Protein AF-A0A9D1WF08-F1 (afdb_monomer)

Foldseek 3Di:
DDPLQLVQLQQQQADLVDDDDQWDWDWDPVVVDDDPDDATAIEIEGEAQDPVVLVVCVVVQWDADPNDIAGQQQVPGDPVNLVVVLVVVVVVCVVCVPVCVPHDPCLSVPPHSVRYHYHYYYPCRVANSHHGDVVLSLLHGQEQELQSAWLVQWDQDVVVVRDIAREDEDAQQAEEGENQHAYEYYADDQVSDDLLQGCDNPNDHDPGCVSGHPHFYEYEYDYAYEYEWAANYETQEEYEFAAYEYEQEHDPVRHGSEQQHYEYEAAQHGEYEYAGEYAEEYEFLHEYEAYDPDQEYEYAEYHYDQNGEYEKEAEQQQDIRAYEYEAEYEDEHEYEYEYDALFFHAAQDKHKHKQNYHYQHYHYDYPYYAYDDDPRAWLFKGKDWADFDQDPRGGTITIITIHGDLQSLLVLAQAPQLNLLSNLLNVCSNVDDDCNSNVVSLQRRDDNVSPLSRLLSLQLGPQVVVVVQVVVVVVVVVVLVVLVVVLVQDDFPPPDPDPPFFFKKKKKKKKKKKKWFPDDRQHWTKIKIKIKMKIKMKGHDPQRKMKMKMKMWMKMKMATDDSWGKIKIKIKIKIWMAMDHVVDWDGIWIKMKMKMKMWTWRDTSRDIFIWIKIWIKIKIKGKIKDKDWDKDWDDPDPKTKIKIKIKMKMKMKMKMWTQWMWIPRRVQSTKTKHIDMDIWMKIKIWMKMKMWIADPQGKIKIKMKIKIKMFTDDFAKDKIKMDGVVSRVSIGMRIDGQPHGIWMKIKMKMKMADPQQKIWMKIWIKIDDRPSIIMIMIMIMIMGGD

Radius of gyration: 46.21 Å; Cα contacts (8 Å, |Δi|>4): 2068; chains: 1; bounding box: 90×91×133 Å

Structure (mmCIF, N/CA/C/O backbone):
data_AF-A0A9D1WF08-F1
#
_entry.id   AF-A0A9D1WF08-F1
#
loop_
_atom_site.group_PDB
_atom_site.id
_atom_site.type_symbol
_atom_site.label_atom_id
_atom_site.label_alt_id
_atom_site.label_comp_id
_atom_site.label_asym_id
_atom_site.label_entity_id
_atom_site.label_seq_id
_atom_site.pdbx_PDB_ins_code
_atom_site.Cartn_x
_atom_site.Cartn_y
_atom_site.Cartn_z
_atom_site.occupancy
_atom_site.B_iso_or_equiv
_atom_site.auth_seq_id
_atom_site.auth_comp_id
_atom_site.auth_asym_id
_atom_site.auth_atom_id
_atom_site.pdbx_PDB_model_num
ATOM 1 N N . MET A 1 1 ? 21.323 15.785 -17.580 1.00 56.44 1 MET A N 1
ATOM 2 C CA . MET A 1 1 ? 22.049 16.151 -18.820 1.00 56.44 1 MET A CA 1
ATOM 3 C C . MET A 1 1 ? 23.111 17.207 -18.530 1.00 56.44 1 MET A C 1
ATOM 5 O O . MET A 1 1 ? 22.850 18.138 -17.780 1.00 56.44 1 MET A O 1
ATOM 9 N N . THR A 1 2 ? 24.295 17.078 -19.124 1.00 67.56 2 THR A N 1
ATOM 10 C CA . THR A 1 2 ? 25.351 18.101 -19.146 1.00 67.56 2 THR A CA 1
ATOM 11 C C . THR A 1 2 ? 25.021 19.202 -20.163 1.00 67.56 2 THR A C 1
ATOM 13 O O . THR A 1 2 ? 24.221 18.993 -21.075 1.00 67.56 2 THR A O 1
ATOM 16 N N . GLY A 1 3 ? 25.670 20.370 -20.065 1.00 64.69 3 GLY A N 1
ATOM 17 C CA . GLY A 1 3 ? 25.494 21.452 -21.049 1.00 64.69 3 GLY A CA 1
ATOM 18 C C . GLY A 1 3 ? 25.852 21.042 -22.485 1.00 64.69 3 GLY A C 1
ATOM 19 O O . GLY A 1 3 ? 25.222 21.507 -23.432 1.00 64.69 3 GLY A O 1
ATOM 20 N N . LYS A 1 4 ? 26.800 20.105 -22.646 1.00 69.56 4 LYS A N 1
ATOM 21 C CA . LYS A 1 4 ? 27.123 19.491 -23.941 1.00 69.56 4 LYS A CA 1
ATOM 22 C C . LYS A 1 4 ? 25.936 18.690 -24.479 1.00 69.56 4 LYS A C 1
ATOM 24 O O . LYS A 1 4 ? 25.523 18.937 -25.600 1.00 69.56 4 LYS A O 1
ATOM 29 N N . GLN A 1 5 ? 25.342 17.812 -23.669 1.00 66.19 5 GLN A N 1
ATOM 30 C CA . GLN A 1 5 ? 24.187 16.998 -24.073 1.00 66.19 5 GLN A CA 1
ATOM 31 C C . GLN A 1 5 ? 22.967 17.854 -24.431 1.00 66.19 5 GLN A C 1
ATOM 33 O O . GLN A 1 5 ? 22.284 17.562 -25.405 1.00 66.19 5 GLN A O 1
ATOM 38 N N . LEU A 1 6 ? 22.722 18.944 -23.696 1.00 65.06 6 LEU A N 1
ATOM 39 C CA . LEU A 1 6 ? 21.659 19.894 -24.034 1.00 65.06 6 LEU A CA 1
ATOM 40 C C . LEU A 1 6 ? 21.908 20.528 -25.412 1.00 65.06 6 LEU A C 1
ATOM 42 O O . LEU A 1 6 ? 21.013 20.566 -26.252 1.00 65.06 6 LEU A O 1
ATOM 46 N N . ALA A 1 7 ? 23.141 20.970 -25.676 1.00 66.88 7 ALA A N 1
ATOM 47 C CA . ALA A 1 7 ? 23.532 21.458 -26.995 1.00 66.88 7 ALA A CA 1
ATOM 48 C C . ALA A 1 7 ? 23.487 20.344 -28.057 1.00 66.88 7 ALA A C 1
ATOM 50 O O . ALA A 1 7 ? 23.238 20.617 -29.232 1.00 66.88 7 ALA A O 1
ATOM 51 N N . ASP A 1 8 ? 23.754 19.092 -27.682 1.00 67.69 8 ASP A N 1
ATOM 52 C CA . ASP A 1 8 ? 23.677 17.923 -28.557 1.00 67.69 8 ASP A CA 1
ATOM 53 C C . ASP A 1 8 ? 22.235 17.683 -29.016 1.00 67.69 8 ASP A C 1
ATOM 55 O O . ASP A 1 8 ? 21.983 17.651 -30.222 1.00 67.69 8 ASP A O 1
ATOM 59 N N . VAL A 1 9 ? 21.275 17.699 -28.092 1.00 65.69 9 VAL A N 1
ATOM 60 C CA . VAL A 1 9 ? 19.837 17.653 -28.391 1.00 65.69 9 VAL A CA 1
ATOM 61 C C . VAL A 1 9 ? 19.413 18.850 -29.251 1.00 65.69 9 VAL A C 1
ATOM 63 O O . VAL A 1 9 ? 18.927 18.650 -30.358 1.00 65.69 9 VAL A O 1
ATOM 66 N N . ILE A 1 10 ? 19.692 20.088 -28.827 1.00 68.25 10 ILE A N 1
ATOM 67 C CA . ILE A 1 10 ? 19.265 21.331 -29.511 1.00 68.25 10 ILE A CA 1
ATOM 68 C C . ILE A 1 10 ? 19.740 21.420 -30.971 1.00 68.25 10 ILE A C 1
ATOM 70 O O . ILE A 1 10 ? 19.048 21.966 -31.827 1.00 68.25 10 ILE A O 1
ATOM 74 N N . LEU A 1 11 ? 20.924 20.896 -31.281 1.00 69.19 11 LEU A N 1
ATOM 75 C CA . LEU A 1 11 ? 21.507 20.995 -32.623 1.00 69.19 11 LEU A CA 1
ATOM 76 C C . LEU A 1 11 ? 21.206 19.777 -33.514 1.00 69.19 11 LEU A C 1
ATOM 78 O O . LEU A 1 11 ? 21.440 19.838 -34.721 1.00 69.19 11 LEU A O 1
ATOM 82 N N . THR A 1 12 ? 20.706 18.669 -32.957 1.00 68.25 12 THR A N 1
ATOM 83 C CA . THR A 1 12 ? 20.332 17.466 -33.736 1.00 68.25 12 THR A CA 1
ATOM 84 C C . THR A 1 12 ? 18.903 17.523 -34.271 1.00 68.25 12 THR A C 1
ATOM 86 O O . THR A 1 12 ? 18.583 16.846 -35.240 1.00 68.25 12 THR A O 1
ATOM 89 N N . ILE A 1 13 ? 18.085 18.391 -33.689 1.00 71.88 13 ILE A N 1
ATOM 90 C CA . ILE A 1 13 ? 16.665 18.613 -33.990 1.00 71.88 13 ILE A CA 1
ATOM 91 C C . ILE A 1 13 ? 16.404 19.782 -34.949 1.00 71.88 13 ILE A C 1
ATOM 93 O O . ILE A 1 13 ? 15.252 20.092 -35.235 1.00 71.88 13 ILE A O 1
ATOM 97 N N . ALA A 1 14 ? 17.451 20.479 -35.398 1.00 73.38 14 ALA A N 1
ATOM 98 C CA . ALA A 1 14 ? 17.300 21.671 -36.222 1.00 73.38 14 ALA A CA 1
ATOM 99 C C . ALA A 1 14 ? 16.524 21.365 -37.518 1.00 73.38 14 ALA A C 1
ATOM 101 O O . ALA A 1 14 ? 16.747 20.344 -38.179 1.00 73.38 14 ALA A O 1
ATOM 102 N N . ASN A 1 15 ? 15.598 22.256 -37.875 1.00 74.25 15 ASN A N 1
ATOM 103 C CA . ASN A 1 15 ? 14.792 22.141 -39.079 1.00 74.25 15 ASN A CA 1
ATOM 104 C C . ASN A 1 15 ? 15.652 22.430 -40.320 1.00 74.25 15 ASN A C 1
ATOM 106 O O . ASN A 1 15 ? 15.844 23.584 -40.719 1.00 74.25 15 ASN A O 1
ATOM 110 N N . ASN A 1 16 ? 16.139 21.358 -40.945 1.00 70.44 16 ASN A N 1
ATOM 111 C CA . ASN A 1 16 ? 16.923 21.423 -42.175 1.00 70.44 16 ASN A CA 1
ATOM 112 C C . ASN A 1 16 ? 16.069 21.728 -43.417 1.00 70.44 16 ASN A C 1
ATOM 114 O O . ASN A 1 16 ? 16.644 22.115 -44.432 1.00 70.44 16 ASN A O 1
ATOM 118 N N . ASP A 1 17 ? 14.739 21.644 -43.344 1.00 72.12 17 ASP A N 1
ATOM 119 C CA . ASP A 1 17 ? 13.827 21.950 -44.457 1.00 72.12 17 ASP A CA 1
ATOM 120 C C . ASP A 1 17 ? 13.462 23.437 -44.531 1.00 72.12 17 ASP A C 1
ATOM 122 O O . ASP A 1 17 ? 12.762 23.866 -45.441 1.00 72.12 17 ASP A O 1
ATOM 126 N N . PHE A 1 18 ? 13.970 24.256 -43.604 1.00 78.56 18 PHE A N 1
ATOM 127 C CA . PHE A 1 18 ? 13.781 25.703 -43.632 1.00 78.56 18 PHE A CA 1
ATOM 128 C C . PHE A 1 18 ? 14.208 26.303 -44.982 1.00 78.56 18 PHE A C 1
ATOM 130 O O . PHE A 1 18 ? 15.377 26.211 -45.369 1.00 78.56 18 PHE A O 1
ATOM 137 N N . GLU A 1 19 ? 13.293 26.948 -45.698 1.00 81.75 19 GLU A N 1
ATOM 138 C CA . GLU A 1 19 ? 13.636 27.694 -46.907 1.00 81.75 19 GLU A CA 1
ATOM 139 C C . GLU A 1 19 ? 14.391 28.968 -46.519 1.00 81.75 19 GLU A C 1
ATOM 141 O O . GLU A 1 19 ? 13.814 29.951 -46.055 1.00 81.75 19 GLU A O 1
ATOM 146 N N . ALA A 1 20 ? 15.716 28.930 -46.676 1.00 81.69 20 ALA A N 1
ATOM 147 C CA . ALA A 1 20 ? 16.553 30.095 -46.443 1.00 81.69 20 ALA A CA 1
ATOM 148 C C . ALA A 1 20 ? 16.251 31.179 -47.490 1.00 81.69 20 ALA A C 1
ATOM 150 O O . ALA A 1 20 ? 16.046 30.853 -48.664 1.00 81.69 20 ALA A O 1
ATOM 151 N N . PRO A 1 21 ? 16.263 32.468 -47.106 1.00 86.94 21 PRO A N 1
ATOM 152 C CA . PRO A 1 21 ? 16.125 33.542 -48.078 1.00 86.94 21 PRO A CA 1
ATOM 153 C C . PRO A 1 21 ? 17.300 33.498 -49.061 1.00 86.94 21 PRO A C 1
ATOM 155 O O . PRO A 1 21 ? 18.418 33.168 -48.676 1.00 86.94 21 PRO A O 1
ATOM 158 N N . ALA A 1 22 ? 17.071 33.866 -50.323 1.00 87.31 22 ALA A N 1
ATOM 159 C CA . ALA A 1 22 ? 18.116 33.855 -51.355 1.00 87.31 22 ALA A CA 1
ATOM 160 C C . ALA A 1 22 ? 19.285 34.817 -51.048 1.00 87.31 22 ALA A C 1
ATOM 162 O O . ALA A 1 22 ? 20.386 34.668 -51.584 1.00 87.31 22 ALA A O 1
ATOM 163 N N . TYR A 1 23 ? 19.052 35.813 -50.193 1.00 89.44 23 TYR A N 1
ATOM 164 C CA . TYR A 1 23 ? 20.059 36.743 -49.706 1.00 89.44 23 TYR A CA 1
ATOM 165 C C . TYR A 1 23 ? 19.662 37.319 -48.340 1.00 89.44 23 TYR A C 1
ATOM 167 O O . TYR A 1 23 ? 18.498 37.276 -47.947 1.00 89.44 23 TYR A O 1
ATOM 175 N N . THR A 1 24 ? 20.626 37.901 -47.635 1.00 87.50 24 THR A N 1
ATOM 176 C CA . THR A 1 24 ? 20.398 38.753 -46.465 1.00 87.50 24 THR A CA 1
ATOM 177 C C . THR A 1 24 ? 21.337 39.956 -46.498 1.00 87.50 24 THR A C 1
ATOM 179 O O . THR A 1 24 ? 22.397 39.918 -47.129 1.00 87.50 24 THR A O 1
ATOM 182 N N . VAL A 1 25 ? 20.945 41.038 -45.833 1.00 83.38 25 VAL A N 1
ATOM 183 C CA . VAL A 1 25 ? 21.763 42.240 -45.672 1.00 83.38 25 VAL A CA 1
ATOM 184 C C . VAL A 1 25 ? 22.156 42.360 -44.212 1.00 83.38 25 VAL A C 1
ATOM 186 O O . VAL A 1 25 ? 21.297 42.475 -43.342 1.00 83.38 25 VAL A O 1
ATOM 189 N N . LEU A 1 26 ? 23.459 42.374 -43.955 1.00 78.31 26 LEU A N 1
ATOM 190 C CA . LEU A 1 26 ? 24.019 42.591 -42.628 1.00 78.31 26 LEU A CA 1
ATOM 191 C C . LEU A 1 26 ? 24.691 43.960 -42.576 1.00 78.31 26 LEU A C 1
ATOM 193 O O . LEU A 1 26 ? 25.378 44.355 -43.519 1.00 78.31 26 LEU A O 1
ATOM 197 N N . TYR A 1 27 ? 24.523 44.665 -41.464 1.00 74.56 27 TYR A N 1
ATOM 198 C CA . TYR A 1 27 ? 25.208 45.925 -41.206 1.00 74.56 27 TYR A CA 1
ATOM 199 C C . TYR A 1 27 ? 26.184 45.751 -40.043 1.00 74.56 27 TYR A C 1
ATOM 201 O O . TYR A 1 27 ? 25.781 45.416 -38.931 1.00 74.56 27 TYR A O 1
ATOM 209 N N . ASP A 1 28 ? 27.474 45.938 -40.316 1.00 68.62 28 ASP A N 1
ATOM 210 C CA . ASP A 1 28 ? 28.537 45.784 -39.324 1.00 68.62 28 ASP A CA 1
ATOM 211 C C . ASP A 1 28 ? 28.895 47.137 -38.687 1.00 68.62 28 ASP A C 1
ATOM 213 O O . ASP A 1 28 ? 29.355 48.065 -39.366 1.00 68.62 28 ASP A O 1
ATOM 217 N N . THR A 1 29 ? 28.694 47.228 -37.368 1.00 59.47 29 THR A N 1
ATOM 218 C CA . THR A 1 29 ? 28.997 48.391 -36.520 1.00 59.47 29 THR A CA 1
ATOM 219 C C . THR A 1 29 ? 30.260 48.219 -35.672 1.00 59.47 29 THR A C 1
ATOM 221 O O . THR A 1 29 ? 30.508 49.056 -34.806 1.00 59.47 29 THR A O 1
ATOM 224 N N . ALA A 1 30 ? 31.090 47.189 -35.898 1.00 54.34 30 ALA A N 1
ATOM 225 C CA . ALA A 1 30 ? 32.218 46.803 -35.033 1.00 54.34 30 ALA A CA 1
ATOM 226 C C . ALA A 1 30 ? 33.270 47.902 -34.741 1.00 54.34 30 ALA A C 1
ATOM 228 O O . ALA A 1 30 ? 34.116 47.723 -33.866 1.00 54.34 30 ALA A O 1
ATOM 229 N N . ASN A 1 31 ? 33.189 49.077 -35.370 1.00 50.00 31 ASN A N 1
ATOM 230 C CA . ASN A 1 31 ? 33.767 50.305 -34.822 1.00 50.00 31 ASN A CA 1
ATOM 231 C C . ASN A 1 31 ? 32.795 50.958 -33.818 1.00 50.00 31 ASN A C 1
ATOM 233 O O . ASN A 1 31 ? 32.173 51.974 -34.117 1.00 50.00 31 ASN A O 1
ATOM 237 N N . LEU A 1 32 ? 32.698 50.406 -32.603 1.00 43.47 32 LEU A N 1
ATOM 238 C CA . LEU A 1 32 ? 31.805 50.845 -31.508 1.00 43.47 32 LEU A CA 1
ATOM 239 C C . LEU A 1 32 ? 32.139 52.223 -30.876 1.00 43.47 32 LEU A C 1
ATOM 241 O O . LEU A 1 32 ? 31.794 52.495 -29.731 1.00 43.47 32 LEU A O 1
ATOM 245 N N . ASN A 1 33 ? 32.816 53.102 -31.615 1.00 49.53 33 ASN A N 1
ATOM 246 C CA . ASN A 1 33 ? 32.937 54.541 -31.361 1.00 49.53 33 ASN A CA 1
ATOM 247 C C . ASN A 1 33 ? 33.611 55.178 -32.588 1.00 49.53 33 ASN A C 1
ATOM 249 O O . ASN A 1 33 ? 34.843 55.219 -32.642 1.00 49.53 33 ASN A O 1
ATOM 253 N N . PRO A 1 34 ? 32.865 55.636 -33.605 1.00 45.66 34 PRO A N 1
ATOM 254 C CA . PRO A 1 34 ? 33.469 56.315 -34.739 1.00 45.66 34 PRO A CA 1
ATOM 255 C C . PRO A 1 34 ? 33.677 57.803 -34.398 1.00 45.66 34 PRO A C 1
ATOM 257 O O . PRO A 1 34 ? 32.699 58.537 -34.261 1.00 45.66 34 PRO A O 1
ATOM 260 N N . PRO A 1 35 ? 34.921 58.302 -34.262 1.00 44.47 35 PRO A N 1
ATOM 261 C CA . PRO A 1 35 ? 35.163 59.733 -34.380 1.00 44.47 35 PRO A CA 1
ATOM 262 C C . PRO A 1 35 ? 34.883 60.152 -35.831 1.00 44.47 35 PRO A C 1
ATOM 264 O O . PRO A 1 35 ? 35.390 59.519 -36.753 1.00 44.47 35 PRO A O 1
ATOM 267 N N . GLU A 1 36 ? 34.050 61.182 -36.001 1.00 50.09 36 GLU A N 1
ATOM 268 C CA . GLU A 1 36 ? 33.795 61.949 -37.235 1.00 50.09 36 GLU A CA 1
ATOM 269 C C . GLU A 1 36 ? 33.919 61.171 -38.570 1.00 50.09 36 GLU A C 1
ATOM 271 O O . GLU A 1 36 ? 34.982 61.106 -39.188 1.00 50.09 36 GLU A O 1
ATOM 276 N N . GLY A 1 37 ? 32.790 60.650 -39.071 1.00 53.28 37 GLY A N 1
ATOM 277 C CA . GLY A 1 37 ? 32.590 60.458 -40.517 1.00 53.28 37 GLY A CA 1
ATOM 278 C C . GLY A 1 37 ? 33.168 59.193 -41.167 1.00 53.28 37 GLY A C 1
ATOM 279 O O . GLY A 1 37 ? 33.541 59.235 -42.338 1.00 53.28 37 GLY A O 1
ATOM 280 N N . LYS A 1 38 ? 33.245 58.052 -40.466 1.00 52.97 38 LYS A N 1
ATOM 281 C CA . LYS A 1 38 ? 33.470 56.743 -41.116 1.00 52.97 38 LYS A CA 1
ATOM 282 C C . LYS A 1 38 ? 32.262 55.819 -40.957 1.00 52.97 38 LYS A C 1
ATOM 284 O O . LYS A 1 38 ? 31.922 55.419 -39.848 1.00 52.97 38 LYS A O 1
ATOM 289 N N . HIS A 1 39 ? 31.660 55.498 -42.099 1.00 56.66 39 HIS A N 1
ATOM 290 C CA . HIS A 1 39 ? 30.413 54.754 -42.278 1.00 56.66 39 HIS A CA 1
ATOM 291 C C . HIS A 1 39 ? 30.621 53.251 -42.025 1.00 56.66 39 HIS A C 1
ATOM 293 O O . HIS A 1 39 ? 31.690 52.713 -42.332 1.00 56.66 39 HIS A O 1
ATOM 299 N N . GLY A 1 40 ? 29.621 52.574 -41.449 1.00 62.78 40 GLY A N 1
ATOM 300 C CA . GLY A 1 40 ? 29.643 51.118 -41.272 1.00 62.78 40 GLY A CA 1
ATOM 301 C C . GLY A 1 40 ? 29.660 50.373 -42.610 1.00 62.78 40 GLY A C 1
ATOM 302 O O . GLY A 1 40 ? 29.464 50.961 -43.673 1.00 62.78 40 GLY A O 1
ATOM 303 N N . THR A 1 41 ? 29.934 49.068 -42.572 1.00 75.25 41 THR A N 1
ATOM 304 C CA . THR A 1 41 ? 29.995 48.244 -43.791 1.00 75.25 41 THR A CA 1
ATOM 305 C C . THR A 1 41 ? 28.684 47.491 -43.984 1.00 75.25 41 THR A C 1
ATOM 307 O O . THR A 1 41 ? 28.248 46.764 -43.092 1.00 75.25 41 THR A O 1
ATOM 310 N N . VAL A 1 42 ? 28.083 47.623 -45.164 1.00 80.94 42 VAL A N 1
ATOM 311 C CA . VAL A 1 42 ? 26.964 46.788 -45.607 1.00 80.94 42 VAL A CA 1
ATOM 312 C C . VAL A 1 42 ? 27.527 45.513 -46.216 1.00 80.94 42 VAL A C 1
ATOM 314 O O . VAL A 1 42 ? 28.348 45.564 -47.129 1.00 80.94 42 VAL A O 1
ATOM 317 N N . ASN A 1 43 ? 27.082 44.361 -45.734 1.00 86.06 43 ASN A N 1
ATOM 318 C CA . ASN A 1 43 ? 27.430 43.064 -46.288 1.00 86.06 43 ASN A CA 1
ATOM 319 C C . ASN A 1 43 ? 26.179 42.408 -46.879 1.00 86.06 43 ASN A C 1
ATOM 321 O O . ASN A 1 43 ? 25.290 41.974 -46.148 1.00 86.06 43 ASN A O 1
ATOM 325 N N . LEU A 1 44 ? 26.117 42.349 -48.208 1.00 89.31 44 LEU A N 1
ATOM 326 C CA . LEU A 1 44 ? 25.106 41.596 -48.937 1.00 89.31 44 LEU A CA 1
ATOM 327 C C . LEU A 1 44 ? 25.567 40.141 -49.031 1.00 89.31 44 LEU A C 1
ATOM 329 O O . LEU A 1 44 ? 26.506 39.814 -49.759 1.00 89.31 44 LEU A O 1
ATOM 333 N N . VAL A 1 45 ? 24.913 39.267 -48.280 1.00 91.19 45 VAL A N 1
ATOM 334 C CA . VAL A 1 45 ? 25.219 37.839 -48.248 1.00 91.19 45 VAL A CA 1
ATOM 335 C C . VAL A 1 45 ? 24.224 37.114 -49.139 1.00 91.19 45 VAL A C 1
ATOM 337 O O . VAL A 1 45 ? 23.036 37.083 -48.840 1.00 91.19 45 VAL A O 1
ATOM 340 N N . LEU A 1 46 ? 24.699 36.518 -50.227 1.00 92.50 46 LEU A N 1
ATOM 341 C CA . LEU A 1 46 ? 23.922 35.614 -51.068 1.00 92.50 46 LEU A CA 1
ATOM 342 C C . LEU A 1 46 ? 23.975 34.218 -50.470 1.00 92.50 46 LEU A C 1
ATOM 344 O O . LEU A 1 46 ? 25.061 33.727 -50.158 1.00 92.50 46 LEU A O 1
ATOM 348 N N . ILE A 1 47 ? 22.812 33.594 -50.324 1.00 92.00 47 ILE A N 1
ATOM 349 C CA . ILE A 1 47 ? 22.677 32.306 -49.653 1.00 92.00 47 ILE A CA 1
ATOM 350 C C . ILE A 1 47 ? 22.282 31.260 -50.691 1.00 92.00 47 ILE A C 1
ATOM 352 O O . ILE A 1 47 ? 21.175 31.274 -51.225 1.00 92.00 47 ILE A O 1
ATOM 356 N N . ALA A 1 48 ? 23.203 30.349 -50.991 1.00 89.94 48 ALA A N 1
ATOM 357 C CA . ALA A 1 48 ? 22.945 29.217 -51.873 1.00 89.94 48 ALA A CA 1
ATOM 358 C C . ALA A 1 48 ? 22.409 28.017 -51.080 1.00 89.94 48 ALA A C 1
ATOM 360 O O . ALA A 1 48 ? 22.790 27.814 -49.926 1.00 89.94 48 ALA A O 1
ATOM 361 N N . ALA A 1 49 ? 21.570 27.172 -51.687 1.00 85.31 49 ALA A N 1
ATOM 362 C CA . ALA A 1 49 ? 20.987 26.035 -50.970 1.00 85.31 49 ALA A CA 1
ATOM 363 C C . ALA A 1 49 ? 22.035 24.972 -50.595 1.00 85.31 49 ALA A C 1
ATOM 365 O O . ALA A 1 49 ? 21.895 24.309 -49.569 1.00 85.31 49 ALA A O 1
ATOM 366 N N . THR A 1 50 ? 23.105 24.837 -51.385 1.00 86.75 50 THR A N 1
ATOM 367 C CA . THR A 1 50 ? 24.221 23.917 -51.116 1.00 86.75 50 THR A CA 1
ATOM 368 C C . THR A 1 50 ? 25.578 24.603 -51.269 1.00 86.75 50 THR A C 1
ATOM 370 O O . THR A 1 50 ? 25.705 25.627 -51.943 1.00 86.75 50 THR A O 1
ATOM 373 N N . GLN A 1 51 ? 26.620 24.013 -50.675 1.00 85.56 51 GLN A N 1
ATOM 374 C CA . GLN A 1 51 ? 27.997 24.488 -50.849 1.00 85.56 51 GLN A CA 1
ATOM 375 C C . GLN A 1 51 ? 28.443 24.456 -52.317 1.00 85.56 51 GLN A C 1
ATOM 377 O O . GLN A 1 51 ? 29.063 25.398 -52.793 1.00 85.56 51 GLN A O 1
ATOM 382 N N . GLU A 1 52 ? 28.060 23.415 -53.058 1.00 89.81 52 GLU A N 1
ATOM 383 C CA . GLU A 1 52 ? 28.373 23.285 -54.485 1.00 89.81 52 GLU A CA 1
ATOM 384 C C . GLU A 1 52 ? 27.783 24.442 -55.306 1.00 89.81 52 GLU A C 1
ATOM 386 O O . GLU A 1 52 ? 28.455 25.013 -56.163 1.00 89.81 52 GLU A O 1
ATOM 391 N N . GLN A 1 53 ? 26.550 24.851 -54.996 1.00 89.75 53 GLN A N 1
ATOM 392 C CA . GLN A 1 53 ? 25.928 26.015 -55.624 1.00 89.75 53 GLN A CA 1
ATOM 393 C C . GLN A 1 53 ? 26.609 27.329 -55.219 1.00 89.75 53 GLN A C 1
ATOM 395 O O . GLN A 1 53 ? 26.787 28.203 -56.069 1.00 89.75 53 GLN A O 1
ATOM 400 N N . ALA A 1 54 ? 27.016 27.474 -53.953 1.00 90.19 54 ALA A N 1
ATOM 401 C CA . ALA A 1 54 ? 27.769 28.643 -53.497 1.00 90.19 54 ALA A CA 1
ATOM 402 C C . ALA A 1 54 ? 29.098 28.774 -54.259 1.00 90.19 54 ALA A C 1
ATOM 404 O O . ALA A 1 54 ? 29.439 29.856 -54.741 1.00 90.19 54 ALA A O 1
ATOM 405 N N . ASP A 1 55 ? 29.824 27.670 -54.421 1.00 91.06 55 ASP A N 1
ATOM 406 C CA . ASP A 1 55 ? 31.101 27.642 -55.132 1.00 91.06 55 ASP A CA 1
ATOM 407 C C . ASP A 1 55 ? 30.919 27.886 -56.636 1.00 91.06 55 ASP A C 1
ATOM 409 O O . ASP A 1 55 ? 31.694 28.635 -57.234 1.00 91.06 55 ASP A O 1
ATOM 413 N N . ALA A 1 56 ? 29.853 27.352 -57.242 1.00 91.19 56 ALA A N 1
ATOM 414 C CA . ALA A 1 56 ? 29.494 27.636 -58.631 1.00 91.19 56 ALA A CA 1
ATOM 415 C C . ALA A 1 56 ? 29.193 29.128 -58.861 1.00 91.19 56 ALA A C 1
ATOM 417 O O . ALA A 1 56 ? 29.652 29.704 -59.850 1.00 91.19 56 ALA A O 1
ATOM 418 N N . LEU A 1 57 ? 28.478 29.784 -57.940 1.00 91.00 57 LEU A N 1
ATOM 419 C CA . LEU A 1 57 ? 28.229 31.229 -57.995 1.00 91.00 57 LEU A CA 1
ATOM 420 C C . LEU A 1 57 ? 29.529 32.031 -57.860 1.00 91.00 57 LEU A C 1
ATOM 422 O O . LEU A 1 57 ? 29.772 32.934 -58.663 1.00 91.00 57 LEU A O 1
ATOM 426 N N . LYS A 1 58 ? 30.400 31.668 -56.907 1.00 91.44 58 LYS A N 1
ATOM 427 C CA . LYS A 1 58 ? 31.725 32.295 -56.734 1.00 91.44 58 LYS A CA 1
ATOM 428 C C . LYS A 1 58 ? 32.576 32.180 -58.000 1.00 91.44 58 LYS A C 1
ATOM 430 O O . LYS A 1 58 ? 33.219 33.153 -58.382 1.00 91.44 58 LYS A O 1
ATOM 435 N N . GLN A 1 59 ? 32.557 31.024 -58.666 1.00 91.44 59 GLN A N 1
ATOM 436 C CA . GLN A 1 59 ? 33.276 30.806 -59.926 1.00 91.44 59 GLN A CA 1
ATOM 437 C C . GLN A 1 59 ? 32.669 31.585 -61.096 1.00 91.44 59 GLN A C 1
ATOM 439 O O . GLN A 1 59 ? 33.411 32.144 -61.902 1.00 91.44 59 GLN A O 1
ATOM 444 N N . LYS A 1 60 ? 31.334 31.644 -61.191 1.00 91.38 60 LYS A N 1
ATOM 445 C CA . LYS A 1 60 ? 30.629 32.409 -62.229 1.00 91.38 60 LYS A CA 1
ATOM 446 C C . LYS A 1 60 ? 30.908 33.912 -62.111 1.00 91.38 60 LYS A C 1
ATOM 448 O O . LYS A 1 60 ? 30.966 34.602 -63.124 1.00 91.38 60 LYS A O 1
ATOM 453 N N . GLY A 1 61 ? 31.070 34.419 -60.889 1.00 90.00 61 GLY A N 1
ATOM 454 C CA . GLY A 1 61 ? 31.374 35.826 -60.620 1.00 90.00 61 GLY A CA 1
ATOM 455 C C . GLY A 1 61 ? 30.179 36.778 -60.756 1.00 90.00 61 GLY A C 1
ATOM 456 O O . GLY A 1 61 ? 30.339 37.967 -60.490 1.00 90.00 61 GLY A O 1
ATOM 457 N N . THR A 1 62 ? 28.989 36.279 -61.115 1.00 90.50 62 THR A N 1
ATOM 458 C CA . THR A 1 62 ? 27.723 37.031 -61.129 1.00 90.50 62 THR A CA 1
ATOM 459 C C . THR A 1 62 ? 26.594 36.242 -60.468 1.00 90.50 62 THR A C 1
ATOM 461 O O . THR A 1 62 ? 26.591 35.007 -60.484 1.00 90.50 62 THR A O 1
ATOM 464 N N . ALA A 1 63 ? 25.608 36.947 -59.914 1.00 90.00 63 ALA A N 1
ATOM 465 C CA . ALA A 1 63 ? 24.399 36.363 -59.338 1.00 90.00 63 ALA A CA 1
ATOM 466 C C . ALA A 1 63 ? 23.160 37.197 -59.685 1.00 90.00 63 ALA A C 1
ATOM 468 O O . ALA A 1 63 ? 23.251 38.414 -59.817 1.00 90.00 63 ALA A O 1
ATOM 469 N N . SER A 1 64 ? 22.002 36.547 -59.828 1.00 88.94 64 SER A N 1
ATOM 470 C CA . SER A 1 64 ? 20.729 37.242 -60.047 1.00 88.94 64 SER A CA 1
ATOM 471 C C . SER A 1 64 ? 19.959 37.361 -58.735 1.00 88.94 64 SER A C 1
ATOM 473 O O . SER A 1 64 ? 19.763 36.361 -58.045 1.00 88.94 64 SER A O 1
ATOM 475 N N . ILE A 1 65 ? 19.521 38.575 -58.404 1.00 88.19 65 ILE A N 1
ATOM 476 C CA . ILE A 1 65 ? 18.737 38.894 -57.208 1.00 88.19 65 ILE A CA 1
ATOM 477 C C . ILE A 1 65 ? 17.485 39.632 -57.671 1.00 88.19 65 ILE A C 1
ATOM 479 O O . ILE A 1 65 ? 17.594 40.661 -58.327 1.00 88.19 65 ILE A O 1
ATOM 483 N N . GLU A 1 66 ? 16.296 39.099 -57.377 1.00 87.25 66 GLU A N 1
ATOM 484 C CA . GLU A 1 66 ? 15.008 39.677 -57.815 1.00 87.25 66 GLU A CA 1
ATOM 485 C C . GLU A 1 66 ? 14.949 40.015 -59.328 1.00 87.25 66 GLU A C 1
ATOM 487 O O . GLU A 1 66 ? 14.266 40.946 -59.746 1.00 87.25 66 GLU A O 1
ATOM 492 N N . GLY A 1 67 ? 15.672 39.259 -60.166 1.00 84.25 67 GLY A N 1
ATOM 493 C CA . GLY A 1 67 ? 15.744 39.478 -61.617 1.00 84.25 67 GLY A CA 1
ATOM 494 C C . GLY A 1 67 ? 16.808 40.483 -62.085 1.00 84.25 67 GLY A C 1
ATOM 495 O O . GLY A 1 67 ? 16.997 40.620 -63.291 1.00 84.25 67 GLY A O 1
ATOM 496 N N . HIS A 1 68 ? 17.541 41.133 -61.174 1.00 90.06 68 HIS A N 1
ATOM 497 C CA . HIS A 1 68 ? 18.689 42.000 -61.481 1.00 90.06 68 HIS A CA 1
ATOM 498 C C . HIS A 1 68 ? 19.993 41.189 -61.443 1.00 90.06 68 HIS A C 1
ATOM 500 O O . HIS A 1 68 ? 20.240 40.479 -60.468 1.00 90.06 68 HIS A O 1
ATOM 506 N N . GLU A 1 69 ? 20.817 41.237 -62.495 1.00 90.56 69 GLU A N 1
ATOM 507 C CA . GLU A 1 69 ? 22.101 40.514 -62.546 1.00 90.56 69 GLU A CA 1
ATOM 508 C C . GLU A 1 69 ? 23.237 41.387 -62.003 1.00 90.56 69 GLU A C 1
ATOM 510 O O . GLU A 1 69 ? 23.508 42.462 -62.525 1.00 90.56 69 GLU A O 1
ATOM 515 N N . LEU A 1 70 ? 23.906 40.907 -60.955 1.00 89.75 70 LEU A N 1
ATOM 516 C CA . LEU A 1 70 ? 24.904 41.640 -60.185 1.00 89.75 70 LEU A CA 1
ATOM 517 C C . LEU A 1 70 ? 26.281 40.968 -60.283 1.00 89.75 70 LEU A C 1
ATOM 519 O O . LEU A 1 70 ? 26.391 39.746 -60.149 1.00 89.75 70 LEU A O 1
ATOM 523 N N . SER A 1 71 ? 27.348 41.757 -60.436 1.00 89.00 71 SER A N 1
ATOM 524 C CA . SER A 1 71 ? 28.728 41.279 -60.253 1.00 89.00 71 SER A CA 1
ATOM 525 C C . SER A 1 71 ? 29.018 40.990 -58.775 1.00 89.00 71 SER A C 1
ATOM 527 O O . SER A 1 71 ? 28.733 41.806 -57.905 1.00 89.00 71 SER A O 1
ATOM 529 N N . LEU A 1 72 ? 29.653 39.855 -58.479 1.00 89.06 72 LEU A N 1
ATOM 530 C CA . LEU A 1 72 ? 30.139 39.530 -57.129 1.00 89.06 72 LEU A CA 1
ATOM 531 C C . LEU A 1 72 ? 31.427 40.289 -56.775 1.00 89.06 72 LEU A C 1
ATOM 533 O O . LEU A 1 72 ? 31.807 40.374 -55.609 1.00 89.06 72 LEU A O 1
ATOM 537 N N . ASN A 1 73 ? 32.104 40.865 -57.773 1.00 89.38 73 ASN A N 1
ATOM 538 C CA . ASN A 1 73 ? 33.228 41.765 -57.565 1.00 89.38 73 ASN A CA 1
ATOM 539 C C . ASN A 1 73 ? 32.717 43.205 -57.421 1.00 89.38 73 ASN A C 1
ATOM 541 O O . ASN A 1 73 ? 32.320 43.826 -58.409 1.00 89.38 73 ASN A O 1
ATOM 545 N N . VAL A 1 74 ? 32.797 43.740 -56.199 1.00 86.12 74 VAL A N 1
ATOM 546 C CA . VAL A 1 74 ? 32.329 45.088 -55.829 1.00 86.12 74 VAL A CA 1
ATOM 547 C C . VAL A 1 74 ? 32.973 46.191 -56.681 1.00 86.12 74 VAL A C 1
ATOM 549 O O . VAL A 1 74 ? 32.322 47.172 -57.024 1.00 86.12 74 VAL A O 1
ATOM 552 N N . SER A 1 75 ? 34.239 46.025 -57.081 1.00 85.25 75 SER A N 1
ATOM 553 C CA . SER A 1 75 ? 34.945 47.007 -57.923 1.00 85.25 75 SER A CA 1
ATOM 554 C C . SER A 1 75 ? 34.443 47.067 -59.372 1.00 85.25 75 SER A C 1
ATOM 556 O O . SER A 1 75 ? 34.786 48.001 -60.094 1.00 85.25 75 SER A O 1
ATOM 558 N N . ALA A 1 76 ? 33.640 46.085 -59.790 1.00 87.38 76 ALA A N 1
ATOM 559 C CA . ALA A 1 76 ? 33.060 45.983 -61.125 1.00 87.38 76 ALA A CA 1
ATOM 560 C C . ALA A 1 76 ? 31.558 46.335 -61.161 1.00 87.38 76 ALA A C 1
ATOM 562 O O . ALA A 1 76 ? 30.919 46.128 -62.189 1.00 87.38 76 ALA A O 1
ATOM 563 N N . LEU A 1 77 ? 30.992 46.842 -60.058 1.00 88.94 77 LEU A N 1
ATOM 564 C CA . LEU A 1 77 ? 29.590 47.260 -59.985 1.00 88.94 77 LEU A CA 1
ATOM 565 C C . LEU A 1 77 ? 29.358 48.581 -60.731 1.00 88.94 77 LEU A C 1
ATOM 567 O O . LEU A 1 77 ? 30.139 49.528 -60.614 1.00 88.94 77 LEU A O 1
ATOM 571 N N . SER A 1 78 ? 28.260 48.647 -61.478 1.00 88.50 78 SER A N 1
ATOM 572 C CA . SER A 1 78 ? 27.774 49.852 -62.152 1.00 88.50 78 SER A CA 1
ATOM 573 C C . SER A 1 78 ? 26.984 50.767 -61.204 1.00 88.50 78 SER A C 1
ATOM 575 O O . SER A 1 78 ? 26.589 50.372 -60.108 1.00 88.50 78 SER A O 1
ATOM 577 N N . ASN A 1 79 ? 26.699 52.002 -61.632 1.00 84.94 79 ASN A N 1
ATOM 578 C CA . ASN A 1 79 ? 25.833 52.909 -60.865 1.00 84.94 79 ASN A CA 1
ATOM 579 C C . ASN A 1 79 ? 24.418 52.334 -60.666 1.00 84.94 79 ASN A C 1
ATOM 581 O O . ASN A 1 79 ? 23.819 52.550 -59.612 1.00 84.94 79 ASN A O 1
ATOM 585 N N . ASP A 1 80 ? 23.913 51.584 -61.650 1.00 87.69 80 ASP A N 1
ATOM 586 C CA . ASP A 1 80 ? 22.604 50.929 -61.577 1.00 87.69 80 ASP A CA 1
ATOM 587 C C . ASP A 1 80 ? 22.611 49.795 -60.538 1.00 87.69 80 ASP A C 1
ATOM 589 O O . ASP A 1 80 ? 21.653 49.648 -59.780 1.00 87.69 80 ASP A O 1
ATOM 593 N N . ASP A 1 81 ? 23.725 49.062 -60.417 1.00 89.25 81 ASP A N 1
ATOM 594 C CA . ASP A 1 81 ? 23.910 48.036 -59.385 1.00 89.25 81 ASP A CA 1
ATOM 595 C C . ASP A 1 81 ? 23.905 48.636 -57.974 1.00 89.25 81 ASP A C 1
ATOM 597 O O . ASP A 1 81 ? 23.226 48.131 -57.079 1.00 89.25 81 ASP A O 1
ATOM 601 N N . PHE A 1 82 ? 24.612 49.752 -57.764 1.00 86.94 82 PHE A N 1
ATOM 602 C CA . PHE A 1 82 ? 24.588 50.454 -56.477 1.00 86.94 82 PHE A CA 1
ATOM 603 C C . PHE A 1 82 ? 23.195 51.002 -56.150 1.00 86.94 82 PHE A C 1
ATOM 605 O O . PHE A 1 82 ? 22.770 50.923 -54.997 1.00 86.94 82 PHE A O 1
ATOM 612 N N . ALA A 1 83 ? 22.458 51.515 -57.141 1.00 87.19 83 ALA A N 1
ATOM 613 C CA . ALA A 1 83 ? 21.083 51.970 -56.949 1.00 87.19 83 ALA A CA 1
ATOM 614 C C . ALA A 1 83 ? 20.141 50.813 -56.570 1.00 87.19 83 ALA A C 1
ATOM 616 O O . ALA A 1 83 ? 19.331 50.955 -55.650 1.00 87.19 83 ALA A O 1
ATOM 617 N N . PHE A 1 84 ? 20.278 49.653 -57.222 1.00 90.25 84 PHE A N 1
ATOM 618 C CA . PHE A 1 84 ? 19.535 48.441 -56.874 1.00 90.25 84 PHE A CA 1
ATOM 619 C C . PHE A 1 84 ? 19.824 47.997 -55.433 1.00 90.25 84 PHE A C 1
ATOM 621 O O . PHE A 1 84 ? 18.889 47.801 -54.652 1.00 90.25 84 PHE A O 1
ATOM 628 N N . ILE A 1 85 ? 21.102 47.920 -55.041 1.00 88.62 85 ILE A N 1
ATOM 629 C CA . ILE A 1 85 ? 21.492 47.528 -53.680 1.00 88.62 85 ILE A CA 1
ATOM 630 C C . ILE A 1 85 ? 20.966 48.534 -52.648 1.00 88.62 85 ILE A C 1
ATOM 632 O O . ILE A 1 85 ? 20.404 48.107 -51.643 1.00 88.62 85 ILE A O 1
ATOM 636 N N . ARG A 1 86 ? 21.055 49.852 -52.887 1.00 86.94 86 ARG A N 1
ATOM 637 C CA . ARG A 1 86 ? 20.484 50.863 -51.969 1.00 86.94 86 ARG A CA 1
ATOM 638 C C . ARG A 1 86 ? 18.994 50.646 -51.736 1.00 86.94 86 ARG A C 1
ATOM 640 O O . ARG A 1 86 ? 18.560 50.650 -50.588 1.00 86.94 86 ARG A O 1
ATOM 647 N N . ASN A 1 87 ? 18.227 50.396 -52.797 1.00 87.38 87 ASN A N 1
ATOM 648 C CA . ASN A 1 87 ? 16.794 50.118 -52.681 1.00 87.38 87 ASN A CA 1
ATOM 649 C C . ASN A 1 87 ? 16.522 48.843 -51.868 1.00 87.38 87 ASN A C 1
ATOM 651 O O . ASN A 1 87 ? 15.585 48.803 -51.070 1.00 87.38 87 ASN A O 1
ATOM 655 N N . LEU A 1 88 ? 17.341 47.807 -52.051 1.00 87.25 88 LEU A N 1
ATOM 656 C CA . LEU A 1 88 ? 17.234 46.537 -51.335 1.00 87.25 88 LEU A CA 1
ATOM 657 C C . LEU A 1 88 ? 17.545 46.697 -49.834 1.00 87.25 88 LEU A C 1
ATOM 659 O O . LEU A 1 88 ? 16.794 46.180 -49.002 1.00 87.25 88 LEU A O 1
ATOM 663 N N . VAL A 1 89 ? 18.579 47.474 -49.486 1.00 83.19 89 VAL A N 1
ATOM 664 C CA . VAL A 1 89 ? 18.929 47.828 -48.096 1.00 83.19 89 VAL A CA 1
ATOM 665 C C . VAL A 1 89 ? 17.838 48.697 -47.462 1.00 83.19 89 VAL A C 1
ATOM 667 O O . VAL A 1 89 ? 17.376 48.396 -46.365 1.00 83.19 89 VAL A O 1
ATOM 670 N N . GLN A 1 90 ? 17.362 49.730 -48.164 1.00 83.00 90 GLN A N 1
ATOM 671 C CA . GLN A 1 90 ? 16.299 50.614 -47.677 1.00 83.00 90 GLN A CA 1
ATOM 672 C C . GLN A 1 90 ? 15.002 49.846 -47.397 1.00 83.00 90 GLN A C 1
ATOM 674 O O . GLN A 1 90 ? 14.326 50.103 -46.399 1.00 83.00 90 GLN A O 1
ATOM 679 N N . ARG A 1 91 ? 14.682 48.854 -48.237 1.00 85.44 91 ARG A N 1
ATOM 680 C CA . ARG A 1 91 ? 13.544 47.957 -48.019 1.00 85.44 91 ARG A CA 1
ATOM 681 C C . ARG A 1 91 ? 13.714 47.132 -46.741 1.00 85.44 91 ARG A C 1
ATOM 683 O O . ARG A 1 91 ? 12.782 47.098 -45.945 1.00 85.44 91 ARG A O 1
ATOM 690 N N . HIS A 1 92 ? 14.891 46.549 -46.502 1.00 79.94 92 HIS A N 1
ATOM 691 C CA . HIS A 1 92 ? 15.174 45.798 -45.268 1.00 79.94 92 HIS A CA 1
ATOM 692 C C . HIS A 1 92 ? 15.074 46.678 -44.013 1.00 79.94 92 HIS A C 1
ATOM 694 O O . HIS A 1 92 ? 14.444 46.273 -43.040 1.00 79.94 92 HIS A O 1
ATOM 700 N N . ILE A 1 93 ? 15.605 47.907 -44.056 1.00 75.69 93 ILE A N 1
ATOM 701 C CA . ILE A 1 93 ? 15.483 48.886 -42.959 1.00 75.69 93 ILE A CA 1
ATOM 702 C C . ILE A 1 93 ? 14.009 49.190 -42.657 1.00 75.69 93 ILE A C 1
ATOM 704 O O . ILE A 1 93 ? 13.610 49.264 -41.499 1.00 75.69 93 ILE A O 1
ATOM 708 N N . SER A 1 94 ? 13.185 49.360 -43.697 1.00 80.19 94 SER A N 1
ATOM 709 C CA . SER A 1 94 ? 11.757 49.656 -43.526 1.00 80.19 94 SER A CA 1
ATOM 710 C C . SER A 1 94 ? 10.938 48.477 -42.988 1.00 80.19 94 SER A C 1
ATOM 712 O O . SER A 1 94 ? 9.892 48.696 -42.382 1.00 80.19 94 SER A O 1
ATOM 714 N N . GLN A 1 95 ? 11.396 47.243 -43.216 1.00 80.88 95 GLN A N 1
ATOM 715 C CA . GLN A 1 95 ? 10.702 46.024 -42.798 1.00 80.88 95 GLN A CA 1
ATOM 716 C C . GLN A 1 95 ? 10.937 45.684 -41.321 1.00 80.88 95 GLN A C 1
ATOM 718 O O . GLN A 1 95 ? 10.022 45.171 -40.683 1.00 80.88 95 GLN A O 1
ATOM 723 N N . ASP A 1 96 ? 12.112 45.999 -40.767 1.00 70.69 96 ASP A N 1
ATOM 724 C CA . ASP A 1 96 ? 12.421 45.787 -39.349 1.00 70.69 96 ASP A CA 1
ATOM 725 C C . ASP A 1 96 ? 13.266 46.938 -38.790 1.00 70.69 96 ASP A C 1
ATOM 727 O O . ASP A 1 96 ? 14.481 46.848 -38.639 1.00 70.69 96 ASP A O 1
ATOM 731 N N . GLN A 1 97 ? 12.612 48.055 -38.476 1.00 70.44 97 GLN A N 1
ATOM 732 C CA . GLN A 1 97 ? 13.293 49.264 -38.006 1.00 70.44 97 GLN A CA 1
ATOM 733 C C . GLN A 1 97 ? 14.018 49.063 -36.656 1.00 70.44 97 GLN A C 1
ATOM 735 O O . GLN A 1 97 ? 14.961 49.793 -36.345 1.00 70.44 97 GLN A O 1
ATOM 740 N N . ALA A 1 98 ? 13.603 48.072 -35.857 1.00 64.50 98 ALA A N 1
ATOM 741 C CA . ALA A 1 98 ? 14.175 47.776 -34.545 1.00 64.50 98 ALA A CA 1
ATOM 742 C C . ALA A 1 98 ? 15.500 46.999 -34.642 1.00 64.50 98 ALA A C 1
ATOM 744 O O . ALA A 1 98 ? 16.413 47.259 -33.856 1.00 64.50 98 ALA A O 1
ATOM 745 N N . ALA A 1 99 ? 15.648 46.115 -35.637 1.00 61.44 99 ALA A N 1
ATOM 746 C CA . ALA A 1 99 ? 16.902 45.405 -35.921 1.00 61.44 99 ALA A CA 1
ATOM 747 C C . ALA A 1 99 ? 18.057 46.332 -36.359 1.00 61.44 99 ALA A C 1
ATOM 749 O O . ALA A 1 99 ? 19.215 45.920 -36.362 1.00 61.44 99 ALA A O 1
ATOM 750 N N . TRP A 1 100 ? 17.751 47.592 -36.689 1.00 64.56 100 TRP A N 1
ATOM 751 C CA . TRP A 1 100 ? 18.703 48.608 -37.146 1.00 64.56 100 TRP A CA 1
ATOM 752 C C . TRP A 1 100 ? 18.944 49.728 -36.116 1.00 64.56 100 TRP A C 1
ATOM 754 O O . TRP A 1 100 ? 19.535 50.756 -36.450 1.00 64.56 100 TRP A O 1
ATOM 764 N N . MET A 1 101 ? 18.512 49.565 -34.854 1.00 49.47 101 MET A N 1
ATOM 765 C CA . MET A 1 101 ? 18.714 50.585 -33.814 1.00 49.47 101 MET A CA 1
ATOM 766 C C . MET A 1 101 ? 20.205 50.882 -33.578 1.00 49.47 101 MET A C 1
ATOM 768 O O . MET A 1 101 ? 20.964 50.025 -33.132 1.00 49.47 101 MET A O 1
ATOM 772 N N . GLY A 1 102 ? 20.607 52.128 -33.860 1.00 55.22 102 GLY A N 1
ATOM 773 C CA . GLY A 1 102 ? 21.998 52.604 -33.822 1.00 55.22 102 GLY A CA 1
ATOM 774 C C . GLY A 1 102 ? 22.658 52.753 -35.202 1.00 55.22 102 GLY A C 1
ATOM 775 O O . GLY A 1 102 ? 23.738 53.332 -35.294 1.00 55.22 102 GLY A O 1
ATOM 776 N N . GLY A 1 103 ? 22.017 52.276 -36.274 1.00 55.53 103 GLY A N 1
ATOM 777 C CA . GLY A 1 103 ? 22.391 52.558 -37.660 1.00 55.53 103 GLY A CA 1
ATOM 778 C C . GLY A 1 103 ? 21.710 53.835 -38.148 1.00 55.53 103 GLY A C 1
ATOM 779 O O . GLY A 1 103 ? 20.500 53.870 -38.342 1.00 55.53 103 GLY A O 1
ATOM 780 N N . ASP A 1 104 ? 22.480 54.900 -38.321 1.00 56.16 104 ASP A N 1
ATOM 781 C CA . ASP A 1 104 ? 22.002 56.158 -38.897 1.00 56.16 104 ASP A CA 1
ATOM 782 C C . ASP A 1 104 ? 21.595 55.949 -40.382 1.00 56.16 104 ASP A C 1
ATOM 784 O O . ASP A 1 104 ? 22.285 55.202 -41.087 1.00 56.16 104 ASP A O 1
ATOM 788 N N . PRO A 1 105 ? 20.542 56.603 -40.922 1.00 56.12 105 PRO A N 1
ATOM 789 C CA . PRO A 1 105 ? 20.183 56.548 -42.348 1.00 56.12 105 PRO A CA 1
ATOM 790 C C . PRO A 1 105 ? 21.322 56.894 -43.330 1.00 56.12 105 PRO A C 1
ATOM 792 O O . PRO A 1 105 ? 21.235 56.545 -44.507 1.00 56.12 105 PRO A O 1
ATOM 795 N N . PHE A 1 106 ? 22.415 57.500 -42.848 1.00 57.44 106 PHE A N 1
ATOM 796 C CA . PHE A 1 106 ? 23.613 57.858 -43.620 1.00 57.44 106 PHE A CA 1
ATOM 797 C C . PHE A 1 106 ? 24.358 56.672 -44.262 1.00 57.44 106 PHE A C 1
ATOM 799 O O . PHE A 1 106 ? 25.253 56.880 -45.079 1.00 57.44 106 PHE A O 1
ATOM 806 N N . VAL A 1 107 ? 24.022 55.418 -43.934 1.00 61.97 107 VAL A N 1
ATOM 807 C CA . VAL A 1 107 ? 24.576 54.230 -44.621 1.00 61.97 107 VAL A CA 1
ATOM 808 C C . VAL A 1 107 ? 24.173 54.189 -46.099 1.00 61.97 107 VAL A C 1
ATOM 810 O O . VAL A 1 107 ? 24.923 53.679 -46.929 1.00 61.97 107 VAL A O 1
ATOM 813 N N . LEU A 1 108 ? 22.996 54.724 -46.435 1.00 67.00 108 LEU A N 1
ATOM 814 C CA . LEU A 1 108 ? 22.495 54.765 -47.811 1.00 67.00 108 LEU A CA 1
ATOM 815 C C . LEU A 1 108 ? 23.108 55.912 -48.623 1.00 67.00 108 LEU A C 1
ATOM 817 O O . LEU A 1 108 ? 23.260 55.769 -49.839 1.00 67.00 108 LEU A O 1
ATOM 821 N N . ASP A 1 109 ? 23.470 57.010 -47.955 1.00 65.31 109 ASP A N 1
ATOM 822 C CA . ASP A 1 109 ? 24.010 58.214 -48.592 1.00 65.31 109 ASP A CA 1
ATOM 823 C C . ASP A 1 109 ? 25.434 57.987 -49.135 1.00 65.31 109 ASP A C 1
ATOM 825 O O . ASP A 1 109 ? 25.752 58.478 -50.217 1.00 65.31 109 ASP A O 1
ATOM 829 N N . ASP A 1 110 ? 26.232 57.147 -48.460 1.00 64.50 110 ASP A N 1
ATOM 830 C CA . ASP A 1 110 ? 27.634 56.840 -48.803 1.00 64.50 110 ASP A CA 1
ATOM 831 C C . ASP A 1 110 ? 27.876 55.350 -49.137 1.00 64.50 110 ASP A C 1
ATOM 833 O O . ASP A 1 110 ? 28.965 54.797 -48.921 1.00 64.50 110 ASP A O 1
ATOM 837 N N . LEU A 1 111 ? 26.859 54.656 -49.669 1.00 73.44 111 LEU A N 1
ATOM 838 C CA . LEU A 1 111 ? 27.031 53.287 -50.166 1.00 73.44 111 LEU A CA 1
ATOM 839 C C . LEU A 1 111 ? 27.843 53.294 -51.473 1.00 73.44 111 LEU A C 1
ATOM 841 O O . LEU A 1 111 ? 27.314 53.575 -52.555 1.00 73.44 111 LEU A O 1
ATOM 845 N N . GLU A 1 112 ? 29.120 52.937 -51.353 1.00 71.12 112 GLU A N 1
ATOM 846 C CA . GLU A 1 112 ? 30.121 52.887 -52.417 1.00 71.12 112 GLU A CA 1
ATOM 847 C C . GLU A 1 112 ? 30.993 51.625 -52.283 1.00 71.12 112 GLU A C 1
ATOM 849 O O . GLU A 1 112 ? 30.911 50.872 -51.311 1.00 71.12 112 GLU A O 1
ATOM 854 N N . ALA A 1 113 ? 31.899 51.392 -53.238 1.00 66.81 113 ALA A N 1
ATOM 855 C CA . ALA A 1 113 ? 32.723 50.181 -53.292 1.00 66.81 113 ALA A CA 1
ATOM 856 C C . ALA A 1 113 ? 33.568 49.897 -52.027 1.00 66.81 113 ALA A C 1
ATOM 858 O O . ALA A 1 113 ? 34.015 48.770 -51.829 1.00 66.81 113 ALA A O 1
ATOM 859 N N . LYS A 1 114 ? 33.816 50.903 -51.177 1.00 68.88 114 LYS A N 1
ATOM 860 C CA . LYS A 1 114 ? 34.580 50.762 -49.923 1.00 68.88 114 LYS A CA 1
ATOM 861 C C . LYS A 1 114 ? 33.714 50.405 -48.708 1.00 68.88 114 LYS A C 1
ATOM 863 O O . LYS A 1 114 ? 34.264 49.907 -47.729 1.00 68.88 114 LYS A O 1
ATOM 868 N N . SER A 1 115 ? 32.408 50.668 -48.765 1.00 74.81 115 SER A N 1
ATOM 869 C CA . SER A 1 115 ? 31.432 50.440 -47.688 1.00 74.81 115 SER A CA 1
ATOM 870 C C . SER A 1 115 ? 30.503 49.250 -47.965 1.00 74.81 115 SER A C 1
ATOM 872 O O . SER A 1 115 ? 29.701 48.897 -47.105 1.00 74.81 115 SER A O 1
ATOM 874 N N . LEU A 1 116 ? 30.647 48.586 -49.120 1.00 83.88 116 LEU A N 1
ATOM 875 C CA . LEU A 1 116 ? 29.897 47.391 -49.509 1.00 83.88 116 LEU A CA 1
ATOM 876 C C . LEU A 1 116 ? 30.797 46.147 -49.585 1.00 83.88 116 LEU A C 1
ATOM 878 O O . LEU A 1 116 ? 31.868 46.162 -50.192 1.00 83.88 116 LEU A O 1
ATOM 882 N N . ARG A 1 117 ? 30.314 45.034 -49.037 1.00 86.25 117 ARG A N 1
ATOM 883 C CA . ARG A 1 117 ? 30.841 43.684 -49.261 1.00 86.25 117 ARG A CA 1
ATOM 884 C C . ARG A 1 117 ? 29.750 42.807 -49.859 1.00 86.25 117 ARG A C 1
ATOM 886 O O . ARG A 1 117 ? 28.591 42.917 -49.471 1.00 86.25 117 ARG A O 1
ATOM 893 N N . ILE A 1 118 ? 30.135 41.940 -50.790 1.00 89.56 118 ILE A N 1
ATOM 894 C CA . ILE A 1 118 ? 29.266 40.885 -51.311 1.00 89.56 118 ILE A CA 1
ATOM 895 C C . ILE A 1 118 ? 29.908 39.557 -50.941 1.00 89.56 118 ILE A C 1
ATOM 897 O O . ILE A 1 118 ? 31.059 39.297 -51.293 1.00 89.56 118 ILE A O 1
ATOM 901 N N . SER A 1 119 ? 29.165 38.735 -50.214 1.00 90.62 119 SER A N 1
ATOM 902 C CA . SER A 1 119 ? 29.603 37.412 -49.782 1.00 90.62 119 SER A CA 1
ATOM 903 C C . SER A 1 119 ? 28.663 36.368 -50.365 1.00 90.62 119 SER A C 1
ATOM 905 O O . SER A 1 119 ? 27.461 36.592 -50.427 1.00 90.62 119 SER A O 1
ATOM 907 N N . VAL A 1 120 ? 29.191 35.220 -50.782 1.00 92.75 120 VAL A N 1
ATOM 908 C CA . VAL A 1 120 ? 28.368 34.066 -51.165 1.00 92.75 120 VAL A CA 1
ATOM 909 C C . VAL A 1 120 ? 28.629 32.968 -50.155 1.00 92.75 120 VAL A C 1
ATOM 911 O O . VAL A 1 120 ? 29.766 32.506 -50.039 1.00 92.75 120 VAL A O 1
ATOM 914 N N . LEU A 1 121 ? 27.591 32.573 -49.435 1.00 91.75 121 LEU A N 1
ATOM 915 C CA . LEU A 1 121 ? 27.634 31.527 -48.424 1.00 91.75 121 LEU A CA 1
ATOM 916 C C . LEU A 1 121 ? 26.591 30.459 -48.753 1.00 91.75 121 LEU A C 1
ATOM 918 O O . LEU A 1 121 ? 25.577 30.734 -49.396 1.00 91.75 121 LEU A O 1
ATOM 922 N N . SER A 1 122 ? 26.828 29.226 -48.336 1.00 88.88 122 SER A N 1
ATOM 923 C CA . SER A 1 122 ? 25.798 28.198 -48.343 1.00 88.88 122 SER A CA 1
ATOM 924 C C . SER A 1 122 ? 24.833 28.388 -47.173 1.00 88.88 122 SER A C 1
ATOM 926 O O . SER A 1 122 ? 25.155 29.004 -46.155 1.00 88.88 122 SER A O 1
ATOM 928 N N . LYS A 1 123 ? 23.634 27.816 -47.288 1.00 86.38 123 LYS A N 1
ATOM 929 C CA . LYS A 1 123 ? 22.658 27.748 -46.196 1.00 86.38 123 LYS A CA 1
ATOM 930 C C . LYS A 1 123 ? 23.276 27.165 -44.923 1.00 86.38 123 LYS A C 1
ATOM 932 O O . LYS A 1 123 ? 22.977 27.652 -43.838 1.00 86.38 123 LYS A O 1
ATOM 937 N N . GLU A 1 124 ? 24.139 26.159 -45.061 1.00 81.06 124 GLU A N 1
ATOM 938 C CA . GLU A 1 124 ? 24.830 25.527 -43.933 1.00 81.06 124 GLU A CA 1
ATOM 939 C C . GL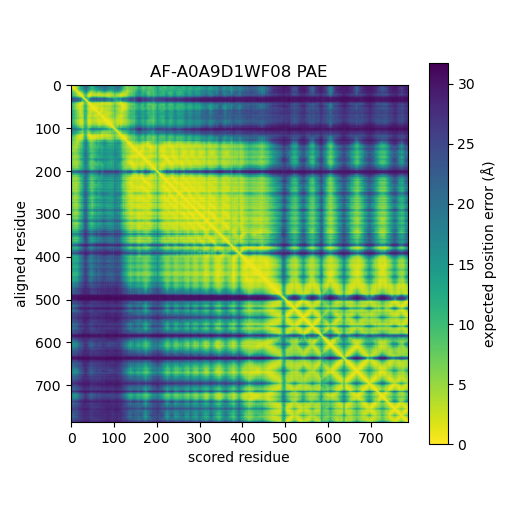U A 1 124 ? 25.854 26.474 -43.283 1.00 81.06 124 GLU A C 1
ATOM 941 O O . GLU A 1 124 ? 25.958 26.513 -42.062 1.00 81.06 124 GLU A O 1
ATOM 946 N N . GLU A 1 125 ? 26.549 27.307 -44.065 1.00 83.81 125 GLU A N 1
ATOM 947 C CA . GLU A 1 125 ? 27.466 28.332 -43.538 1.00 83.81 125 GLU A CA 1
ATOM 948 C C . GLU A 1 125 ? 26.731 29.450 -42.772 1.00 83.81 125 GLU A C 1
ATOM 950 O O . GLU A 1 125 ? 27.291 30.008 -41.830 1.00 83.81 125 GLU A O 1
ATOM 955 N N . VAL A 1 126 ? 25.488 29.778 -43.149 1.00 82.06 126 VAL A N 1
ATOM 956 C CA . VAL A 1 126 ? 24.707 30.860 -42.513 1.00 82.06 126 VAL A CA 1
ATOM 957 C C . VAL A 1 126 ? 23.875 30.368 -41.330 1.00 82.06 126 VAL A C 1
ATOM 959 O O . VAL A 1 126 ? 23.857 31.003 -40.279 1.00 82.06 126 VAL A O 1
ATOM 962 N N . PHE A 1 127 ? 23.171 29.250 -41.493 1.00 78.81 127 PHE A N 1
ATOM 963 C CA . PHE A 1 127 ? 22.191 28.751 -40.524 1.00 78.81 127 PHE A CA 1
ATOM 964 C C . PHE A 1 127 ? 22.621 27.441 -39.856 1.00 78.81 127 PHE A C 1
ATOM 966 O O . PHE A 1 127 ? 21.838 26.843 -39.122 1.00 78.81 127 PHE A O 1
ATOM 973 N N . GLY A 1 128 ? 23.835 26.944 -40.109 1.00 77.62 128 GLY A N 1
ATOM 974 C CA . GLY A 1 128 ? 24.254 25.634 -39.618 1.00 77.62 128 GLY A CA 1
ATOM 975 C C . GLY A 1 128 ? 23.308 24.539 -40.117 1.00 77.62 128 GLY A C 1
ATOM 976 O O . GLY A 1 128 ? 23.075 24.388 -41.311 1.00 77.62 128 GLY A O 1
ATOM 977 N N . ARG A 1 129 ? 22.699 23.792 -39.192 1.00 70.50 129 ARG A N 1
ATOM 978 C CA . ARG A 1 129 ? 21.707 22.745 -39.514 1.00 70.50 129 ARG A CA 1
ATOM 979 C C . ARG A 1 129 ? 20.274 23.259 -39.664 1.00 70.50 129 ARG A C 1
ATOM 981 O O . ARG A 1 129 ? 19.319 22.501 -39.540 1.00 70.50 129 ARG A O 1
ATOM 988 N N . GLY A 1 130 ? 20.115 24.555 -39.897 1.00 76.00 130 GLY A N 1
ATOM 989 C CA . GLY A 1 130 ? 18.816 25.206 -39.959 1.00 76.00 130 GLY A CA 1
ATOM 990 C C . GLY A 1 130 ? 18.386 25.776 -38.612 1.00 76.00 130 GLY A C 1
ATOM 991 O O . GLY A 1 130 ? 19.202 26.046 -37.734 1.00 76.00 130 GLY A O 1
ATOM 992 N N . ILE A 1 131 ? 17.085 26.010 -38.469 1.00 79.88 131 ILE A N 1
ATOM 993 C CA . ILE A 1 131 ? 16.528 26.741 -37.325 1.00 79.88 131 ILE A CA 1
ATOM 994 C C . ILE A 1 131 ? 16.170 25.770 -36.201 1.00 79.88 131 ILE A C 1
ATOM 996 O O . ILE A 1 131 ? 15.679 24.673 -36.457 1.00 79.88 131 ILE A O 1
ATOM 1000 N N . LEU A 1 132 ? 16.408 26.182 -34.953 1.00 80.94 132 LEU A N 1
ATOM 1001 C CA . LEU A 1 132 ? 16.027 25.424 -33.764 1.00 80.94 132 LEU A CA 1
ATOM 1002 C C . LEU A 1 132 ? 14.530 25.069 -33.780 1.00 80.94 132 LEU A C 1
ATOM 1004 O O . LEU A 1 132 ? 13.681 25.958 -33.763 1.00 80.94 132 LEU A O 1
ATOM 1008 N N . ASP A 1 133 ? 14.225 23.773 -33.748 1.00 81.94 133 ASP A N 1
ATOM 1009 C CA . ASP A 1 133 ? 12.871 23.246 -33.577 1.00 81.94 133 ASP A CA 1
ATOM 1010 C C . ASP A 1 133 ? 12.655 22.873 -32.105 1.00 81.94 133 ASP A C 1
ATOM 1012 O O . ASP A 1 133 ? 13.012 21.785 -31.653 1.00 81.94 133 ASP A O 1
ATOM 1016 N N . VAL A 1 134 ? 12.108 23.811 -31.328 1.00 79.38 134 VAL A N 1
ATOM 1017 C CA . VAL A 1 134 ? 11.885 23.619 -29.884 1.00 79.38 134 VAL A CA 1
ATOM 1018 C C . VAL A 1 134 ? 10.886 22.486 -29.612 1.00 79.38 134 VAL A C 1
ATOM 1020 O O . VAL A 1 134 ? 11.003 21.812 -28.592 1.00 79.38 134 VAL A O 1
ATOM 1023 N N . GLY A 1 135 ? 9.950 22.233 -30.535 1.00 80.88 135 GLY A N 1
ATOM 1024 C CA . GLY A 1 135 ? 9.005 21.121 -30.435 1.00 80.88 135 GLY A CA 1
ATOM 1025 C C . GLY A 1 135 ? 9.724 19.780 -30.512 1.00 80.88 135 GLY A C 1
ATOM 1026 O O . GLY A 1 135 ? 9.578 18.950 -29.625 1.00 80.88 135 GLY A O 1
ATOM 1027 N N . LYS A 1 136 ? 10.609 19.593 -31.494 1.00 83.50 136 LYS A N 1
ATOM 1028 C CA . LYS A 1 136 ? 11.456 18.389 -31.551 1.00 83.50 136 LYS A CA 1
ATOM 1029 C C . LYS A 1 136 ? 12.425 18.288 -30.371 1.00 83.50 136 LYS A C 1
ATOM 1031 O O . LYS A 1 136 ? 12.758 17.177 -29.976 1.00 83.50 136 LYS A O 1
ATOM 1036 N N . ALA A 1 137 ? 12.851 19.407 -29.780 1.00 81.31 137 ALA A N 1
ATOM 1037 C CA . ALA A 1 137 ? 13.823 19.422 -28.676 1.00 81.31 137 ALA A CA 1
ATOM 1038 C C . ALA A 1 137 ? 13.348 18.672 -27.444 1.00 81.31 137 ALA A C 1
ATOM 1040 O O . ALA A 1 137 ? 14.130 17.978 -26.794 1.00 81.31 137 ALA A O 1
ATOM 1041 N N . VAL A 1 138 ? 12.066 18.832 -27.122 1.00 84.69 138 VAL A N 1
ATOM 1042 C CA . VAL A 1 138 ? 11.471 18.214 -25.938 1.00 84.69 138 VAL A CA 1
ATOM 1043 C C . VAL A 1 138 ? 11.251 16.708 -26.113 1.00 84.69 138 VAL A C 1
ATOM 1045 O O . VAL A 1 138 ? 11.069 16.017 -25.120 1.00 84.69 138 VAL A O 1
ATOM 1048 N N . HIS A 1 139 ? 11.353 16.193 -27.345 1.00 89.00 139 HIS A N 1
ATOM 1049 C CA . HIS A 1 139 ? 11.233 14.771 -27.690 1.00 89.00 139 HIS A CA 1
ATOM 1050 C C . HIS A 1 139 ? 12.578 14.013 -27.699 1.00 89.00 139 HIS A C 1
ATOM 1052 O O . HIS A 1 139 ? 12.635 12.855 -28.114 1.00 89.00 139 HIS A O 1
ATOM 1058 N N . GLY A 1 140 ? 13.673 14.641 -27.252 1.00 90.06 140 GLY A N 1
ATOM 1059 C CA . GLY A 1 140 ? 15.006 14.029 -27.197 1.00 90.06 140 GLY A CA 1
ATOM 1060 C C . GLY A 1 140 ? 15.850 14.237 -28.466 1.00 90.06 140 GLY A C 1
ATOM 1061 O O . GLY A 1 140 ? 15.478 15.013 -29.346 1.00 90.06 140 GLY A O 1
ATOM 1062 N N . PRO A 1 141 ? 17.029 13.599 -28.583 1.00 91.50 141 PRO A N 1
ATOM 1063 C CA . PRO A 1 141 ? 17.867 13.711 -29.777 1.00 91.50 141 PRO A CA 1
ATOM 1064 C C . PRO A 1 141 ? 17.189 13.063 -30.992 1.00 91.50 141 PRO A C 1
ATOM 1066 O O . PRO A 1 141 ? 16.456 12.097 -30.844 1.00 91.50 141 PRO A O 1
ATOM 1069 N N . ALA A 1 142 ? 17.477 13.557 -32.197 1.00 91.25 142 ALA A N 1
ATOM 1070 C CA . ALA A 1 142 ? 17.069 12.920 -33.463 1.00 91.25 142 ALA A CA 1
ATOM 1071 C C . ALA A 1 142 ? 18.267 12.352 -34.255 1.00 91.25 142 ALA A C 1
ATOM 1073 O O . ALA A 1 142 ? 18.124 11.748 -35.317 1.00 91.25 142 ALA A O 1
ATOM 1074 N N . LEU A 1 143 ? 19.488 12.573 -33.762 1.00 91.50 143 LEU A N 1
ATOM 1075 C CA . LEU A 1 143 ? 20.713 12.152 -34.430 1.00 91.50 143 LEU A CA 1
ATOM 1076 C C . LEU A 1 143 ? 21.844 11.952 -33.416 1.00 91.50 143 LEU A C 1
ATOM 1078 O O . LEU A 1 143 ? 22.139 12.854 -32.637 1.00 91.50 143 LEU A O 1
ATOM 1082 N N . LEU A 1 144 ? 22.542 10.823 -33.493 1.00 93.88 144 LEU A N 1
ATOM 1083 C CA . LEU A 1 144 ? 23.824 10.604 -32.823 1.00 93.88 144 LEU A CA 1
ATOM 1084 C C . LEU A 1 144 ? 24.959 10.946 -33.792 1.00 93.88 144 LEU A C 1
ATOM 1086 O O . LEU A 1 144 ? 25.027 10.404 -34.894 1.00 93.88 144 LEU A O 1
ATOM 1090 N N . ASP A 1 145 ? 25.848 11.863 -33.418 1.00 92.25 145 ASP A N 1
ATOM 1091 C CA . ASP A 1 145 ? 26.779 12.466 -34.373 1.00 92.25 145 ASP A CA 1
ATOM 1092 C C . ASP A 1 145 ? 28.245 12.386 -33.942 1.00 92.25 145 ASP A C 1
ATOM 1094 O O . ASP A 1 145 ? 28.697 13.106 -33.048 1.00 92.25 145 ASP A O 1
ATOM 1098 N N . ALA A 1 146 ? 29.021 11.577 -34.666 1.00 91.88 146 ALA A N 1
ATOM 1099 C CA . ALA A 1 146 ? 30.453 11.405 -34.441 1.00 91.88 146 ALA A CA 1
ATOM 1100 C C . ALA A 1 146 ? 31.248 12.706 -34.617 1.00 91.88 146 ALA A C 1
ATOM 1102 O O . ALA A 1 146 ? 32.329 12.846 -34.050 1.00 91.88 146 ALA A O 1
ATOM 1103 N N . ASN A 1 147 ? 30.731 13.684 -35.369 1.00 88.94 147 ASN A N 1
ATOM 1104 C CA . ASN A 1 147 ? 31.401 14.972 -35.575 1.00 88.94 147 ASN A CA 1
ATOM 1105 C C . ASN A 1 147 ? 31.405 15.859 -34.321 1.00 88.94 147 ASN A C 1
ATOM 1107 O O . ASN A 1 147 ? 31.997 16.932 -34.330 1.00 88.94 147 ASN A O 1
ATOM 1111 N N . ARG A 1 148 ? 30.753 15.419 -33.241 1.00 86.50 148 ARG A N 1
ATOM 1112 C CA . ARG A 1 148 ? 30.676 16.116 -31.947 1.00 86.50 148 ARG A CA 1
ATOM 1113 C C . ARG A 1 148 ? 31.297 15.305 -30.814 1.00 86.50 148 ARG A C 1
ATOM 1115 O O . ARG A 1 148 ? 31.118 15.599 -29.629 1.00 86.50 148 ARG A O 1
ATOM 1122 N N . MET A 1 149 ? 32.019 14.261 -31.195 1.00 89.56 149 MET A N 1
ATOM 1123 C CA . MET A 1 149 ? 32.672 13.325 -30.305 1.00 89.56 149 MET A CA 1
ATOM 1124 C C . MET A 1 149 ? 34.186 13.489 -30.373 1.00 89.56 149 MET A C 1
ATOM 1126 O O . MET A 1 149 ? 34.744 14.103 -31.282 1.00 89.56 149 MET A O 1
ATOM 1130 N N . THR A 1 150 ? 34.859 12.908 -29.389 1.00 88.62 150 THR A N 1
ATOM 1131 C CA . THR A 1 150 ? 36.320 12.819 -29.340 1.00 88.62 150 THR A CA 1
ATOM 1132 C C . THR A 1 150 ? 36.748 11.356 -29.301 1.00 88.62 150 THR A C 1
ATOM 1134 O O . THR A 1 150 ? 35.916 10.452 -29.224 1.00 88.62 150 THR A O 1
ATOM 1137 N N . SER A 1 151 ? 38.054 11.092 -29.308 1.00 88.62 151 SER A N 1
ATOM 1138 C CA . SER A 1 151 ? 38.578 9.732 -29.138 1.00 88.62 151 SER A CA 1
ATOM 1139 C C . SER A 1 151 ? 38.135 9.070 -27.824 1.00 88.62 151 SER A C 1
ATOM 1141 O O . SER A 1 151 ? 38.047 7.847 -27.780 1.00 88.62 151 SER A O 1
ATOM 1143 N N . ASN A 1 152 ? 37.786 9.848 -26.790 1.00 91.06 152 ASN A N 1
ATOM 1144 C CA . ASN A 1 152 ? 37.263 9.333 -25.517 1.00 91.06 152 ASN A CA 1
ATOM 1145 C C . ASN A 1 152 ? 35.869 8.697 -25.643 1.00 91.06 152 ASN A C 1
ATOM 1147 O O . ASN A 1 152 ? 35.481 7.907 -24.788 1.00 91.06 152 ASN A O 1
ATOM 1151 N N . ASN A 1 153 ? 35.120 9.023 -26.699 1.00 94.38 153 ASN A N 1
ATOM 1152 C CA . ASN A 1 153 ? 33.829 8.400 -26.988 1.00 94.38 153 ASN A CA 1
ATOM 1153 C C . ASN A 1 153 ? 33.976 7.037 -27.673 1.00 94.38 153 ASN A C 1
ATOM 1155 O O . ASN A 1 153 ? 32.983 6.336 -27.842 1.00 94.38 153 ASN A O 1
ATOM 1159 N N . VAL A 1 154 ? 35.182 6.656 -28.108 1.00 95.44 154 VAL A N 1
ATOM 1160 C CA . VAL A 1 154 ? 35.383 5.391 -28.813 1.00 95.44 154 VAL A CA 1
ATOM 1161 C C . VAL A 1 154 ? 35.507 4.256 -27.807 1.00 95.44 154 VAL A C 1
ATOM 1163 O O . VAL A 1 154 ? 36.501 4.133 -27.093 1.00 95.44 154 VAL A O 1
ATOM 1166 N N . VAL A 1 155 ? 34.500 3.392 -27.790 1.00 96.62 155 VAL A N 1
ATOM 1167 C CA . VAL A 1 155 ? 34.392 2.258 -26.875 1.00 96.62 155 VAL A CA 1
ATOM 1168 C C . VAL A 1 155 ? 34.568 0.970 -27.662 1.00 96.62 155 VAL A C 1
ATOM 1170 O O . VAL A 1 155 ? 33.945 0.771 -28.705 1.00 96.62 155 VAL A O 1
ATOM 1173 N N . ARG A 1 156 ? 35.418 0.073 -27.157 1.00 97.00 156 ARG A N 1
ATOM 1174 C CA . ARG A 1 156 ? 35.458 -1.315 -27.623 1.00 97.00 156 ARG A CA 1
ATOM 1175 C C . ARG A 1 156 ? 34.489 -2.138 -26.799 1.00 97.00 156 ARG A C 1
ATOM 1177 O O . ARG A 1 156 ? 34.546 -2.070 -25.577 1.00 97.00 156 ARG A O 1
ATOM 1184 N N . VAL A 1 157 ? 33.642 -2.909 -27.467 1.00 97.31 157 VAL A N 1
ATOM 1185 C CA . VAL A 1 157 ? 32.595 -3.709 -26.828 1.00 97.31 157 VAL A CA 1
ATOM 1186 C C . VAL A 1 157 ? 33.004 -5.181 -26.904 1.00 97.31 157 VAL A C 1
ATOM 1188 O O . VAL A 1 157 ? 32.891 -5.781 -27.977 1.00 97.31 157 VAL A O 1
ATOM 1191 N N . PRO A 1 158 ? 33.516 -5.786 -25.811 1.00 95.94 158 PRO A N 1
ATOM 1192 C CA . PRO A 1 158 ? 34.012 -7.163 -25.833 1.00 95.94 158 PRO A CA 1
ATOM 1193 C C . PRO A 1 158 ? 32.953 -8.175 -26.275 1.00 95.94 158 PRO A C 1
ATOM 1195 O O . PRO A 1 158 ? 33.269 -9.057 -27.068 1.00 95.94 158 PRO A O 1
ATOM 1198 N N . ALA A 1 159 ? 31.704 -7.986 -25.835 1.00 94.44 159 ALA A N 1
ATOM 1199 C CA . ALA A 1 159 ? 30.560 -8.826 -26.196 1.00 94.44 159 ALA A CA 1
ATOM 1200 C C . ALA A 1 159 ? 30.302 -8.882 -27.713 1.00 94.44 159 ALA A C 1
ATOM 1202 O O . ALA A 1 159 ? 29.832 -9.889 -28.223 1.00 94.44 159 ALA A O 1
ATOM 1203 N N . LEU A 1 160 ? 30.686 -7.835 -28.449 1.00 96.38 160 LEU A N 1
ATOM 1204 C CA . LEU A 1 160 ? 30.532 -7.736 -29.900 1.00 96.38 160 LEU A CA 1
ATOM 1205 C C . LEU A 1 160 ? 31.871 -7.969 -30.608 1.00 96.38 160 LEU A C 1
ATOM 1207 O O . LEU A 1 160 ? 32.293 -7.176 -31.453 1.00 96.38 160 LEU A O 1
ATOM 1211 N N . ASN A 1 161 ? 32.586 -9.033 -30.230 1.00 95.50 161 ASN A N 1
ATOM 1212 C CA . ASN A 1 161 ? 33.892 -9.403 -30.793 1.00 95.50 161 ASN A CA 1
ATOM 1213 C C . ASN A 1 161 ? 34.931 -8.268 -30.728 1.00 95.50 161 ASN A C 1
ATOM 1215 O O . ASN A 1 161 ? 35.757 -8.098 -31.628 1.00 95.50 161 ASN A O 1
ATOM 1219 N N . ASN A 1 162 ? 34.880 -7.465 -29.661 1.00 95.12 162 ASN A N 1
ATOM 1220 C CA . ASN A 1 162 ? 35.774 -6.329 -29.432 1.00 95.12 162 ASN A CA 1
ATOM 1221 C C . ASN A 1 162 ? 35.727 -5.247 -30.542 1.00 95.12 162 ASN A C 1
ATOM 1223 O O . ASN A 1 162 ? 36.697 -4.490 -30.730 1.00 95.12 162 ASN A O 1
ATOM 1227 N N . ARG A 1 163 ? 34.605 -5.163 -31.280 1.00 96.38 163 ARG A N 1
ATOM 1228 C CA . ARG A 1 163 ? 34.309 -4.083 -32.238 1.00 96.38 163 ARG A CA 1
ATOM 1229 C C . ARG A 1 163 ? 34.334 -2.731 -31.526 1.00 96.38 163 ARG A C 1
ATOM 1231 O O . ARG A 1 163 ? 33.985 -2.624 -30.352 1.00 96.38 163 ARG A O 1
ATOM 1238 N N . ALA A 1 164 ? 34.796 -1.706 -32.238 1.00 95.88 164 ALA A N 1
ATOM 1239 C CA . ALA A 1 164 ? 34.885 -0.342 -31.728 1.00 95.88 164 ALA A CA 1
ATOM 1240 C C . ALA A 1 164 ? 33.753 0.517 -32.299 1.00 95.88 164 ALA A C 1
ATOM 1242 O O . ALA A 1 164 ? 33.583 0.548 -33.518 1.00 95.88 164 ALA A O 1
ATOM 1243 N N . PHE A 1 165 ? 33.065 1.251 -31.430 1.00 97.38 165 PHE A N 1
ATOM 1244 C CA . PHE A 1 165 ? 31.961 2.155 -31.755 1.00 97.38 165 PHE A CA 1
ATOM 1245 C C . PHE A 1 165 ? 32.225 3.539 -31.171 1.00 97.38 165 PHE A C 1
ATOM 1247 O O . PHE A 1 165 ? 32.943 3.661 -30.179 1.00 97.38 165 PHE A O 1
ATOM 1254 N N . ALA A 1 166 ? 31.647 4.576 -31.770 1.00 96.88 166 ALA A N 1
ATOM 1255 C CA . ALA A 1 166 ? 31.577 5.894 -31.154 1.00 96.88 166 ALA A CA 1
ATOM 1256 C C . ALA A 1 166 ? 30.299 5.955 -30.304 1.00 96.88 166 ALA A C 1
ATOM 1258 O O . ALA A 1 166 ? 29.216 5.738 -30.827 1.00 96.88 166 ALA A O 1
ATOM 1259 N N . ILE A 1 167 ? 30.401 6.184 -28.999 1.00 97.25 167 ILE A N 1
ATOM 1260 C CA . ILE A 1 167 ? 29.268 6.055 -28.074 1.00 97.25 167 ILE A CA 1
ATOM 1261 C C . ILE A 1 167 ? 28.937 7.408 -27.442 1.00 97.25 167 ILE A C 1
ATOM 1263 O O . ILE A 1 167 ? 29.802 8.053 -26.835 1.00 97.25 167 ILE A O 1
ATOM 1267 N N . GLU A 1 168 ? 27.672 7.819 -27.562 1.00 95.50 168 GLU A N 1
ATOM 1268 C CA . GLU A 1 168 ? 27.105 8.926 -26.788 1.00 95.50 168 GLU A CA 1
ATOM 1269 C C . GLU A 1 168 ? 26.492 8.375 -25.499 1.00 95.50 168 GLU A C 1
ATOM 1271 O O . GLU A 1 168 ? 25.670 7.459 -25.529 1.00 95.50 168 GLU A O 1
ATOM 1276 N N . THR A 1 169 ? 26.898 8.924 -24.358 1.00 95.00 169 THR A N 1
ATOM 1277 C CA . THR A 1 169 ? 26.427 8.473 -23.043 1.00 95.00 169 THR A CA 1
ATOM 1278 C C . THR A 1 169 ? 25.258 9.334 -22.585 1.00 95.00 169 THR A C 1
ATOM 1280 O O . THR A 1 169 ? 25.361 10.557 -22.616 1.00 95.00 169 THR A O 1
ATOM 1283 N N . PHE A 1 170 ? 24.196 8.711 -22.080 1.00 95.12 170 PHE A N 1
ATOM 1284 C CA . PHE A 1 170 ? 23.044 9.343 -21.445 1.00 95.12 170 PHE A CA 1
ATOM 1285 C C . PHE A 1 170 ? 22.880 8.802 -20.024 1.00 95.12 170 PHE A C 1
ATOM 1287 O O . PHE A 1 170 ? 22.676 7.607 -19.813 1.00 95.12 170 PHE A O 1
ATOM 1294 N N . ASP A 1 171 ? 22.982 9.715 -19.062 1.00 94.88 171 ASP A N 1
ATOM 1295 C CA . ASP A 1 171 ? 22.816 9.456 -17.635 1.00 94.88 171 ASP A CA 1
ATOM 1296 C C . ASP A 1 171 ? 21.464 10.015 -17.179 1.00 94.88 171 ASP A C 1
ATOM 1298 O O . ASP A 1 171 ? 21.203 11.218 -17.327 1.00 94.88 171 ASP A O 1
ATOM 1302 N N . THR A 1 172 ? 20.604 9.137 -16.662 1.00 93.56 172 THR A N 1
ATOM 1303 C CA . THR A 1 172 ? 19.270 9.494 -16.162 1.00 93.56 172 THR A CA 1
ATOM 1304 C C . THR A 1 172 ? 19.260 9.953 -14.707 1.00 93.56 172 THR A C 1
ATOM 1306 O O . THR A 1 172 ? 18.288 10.585 -14.307 1.00 93.56 172 THR A O 1
ATOM 1309 N N . ALA A 1 173 ? 20.312 9.702 -13.921 1.00 93.00 173 ALA A N 1
ATOM 1310 C CA . ALA A 1 173 ? 20.473 10.182 -12.542 1.00 93.00 173 ALA A CA 1
ATOM 1311 C C . ALA A 1 173 ? 19.248 9.982 -11.613 1.00 93.00 173 ALA A C 1
ATOM 1313 O O . ALA A 1 173 ? 18.962 10.823 -10.764 1.00 93.00 173 ALA A O 1
ATOM 1314 N N . GLY A 1 174 ? 18.513 8.882 -11.787 1.00 92.88 174 GLY A N 1
ATOM 1315 C CA . GLY A 1 174 ? 17.312 8.513 -11.028 1.00 92.88 174 GLY A CA 1
ATOM 1316 C C . GLY A 1 174 ? 15.978 8.896 -11.681 1.00 92.88 174 GLY A C 1
ATOM 1317 O O . GLY A 1 174 ? 14.935 8.466 -11.204 1.00 92.88 174 GLY A O 1
ATOM 1318 N N . TYR A 1 175 ? 15.982 9.668 -12.771 1.00 94.44 175 TYR A N 1
ATOM 1319 C CA . TYR A 1 175 ? 14.764 10.179 -13.412 1.00 94.44 175 TYR A CA 1
ATOM 1320 C C . TYR A 1 175 ? 14.268 9.303 -14.569 1.00 94.44 175 TYR A C 1
ATOM 1322 O O . TYR A 1 175 ? 14.986 8.444 -15.082 1.00 94.44 175 TYR A O 1
ATOM 1330 N N . VAL A 1 176 ? 13.033 9.563 -15.007 1.00 95.81 176 VAL A N 1
ATOM 1331 C CA . VAL A 1 176 ? 12.462 9.021 -16.248 1.00 95.81 176 VAL A CA 1
ATOM 1332 C C . VAL A 1 176 ? 12.654 10.038 -17.375 1.00 95.81 176 VAL A C 1
ATOM 1334 O O . VAL A 1 176 ? 12.310 11.209 -17.222 1.00 95.81 176 VAL A O 1
ATOM 1337 N N . ALA A 1 177 ? 13.202 9.596 -18.503 1.00 94.12 177 ALA A N 1
ATOM 1338 C CA . ALA A 1 177 ? 13.346 10.382 -19.723 1.00 94.12 177 ALA A CA 1
ATOM 1339 C C . ALA A 1 177 ? 12.806 9.594 -20.919 1.00 94.12 177 ALA A C 1
ATOM 1341 O O . ALA A 1 177 ? 13.085 8.405 -21.041 1.00 94.12 177 ALA A O 1
ATOM 1342 N N . GLU A 1 178 ? 12.088 10.256 -21.824 1.00 94.56 178 GLU A N 1
ATOM 1343 C CA . GLU A 1 178 ? 11.621 9.659 -23.077 1.00 94.56 178 GLU A CA 1
ATOM 1344 C C . GLU A 1 178 ? 12.266 10.351 -24.279 1.00 94.56 178 GLU A C 1
ATOM 1346 O O . GLU A 1 178 ? 12.213 11.575 -24.415 1.00 94.56 178 GLU A O 1
ATOM 1351 N N . PHE A 1 179 ? 12.853 9.551 -25.168 1.00 95.88 179 PHE A N 1
ATOM 1352 C CA . PHE A 1 179 ? 13.257 9.950 -26.508 1.00 95.88 179 PHE A CA 1
ATOM 1353 C C . PHE A 1 179 ? 12.246 9.387 -27.506 1.00 95.88 179 PHE A C 1
ATOM 1355 O O . PHE A 1 179 ? 12.294 8.217 -27.895 1.00 95.88 179 PHE A O 1
ATOM 1362 N N . SER A 1 180 ? 11.319 10.255 -27.900 1.00 94.81 180 SER A N 1
ATOM 1363 C CA . SER A 1 180 ? 10.244 9.953 -28.843 1.00 94.81 180 SER A CA 1
ATOM 1364 C C . SER A 1 180 ? 10.567 10.361 -30.275 1.00 94.81 180 SER A C 1
ATOM 1366 O O . SER A 1 180 ? 9.803 10.028 -31.176 1.00 94.81 180 SER A O 1
ATOM 1368 N N . ASN A 1 181 ? 11.690 11.036 -30.523 1.00 94.25 181 ASN A N 1
ATOM 1369 C CA . ASN A 1 181 ? 12.196 11.257 -31.877 1.00 94.25 181 ASN A CA 1
ATOM 1370 C C . ASN A 1 181 ? 12.776 9.974 -32.492 1.00 94.25 181 ASN A C 1
ATOM 1372 O O . ASN A 1 181 ? 13.299 9.108 -31.796 1.00 94.25 181 ASN A O 1
ATOM 1376 N N . ASP A 1 182 ? 12.750 9.905 -33.822 1.00 95.31 182 ASP A N 1
ATOM 1377 C CA . ASP A 1 182 ? 13.452 8.879 -34.591 1.00 95.31 182 ASP A CA 1
ATOM 1378 C C . ASP A 1 182 ? 14.953 9.211 -34.619 1.00 95.31 182 ASP A C 1
ATOM 1380 O O . ASP A 1 182 ? 15.359 10.252 -35.147 1.00 95.31 182 ASP A O 1
ATOM 1384 N N . ILE A 1 183 ? 15.788 8.356 -34.020 1.00 96.19 183 ILE A N 1
ATOM 1385 C CA . ILE A 1 183 ? 17.222 8.625 -33.873 1.00 96.19 183 ILE A CA 1
ATOM 1386 C C . ILE A 1 183 ? 18.010 7.990 -35.021 1.00 96.19 183 ILE A C 1
ATOM 1388 O O . ILE A 1 183 ? 18.134 6.767 -35.119 1.00 96.19 183 ILE A O 1
ATOM 1392 N N . ALA A 1 184 ? 18.627 8.827 -35.852 1.00 95.94 184 ALA A N 1
ATOM 1393 C CA . ALA A 1 184 ? 19.592 8.404 -36.866 1.00 95.94 184 ALA A CA 1
ATOM 1394 C C . ALA A 1 184 ? 21.047 8.507 -36.361 1.00 95.94 184 ALA A C 1
ATOM 1396 O O . ALA A 1 184 ? 21.312 8.977 -35.254 1.00 95.94 184 ALA A O 1
ATOM 1397 N N . GLN A 1 185 ? 22.020 8.131 -37.198 1.00 95.12 185 GLN A N 1
ATOM 1398 C CA . GLN A 1 185 ? 23.443 8.390 -36.944 1.00 95.12 185 GLN A CA 1
ATOM 1399 C C . GLN A 1 185 ? 24.100 9.243 -38.028 1.00 95.12 185 GLN A C 1
ATOM 1401 O O . GLN A 1 185 ? 23.676 9.259 -39.185 1.00 95.12 185 GLN A O 1
ATOM 1406 N N . ARG A 1 186 ? 25.197 9.908 -37.668 1.00 92.38 186 ARG A N 1
ATOM 1407 C CA . ARG A 1 186 ? 26.111 10.557 -38.607 1.00 92.38 186 ARG A CA 1
ATOM 1408 C C . ARG A 1 186 ? 27.551 10.188 -38.284 1.00 92.38 186 ARG A C 1
ATOM 1410 O O . ARG A 1 186 ? 28.073 10.533 -37.226 1.00 92.38 186 ARG A O 1
ATOM 1417 N N . SER A 1 187 ? 28.199 9.522 -39.232 1.00 91.75 187 SER A N 1
ATOM 1418 C CA . SER A 1 187 ? 29.627 9.216 -39.163 1.00 91.75 187 SER A CA 1
ATOM 1419 C C . SER A 1 187 ? 30.483 10.478 -39.319 1.00 91.75 187 SER A C 1
ATOM 1421 O O . SER A 1 187 ? 30.000 11.546 -39.698 1.00 91.75 187 SER A O 1
ATOM 1423 N N . TRP A 1 188 ? 31.777 10.355 -39.034 1.00 89.56 188 TRP A N 1
ATOM 1424 C CA . TRP A 1 188 ? 32.739 11.445 -39.184 1.00 89.56 188 TRP A CA 1
ATOM 1425 C C . TRP A 1 188 ? 32.815 11.975 -40.628 1.00 89.56 188 TRP A C 1
ATOM 1427 O O . TRP A 1 188 ? 32.936 11.194 -41.572 1.00 89.56 188 TRP A O 1
ATOM 1437 N N . ILE A 1 189 ? 32.802 13.299 -40.789 1.00 87.50 189 ILE A N 1
ATOM 1438 C CA . ILE A 1 189 ? 32.904 14.007 -42.067 1.00 87.50 189 ILE A CA 1
ATOM 1439 C C . ILE A 1 189 ? 33.955 15.113 -41.935 1.00 87.50 189 ILE A C 1
ATOM 1441 O O . ILE A 1 189 ? 33.713 16.127 -41.287 1.00 87.50 189 ILE A O 1
ATOM 1445 N N . ASP A 1 190 ? 35.096 14.957 -42.612 1.00 84.25 190 ASP A N 1
ATOM 1446 C CA . ASP A 1 190 ? 36.237 15.884 -42.517 1.00 84.25 190 ASP A CA 1
ATOM 1447 C C . ASP A 1 190 ? 35.870 17.349 -42.734 1.00 84.25 190 ASP A C 1
ATOM 1449 O O . ASP A 1 190 ? 36.345 18.212 -42.006 1.00 84.25 190 ASP A O 1
ATOM 1453 N N . ARG A 1 191 ? 34.969 17.640 -43.678 1.00 82.88 191 ARG A N 1
ATOM 1454 C CA . ARG A 1 191 ? 34.571 19.018 -44.006 1.00 82.88 191 ARG A CA 1
ATOM 1455 C C . ARG A 1 191 ? 33.999 19.809 -42.818 1.00 82.88 191 ARG A C 1
ATOM 1457 O O . ARG A 1 191 ? 33.957 21.028 -42.889 1.00 82.88 191 ARG A O 1
ATOM 1464 N N . TYR A 1 192 ? 33.538 19.132 -41.762 1.00 81.94 192 TYR A N 1
ATOM 1465 C CA . TYR A 1 192 ? 33.010 19.764 -40.546 1.00 81.94 192 TYR A CA 1
ATOM 1466 C C . TYR A 1 192 ? 34.080 20.121 -39.521 1.00 81.94 192 TYR A C 1
ATOM 1468 O O . TYR A 1 192 ? 33.776 20.734 -38.501 1.00 81.94 192 TYR A O 1
ATOM 1476 N N . HIS A 1 193 ? 35.328 19.765 -39.798 1.00 81.75 193 HIS A N 1
ATOM 1477 C CA . HIS A 1 193 ? 36.447 19.972 -38.900 1.00 81.75 193 HIS A CA 1
ATOM 1478 C C . HIS A 1 193 ? 37.474 20.891 -39.544 1.00 81.75 193 HIS A C 1
ATOM 1480 O O . HIS A 1 193 ? 37.567 21.001 -40.767 1.00 81.75 193 HIS A O 1
ATOM 1486 N N . HIS A 1 194 ? 38.263 21.570 -38.717 1.00 81.19 194 HIS A N 1
ATOM 1487 C CA . HIS A 1 194 ? 39.393 22.349 -39.213 1.00 81.19 194 HIS A CA 1
ATOM 1488 C C . HIS A 1 194 ? 40.410 21.405 -39.898 1.00 81.19 194 HIS A C 1
ATOM 1490 O O . HIS A 1 194 ? 40.557 20.268 -39.439 1.00 81.19 194 HIS A O 1
ATOM 1496 N N . PRO A 1 195 ? 41.115 21.824 -40.973 1.00 79.19 195 PRO A N 1
ATOM 1497 C CA . PRO A 1 195 ? 41.988 20.944 -41.757 1.00 79.19 195 PRO A CA 1
ATOM 1498 C C . PRO A 1 195 ? 43.005 20.130 -40.956 1.00 79.19 195 PRO A C 1
ATOM 1500 O O . PRO A 1 195 ? 43.301 19.002 -41.326 1.00 79.19 195 PRO A O 1
ATOM 1503 N N . GLU A 1 196 ? 43.506 20.645 -39.832 1.00 73.62 196 GLU A N 1
ATOM 1504 C CA . GLU A 1 196 ? 44.432 19.913 -38.950 1.00 73.62 196 GLU A CA 1
ATOM 1505 C C . GLU A 1 196 ? 43.803 18.695 -38.247 1.00 73.62 196 GLU A C 1
ATOM 1507 O O . GLU A 1 196 ? 44.512 17.807 -37.774 1.00 73.62 196 GLU A O 1
ATOM 1512 N N . TYR A 1 197 ? 42.472 18.637 -38.201 1.00 74.94 197 TYR A N 1
ATOM 1513 C CA . TYR A 1 197 ? 41.698 17.531 -37.654 1.00 74.94 197 TYR A CA 1
ATOM 1514 C C . TYR A 1 197 ? 41.132 16.615 -38.735 1.00 74.94 197 TYR A C 1
ATOM 1516 O O . TYR A 1 197 ? 40.501 15.627 -38.378 1.00 74.94 197 TYR A O 1
ATOM 1524 N N . HIS A 1 198 ? 41.373 16.873 -40.024 1.00 81.56 198 HIS A N 1
ATOM 1525 C CA . HIS A 1 198 ? 40.914 15.992 -41.100 1.00 81.56 198 HIS A CA 1
ATOM 1526 C C . HIS A 1 198 ? 41.572 14.611 -41.020 1.00 81.56 198 HIS A C 1
ATOM 1528 O O . HIS A 1 198 ? 42.696 14.436 -40.539 1.00 81.56 198 HIS A O 1
ATOM 1534 N N . SER A 1 199 ? 40.875 13.613 -41.553 1.00 70.31 199 SER A N 1
ATOM 1535 C CA . SER A 1 199 ? 41.346 12.241 -41.685 1.00 70.31 199 SER A CA 1
ATOM 1536 C C . SER A 1 199 ? 42.583 12.130 -42.587 1.00 70.31 199 SER A C 1
ATOM 1538 O O . SER A 1 199 ? 43.327 11.161 -42.479 1.00 70.31 199 SER A O 1
ATOM 1540 N N . SER A 1 200 ? 42.873 13.139 -43.418 1.00 68.75 200 SER A N 1
ATOM 1541 C CA . SER A 1 200 ? 44.091 13.198 -44.235 1.00 68.75 200 SER A CA 1
ATOM 1542 C C . SER A 1 200 ? 44.713 14.597 -44.315 1.00 68.75 200 SER A C 1
ATOM 1544 O O . SER A 1 200 ? 44.910 15.156 -45.392 1.00 68.75 200 SER A O 1
ATOM 1546 N N . ALA A 1 201 ? 45.082 15.175 -43.172 1.00 52.94 201 ALA A N 1
ATOM 1547 C CA . ALA A 1 201 ? 45.990 16.318 -43.171 1.00 52.94 201 ALA A CA 1
ATOM 1548 C C . ALA A 1 201 ? 47.426 15.827 -43.459 1.00 52.94 201 ALA A C 1
ATOM 1550 O O . ALA A 1 201 ? 48.050 15.176 -42.625 1.00 52.94 201 ALA A O 1
ATOM 1551 N N . ASN A 1 202 ? 47.970 16.097 -44.649 1.00 54.09 202 ASN A N 1
ATOM 1552 C CA . ASN A 1 202 ? 49.372 15.811 -45.016 1.00 54.09 202 ASN A CA 1
ATOM 1553 C C . ASN A 1 202 ? 49.827 14.333 -44.913 1.00 54.09 202 ASN A C 1
ATOM 1555 O O . ASN A 1 202 ? 51.013 14.064 -44.724 1.00 54.09 202 ASN A O 1
ATOM 1559 N N . GLY A 1 203 ? 48.917 13.360 -45.048 1.00 55.09 203 GLY A N 1
ATOM 1560 C CA . GLY A 1 203 ? 49.260 11.930 -45.009 1.00 55.09 203 GLY A CA 1
ATOM 1561 C C . GLY A 1 203 ? 49.424 11.324 -43.606 1.00 55.09 203 GLY A C 1
ATOM 1562 O O . GLY A 1 203 ? 49.819 10.162 -43.498 1.00 55.09 203 GLY A O 1
ATOM 1563 N N . ALA A 1 204 ? 49.082 12.054 -42.535 1.00 54.28 204 ALA A N 1
ATOM 1564 C CA . ALA A 1 204 ? 48.975 11.521 -41.177 1.00 54.28 204 ALA A CA 1
ATOM 1565 C C . ALA A 1 204 ? 47.643 11.944 -40.533 1.00 54.28 204 ALA A C 1
ATOM 1567 O O . ALA A 1 204 ? 47.340 13.128 -40.433 1.00 54.28 204 ALA A O 1
ATOM 1568 N N . TYR A 1 205 ? 46.842 10.969 -40.092 1.00 56.53 205 TYR A N 1
ATOM 1569 C CA . TYR A 1 205 ? 45.578 11.231 -39.397 1.00 56.53 205 TYR A CA 1
ATOM 1570 C C . TYR A 1 205 ? 45.812 12.046 -38.116 1.00 56.53 205 TYR A C 1
ATOM 1572 O O . TYR A 1 205 ? 46.688 11.686 -37.320 1.00 56.53 205 TYR A O 1
ATOM 1580 N N . SER A 1 206 ? 44.963 13.041 -37.837 1.00 68.38 206 SER A N 1
ATOM 1581 C CA . SER A 1 206 ? 44.818 13.527 -36.460 1.00 68.38 206 SER A CA 1
ATOM 1582 C C . SER A 1 206 ? 44.381 12.353 -35.565 1.00 68.38 206 SER A C 1
ATOM 1584 O O . SER A 1 206 ? 43.611 11.484 -35.989 1.00 68.38 206 SER A O 1
ATOM 1586 N N . SER A 1 207 ? 44.880 12.276 -34.327 1.00 72.31 207 SER A N 1
ATOM 1587 C CA . SER A 1 207 ? 44.535 11.179 -33.403 1.00 72.31 207 SER A CA 1
ATOM 1588 C C . SER A 1 207 ? 43.024 11.067 -33.148 1.00 72.31 207 SER A C 1
ATOM 1590 O O . SER A 1 207 ? 42.527 9.973 -32.888 1.00 72.31 207 SER A O 1
ATOM 1592 N N . HIS A 1 208 ? 42.300 12.181 -33.289 1.00 73.19 208 HIS A N 1
ATOM 1593 C CA . HIS A 1 208 ? 40.853 12.278 -33.123 1.00 73.19 208 HIS A CA 1
ATOM 1594 C C . HIS A 1 208 ? 40.091 11.729 -34.337 1.00 73.19 208 HIS A C 1
ATOM 1596 O O . HIS A 1 208 ? 39.284 10.814 -34.174 1.00 73.19 208 HIS A O 1
ATOM 1602 N N . ALA A 1 209 ? 40.399 12.184 -35.558 1.00 79.25 209 ALA A N 1
ATOM 1603 C CA . ALA A 1 209 ? 39.759 11.649 -36.763 1.00 79.25 209 ALA A CA 1
ATOM 1604 C C . ALA A 1 209 ? 40.065 10.162 -36.953 1.00 79.25 209 ALA A C 1
ATOM 1606 O O . ALA A 1 209 ? 39.173 9.383 -37.278 1.00 79.25 209 ALA A O 1
ATOM 1607 N N . ARG A 1 210 ? 41.299 9.723 -36.665 1.00 81.62 210 ARG A N 1
ATOM 1608 C CA . ARG A 1 210 ? 41.660 8.297 -36.736 1.00 81.62 210 ARG A CA 1
ATOM 1609 C C . ARG A 1 210 ? 40.786 7.423 -35.838 1.00 81.62 210 ARG A C 1
ATOM 1611 O O . ARG A 1 210 ? 40.540 6.266 -36.169 1.00 81.62 210 ARG A O 1
ATOM 1618 N N . ALA A 1 211 ? 40.376 7.953 -34.688 1.00 85.75 211 ALA A N 1
ATOM 1619 C CA . ALA A 1 211 ? 39.570 7.213 -33.733 1.00 85.75 211 ALA A CA 1
ATOM 1620 C C . ALA A 1 211 ? 38.118 7.051 -34.221 1.00 85.75 211 ALA A C 1
ATOM 1622 O O . ALA A 1 211 ? 37.555 5.970 -34.056 1.00 85.75 211 ALA A O 1
ATOM 1623 N N . LEU A 1 212 ? 37.545 8.086 -34.848 1.00 90.69 212 LEU A N 1
ATOM 1624 C CA . LEU A 1 212 ? 36.111 8.185 -35.164 1.00 90.69 212 LEU A CA 1
ATOM 1625 C C . LEU A 1 212 ? 35.744 7.835 -36.615 1.00 90.69 212 LEU A C 1
ATOM 1627 O O . LEU A 1 212 ? 34.615 7.423 -36.879 1.00 90.69 212 LEU A O 1
ATOM 1631 N N . VAL A 1 213 ? 36.670 7.967 -37.569 1.00 89.38 213 VAL A N 1
ATOM 1632 C CA . VAL A 1 213 ? 36.413 7.640 -38.981 1.00 89.38 213 VAL A CA 1
ATOM 1633 C C . VAL A 1 213 ? 36.005 6.171 -39.131 1.00 89.38 213 VAL A C 1
ATOM 1635 O O . VAL A 1 213 ? 36.655 5.253 -38.616 1.00 89.38 213 VAL A O 1
ATOM 1638 N N . GLY A 1 214 ? 34.898 5.953 -39.848 1.00 88.62 214 GLY A N 1
ATOM 1639 C CA . GLY A 1 214 ? 34.334 4.625 -40.096 1.00 88.62 214 GLY A CA 1
ATOM 1640 C C . GLY A 1 214 ? 33.850 3.910 -38.831 1.00 88.62 214 GLY A C 1
ATOM 1641 O O . GLY A 1 214 ? 33.898 2.683 -38.776 1.00 88.62 214 GLY A O 1
ATOM 1642 N N . LYS A 1 215 ? 33.491 4.652 -37.779 1.00 94.56 215 LYS A N 1
ATOM 1643 C CA . LYS A 1 215 ? 32.802 4.116 -36.602 1.00 94.56 215 LYS A CA 1
ATOM 1644 C C . LYS A 1 215 ? 31.320 4.437 -36.708 1.00 94.56 215 LYS A C 1
ATOM 1646 O O . LYS A 1 215 ? 30.961 5.583 -36.985 1.00 94.56 215 LYS A O 1
ATOM 1651 N N . ASP A 1 216 ? 30.494 3.433 -36.455 1.00 97.44 216 ASP A N 1
ATOM 1652 C CA . ASP A 1 216 ? 29.077 3.649 -36.201 1.00 97.44 216 ASP A CA 1
ATOM 1653 C C . ASP A 1 216 ? 28.893 4.309 -34.833 1.00 97.44 216 ASP A C 1
ATOM 1655 O O . ASP A 1 216 ? 29.695 4.102 -33.909 1.00 97.44 216 ASP A O 1
ATOM 1659 N N . VAL A 1 217 ? 27.851 5.127 -34.731 1.00 97.56 217 VAL A N 1
ATOM 1660 C CA . VAL A 1 217 ? 27.515 5.908 -33.548 1.00 97.56 217 VAL A CA 1
ATOM 1661 C C . VAL A 1 217 ? 26.383 5.224 -32.798 1.00 97.56 217 VAL A C 1
ATOM 1663 O O . VAL A 1 217 ? 25.349 4.915 -33.386 1.00 97.56 217 VAL A O 1
ATOM 1666 N N . GLY A 1 218 ? 26.606 4.959 -31.518 1.00 97.25 218 GLY A N 1
ATOM 1667 C CA . GLY A 1 218 ? 25.689 4.240 -30.645 1.00 97.25 218 GLY A CA 1
ATOM 1668 C C . GLY A 1 218 ? 25.372 5.006 -29.370 1.00 97.25 218 GLY A C 1
ATOM 1669 O O . GLY A 1 218 ? 25.854 6.121 -29.140 1.00 97.25 218 GLY A O 1
ATOM 1670 N N . LEU A 1 219 ? 24.555 4.378 -28.537 1.00 97.69 219 LEU A N 1
ATOM 1671 C CA . LEU A 1 219 ? 23.998 4.957 -27.323 1.00 97.69 219 LEU A CA 1
ATOM 1672 C C . LEU A 1 219 ? 24.473 4.166 -26.106 1.00 97.69 219 LEU A C 1
ATOM 1674 O O . LEU A 1 219 ? 24.457 2.943 -26.118 1.00 97.69 219 LEU A O 1
ATOM 1678 N N . ARG A 1 220 ? 24.845 4.842 -25.023 1.00 98.06 220 ARG A N 1
ATOM 1679 C CA . ARG A 1 220 ? 25.064 4.218 -23.714 1.00 98.06 220 ARG A CA 1
ATOM 1680 C C . ARG A 1 220 ? 24.096 4.787 -22.694 1.00 98.06 220 ARG A C 1
ATOM 1682 O O . ARG A 1 220 ? 24.100 5.991 -22.464 1.00 98.06 220 ARG A O 1
ATOM 1689 N N . LYS A 1 221 ? 23.329 3.918 -22.045 1.00 97.75 221 LYS A N 1
ATOM 1690 C CA . LYS A 1 221 ? 22.472 4.223 -20.902 1.00 97.75 221 LYS A CA 1
ATOM 1691 C C . LYS A 1 221 ? 23.205 3.889 -19.599 1.00 97.75 221 LYS A C 1
ATOM 1693 O O . LYS A 1 221 ? 23.649 2.760 -19.405 1.00 97.75 221 LYS A O 1
ATOM 1698 N N . THR A 1 222 ? 23.316 4.881 -18.719 1.00 97.12 222 THR A N 1
ATOM 1699 C CA . THR A 1 222 ? 23.919 4.787 -17.378 1.00 97.12 222 THR A CA 1
ATOM 1700 C C . THR A 1 222 ? 23.071 5.561 -16.352 1.00 97.12 222 THR A C 1
ATOM 1702 O O . THR A 1 222 ? 22.059 6.171 -16.724 1.00 97.12 222 THR A O 1
ATOM 1705 N N . GLY A 1 223 ? 23.448 5.497 -15.074 1.00 95.81 223 GLY A N 1
ATOM 1706 C CA . GLY A 1 223 ? 22.721 6.046 -13.937 1.00 95.81 223 GLY A CA 1
ATOM 1707 C C . GLY A 1 223 ? 21.417 5.314 -13.634 1.00 95.81 223 GLY A C 1
ATOM 1708 O O . GLY A 1 223 ? 20.797 4.694 -14.499 1.00 95.81 223 GLY A O 1
ATOM 1709 N N . GLN A 1 224 ? 20.952 5.438 -12.392 1.00 94.75 224 GLN A N 1
ATOM 1710 C CA . GLN A 1 224 ? 19.633 4.943 -11.987 1.00 94.75 224 GLN A CA 1
ATOM 1711 C C . GLN A 1 224 ? 18.506 5.644 -12.771 1.00 94.75 224 GLN A C 1
ATOM 1713 O O . GLN A 1 224 ? 18.727 6.685 -13.397 1.00 94.75 224 GLN A O 1
ATOM 1718 N N . GLY A 1 225 ? 17.292 5.099 -12.756 1.00 95.94 225 GLY A N 1
ATOM 1719 C CA . GLY A 1 225 ? 16.150 5.632 -13.513 1.00 95.94 225 GLY A CA 1
ATOM 1720 C C . GLY A 1 225 ? 16.003 5.043 -14.921 1.00 95.94 225 GLY A C 1
ATOM 1721 O O . GLY A 1 225 ? 16.720 4.112 -15.303 1.00 95.94 225 GLY A O 1
ATOM 1722 N N . THR A 1 226 ? 15.060 5.590 -15.690 1.00 97.38 226 THR A N 1
ATOM 1723 C CA . THR A 1 226 ? 14.543 4.980 -16.925 1.00 97.38 226 THR A CA 1
ATOM 1724 C C . THR A 1 226 ? 14.767 5.875 -18.138 1.00 97.38 226 THR A C 1
ATOM 1726 O O . THR A 1 226 ? 14.419 7.052 -18.117 1.00 97.38 226 THR A O 1
ATOM 1729 N N . LEU A 1 227 ? 15.303 5.310 -19.219 1.00 98.06 227 LEU A N 1
ATOM 1730 C CA . LEU A 1 227 ? 15.317 5.927 -20.544 1.00 98.06 227 LEU A CA 1
ATOM 1731 C C . LEU A 1 227 ? 14.383 5.151 -21.472 1.00 98.06 227 LEU A C 1
ATOM 1733 O O . LEU A 1 227 ? 14.604 3.967 -21.695 1.00 98.06 227 LEU A O 1
ATOM 1737 N N . ILE A 1 228 ? 13.377 5.815 -22.028 1.00 97.94 228 ILE A N 1
ATOM 1738 C CA . ILE A 1 228 ? 12.416 5.241 -22.971 1.00 97.94 228 ILE A CA 1
ATOM 1739 C C . ILE A 1 228 ? 12.818 5.644 -24.391 1.00 97.94 228 ILE A C 1
ATOM 1741 O O . ILE A 1 228 ? 13.005 6.827 -24.664 1.00 97.94 228 ILE A O 1
ATOM 1745 N N . LEU A 1 229 ? 12.949 4.674 -25.293 1.00 98.19 229 LEU A N 1
ATOM 1746 C CA . LEU A 1 229 ? 13.114 4.875 -26.730 1.00 98.19 229 LEU A CA 1
ATOM 1747 C C . LEU A 1 229 ? 11.825 4.444 -27.429 1.00 98.19 229 LEU A C 1
ATOM 1749 O O . LEU A 1 229 ? 11.567 3.246 -27.565 1.00 98.19 229 LEU A O 1
ATOM 1753 N N . SER A 1 230 ? 11.039 5.423 -27.879 1.00 97.00 230 SER A N 1
ATOM 1754 C CA . SER A 1 230 ? 9.767 5.185 -28.575 1.00 97.00 230 SER A CA 1
ATOM 1755 C C . SER A 1 230 ? 9.803 5.542 -30.064 1.00 97.00 230 SER A C 1
ATOM 1757 O O . SER A 1 230 ? 8.844 5.294 -30.788 1.00 97.00 230 SER A O 1
ATOM 1759 N N . GLY A 1 231 ? 10.927 6.065 -30.565 1.00 96.50 231 GLY A N 1
ATOM 1760 C CA . GLY A 1 231 ? 11.141 6.338 -31.990 1.00 96.50 231 GLY A CA 1
ATOM 1761 C C . GLY A 1 231 ? 11.480 5.127 -32.864 1.00 96.50 231 GLY A C 1
ATOM 1762 O O . GLY A 1 231 ? 11.753 4.031 -32.372 1.00 96.50 231 GLY A O 1
ATOM 1763 N N . ASN A 1 232 ? 11.511 5.353 -34.180 1.00 96.81 232 ASN A N 1
ATOM 1764 C CA . ASN A 1 232 ? 12.096 4.449 -35.173 1.00 96.81 232 ASN A CA 1
ATOM 1765 C C . ASN A 1 232 ? 13.589 4.758 -35.319 1.00 96.81 232 ASN A C 1
ATOM 1767 O O . ASN A 1 232 ? 13.983 5.682 -36.031 1.00 96.81 232 ASN A O 1
ATOM 1771 N N . ASN A 1 233 ? 14.441 4.007 -34.630 1.00 98.00 233 ASN A N 1
ATOM 1772 C CA . ASN A 1 233 ? 15.860 4.328 -34.552 1.00 98.00 233 ASN A CA 1
ATOM 1773 C C . ASN A 1 233 ? 16.674 3.530 -35.575 1.00 98.00 233 ASN A C 1
ATOM 1775 O O . ASN A 1 233 ? 16.632 2.297 -35.614 1.00 98.00 233 ASN A O 1
ATOM 1779 N N . THR A 1 234 ? 17.471 4.240 -36.374 1.00 97.81 234 THR A N 1
ATOM 1780 C CA . THR A 1 234 ? 18.237 3.680 -37.501 1.00 97.81 234 THR A CA 1
ATOM 1781 C C . THR A 1 234 ? 19.750 3.814 -37.326 1.00 97.81 234 THR A C 1
ATOM 1783 O O . THR A 1 234 ? 20.500 3.658 -38.288 1.00 97.81 234 THR A O 1
ATOM 1786 N N . TYR A 1 235 ? 20.230 4.174 -36.135 1.00 98.00 235 TYR A N 1
ATOM 1787 C CA . TYR A 1 235 ? 21.663 4.162 -35.850 1.00 98.00 235 TYR A CA 1
ATOM 1788 C C . TYR A 1 235 ? 22.189 2.719 -35.769 1.00 98.00 235 TYR A C 1
ATOM 1790 O O . TYR A 1 235 ? 21.482 1.823 -35.310 1.00 98.00 235 TYR A O 1
ATOM 1798 N N . ALA A 1 236 ? 23.425 2.493 -36.228 1.00 97.25 236 ALA A N 1
ATOM 1799 C CA . ALA A 1 236 ? 24.027 1.155 -36.293 1.00 97.25 236 ALA A CA 1
ATOM 1800 C C . ALA A 1 236 ? 25.093 0.899 -35.215 1.00 97.25 236 ALA A C 1
ATOM 1802 O O . ALA A 1 236 ? 25.639 -0.201 -35.122 1.00 97.25 236 ALA A O 1
ATOM 1803 N N . GLY A 1 237 ? 25.453 1.913 -34.420 1.00 97.69 237 GLY A N 1
ATOM 1804 C CA . GLY A 1 237 ? 26.388 1.726 -33.317 1.00 97.69 237 GLY A CA 1
ATOM 1805 C C . GLY A 1 237 ? 25.690 1.101 -32.117 1.00 97.69 237 GLY A C 1
ATOM 1806 O O . GLY A 1 237 ? 24.530 1.399 -31.871 1.00 97.69 237 GLY A O 1
ATOM 1807 N N . ALA A 1 238 ? 26.409 0.272 -31.361 1.00 98.12 238 ALA A N 1
ATOM 1808 C CA . ALA A 1 238 ? 25.827 -0.512 -30.274 1.00 98.12 238 ALA A CA 1
ATOM 1809 C C . ALA A 1 238 ? 25.094 0.333 -29.215 1.00 98.12 238 ALA A C 1
ATOM 1811 O O . ALA A 1 238 ? 25.558 1.410 -28.823 1.00 98.12 238 ALA A O 1
ATOM 1812 N N . THR A 1 239 ? 23.997 -0.216 -28.698 1.00 98.69 239 THR A N 1
ATOM 1813 C CA . THR A 1 239 ? 23.261 0.297 -27.543 1.00 98.69 239 THR A CA 1
ATOM 1814 C C . THR A 1 239 ? 23.722 -0.433 -26.283 1.00 98.69 239 THR A C 1
ATOM 1816 O O . THR A 1 239 ? 23.464 -1.622 -26.108 1.00 98.69 239 THR A O 1
ATOM 1819 N N . LEU A 1 240 ? 24.423 0.266 -25.394 1.00 98.75 240 LEU A N 1
ATOM 1820 C CA . LEU A 1 240 ? 24.968 -0.279 -24.151 1.00 98.75 240 LEU A CA 1
ATOM 1821 C C . LEU A 1 240 ? 24.068 0.105 -22.977 1.00 98.75 240 LEU A C 1
ATOM 1823 O O . LEU A 1 240 ? 23.906 1.290 -22.693 1.00 98.75 240 LEU A O 1
ATOM 1827 N N . VAL A 1 241 ? 23.509 -0.875 -22.276 1.00 98.69 241 VAL A N 1
ATOM 1828 C CA . VAL A 1 241 ? 22.727 -0.666 -21.051 1.00 98.69 241 VAL A CA 1
ATOM 1829 C C . VAL A 1 241 ? 23.601 -1.076 -19.874 1.00 98.69 241 VAL A C 1
ATOM 1831 O O . VAL A 1 241 ? 23.775 -2.264 -19.611 1.00 98.69 241 VAL A O 1
ATOM 1834 N N . GLU A 1 242 ? 24.229 -0.098 -19.226 1.00 97.94 242 GLU A N 1
ATOM 1835 C CA . GLU A 1 242 ? 25.201 -0.340 -18.151 1.00 97.94 242 GLU A CA 1
ATOM 1836 C C . GLU A 1 242 ? 24.568 -0.208 -16.759 1.00 97.94 242 GLU A C 1
ATOM 1838 O O . GLU A 1 242 ? 24.896 -1.001 -15.885 1.00 97.94 242 GLU A O 1
ATOM 1843 N N . GLU A 1 243 ? 23.632 0.733 -16.575 1.00 97.25 243 GLU A N 1
ATOM 1844 C CA . GLU A 1 243 ? 22.894 0.950 -15.320 1.00 97.25 243 GLU A CA 1
ATOM 1845 C C . GLU A 1 243 ? 21.456 1.441 -15.574 1.00 97.25 243 GLU A C 1
ATOM 1847 O O . GLU A 1 243 ? 21.169 2.115 -16.576 1.00 97.25 243 GLU A O 1
ATOM 1852 N N . GLY A 1 244 ? 20.562 1.160 -14.623 1.00 96.44 244 GLY A N 1
ATOM 1853 C CA . GLY A 1 244 ? 19.154 1.557 -14.675 1.00 96.44 244 GLY A CA 1
ATOM 1854 C C . GLY A 1 244 ? 18.382 0.815 -15.768 1.00 96.44 244 GLY A C 1
ATOM 1855 O O . GLY A 1 244 ? 18.765 -0.281 -16.178 1.00 96.44 244 GLY A O 1
ATOM 1856 N N . VAL A 1 245 ? 17.293 1.417 -16.251 1.00 97.88 245 VAL A N 1
ATOM 1857 C CA . VAL A 1 245 ? 16.376 0.777 -17.205 1.00 97.88 245 VAL A CA 1
ATOM 1858 C C . VAL A 1 245 ? 16.423 1.478 -18.563 1.00 97.88 245 VAL A C 1
ATOM 1860 O O . VAL A 1 245 ? 16.268 2.697 -18.652 1.00 97.88 245 VAL A O 1
ATOM 1863 N N . LEU A 1 246 ? 16.618 0.711 -19.633 1.00 98.56 246 LEU A N 1
ATOM 1864 C CA . LEU A 1 246 ? 16.299 1.112 -21.001 1.00 98.56 246 LEU A CA 1
ATOM 1865 C C . LEU A 1 246 ? 14.972 0.458 -21.392 1.00 98.56 246 LEU A C 1
ATOM 1867 O O . LEU A 1 246 ? 14.877 -0.766 -21.382 1.00 98.56 246 LEU A O 1
ATOM 1871 N N . VAL A 1 247 ? 13.972 1.253 -21.761 1.00 98.50 247 VAL A N 1
ATOM 1872 C CA . VAL A 1 247 ? 12.702 0.771 -22.312 1.00 98.50 247 VAL A CA 1
ATOM 1873 C C . VAL A 1 247 ? 12.709 0.975 -23.824 1.00 98.50 247 VAL A C 1
ATOM 1875 O O . VAL A 1 247 ? 12.912 2.095 -24.281 1.00 98.50 247 VAL A O 1
ATOM 1878 N N . VAL A 1 248 ? 12.471 -0.078 -24.603 1.00 98.25 248 VAL A N 1
ATOM 1879 C CA . VAL A 1 248 ? 12.201 0.025 -26.049 1.00 98.25 248 VAL A CA 1
ATOM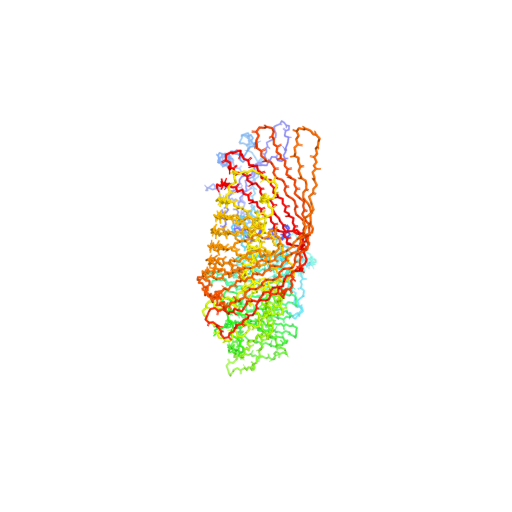 1880 C C . VAL A 1 248 ? 10.744 -0.345 -26.272 1.00 98.25 248 VAL A C 1
ATOM 1882 O O . VAL A 1 248 ? 10.373 -1.508 -26.116 1.00 98.25 248 VAL A O 1
ATOM 1885 N N . THR A 1 249 ? 9.910 0.641 -26.586 1.00 97.62 249 THR A N 1
ATOM 1886 C CA . THR A 1 249 ? 8.455 0.452 -26.611 1.00 97.62 249 THR A CA 1
ATOM 1887 C C . THR A 1 249 ? 7.786 1.254 -27.708 1.00 97.62 249 THR A C 1
ATOM 1889 O O . THR A 1 249 ? 8.306 2.281 -28.140 1.00 97.62 249 THR A O 1
ATOM 1892 N N . LYS A 1 250 ? 6.643 0.771 -28.187 1.00 94.81 250 LYS A N 1
ATOM 1893 C CA . LYS A 1 250 ? 5.840 1.499 -29.171 1.00 94.81 250 LYS A CA 1
ATOM 1894 C C . LYS A 1 250 ? 5.215 2.734 -28.530 1.00 94.81 250 LYS A C 1
ATOM 1896 O O . LYS A 1 250 ? 4.995 2.799 -27.328 1.00 94.81 250 LYS A O 1
ATOM 1901 N N . ARG A 1 251 ? 4.896 3.721 -29.358 1.00 90.94 251 ARG A N 1
ATOM 1902 C CA . ARG A 1 251 ? 4.024 4.829 -28.969 1.00 90.94 251 ARG A CA 1
ATOM 1903 C C . ARG A 1 251 ? 2.586 4.322 -28.829 1.00 90.94 251 ARG A C 1
ATOM 1905 O O . ARG A 1 251 ? 2.219 3.283 -29.380 1.00 90.94 251 ARG A O 1
ATOM 1912 N N . SER A 1 252 ? 1.737 5.128 -28.200 1.00 87.88 252 SER A N 1
ATOM 1913 C CA . SER A 1 252 ? 0.308 4.832 -28.022 1.00 87.88 252 SER A CA 1
ATOM 1914 C C . SER A 1 252 ? -0.467 4.625 -29.334 1.00 87.88 252 SER A C 1
ATOM 1916 O O . SER A 1 252 ? -1.485 3.935 -29.355 1.00 87.88 252 SER A O 1
ATOM 1918 N N . ASP A 1 253 ? 0.019 5.171 -30.453 1.00 90.81 253 ASP A N 1
ATOM 1919 C CA . ASP A 1 253 ? -0.532 4.948 -31.798 1.00 90.81 253 ASP A CA 1
ATOM 1920 C C . ASP A 1 253 ? -0.055 3.639 -32.461 1.00 90.81 253 ASP A C 1
ATOM 1922 O O . ASP A 1 253 ? -0.388 3.366 -33.617 1.00 90.81 253 ASP A O 1
ATOM 1926 N N . ARG A 1 254 ? 0.689 2.808 -31.719 1.00 89.25 254 ARG A N 1
ATOM 1927 C CA . ARG A 1 254 ? 1.288 1.530 -32.134 1.00 89.25 254 ARG A CA 1
ATOM 1928 C C . ARG A 1 254 ? 2.391 1.657 -33.191 1.00 89.25 254 ARG A C 1
ATOM 1930 O O . ARG A 1 254 ? 2.744 0.653 -33.813 1.00 89.25 254 ARG A O 1
ATOM 1937 N N . THR A 1 255 ? 2.948 2.852 -33.388 1.00 92.25 255 THR A N 1
ATOM 1938 C CA . THR A 1 255 ? 4.150 3.090 -34.204 1.00 92.25 255 THR A CA 1
ATOM 1939 C C . THR A 1 255 ? 5.397 3.195 -33.327 1.00 92.25 255 THR A C 1
ATOM 1941 O O . THR A 1 255 ? 5.288 3.346 -32.112 1.00 92.25 255 THR A O 1
ATOM 1944 N N . GLY A 1 256 ? 6.594 3.180 -33.918 1.00 94.00 256 GLY A N 1
ATOM 1945 C CA . GLY A 1 256 ? 7.805 3.420 -33.138 1.00 94.00 256 GLY A CA 1
ATOM 1946 C C . GLY A 1 256 ? 8.304 2.196 -32.373 1.00 94.00 256 GLY A C 1
ATOM 1947 O O . GLY A 1 256 ? 7.875 1.066 -32.609 1.00 94.00 256 GLY A O 1
ATOM 1948 N N . GLY A 1 257 ? 9.214 2.443 -31.431 1.00 95.69 257 GLY A N 1
ATOM 1949 C CA . GLY A 1 257 ? 9.785 1.408 -30.570 1.00 95.69 257 GLY A CA 1
ATOM 1950 C C . GLY A 1 257 ? 10.725 0.460 -31.301 1.00 95.69 257 GLY A C 1
ATOM 1951 O O . GLY A 1 257 ? 10.766 -0.727 -30.979 1.00 95.69 257 GLY A O 1
ATOM 1952 N N . GLU A 1 258 ? 11.456 0.958 -32.299 1.00 97.69 258 GLU A N 1
ATOM 1953 C CA . GLU A 1 258 ? 12.316 0.128 -33.142 1.00 97.69 258 GLU A CA 1
ATOM 1954 C C . GLU A 1 258 ? 13.798 0.492 -32.995 1.00 97.69 258 GLU A C 1
ATOM 1956 O O . GLU A 1 258 ? 14.173 1.668 -33.019 1.00 97.69 258 GLU A O 1
ATOM 1961 N N . LEU A 1 259 ? 14.659 -0.526 -32.915 1.00 98.25 259 LEU A N 1
ATOM 1962 C CA . LEU A 1 259 ? 16.105 -0.440 -33.131 1.00 98.25 259 LEU A CA 1
ATOM 1963 C C . LEU A 1 259 ? 16.460 -1.282 -34.364 1.00 98.25 259 LEU A C 1
ATOM 1965 O O . LEU A 1 259 ? 16.601 -2.500 -34.283 1.00 98.25 259 LEU A O 1
ATOM 1969 N N . GLN A 1 260 ? 16.601 -0.643 -35.525 1.00 97.62 260 GLN A N 1
ATOM 1970 C CA . GLN A 1 260 ? 16.683 -1.362 -36.806 1.00 97.62 260 GLN A CA 1
ATOM 1971 C C . GLN A 1 260 ? 18.080 -1.911 -37.131 1.00 97.62 260 GLN A C 1
ATOM 1973 O O . GLN A 1 260 ? 18.217 -2.890 -37.863 1.00 97.62 260 GLN A O 1
ATOM 1978 N N . GLN A 1 261 ? 19.138 -1.266 -36.635 1.00 97.69 261 GLN A N 1
ATOM 1979 C CA . GLN A 1 261 ? 20.522 -1.587 -37.017 1.00 97.69 261 GLN A CA 1
ATOM 1980 C C . GLN A 1 261 ? 21.480 -1.721 -35.826 1.00 97.69 261 GLN A C 1
ATOM 1982 O O . GLN A 1 261 ? 22.652 -2.022 -36.035 1.00 97.69 261 GLN A O 1
ATOM 1987 N N . SER A 1 262 ? 21.006 -1.506 -34.596 1.00 98.25 262 SER A N 1
ATOM 1988 C CA . SER A 1 262 ? 21.845 -1.488 -33.395 1.00 98.25 262 SER A CA 1
ATOM 1989 C C . SER A 1 262 ? 21.787 -2.809 -32.630 1.00 98.25 262 SER A C 1
ATOM 1991 O O . SER A 1 262 ? 20.703 -3.261 -32.264 1.00 98.25 262 SER A O 1
ATOM 1993 N N . ASP A 1 263 ? 22.960 -3.382 -32.343 1.00 98.56 263 ASP A N 1
ATOM 1994 C CA . ASP A 1 263 ? 23.129 -4.443 -31.346 1.00 98.56 263 ASP A CA 1
ATOM 1995 C C . ASP A 1 263 ? 22.875 -3.881 -29.932 1.00 98.56 263 ASP A C 1
ATOM 1997 O O . ASP A 1 263 ? 23.404 -2.820 -29.586 1.00 98.56 263 ASP A O 1
ATOM 2001 N N . VAL A 1 264 ? 22.151 -4.608 -29.076 1.00 98.81 264 VAL A N 1
ATOM 2002 C CA . VAL A 1 264 ? 21.920 -4.209 -27.676 1.00 98.81 264 VAL A CA 1
ATOM 2003 C C . VAL A 1 264 ? 22.724 -5.094 -26.732 1.00 98.81 264 VAL A C 1
ATOM 2005 O O . VAL A 1 264 ? 22.647 -6.319 -26.787 1.00 98.81 264 VAL A O 1
ATOM 2008 N N . VAL A 1 265 ? 23.482 -4.476 -25.827 1.00 98.75 265 VAL A N 1
ATOM 2009 C CA . VAL A 1 265 ? 24.254 -5.173 -24.792 1.00 98.75 265 VAL A CA 1
ATOM 2010 C C . VAL A 1 265 ? 23.774 -4.720 -23.423 1.00 98.75 265 VAL A C 1
ATOM 2012 O O . VAL A 1 265 ? 23.966 -3.565 -23.043 1.00 98.75 265 VAL A O 1
ATOM 2015 N N . VAL A 1 266 ? 23.177 -5.644 -22.678 1.00 98.75 266 VAL A N 1
ATOM 2016 C CA . VAL A 1 266 ? 22.728 -5.433 -21.302 1.00 98.75 266 VAL A CA 1
ATOM 2017 C C . VAL A 1 266 ? 23.812 -5.938 -20.364 1.00 98.75 266 VAL A C 1
ATOM 2019 O O . VAL A 1 266 ? 24.120 -7.128 -20.341 1.00 98.75 266 VAL A O 1
ATOM 2022 N N . SER A 1 267 ? 24.429 -5.023 -19.627 1.00 97.88 267 SER A N 1
ATOM 2023 C CA . SER A 1 267 ? 25.471 -5.341 -18.647 1.00 97.88 267 SER A CA 1
ATOM 2024 C C . SER A 1 267 ? 24.845 -5.757 -17.318 1.00 97.88 267 SER A C 1
ATOM 2026 O O . SER A 1 267 ? 23.670 -5.493 -17.092 1.00 97.88 267 SER A O 1
ATOM 2028 N N . LYS A 1 268 ? 25.641 -6.351 -16.422 1.00 95.88 268 LYS A N 1
ATOM 2029 C CA . LYS A 1 268 ? 25.219 -6.868 -15.107 1.00 95.88 268 LYS A CA 1
ATOM 2030 C C . LYS A 1 268 ? 24.218 -5.992 -14.336 1.00 95.88 268 LYS A C 1
ATOM 2032 O O . LYS A 1 268 ? 23.265 -6.533 -13.786 1.00 95.88 268 LYS A O 1
ATOM 2037 N N . ASP A 1 269 ? 24.443 -4.679 -14.291 1.00 95.44 269 ASP A N 1
ATOM 2038 C CA . ASP A 1 269 ? 23.638 -3.729 -13.505 1.00 95.44 269 ASP A CA 1
ATOM 2039 C C . ASP A 1 269 ? 22.609 -2.960 -14.365 1.00 95.44 269 ASP A C 1
ATOM 2041 O O . ASP A 1 269 ? 21.905 -2.067 -13.886 1.00 95.44 269 ASP A O 1
ATOM 2045 N N . GLY A 1 270 ? 22.514 -3.307 -15.651 1.00 97.12 270 GLY A N 1
ATOM 2046 C CA . GLY A 1 270 ? 21.569 -2.752 -16.608 1.00 97.12 270 GLY A CA 1
ATOM 2047 C C . GLY A 1 270 ? 20.320 -3.617 -16.759 1.00 97.12 270 GLY A C 1
ATOM 2048 O O . GLY A 1 270 ? 20.365 -4.844 -16.652 1.00 97.12 270 GLY A O 1
ATOM 2049 N N . THR A 1 271 ? 19.201 -2.964 -17.062 1.00 97.88 271 THR A N 1
ATOM 2050 C CA . THR A 1 271 ? 17.933 -3.619 -17.393 1.00 97.88 271 THR A CA 1
ATOM 2051 C C . THR A 1 271 ? 17.442 -3.166 -18.761 1.00 97.88 271 THR A C 1
ATOM 2053 O O . THR A 1 271 ? 17.258 -1.971 -18.990 1.00 97.88 271 THR A O 1
ATOM 2056 N N . LEU A 1 272 ? 17.180 -4.109 -19.663 1.00 98.50 272 LEU A N 1
ATOM 2057 C CA . LEU A 1 272 ? 16.363 -3.863 -20.850 1.00 98.50 272 LEU A CA 1
ATOM 2058 C C . LEU A 1 272 ? 14.923 -4.265 -20.538 1.00 98.50 272 LEU A C 1
ATOM 2060 O O . LEU A 1 272 ? 14.671 -5.379 -20.086 1.00 98.50 272 LEU A O 1
ATOM 2064 N N . ARG A 1 273 ? 13.982 -3.372 -20.816 1.00 96.88 273 ARG A N 1
ATOM 2065 C CA . ARG A 1 273 ? 12.549 -3.635 -20.743 1.00 96.88 273 ARG A CA 1
ATOM 2066 C C . ARG A 1 273 ? 11.877 -3.236 -22.049 1.00 96.88 273 ARG A C 1
ATOM 2068 O O . ARG A 1 273 ? 12.404 -2.403 -22.785 1.00 96.88 273 ARG A O 1
ATOM 2075 N N . GLY A 1 274 ? 10.716 -3.803 -22.348 1.00 95.12 274 GLY A N 1
ATOM 2076 C CA . GLY A 1 274 ? 9.906 -3.308 -23.452 1.00 95.12 274 GLY A CA 1
ATOM 2077 C C . GLY A 1 274 ? 9.106 -4.365 -24.185 1.00 95.12 274 GLY A C 1
ATOM 2078 O O . GLY A 1 274 ? 9.085 -5.540 -23.825 1.00 95.12 274 GLY A O 1
ATOM 2079 N N . ASP A 1 275 ? 8.478 -3.891 -25.246 1.00 95.44 275 ASP A N 1
ATOM 2080 C CA . ASP A 1 275 ? 7.592 -4.605 -26.166 1.00 95.44 275 ASP A CA 1
ATOM 2081 C C . ASP A 1 275 ? 7.828 -4.184 -27.636 1.00 95.44 275 ASP A C 1
ATOM 2083 O O . ASP A 1 275 ? 7.018 -4.426 -28.540 1.00 95.44 275 ASP A O 1
ATOM 2087 N N . GLY A 1 276 ? 8.946 -3.491 -27.865 1.00 96.81 276 GLY A N 1
ATOM 2088 C CA . GLY A 1 276 ? 9.367 -3.008 -29.167 1.00 96.81 276 GLY A CA 1
ATOM 2089 C C . GLY A 1 276 ? 10.026 -4.079 -30.037 1.00 96.81 276 GLY A C 1
ATOM 2090 O O . GLY A 1 276 ? 9.949 -5.288 -29.787 1.00 96.81 276 GLY A O 1
ATOM 2091 N N . TYR A 1 277 ? 10.694 -3.607 -31.087 1.00 98.12 277 TYR A N 1
ATOM 2092 C CA . TYR A 1 277 ? 11.384 -4.431 -32.074 1.00 98.12 277 TYR A CA 1
ATOM 2093 C C . TYR A 1 277 ? 12.872 -4.072 -32.150 1.00 98.12 277 TYR A C 1
ATOM 2095 O O . TYR A 1 277 ? 13.242 -2.948 -32.486 1.00 98.12 277 TYR A O 1
ATOM 2103 N N . ILE A 1 278 ? 13.743 -5.034 -31.854 1.00 98.69 278 ILE A N 1
ATOM 2104 C CA . ILE A 1 278 ? 15.200 -4.894 -31.950 1.00 98.69 278 ILE A CA 1
ATOM 2105 C C . ILE A 1 278 ? 15.678 -5.827 -33.058 1.00 98.69 278 ILE A C 1
ATOM 2107 O O . ILE A 1 278 ? 15.832 -7.022 -32.848 1.00 98.69 278 ILE A O 1
ATOM 2111 N N . ALA A 1 279 ? 15.923 -5.296 -34.251 1.00 98.44 279 ALA A N 1
ATOM 2112 C CA . ALA A 1 279 ? 16.200 -6.118 -35.431 1.00 98.44 279 ALA A CA 1
ATOM 2113 C C . ALA A 1 279 ? 17.532 -6.887 -35.361 1.00 98.44 279 ALA A C 1
ATOM 2115 O O . ALA A 1 279 ? 17.723 -7.854 -36.089 1.00 98.44 279 ALA A O 1
ATOM 2116 N N . GLN A 1 280 ? 18.480 -6.428 -34.539 1.00 98.06 280 GLN A N 1
ATOM 2117 C CA . GLN A 1 280 ? 19.780 -7.080 -34.357 1.00 98.06 280 GLN A CA 1
ATOM 2118 C C . GLN A 1 280 ? 19.781 -7.970 -33.105 1.00 98.06 280 GLN A C 1
ATOM 2120 O O . GLN A 1 280 ? 18.733 -8.364 -32.592 1.00 98.06 280 GLN A O 1
ATOM 2125 N N . GLN A 1 281 ? 20.968 -8.320 -32.609 1.00 97.88 281 GLN A N 1
ATOM 2126 C CA . GLN A 1 281 ? 21.092 -9.178 -31.440 1.00 97.88 281 GLN A CA 1
ATOM 2127 C C . GLN A 1 281 ? 20.920 -8.407 -30.123 1.00 97.88 281 GLN A C 1
ATOM 2129 O O . GLN A 1 281 ? 21.355 -7.260 -29.985 1.00 97.88 281 GLN A O 1
ATOM 2134 N N . VAL A 1 282 ? 20.371 -9.094 -29.124 1.00 98.81 282 VAL A N 1
ATOM 2135 C CA . VAL A 1 282 ? 20.406 -8.692 -27.716 1.00 98.81 282 VAL A CA 1
ATOM 2136 C C . VAL A 1 282 ? 21.319 -9.651 -26.954 1.00 98.81 282 VAL A C 1
ATOM 2138 O O . VAL A 1 282 ? 21.074 -10.858 -26.921 1.00 98.81 282 VAL A O 1
ATOM 2141 N N . ILE A 1 283 ? 22.364 -9.114 -26.323 1.00 98.69 283 ILE A N 1
ATOM 2142 C CA . ILE A 1 283 ? 23.275 -9.857 -25.445 1.00 98.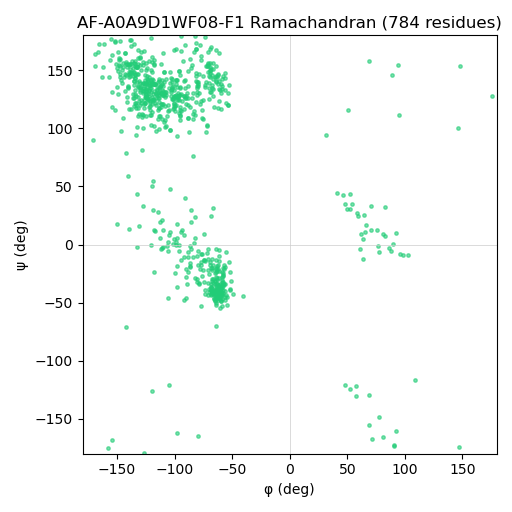69 283 ILE A CA 1
ATOM 2143 C C . ILE A 1 283 ? 22.975 -9.475 -23.998 1.00 98.69 283 ILE A C 1
ATOM 2145 O O . ILE A 1 283 ? 23.187 -8.327 -23.606 1.00 98.69 283 ILE A O 1
ATOM 2149 N N . ASN A 1 284 ? 22.510 -10.437 -23.206 1.00 98.62 284 ASN A N 1
ATOM 2150 C CA . ASN A 1 284 ? 22.091 -10.227 -21.827 1.00 98.62 284 ASN A CA 1
ATOM 2151 C C . ASN A 1 284 ? 23.094 -10.799 -20.812 1.00 98.62 284 ASN A C 1
ATOM 2153 O O . ASN A 1 284 ? 23.205 -12.016 -20.662 1.00 98.62 284 ASN A O 1
ATOM 2157 N N . ASP A 1 285 ? 23.784 -9.925 -20.080 1.00 97.88 285 ASP A N 1
ATOM 2158 C CA . ASP A 1 285 ? 24.561 -10.240 -18.869 1.00 97.88 285 ASP A CA 1
ATOM 2159 C C . ASP A 1 285 ? 23.925 -9.652 -17.588 1.00 97.88 285 ASP A C 1
ATOM 2161 O O . ASP A 1 285 ? 24.437 -9.899 -16.498 1.00 97.88 285 ASP A O 1
ATOM 2165 N N . GLY A 1 286 ? 22.822 -8.900 -17.722 1.00 97.19 286 GLY A N 1
ATOM 2166 C CA . GLY A 1 286 ? 22.050 -8.260 -16.648 1.00 97.19 286 GLY A CA 1
ATOM 2167 C C . GLY A 1 286 ? 20.605 -8.757 -16.599 1.00 97.19 286 GLY A C 1
ATOM 2168 O O . GLY A 1 286 ? 20.373 -9.963 -16.517 1.00 97.19 286 GLY A O 1
ATOM 2169 N N . LEU A 1 287 ? 19.625 -7.847 -16.645 1.00 96.50 287 LEU A N 1
ATOM 2170 C CA . LEU A 1 287 ? 18.197 -8.189 -16.660 1.00 96.50 287 LEU A CA 1
ATOM 2171 C C . LEU A 1 287 ? 17.538 -7.830 -18.000 1.00 96.50 287 LEU A C 1
ATOM 2173 O O . LEU A 1 287 ? 17.623 -6.694 -18.465 1.00 96.50 287 LEU A O 1
ATOM 2177 N N . VAL A 1 288 ? 16.785 -8.766 -18.578 1.00 97.81 288 VAL A N 1
ATOM 2178 C CA . VAL A 1 288 ? 15.797 -8.471 -19.625 1.00 97.81 288 VAL A CA 1
ATOM 2179 C C . VAL A 1 288 ? 14.410 -8.751 -19.063 1.00 97.81 288 VAL A C 1
ATOM 2181 O O . VAL A 1 288 ? 14.067 -9.905 -18.823 1.00 97.81 288 VAL A O 1
ATOM 2184 N N . ALA A 1 289 ? 13.626 -7.699 -18.838 1.00 95.06 289 ALA A N 1
ATOM 2185 C CA . ALA A 1 289 ? 12.246 -7.779 -18.377 1.00 95.06 289 ALA A CA 1
ATOM 2186 C C . ALA A 1 289 ? 11.289 -7.619 -19.560 1.00 95.06 289 ALA A C 1
ATOM 2188 O O . ALA A 1 289 ? 11.294 -6.600 -20.250 1.00 95.06 289 ALA A O 1
ATOM 2189 N N . LEU A 1 290 ? 10.472 -8.632 -19.816 1.00 95.12 290 LEU A N 1
ATOM 2190 C CA . LEU A 1 290 ? 9.572 -8.629 -20.964 1.00 95.12 290 LEU A CA 1
ATOM 2191 C C . LEU A 1 290 ? 8.301 -7.837 -20.662 1.00 95.12 290 LEU A C 1
ATOM 2193 O O . LEU A 1 290 ? 7.734 -7.960 -19.579 1.00 95.12 290 LEU A O 1
ATOM 2197 N N . GLY A 1 291 ? 7.831 -7.085 -21.654 1.00 89.94 291 GLY A N 1
ATOM 2198 C CA . GLY A 1 291 ? 6.575 -6.347 -21.600 1.00 89.94 291 GLY A CA 1
ATOM 2199 C C . GLY A 1 291 ? 6.699 -4.930 -21.031 1.00 89.94 291 GLY A C 1
ATOM 2200 O O . GLY A 1 291 ? 7.500 -4.638 -20.129 1.00 89.94 291 GLY A O 1
ATOM 2201 N N . TYR A 1 292 ? 5.873 -4.039 -21.578 1.00 90.00 292 TYR A N 1
ATOM 2202 C CA . TYR A 1 292 ? 5.680 -2.675 -21.085 1.00 90.00 292 TYR A CA 1
ATOM 2203 C C . TYR A 1 292 ? 4.209 -2.256 -21.208 1.00 90.00 292 TYR A C 1
ATOM 2205 O O . TYR A 1 292 ? 3.525 -2.235 -20.188 1.00 90.00 292 TYR A O 1
ATOM 2213 N N . GLU A 1 293 ? 3.707 -2.020 -22.424 1.00 87.62 293 GLU A N 1
ATOM 2214 C CA . GLU A 1 293 ? 2.273 -1.825 -22.703 1.00 87.62 293 GLU A CA 1
ATOM 2215 C C . GLU A 1 293 ? 1.672 -3.066 -23.386 1.00 87.62 293 GLU A C 1
ATOM 2217 O O . GLU A 1 293 ? 0.630 -3.576 -22.980 1.00 87.62 293 GLU A O 1
ATOM 2222 N N . ASP A 1 294 ? 2.369 -3.590 -24.392 1.00 91.31 294 ASP A N 1
ATOM 2223 C CA . ASP A 1 294 ? 2.131 -4.877 -25.034 1.00 91.31 294 ASP A CA 1
ATOM 2224 C C . ASP A 1 294 ? 2.998 -5.980 -24.350 1.00 91.31 294 ASP A C 1
ATOM 2226 O O . ASP A 1 294 ? 4.030 -5.698 -23.729 1.00 91.31 294 ASP A O 1
ATOM 2230 N N . PRO A 1 295 ? 2.628 -7.274 -24.459 1.00 92.44 295 PRO A N 1
ATOM 2231 C CA . PRO A 1 295 ? 3.318 -8.353 -23.739 1.00 92.44 295 PRO A CA 1
ATOM 2232 C C . PRO A 1 295 ? 4.580 -8.900 -24.428 1.00 92.44 295 PRO A C 1
ATOM 2234 O O . PRO A 1 295 ? 5.293 -9.702 -23.824 1.00 92.44 295 PRO A O 1
ATOM 2237 N N . VAL A 1 296 ? 4.855 -8.540 -25.689 1.00 95.38 296 VAL A N 1
ATOM 2238 C CA . VAL A 1 296 ? 5.876 -9.218 -26.511 1.00 95.38 296 VAL A CA 1
ATOM 2239 C C . VAL A 1 296 ? 7.026 -8.291 -26.883 1.00 95.38 296 VAL A C 1
ATOM 2241 O O . VAL A 1 296 ? 6.819 -7.341 -27.629 1.00 95.38 296 VAL A O 1
ATOM 2244 N N . LEU A 1 297 ? 8.249 -8.637 -26.474 1.00 97.88 297 LEU A N 1
ATOM 2245 C CA . LEU A 1 297 ? 9.482 -8.055 -27.018 1.00 97.88 297 LEU A CA 1
ATOM 2246 C C . LEU A 1 297 ? 9.950 -8.893 -28.210 1.00 97.88 297 LEU A C 1
ATOM 2248 O O . LEU A 1 297 ? 10.096 -10.109 -28.079 1.00 97.88 297 LEU A O 1
ATOM 2252 N N . THR A 1 298 ? 10.208 -8.266 -29.360 1.00 98.12 298 THR A N 1
ATOM 2253 C CA . THR A 1 298 ? 10.739 -8.967 -30.543 1.00 98.12 298 THR A CA 1
ATOM 2254 C C . THR A 1 298 ? 12.195 -8.589 -30.788 1.00 98.12 298 THR A C 1
ATOM 2256 O O . THR A 1 298 ? 12.530 -7.405 -30.819 1.00 98.12 298 THR A O 1
ATOM 2259 N N . VAL A 1 299 ? 13.055 -9.588 -30.982 1.00 98.62 299 VAL A N 1
ATOM 2260 C CA . VAL A 1 299 ? 14.487 -9.409 -31.242 1.00 98.62 299 VAL A CA 1
ATOM 2261 C C . VAL A 1 299 ? 14.949 -10.271 -32.421 1.00 98.62 299 VAL A C 1
ATOM 2263 O O . VAL A 1 299 ? 14.374 -11.332 -32.660 1.00 98.62 299 VAL A O 1
ATOM 2266 N N . GLY A 1 300 ? 16.002 -9.856 -33.127 1.00 98.25 300 GLY A N 1
ATOM 2267 C CA . GLY A 1 300 ? 16.625 -10.666 -34.177 1.00 98.25 300 GLY A CA 1
ATOM 2268 C C . GLY A 1 300 ? 17.233 -11.937 -33.585 1.00 98.25 300 GLY A C 1
ATOM 2269 O O . GLY A 1 300 ? 16.688 -13.025 -33.726 1.00 98.25 300 GLY A O 1
ATOM 2270 N N . SER A 1 301 ? 18.313 -11.789 -32.817 1.00 98.25 301 SER A N 1
ATOM 2271 C CA . SER A 1 301 ? 18.938 -12.886 -32.057 1.00 98.25 301 SER A CA 1
ATOM 2272 C C . SER A 1 301 ? 18.960 -12.579 -30.558 1.00 98.25 301 SER A C 1
ATOM 2274 O O . SER A 1 301 ? 19.081 -11.420 -30.159 1.00 98.25 301 SER A O 1
ATOM 2276 N N . TYR A 1 302 ? 18.910 -13.604 -29.707 1.00 98.38 302 TYR A N 1
ATOM 2277 C CA . TYR A 1 302 ? 19.013 -13.448 -28.252 1.00 98.38 302 TYR A CA 1
ATOM 2278 C C . TYR A 1 302 ? 20.132 -14.316 -27.691 1.00 98.38 302 TYR A C 1
ATOM 2280 O O . TYR A 1 302 ? 20.157 -15.521 -27.913 1.00 98.38 302 TYR A O 1
ATOM 2288 N N . THR A 1 303 ? 21.060 -13.733 -26.936 1.00 98.19 303 THR A N 1
ATOM 2289 C CA . THR A 1 303 ? 22.106 -14.486 -26.232 1.00 98.19 303 THR A CA 1
ATOM 2290 C C . THR A 1 303 ? 22.136 -14.083 -24.771 1.00 98.19 303 THR A C 1
ATOM 2292 O O . THR A 1 303 ? 22.539 -12.972 -24.436 1.00 98.19 303 THR A O 1
ATOM 2295 N N . GLN A 1 304 ? 21.769 -15.002 -23.883 1.00 98.06 304 GLN A N 1
ATOM 2296 C CA . GLN A 1 304 ? 21.916 -14.811 -22.445 1.00 98.06 304 GLN A CA 1
ATOM 2297 C C . GLN A 1 304 ? 23.217 -15.437 -21.942 1.00 98.06 304 GLN A C 1
ATOM 2299 O O . GLN A 1 304 ? 23.576 -16.557 -22.310 1.00 98.06 304 GLN A O 1
ATOM 2304 N N . SER A 1 305 ? 23.933 -14.700 -21.095 1.00 96.69 305 SER A N 1
ATOM 2305 C CA . SER A 1 305 ? 25.120 -15.175 -20.393 1.00 96.69 305 SER A CA 1
ATOM 2306 C C . SER A 1 305 ? 24.735 -15.983 -19.144 1.00 96.69 305 SER A C 1
ATOM 2308 O O . SER A 1 305 ? 23.584 -16.017 -18.720 1.00 96.69 305 SER A O 1
ATOM 2310 N N . LYS A 1 306 ? 25.724 -16.589 -18.479 1.00 96.38 306 LYS A N 1
ATOM 2311 C CA . LYS A 1 306 ? 25.523 -17.259 -17.183 1.00 96.38 306 LYS A CA 1
ATOM 2312 C C . LYS A 1 306 ? 25.082 -16.326 -16.040 1.00 96.38 306 LYS A C 1
ATOM 2314 O O . LYS A 1 306 ? 24.640 -16.829 -15.014 1.00 96.38 306 LYS A O 1
ATOM 2319 N N . ASN A 1 307 ? 25.284 -15.014 -16.175 1.00 94.50 307 ASN A N 1
ATOM 2320 C CA . ASN A 1 307 ? 24.893 -14.023 -15.167 1.00 94.50 307 ASN A CA 1
ATOM 2321 C C . ASN A 1 307 ? 23.552 -13.362 -15.503 1.00 94.50 307 ASN A C 1
ATOM 2323 O O . ASN A 1 307 ? 22.948 -12.771 -14.613 1.00 94.50 307 ASN A O 1
ATOM 2327 N N . GLY A 1 308 ? 23.122 -13.446 -16.765 1.00 96.62 308 GLY A N 1
ATOM 2328 C CA . GLY A 1 308 ? 21.902 -12.812 -17.228 1.00 96.62 308 GLY A CA 1
ATOM 2329 C C . GLY A 1 308 ? 20.650 -13.473 -16.658 1.00 96.62 308 GLY A C 1
ATOM 2330 O O . GLY A 1 308 ? 20.618 -14.682 -16.400 1.00 96.62 308 GLY A O 1
ATOM 2331 N N . THR A 1 309 ? 19.613 -12.662 -16.505 1.00 95.81 309 THR A N 1
ATOM 2332 C CA . THR A 1 309 ? 18.272 -13.065 -16.097 1.00 95.81 309 THR A CA 1
ATOM 2333 C C . THR A 1 309 ? 17.272 -12.627 -17.160 1.00 95.81 309 THR A C 1
ATOM 2335 O O . THR A 1 309 ? 17.260 -11.460 -17.560 1.00 95.81 309 THR A O 1
ATOM 2338 N N . LEU A 1 310 ? 16.421 -13.554 -17.597 1.00 95.38 310 LEU A N 1
ATOM 2339 C CA . LEU A 1 310 ? 15.202 -13.244 -18.340 1.00 95.38 310 LEU A CA 1
ATOM 2340 C C . LEU A 1 310 ? 14.046 -13.230 -17.343 1.00 95.38 310 LEU A C 1
ATOM 2342 O O . LEU A 1 310 ? 13.860 -14.216 -16.632 1.00 95.38 310 LEU A O 1
ATOM 2346 N N . LEU A 1 311 ? 13.291 -12.139 -17.290 1.00 94.12 311 LEU A N 1
ATOM 2347 C CA . LEU A 1 311 ? 12.119 -11.996 -16.436 1.00 94.12 311 LEU A CA 1
ATOM 2348 C C . LEU A 1 311 ? 10.845 -12.028 -17.282 1.00 94.12 311 LEU A C 1
ATOM 2350 O O . LEU A 1 311 ? 10.636 -11.184 -18.157 1.00 94.12 311 LEU A O 1
ATOM 2354 N N . VAL A 1 312 ? 10.009 -13.021 -16.992 1.00 92.12 312 VAL A N 1
ATOM 2355 C CA . VAL A 1 312 ? 8.668 -13.212 -17.550 1.00 92.12 312 VAL A CA 1
ATOM 2356 C C . VAL A 1 312 ? 7.656 -12.802 -16.489 1.00 92.12 312 VAL A C 1
ATOM 2358 O O . VAL A 1 312 ? 7.815 -13.145 -15.324 1.00 92.12 312 VAL A O 1
ATOM 2361 N N . THR A 1 313 ? 6.596 -12.112 -16.882 1.00 91.50 313 THR A N 1
ATOM 2362 C CA . THR A 1 313 ? 5.487 -11.774 -15.987 1.00 91.50 313 THR A CA 1
ATOM 2363 C C . THR A 1 313 ? 4.256 -12.559 -16.408 1.00 91.50 313 THR A C 1
ATOM 2365 O O . THR A 1 313 ? 4.004 -12.691 -17.607 1.00 91.50 313 THR A O 1
ATOM 2368 N N . VAL A 1 314 ? 3.511 -13.092 -15.443 1.00 91.38 314 VAL A N 1
ATOM 2369 C CA . VAL A 1 314 ? 2.264 -13.832 -15.665 1.00 91.38 314 VAL A CA 1
ATOM 2370 C C . VAL A 1 314 ? 1.134 -13.229 -14.834 1.00 91.38 314 VAL A C 1
ATOM 2372 O O . VAL A 1 314 ? 1.351 -12.862 -13.683 1.00 91.38 314 VAL A O 1
ATOM 2375 N N . ASP A 1 315 ? -0.051 -13.106 -15.423 1.00 91.00 315 ASP A N 1
ATOM 2376 C CA . ASP A 1 315 ? -1.264 -12.648 -14.747 1.00 91.00 315 ASP A CA 1
ATOM 2377 C C . ASP A 1 315 ? -2.069 -13.817 -14.143 1.00 91.00 315 ASP A C 1
ATOM 2379 O O . ASP A 1 315 ? -1.757 -14.994 -14.356 1.00 91.00 315 ASP A O 1
ATOM 2383 N N . SER A 1 316 ? -3.108 -13.513 -13.362 1.00 89.25 316 SER A N 1
ATOM 2384 C CA . SER A 1 316 ? -3.923 -14.546 -12.706 1.00 89.25 316 SER A CA 1
ATOM 2385 C C . SER A 1 316 ? -4.787 -15.375 -13.670 1.00 89.25 316 SER A C 1
ATOM 2387 O O . SER A 1 316 ? -5.200 -16.482 -13.311 1.00 89.25 316 SER A O 1
ATOM 2389 N N . ASP A 1 317 ? -5.004 -14.893 -14.898 1.00 88.25 317 ASP A N 1
ATOM 2390 C CA . ASP A 1 317 ? -5.744 -15.578 -15.966 1.00 88.25 317 ASP A CA 1
ATOM 2391 C C . ASP A 1 317 ? -4.841 -16.484 -16.833 1.00 88.25 317 ASP A C 1
ATOM 2393 O O . ASP A 1 317 ? -5.332 -17.303 -17.619 1.00 88.25 317 ASP A O 1
ATOM 2397 N N . GLY A 1 318 ? -3.519 -16.384 -16.670 1.00 86.81 318 GLY A N 1
ATOM 2398 C CA . GLY A 1 318 ? -2.510 -17.141 -17.407 1.00 86.81 318 GLY A CA 1
ATOM 2399 C C . GLY A 1 318 ? -1.981 -16.463 -18.667 1.00 86.81 318 GLY A C 1
ATOM 2400 O O . GLY A 1 318 ? -1.255 -17.101 -19.433 1.00 86.81 318 GLY A O 1
ATOM 2401 N N . SER A 1 319 ? -2.293 -15.187 -18.898 1.00 91.62 319 SER A N 1
ATOM 2402 C CA . SER A 1 319 ? -1.567 -14.391 -19.887 1.00 91.62 319 SER A CA 1
ATOM 2403 C C . SER A 1 319 ? -0.160 -14.117 -19.374 1.00 91.62 319 SER A C 1
ATOM 2405 O O . SER A 1 319 ? 0.049 -13.805 -18.203 1.00 91.62 319 SER A O 1
ATOM 2407 N N . ASN A 1 320 ? 0.824 -14.199 -20.262 1.00 92.75 320 ASN A N 1
ATOM 2408 C CA . ASN A 1 320 ? 2.212 -13.947 -19.911 1.00 92.75 320 ASN A CA 1
ATOM 2409 C C . ASN A 1 320 ? 2.914 -13.062 -20.933 1.00 92.75 320 ASN A C 1
ATOM 2411 O O . ASN A 1 320 ? 2.549 -13.016 -22.111 1.00 92.75 320 ASN A O 1
ATOM 2415 N N . THR A 1 321 ? 3.970 -12.396 -20.480 1.00 94.62 321 THR A N 1
ATOM 2416 C CA . THR A 1 321 ? 4.903 -11.716 -21.372 1.00 94.62 321 THR A CA 1
ATOM 2417 C C . THR A 1 321 ? 5.759 -12.739 -22.120 1.00 94.62 321 THR A C 1
ATOM 2419 O O . THR A 1 321 ? 5.931 -13.884 -21.682 1.00 94.62 321 THR A O 1
ATOM 2422 N N . ALA A 1 322 ? 6.244 -12.367 -23.303 1.00 95.06 322 ALA A N 1
ATOM 2423 C CA . ALA A 1 322 ? 6.987 -13.277 -24.164 1.00 95.06 322 ALA A CA 1
ATOM 2424 C C . ALA A 1 322 ? 8.139 -12.588 -24.898 1.00 95.06 322 ALA A C 1
ATOM 2426 O O . ALA A 1 322 ? 8.060 -11.424 -25.291 1.00 95.06 322 ALA A O 1
ATOM 2427 N N . LEU A 1 323 ? 9.210 -13.349 -25.110 1.00 97.00 323 LEU A N 1
ATOM 2428 C CA . LEU A 1 323 ? 10.320 -12.985 -25.974 1.00 97.00 323 LEU A CA 1
ATOM 2429 C C . LEU A 1 323 ? 10.155 -13.698 -27.314 1.00 97.00 323 LEU A C 1
ATOM 2431 O O . LEU A 1 323 ? 10.206 -14.927 -27.375 1.00 97.00 323 LEU A O 1
ATOM 2435 N N . LYS A 1 324 ? 10.001 -12.938 -28.394 1.00 96.50 324 LYS A N 1
ATOM 2436 C CA . LYS A 1 324 ? 10.031 -13.463 -29.758 1.00 96.50 324 LYS A CA 1
ATOM 2437 C C . LYS A 1 324 ? 11.417 -13.248 -30.359 1.00 96.50 324 LYS A C 1
ATOM 2439 O O . LYS A 1 324 ? 11.885 -12.115 -30.410 1.00 96.50 324 LYS A O 1
ATOM 2444 N N . VAL A 1 325 ? 12.053 -14.322 -30.817 1.00 97.00 325 VAL A N 1
ATOM 2445 C CA . VAL A 1 325 ? 13.390 -14.301 -31.427 1.00 97.00 325 VAL A CA 1
ATOM 2446 C C . VAL A 1 325 ? 13.282 -14.822 -32.855 1.00 97.00 325 VAL A C 1
ATOM 2448 O O . VAL A 1 325 ? 12.810 -15.939 -33.066 1.00 97.00 325 VAL A O 1
ATOM 2451 N N . GLU A 1 326 ? 13.669 -14.001 -33.827 1.00 96.62 326 GLU A N 1
ATOM 2452 C CA . GLU A 1 326 ? 13.501 -14.314 -35.254 1.00 96.62 326 GLU A CA 1
ATOM 2453 C C . GLU A 1 326 ? 14.568 -15.281 -35.786 1.00 96.62 326 GLU A C 1
ATOM 2455 O O . GLU A 1 326 ? 14.261 -16.125 -36.627 1.00 96.62 326 GLU A O 1
ATOM 2460 N N . ASP A 1 327 ? 15.784 -15.198 -35.248 1.00 95.25 327 ASP A N 1
ATOM 2461 C CA . ASP A 1 327 ? 16.919 -16.058 -35.568 1.00 95.25 327 ASP A CA 1
ATOM 2462 C C . ASP A 1 327 ? 17.168 -17.072 -34.423 1.00 95.25 327 ASP A C 1
ATOM 2464 O O . ASP A 1 327 ? 16.294 -17.874 -34.087 1.00 95.25 327 ASP A O 1
ATOM 2468 N N . GLU A 1 328 ? 18.359 -17.060 -33.808 1.00 94.69 328 GLU A N 1
ATOM 2469 C CA . GLU A 1 328 ? 18.754 -17.980 -32.735 1.00 94.69 328 GLU A CA 1
ATOM 2470 C C . GLU A 1 328 ? 18.586 -17.362 -31.338 1.00 94.69 328 GLU A C 1
ATOM 2472 O O . GLU A 1 328 ? 19.005 -16.230 -31.069 1.00 94.69 328 GLU A O 1
ATOM 2477 N N . ALA A 1 329 ? 18.029 -18.155 -30.419 1.00 95.50 329 ALA A N 1
ATOM 2478 C CA . ALA A 1 329 ? 17.990 -17.880 -28.989 1.00 95.50 329 ALA A CA 1
ATOM 2479 C C . ALA A 1 329 ? 18.940 -18.822 -28.227 1.00 95.50 329 ALA A C 1
ATOM 2481 O O . ALA A 1 329 ? 18.637 -19.998 -28.027 1.00 95.50 329 ALA A O 1
ATOM 2482 N N . HIS A 1 330 ? 20.068 -18.302 -27.747 1.00 95.69 330 HIS A N 1
ATOM 2483 C CA . HIS A 1 330 ? 20.986 -19.023 -26.868 1.00 95.69 330 HIS A CA 1
ATOM 2484 C C . HIS A 1 330 ? 20.697 -18.705 -25.392 1.00 95.69 330 HIS A C 1
ATOM 2486 O O . HIS A 1 330 ? 20.892 -17.574 -24.932 1.00 95.69 330 HIS A O 1
ATOM 2492 N N . LEU A 1 331 ? 20.280 -19.716 -24.627 1.00 94.44 331 LEU A N 1
ATOM 2493 C CA . LEU A 1 331 ? 19.878 -19.599 -23.222 1.00 94.44 331 LEU A CA 1
ATOM 2494 C C . LEU A 1 331 ? 20.979 -20.075 -22.260 1.00 94.44 331 LEU A C 1
ATOM 2496 O O . LEU A 1 331 ? 21.577 -21.136 -22.442 1.00 94.44 331 LEU A O 1
ATOM 2500 N N . ALA A 1 332 ? 21.205 -19.310 -21.193 1.00 95.00 332 ALA A N 1
ATOM 2501 C CA . ALA A 1 332 ? 22.057 -19.656 -20.053 1.00 95.00 332 ALA A CA 1
ATOM 2502 C C . ALA A 1 332 ? 21.595 -18.869 -18.816 1.00 95.00 332 ALA A C 1
ATOM 2504 O O . ALA A 1 332 ? 20.691 -18.046 -18.916 1.00 95.00 332 ALA A O 1
ATOM 2505 N N . GLY A 1 333 ? 22.204 -19.082 -17.650 1.00 94.88 333 GLY A N 1
ATOM 2506 C CA . GLY A 1 333 ? 21.941 -18.250 -16.473 1.00 94.88 333 GLY A CA 1
ATOM 2507 C C . GLY A 1 333 ? 20.537 -18.465 -15.917 1.00 94.88 333 GLY A C 1
ATOM 2508 O O . GLY A 1 333 ? 20.141 -19.606 -15.677 1.00 94.88 333 GLY A O 1
ATOM 2509 N N . ASN A 1 334 ? 19.788 -17.387 -15.697 1.00 93.06 334 ASN A N 1
ATOM 2510 C CA . ASN A 1 334 ? 18.580 -17.424 -14.878 1.00 93.06 334 ASN A CA 1
ATOM 2511 C C . ASN A 1 334 ? 17.305 -17.159 -15.691 1.00 93.06 334 ASN A C 1
ATOM 2513 O O . ASN A 1 334 ? 17.264 -16.264 -16.539 1.00 93.06 334 ASN A O 1
ATOM 2517 N N . LEU A 1 335 ? 16.243 -17.893 -15.369 1.00 91.44 335 LEU A N 1
ATOM 2518 C CA . LEU A 1 335 ? 14.868 -17.525 -15.701 1.00 91.44 335 LEU A CA 1
ATOM 2519 C C . LEU A 1 335 ? 14.165 -17.110 -14.412 1.00 91.44 335 LEU A C 1
ATOM 2521 O O . LEU A 1 335 ? 14.174 -17.859 -13.434 1.00 91.44 335 LEU A O 1
ATOM 2525 N N . SER A 1 336 ? 13.560 -15.931 -14.416 1.00 90.25 336 SER A N 1
ATOM 2526 C CA . SER A 1 336 ? 12.691 -15.470 -13.345 1.00 90.25 336 SER A CA 1
ATOM 2527 C C . SER A 1 336 ? 11.269 -15.323 -13.863 1.00 90.25 336 SER A C 1
ATOM 2529 O O . SER A 1 336 ? 11.059 -14.874 -14.992 1.00 90.25 336 SER A O 1
ATOM 2531 N N . VAL A 1 337 ? 10.300 -15.722 -13.045 1.00 87.62 337 VAL A N 1
ATOM 2532 C CA . VAL A 1 337 ? 8.889 -15.455 -13.307 1.00 87.62 337 VAL A CA 1
ATOM 2533 C C . VAL A 1 337 ? 8.328 -14.626 -12.163 1.00 87.62 337 VAL A C 1
ATOM 2535 O O . VAL A 1 337 ? 8.490 -15.007 -11.008 1.00 87.62 337 VAL A O 1
ATOM 2538 N N . SER A 1 338 ? 7.704 -13.497 -12.486 1.00 88.44 338 SER A N 1
ATOM 2539 C CA . SER A 1 338 ? 6.990 -12.653 -11.529 1.00 88.44 338 SER A CA 1
ATOM 2540 C C . SER A 1 338 ? 5.492 -12.688 -11.788 1.00 88.44 338 SER A C 1
ATOM 2542 O O . SER A 1 338 ? 5.037 -12.898 -12.917 1.00 88.44 338 SER A O 1
ATOM 2544 N N . LEU A 1 339 ? 4.722 -12.418 -10.746 1.00 90.19 339 LEU A N 1
ATOM 2545 C CA . LEU A 1 339 ? 3.284 -12.219 -10.859 1.00 90.19 339 LEU A CA 1
ATOM 2546 C C . LEU A 1 339 ? 2.975 -10.782 -11.312 1.00 90.19 339 LEU A C 1
ATOM 2548 O O . LEU A 1 339 ? 3.694 -9.839 -10.980 1.00 90.19 339 LEU A O 1
ATOM 2552 N N . ALA A 1 340 ? 1.925 -10.600 -12.111 1.00 89.38 340 ALA A N 1
ATOM 2553 C CA . ALA A 1 340 ? 1.420 -9.281 -12.472 1.00 89.38 340 ALA A CA 1
ATOM 2554 C C . ALA A 1 340 ? 0.771 -8.616 -11.247 1.00 89.38 340 ALA A C 1
ATOM 2556 O O . ALA A 1 340 ? -0.131 -9.191 -10.632 1.00 89.38 340 ALA A O 1
ATOM 2557 N N . GLY A 1 341 ? 1.228 -7.406 -10.916 1.00 88.38 341 GLY A N 1
ATOM 2558 C CA . GLY A 1 341 ? 0.777 -6.655 -9.745 1.00 88.38 341 GLY A CA 1
ATOM 2559 C C . GLY A 1 341 ? -0.685 -6.204 -9.804 1.00 88.38 341 GLY A C 1
ATOM 2560 O O . GLY A 1 341 ? -1.260 -6.039 -10.880 1.00 88.38 341 GLY A O 1
ATOM 2561 N N . GLY A 1 342 ? -1.282 -5.966 -8.632 1.00 86.75 342 GLY A N 1
ATOM 2562 C CA . GLY A 1 342 ? -2.635 -5.411 -8.493 1.00 86.75 342 GLY A CA 1
ATOM 2563 C C . GLY A 1 342 ? -3.772 -6.397 -8.777 1.00 86.75 342 GLY A C 1
ATOM 2564 O O . GLY A 1 342 ? -4.918 -5.982 -8.927 1.00 86.75 342 GLY A O 1
ATOM 2565 N N . GLN A 1 343 ? -3.469 -7.693 -8.865 1.00 90.50 343 GLN A N 1
ATOM 2566 C CA . GLN A 1 343 ? -4.445 -8.752 -9.127 1.00 90.50 343 GLN A CA 1
ATOM 2567 C C . GLN A 1 343 ? -4.537 -9.747 -7.972 1.00 90.50 343 GLN A C 1
ATOM 2569 O O . GLN A 1 343 ? -3.618 -9.886 -7.164 1.00 90.50 343 GLN A O 1
ATOM 2574 N N . PHE A 1 344 ? -5.653 -10.469 -7.904 1.00 93.12 344 PHE A N 1
ATOM 2575 C CA . PHE A 1 344 ? -5.841 -11.527 -6.921 1.00 93.12 344 PHE A CA 1
ATOM 2576 C C . PHE A 1 344 ? -5.326 -12.861 -7.457 1.00 93.12 344 PHE A C 1
ATOM 2578 O O . PHE A 1 344 ? -5.765 -13.329 -8.509 1.00 93.12 344 PHE A O 1
ATOM 2585 N N . TYR A 1 345 ? -4.447 -13.497 -6.686 1.00 91.56 345 TYR A N 1
ATOM 2586 C CA . TYR A 1 345 ? -3.948 -14.842 -6.954 1.00 91.56 345 TYR A CA 1
ATOM 2587 C C . TYR A 1 345 ? -4.503 -15.807 -5.917 1.00 91.56 345 TYR A C 1
ATOM 2589 O O . TYR A 1 345 ? -4.393 -15.570 -4.715 1.00 91.56 345 TYR A O 1
ATOM 2597 N N . ARG A 1 346 ? -5.091 -16.918 -6.359 1.00 86.69 346 ARG A N 1
ATOM 2598 C CA . ARG A 1 346 ? -5.544 -17.973 -5.443 1.00 86.69 346 ARG A CA 1
ATOM 2599 C C . ARG A 1 346 ? -4.356 -18.680 -4.802 1.00 86.69 346 ARG A C 1
ATOM 2601 O O . ARG A 1 346 ? -3.318 -18.835 -5.439 1.00 86.69 346 ARG A O 1
ATOM 2608 N N . ASN A 1 347 ? -4.533 -19.124 -3.560 1.00 84.88 347 ASN A N 1
ATOM 2609 C CA . ASN A 1 347 ? -3.531 -19.946 -2.892 1.00 84.88 347 ASN A CA 1
ATOM 2610 C C . ASN A 1 347 ? -3.448 -21.350 -3.524 1.00 84.88 347 ASN A C 1
ATOM 2612 O O . ASN A 1 347 ? -4.469 -21.894 -3.950 1.00 84.88 347 ASN A O 1
ATOM 2616 N N . ASP A 1 348 ? -2.239 -21.913 -3.586 1.00 82.06 348 ASP A N 1
ATOM 2617 C CA . ASP A 1 348 ? -1.917 -23.237 -4.141 1.00 82.06 348 ASP A CA 1
ATOM 2618 C C . ASP A 1 348 ? -2.437 -23.475 -5.573 1.00 82.06 348 ASP A C 1
ATOM 2620 O O . ASP A 1 348 ? -2.761 -24.598 -5.976 1.00 82.06 348 ASP A O 1
ATOM 2624 N N . PHE A 1 349 ? -2.527 -22.407 -6.371 1.00 83.31 349 PHE A N 1
ATOM 2625 C CA . PHE A 1 349 ? -3.017 -22.461 -7.745 1.00 83.31 349 PHE A CA 1
ATOM 2626 C C . PHE A 1 349 ? -1.866 -22.506 -8.753 1.00 83.31 349 PHE A C 1
ATOM 2628 O O . PHE A 1 349 ? -0.875 -21.789 -8.626 1.00 83.31 349 PHE A O 1
ATOM 2635 N N . ALA A 1 350 ? -2.015 -23.345 -9.781 1.00 87.75 350 ALA A N 1
ATOM 2636 C CA . ALA A 1 350 ? -1.056 -23.466 -10.871 1.00 87.75 350 ALA A CA 1
ATOM 2637 C C . ALA A 1 350 ? -1.530 -22.687 -12.104 1.00 87.75 350 ALA A C 1
ATOM 2639 O O . ALA A 1 350 ? -2.574 -22.994 -12.682 1.00 87.75 350 ALA A O 1
ATOM 2640 N N . ILE A 1 351 ? -0.718 -21.731 -12.544 1.00 88.69 351 ILE A N 1
ATOM 2641 C CA . ILE A 1 351 ? -0.929 -20.917 -13.736 1.00 88.69 351 ILE A CA 1
ATOM 2642 C C . ILE A 1 351 ? -0.074 -21.481 -14.869 1.00 88.69 351 ILE A C 1
ATOM 2644 O O . ILE A 1 351 ? 1.131 -21.691 -14.718 1.00 88.69 351 ILE A O 1
ATOM 2648 N N . ALA A 1 352 ? -0.685 -21.744 -16.020 1.00 88.38 352 ALA A N 1
ATOM 2649 C CA . ALA A 1 352 ? 0.061 -22.159 -17.200 1.00 88.38 352 ALA A CA 1
ATOM 2650 C C . ALA A 1 352 ? 0.737 -20.939 -17.840 1.00 88.38 352 ALA A C 1
ATOM 2652 O O . ALA A 1 352 ? 0.052 -20.006 -18.237 1.00 88.38 352 ALA A O 1
ATOM 2653 N N . VAL A 1 353 ? 2.060 -20.981 -18.000 1.00 86.44 353 VAL A N 1
ATOM 2654 C CA . VAL A 1 353 ? 2.820 -19.976 -18.757 1.00 86.44 353 VAL A CA 1
ATOM 2655 C C . VAL A 1 353 ? 3.137 -20.575 -20.116 1.00 86.44 353 VAL A C 1
ATOM 2657 O O . VAL A 1 353 ? 3.838 -21.589 -20.200 1.00 86.44 353 VAL A O 1
ATOM 2660 N N . GLN A 1 354 ? 2.615 -19.979 -21.184 1.00 86.56 354 GLN A N 1
ATOM 2661 C CA . GLN A 1 354 ? 2.697 -20.555 -22.523 1.00 86.56 354 GLN A CA 1
ATOM 2662 C C . GLN A 1 354 ? 3.583 -19.716 -23.435 1.00 86.56 354 GLN A C 1
ATOM 2664 O O . GLN A 1 354 ? 3.474 -18.495 -23.485 1.00 86.56 354 GLN A O 1
ATOM 2669 N N . ASN A 1 355 ? 4.433 -20.394 -24.208 1.00 87.12 355 ASN A N 1
ATOM 2670 C CA . ASN A 1 355 ? 5.225 -19.798 -25.290 1.00 87.12 355 ASN A CA 1
ATOM 2671 C C . ASN A 1 355 ? 5.926 -18.482 -24.892 1.00 87.12 355 ASN A C 1
ATOM 2673 O O . ASN A 1 355 ? 5.917 -17.514 -25.656 1.00 87.12 355 ASN A O 1
ATOM 2677 N N . PHE A 1 356 ? 6.516 -18.437 -23.691 1.00 90.06 356 PHE A N 1
ATOM 2678 C CA . PHE A 1 356 ? 7.187 -17.239 -23.167 1.00 90.06 356 PHE A CA 1
ATOM 2679 C C . PHE A 1 356 ? 8.539 -16.973 -23.850 1.00 90.06 356 PHE A C 1
ATOM 2681 O O . PHE A 1 356 ? 9.080 -15.875 -23.760 1.00 90.06 356 PHE A O 1
ATOM 2688 N N . ILE A 1 357 ? 9.062 -17.959 -24.584 1.00 91.69 357 ILE A N 1
ATOM 2689 C CA . ILE A 1 357 ? 10.111 -17.789 -25.594 1.00 91.69 357 ILE A CA 1
ATOM 2690 C C . ILE A 1 357 ? 9.584 -18.393 -26.890 1.00 91.69 357 ILE A C 1
ATOM 2692 O O . ILE A 1 357 ? 9.151 -19.546 -26.887 1.00 91.69 357 ILE A O 1
ATOM 2696 N N . GLN A 1 358 ? 9.619 -17.622 -27.973 1.00 92.50 358 GLN A N 1
ATOM 2697 C CA . GLN A 1 358 ? 9.116 -17.986 -29.296 1.00 92.50 358 GLN A CA 1
ATOM 2698 C C . GLN A 1 358 ? 10.276 -17.912 -30.291 1.00 92.50 358 GLN A C 1
ATOM 2700 O O . GLN A 1 358 ? 10.680 -16.816 -30.673 1.00 92.50 358 GLN A O 1
ATOM 2705 N N . SER A 1 359 ? 10.836 -19.060 -30.676 1.00 90.69 359 SER A N 1
ATOM 2706 C CA . SER A 1 359 ? 11.932 -19.145 -31.650 1.00 90.69 359 SER A CA 1
ATOM 2707 C C . SER A 1 359 ? 11.985 -20.525 -32.294 1.00 90.69 359 SER A C 1
ATOM 2709 O O . SER A 1 359 ? 11.776 -21.535 -31.621 1.00 90.69 359 SER A O 1
ATOM 2711 N N . ASP A 1 360 ? 12.327 -20.572 -33.581 1.00 86.38 360 ASP A N 1
ATOM 2712 C CA . ASP A 1 360 ? 12.531 -21.826 -34.310 1.00 86.38 360 ASP A CA 1
ATOM 2713 C C . ASP A 1 360 ? 13.890 -22.479 -33.991 1.00 86.38 360 ASP A C 1
ATOM 2715 O O . ASP A 1 360 ? 14.080 -23.666 -34.273 1.00 86.38 360 ASP A O 1
ATOM 2719 N N . GLN A 1 361 ? 14.847 -21.734 -33.419 1.00 89.44 361 GLN A N 1
ATOM 2720 C CA . GLN A 1 361 ? 16.210 -22.186 -33.123 1.00 89.44 361 GLN A CA 1
ATOM 2721 C C . GLN A 1 361 ? 16.612 -21.790 -31.697 1.00 89.44 361 GLN A C 1
ATOM 2723 O O . GLN A 1 361 ? 17.119 -20.696 -31.458 1.00 89.44 361 GLN A O 1
ATOM 2728 N N . ILE A 1 362 ? 16.424 -22.704 -30.740 1.00 90.00 362 ILE A N 1
ATOM 2729 C CA . ILE A 1 362 ? 16.869 -22.500 -29.354 1.00 90.00 362 ILE A CA 1
ATOM 2730 C C . ILE A 1 362 ? 18.025 -23.433 -29.020 1.00 90.00 362 ILE A C 1
ATOM 2732 O O . ILE A 1 362 ? 17.939 -24.649 -29.211 1.00 90.00 362 ILE A O 1
ATOM 2736 N N . THR A 1 363 ? 19.092 -22.851 -28.485 1.00 92.06 363 THR A N 1
ATOM 2737 C CA . THR A 1 363 ? 20.272 -23.552 -27.987 1.00 92.06 363 THR A CA 1
ATOM 2738 C C . THR A 1 363 ? 20.511 -23.219 -26.512 1.00 92.06 363 THR A C 1
ATOM 2740 O O . THR A 1 363 ? 20.028 -22.218 -25.984 1.00 92.06 363 THR A O 1
ATOM 2743 N N . GLY A 1 364 ? 21.238 -24.089 -25.806 1.00 90.50 364 GLY A N 1
ATOM 2744 C CA . GLY A 1 364 ? 21.465 -23.936 -24.366 1.00 90.50 364 GLY A CA 1
ATOM 2745 C C . GLY A 1 364 ? 20.223 -24.214 -23.507 1.00 90.50 364 GLY A C 1
ATOM 2746 O O . GLY A 1 364 ? 19.251 -24.818 -23.958 1.00 90.50 364 GLY A O 1
ATOM 2747 N N . ALA A 1 365 ? 20.294 -23.840 -22.230 1.00 88.69 365 ALA A N 1
ATOM 2748 C CA . ALA A 1 365 ? 19.209 -23.968 -21.257 1.00 88.69 365 ALA A CA 1
ATOM 2749 C C . ALA A 1 365 ? 19.470 -23.052 -20.053 1.00 88.69 365 ALA A C 1
ATOM 2751 O O . ALA A 1 365 ? 20.624 -22.795 -19.704 1.00 88.69 365 ALA A O 1
ATOM 2752 N N . PHE A 1 366 ? 18.407 -22.611 -19.375 1.00 89.81 366 PHE A N 1
ATOM 2753 C CA . PHE A 1 366 ? 18.546 -21.925 -18.091 1.00 89.81 366 PHE A CA 1
ATOM 2754 C C . PHE A 1 366 ? 19.143 -22.859 -17.031 1.00 89.81 366 PHE A C 1
ATOM 2756 O O . PHE A 1 366 ? 18.821 -24.047 -16.960 1.00 89.81 366 PHE A O 1
ATOM 2763 N N . ASN A 1 367 ? 20.024 -22.307 -16.203 1.00 86.56 367 ASN A N 1
ATOM 2764 C CA . ASN A 1 367 ? 20.700 -22.997 -15.111 1.00 86.56 367 ASN A CA 1
ATOM 2765 C C . ASN A 1 367 ? 19.904 -22.933 -13.803 1.00 86.56 367 ASN A C 1
ATOM 2767 O O . ASN A 1 367 ? 19.941 -23.890 -13.031 1.00 86.56 367 ASN A O 1
ATOM 2771 N N . SER A 1 368 ? 19.204 -21.822 -13.573 1.00 85.25 368 SER A N 1
ATOM 2772 C CA . SER A 1 368 ? 18.452 -21.551 -12.348 1.00 85.25 368 SER A CA 1
ATOM 2773 C C . SER A 1 368 ? 17.083 -20.963 -12.671 1.00 85.25 368 SER A C 1
ATOM 2775 O O . SER A 1 368 ? 16.928 -20.219 -13.641 1.00 85.25 368 SER A O 1
ATOM 2777 N N . TYR A 1 369 ? 16.112 -21.275 -11.818 1.00 82.75 369 TYR A N 1
ATOM 2778 C CA . TYR A 1 369 ? 14.737 -20.803 -11.914 1.00 82.75 369 TYR A CA 1
ATOM 2779 C C . TYR A 1 369 ? 14.374 -20.105 -10.606 1.00 82.75 369 TYR A C 1
ATOM 2781 O O . TYR A 1 369 ? 14.548 -20.691 -9.537 1.00 82.75 369 TYR A O 1
ATOM 2789 N N . TYR A 1 370 ? 13.900 -18.867 -10.695 1.00 77.31 370 TYR A N 1
ATOM 2790 C CA . TYR A 1 370 ? 13.500 -18.056 -9.546 1.00 77.31 370 TYR A CA 1
ATOM 2791 C C . TYR A 1 370 ? 12.046 -17.608 -9.708 1.00 77.31 370 TYR A C 1
ATOM 2793 O O . TYR A 1 370 ? 11.633 -17.257 -10.814 1.00 77.31 370 TYR A O 1
ATOM 2801 N N . GLY A 1 371 ? 11.285 -17.607 -8.619 1.00 68.06 371 GLY A N 1
ATOM 2802 C CA . GLY A 1 371 ? 10.047 -16.834 -8.533 1.00 68.06 371 GLY A CA 1
ATOM 2803 C C . GLY A 1 371 ? 10.317 -15.497 -7.866 1.00 68.06 371 GLY A C 1
ATOM 2804 O O . GLY A 1 371 ? 11.202 -15.438 -7.015 1.00 68.06 371 GLY A O 1
ATOM 2805 N N . ASP A 1 372 ? 9.589 -14.474 -8.307 1.00 68.00 372 ASP A N 1
ATOM 2806 C CA . ASP A 1 372 ? 9.553 -13.097 -7.799 1.00 68.00 372 ASP A CA 1
ATOM 2807 C C . ASP A 1 372 ? 10.919 -12.402 -7.628 1.00 68.00 372 ASP A C 1
ATOM 2809 O O . ASP A 1 372 ? 11.782 -12.777 -6.834 1.00 68.00 372 ASP A O 1
ATOM 2813 N N . TRP A 1 373 ? 11.135 -11.330 -8.397 1.00 59.88 373 TRP A N 1
ATOM 2814 C CA . TRP A 1 373 ? 12.410 -10.612 -8.433 1.00 59.88 373 TRP A CA 1
ATOM 2815 C C . TRP A 1 373 ? 12.212 -9.094 -8.395 1.00 59.88 373 TRP A C 1
ATOM 2817 O O . TRP A 1 373 ? 11.530 -8.527 -9.246 1.00 59.88 373 TRP A O 1
ATOM 2827 N N . GLY A 1 374 ? 12.873 -8.429 -7.442 1.00 62.19 374 GLY A N 1
ATOM 2828 C CA . GLY A 1 374 ? 12.988 -6.967 -7.391 1.00 62.19 374 GLY A CA 1
ATOM 2829 C C . GLY A 1 374 ? 11.747 -6.226 -6.874 1.00 62.19 374 GLY A C 1
ATOM 2830 O O . GLY A 1 374 ? 11.024 -6.722 -6.012 1.00 62.19 374 GLY A O 1
ATOM 2831 N N . GLU A 1 375 ? 11.531 -5.012 -7.395 1.00 55.44 375 GLU A N 1
ATOM 2832 C CA . GLU A 1 375 ? 10.486 -4.046 -6.988 1.00 55.44 375 GLU A CA 1
ATOM 2833 C C . GLU A 1 375 ? 9.039 -4.522 -7.225 1.00 55.44 375 GLU A C 1
ATOM 2835 O O . GLU A 1 375 ? 8.100 -3.822 -6.860 1.00 55.44 375 GLU A O 1
ATOM 2840 N N . TRP A 1 376 ? 8.840 -5.694 -7.836 1.00 61.97 376 TRP A N 1
ATOM 2841 C CA . TRP A 1 376 ? 7.519 -6.281 -8.116 1.00 61.97 376 TRP A CA 1
ATOM 2842 C C . TRP A 1 376 ? 7.239 -7.524 -7.269 1.00 61.97 376 TRP A C 1
ATOM 2844 O O . TRP A 1 376 ? 6.426 -8.361 -7.649 1.00 61.97 376 TRP A O 1
ATOM 2854 N N . SER A 1 377 ? 7.946 -7.668 -6.148 1.00 80.56 377 SER A N 1
ATOM 2855 C CA . SER A 1 377 ? 7.710 -8.751 -5.198 1.00 80.56 377 SER A CA 1
ATOM 2856 C C . SER A 1 377 ? 6.511 -8.437 -4.308 1.00 80.56 377 SER A C 1
ATOM 2858 O O . SER A 1 377 ? 6.357 -7.324 -3.812 1.00 80.56 377 SER A O 1
ATOM 2860 N N . SER A 1 378 ? 5.663 -9.440 -4.111 1.00 90.75 378 SER A N 1
ATOM 2861 C CA . SER A 1 378 ? 4.628 -9.411 -3.086 1.00 90.75 378 SER A CA 1
ATOM 2862 C C . SER A 1 378 ? 5.249 -9.738 -1.718 1.00 90.75 378 SER A C 1
ATOM 2864 O O . SER A 1 378 ? 6.089 -10.638 -1.651 1.00 90.75 378 SER A O 1
ATOM 2866 N N . PRO A 1 379 ? 4.852 -9.069 -0.619 1.00 92.25 379 PRO A N 1
ATOM 2867 C CA . PRO A 1 379 ? 5.233 -9.482 0.736 1.00 92.25 379 PRO A CA 1
ATOM 2868 C C . PRO A 1 379 ? 4.595 -10.811 1.183 1.00 92.25 379 PRO A C 1
ATOM 2870 O O . PRO A 1 379 ? 5.084 -11.442 2.121 1.00 92.25 379 PRO A O 1
ATOM 2873 N N . THR A 1 380 ? 3.500 -11.241 0.549 1.00 93.94 380 THR A N 1
ATOM 2874 C CA . THR A 1 380 ? 2.654 -12.354 1.021 1.00 93.94 380 THR A CA 1
ATOM 2875 C C . THR A 1 380 ? 2.602 -13.530 0.048 1.00 93.94 380 THR A C 1
ATOM 2877 O O . THR A 1 380 ? 2.318 -14.650 0.475 1.00 93.94 380 THR A O 1
ATOM 2880 N N . LEU A 1 381 ? 2.860 -13.302 -1.243 1.00 92.25 381 LEU A N 1
ATOM 2881 C CA . LEU A 1 381 ? 2.853 -14.327 -2.286 1.00 92.25 381 LEU A CA 1
ATOM 2882 C C . LEU A 1 381 ? 4.267 -14.823 -2.586 1.00 92.25 381 LEU A C 1
ATOM 2884 O O . LEU A 1 381 ? 5.215 -14.049 -2.682 1.00 92.25 381 LEU A O 1
ATOM 2888 N N . GLU A 1 382 ? 4.370 -16.123 -2.829 1.00 88.94 382 GLU A N 1
ATOM 2889 C CA . GLU A 1 382 ? 5.548 -16.780 -3.377 1.00 88.94 382 GLU A CA 1
ATOM 2890 C C . GLU A 1 382 ? 5.169 -17.476 -4.687 1.00 88.94 382 GLU A C 1
ATOM 2892 O O . GLU A 1 382 ? 4.117 -18.115 -4.790 1.00 88.94 382 GLU A O 1
ATOM 2897 N N . SER A 1 383 ? 6.029 -17.374 -5.700 1.00 87.31 383 SER A N 1
ATOM 2898 C CA . SER A 1 383 ? 5.867 -18.087 -6.966 1.00 87.31 383 SER A CA 1
ATOM 2899 C C . SER A 1 383 ? 6.966 -19.131 -7.186 1.00 87.31 383 SER A C 1
ATOM 2901 O O . SER A 1 383 ? 8.142 -18.949 -6.862 1.00 87.31 383 SER A O 1
ATOM 2903 N N . HIS A 1 384 ? 6.596 -20.271 -7.766 1.00 83.94 384 HIS A N 1
ATOM 2904 C CA . HIS A 1 384 ? 7.525 -21.351 -8.089 1.00 83.94 384 HIS A CA 1
ATOM 2905 C C . HIS A 1 384 ? 7.267 -21.885 -9.495 1.00 83.94 384 HIS A C 1
ATOM 2907 O O . HIS A 1 384 ? 6.195 -22.412 -9.790 1.00 83.94 384 HIS A O 1
ATOM 2913 N N . LEU A 1 385 ? 8.270 -21.790 -10.371 1.00 82.44 385 LEU A N 1
ATOM 2914 C CA . LEU A 1 385 ? 8.187 -22.344 -11.719 1.00 82.44 385 LEU A CA 1
ATOM 2915 C C . LEU A 1 385 ? 8.492 -23.849 -11.713 1.00 82.44 385 LEU A C 1
ATOM 2917 O O . LEU A 1 385 ? 9.576 -24.285 -11.328 1.00 82.44 385 LEU A O 1
ATOM 2921 N N . LEU A 1 386 ? 7.543 -24.635 -12.207 1.00 80.25 386 LEU A N 1
ATOM 2922 C CA . LEU A 1 386 ? 7.592 -26.083 -12.366 1.00 80.25 386 LEU A CA 1
ATOM 2923 C C . LEU A 1 386 ? 7.424 -26.480 -13.843 1.00 80.25 386 LEU A C 1
ATOM 2925 O O . LEU A 1 386 ? 6.888 -25.731 -14.662 1.00 80.25 386 LEU A O 1
ATOM 2929 N N . ASN A 1 387 ? 7.830 -27.712 -14.171 1.00 72.69 387 ASN A N 1
ATOM 2930 C CA . ASN A 1 387 ? 7.491 -28.401 -15.425 1.00 72.69 387 ASN A CA 1
ATOM 2931 C C . ASN A 1 387 ? 7.799 -27.609 -16.712 1.00 72.69 387 ASN A C 1
ATOM 2933 O O . ASN A 1 387 ? 6.989 -27.593 -17.642 1.00 72.69 387 ASN A O 1
ATOM 2937 N N . THR A 1 388 ? 8.966 -26.963 -16.789 1.00 74.31 388 THR A N 1
ATOM 2938 C CA . THR A 1 388 ? 9.388 -26.278 -18.015 1.00 74.31 388 THR A CA 1
ATOM 2939 C C . THR A 1 388 ? 9.614 -27.292 -19.136 1.00 74.31 388 THR A C 1
ATOM 2941 O O . THR A 1 388 ? 10.442 -28.198 -19.040 1.00 74.31 388 THR A O 1
ATOM 2944 N N . THR A 1 389 ? 8.846 -27.164 -20.214 1.00 75.25 389 THR A N 1
ATOM 2945 C CA . THR A 1 389 ? 8.936 -28.030 -21.390 1.00 75.25 389 THR A CA 1
ATOM 2946 C C . THR A 1 389 ? 9.088 -27.191 -22.647 1.00 75.25 389 THR A C 1
ATOM 2948 O O . THR A 1 389 ? 8.452 -26.150 -22.817 1.00 75.25 389 THR A O 1
ATOM 2951 N N . GLN A 1 390 ? 9.954 -27.658 -23.541 1.00 72.00 390 GLN A N 1
ATOM 2952 C CA . GLN A 1 390 ? 10.064 -27.117 -24.886 1.00 72.00 390 GLN A CA 1
ATOM 2953 C C . GLN A 1 390 ? 9.051 -27.847 -25.769 1.00 72.00 390 GLN A C 1
ATOM 2955 O O . GLN A 1 390 ? 9.107 -29.069 -25.924 1.00 72.00 390 GLN A O 1
ATOM 2960 N N . SER A 1 391 ? 8.096 -27.109 -26.325 1.00 65.94 391 SER A N 1
ATOM 2961 C CA . SER A 1 391 ? 7.143 -27.660 -27.283 1.00 65.94 391 SER A CA 1
ATOM 2962 C C . SER A 1 391 ? 7.839 -28.007 -28.603 1.00 65.94 391 SER A C 1
ATOM 2964 O O . SER A 1 391 ? 8.825 -27.386 -29.000 1.00 65.94 391 SER A O 1
ATOM 2966 N N . SER A 1 392 ? 7.291 -28.980 -29.332 1.00 56.00 392 SER A N 1
ATOM 2967 C CA . SER A 1 392 ? 7.799 -29.434 -30.636 1.00 56.00 392 SER A CA 1
ATOM 2968 C C . SER A 1 392 ? 7.805 -28.359 -31.743 1.00 56.00 392 SER A C 1
ATOM 2970 O O . SER A 1 392 ? 8.292 -28.637 -32.833 1.00 56.00 392 SER A O 1
ATOM 2972 N N . GLY A 1 393 ? 7.277 -27.156 -31.475 1.00 57.03 393 GLY A N 1
ATOM 2973 C CA . GLY A 1 393 ? 7.292 -25.983 -32.359 1.00 57.03 393 GLY A CA 1
ATOM 2974 C C . GLY A 1 393 ? 8.156 -24.822 -31.849 1.00 57.03 393 GLY A C 1
ATOM 2975 O O . GLY A 1 393 ? 7.910 -23.691 -32.242 1.00 57.03 393 GLY A O 1
ATOM 2976 N N . GLY A 1 394 ? 9.100 -25.072 -30.933 1.00 59.97 394 GLY A N 1
ATOM 2977 C CA . GLY A 1 394 ? 10.073 -24.066 -30.480 1.00 59.97 394 GLY A CA 1
ATOM 2978 C C . GLY A 1 394 ? 9.625 -23.186 -29.305 1.00 59.97 394 GLY A C 1
ATOM 2979 O O . GLY A 1 394 ? 10.427 -22.445 -28.754 1.00 59.97 394 GLY A O 1
ATOM 2980 N N . GLY A 1 395 ? 8.377 -23.286 -28.842 1.00 71.94 395 GLY A N 1
ATOM 2981 C CA . GLY A 1 395 ? 7.895 -22.509 -27.695 1.00 71.94 395 GLY A CA 1
ATOM 2982 C C . GLY A 1 395 ? 8.298 -23.111 -26.344 1.00 71.94 395 GLY A C 1
ATOM 2983 O O . GLY A 1 395 ? 8.003 -24.286 -26.107 1.00 71.94 395 GLY A O 1
ATOM 2984 N N . TYR A 1 396 ? 8.901 -22.331 -25.437 1.00 78.06 396 TYR A N 1
ATOM 2985 C CA . TYR A 1 396 ? 9.051 -22.728 -24.024 1.00 78.06 396 TYR A CA 1
ATOM 2986 C C . TYR A 1 396 ? 7.757 -22.459 -23.252 1.00 78.06 396 TYR A C 1
ATOM 2988 O O . TYR A 1 396 ? 7.192 -21.371 -23.340 1.00 78.06 396 TYR A O 1
ATOM 2996 N N . SER A 1 397 ? 7.291 -23.452 -22.495 1.00 83.88 397 SER A N 1
ATOM 2997 C CA . SER A 1 397 ? 6.115 -23.354 -21.622 1.00 83.88 397 SER A CA 1
ATOM 2998 C C . SER A 1 397 ? 6.409 -23.968 -20.253 1.00 83.88 397 SER A C 1
ATOM 3000 O O . SER A 1 397 ? 7.311 -24.795 -20.125 1.00 83.88 397 SER A O 1
ATOM 3002 N N . GLY A 1 398 ? 5.665 -23.577 -19.225 1.00 85.25 398 GLY A N 1
ATOM 3003 C CA . GLY A 1 398 ? 5.821 -24.081 -17.861 1.00 85.25 398 GLY A CA 1
ATOM 3004 C C . GLY A 1 398 ? 4.558 -23.893 -17.028 1.00 85.25 398 GLY A C 1
ATOM 3005 O O . GLY A 1 398 ? 3.521 -23.458 -17.532 1.00 85.25 398 GLY A O 1
ATOM 3006 N N . GLN A 1 399 ? 4.642 -24.234 -15.747 1.00 87.88 399 GLN A N 1
ATOM 3007 C CA . GLN A 1 399 ? 3.583 -23.993 -14.772 1.00 87.88 399 GLN A CA 1
ATOM 3008 C C . GLN A 1 399 ? 4.145 -23.203 -13.601 1.00 87.88 399 GLN A C 1
ATOM 3010 O O . GLN A 1 399 ? 5.132 -23.620 -13.010 1.00 87.88 399 GLN A O 1
ATOM 3015 N N . VAL A 1 400 ? 3.524 -22.085 -13.255 1.00 89.00 400 VAL A N 1
ATOM 3016 C CA . VAL A 1 400 ? 3.865 -21.312 -12.060 1.00 89.00 400 VAL A CA 1
ATOM 3017 C C . VAL A 1 400 ? 2.872 -21.679 -10.978 1.00 89.00 400 VAL A C 1
ATOM 3019 O O . VAL A 1 400 ? 1.673 -21.502 -11.165 1.00 89.00 400 VAL A O 1
ATOM 3022 N N . VAL A 1 401 ? 3.356 -22.209 -9.863 1.00 89.69 401 VAL A N 1
ATOM 3023 C CA . VAL A 1 401 ? 2.538 -22.407 -8.667 1.00 89.69 401 VAL A CA 1
ATOM 3024 C C . VAL A 1 401 ? 2.679 -21.172 -7.799 1.00 89.69 401 VAL A C 1
ATOM 3026 O O . VAL A 1 401 ? 3.803 -20.760 -7.514 1.00 89.69 401 VAL A O 1
ATOM 3029 N N . VAL A 1 402 ? 1.549 -20.591 -7.410 1.00 90.75 402 VAL A N 1
ATOM 3030 C CA . VAL A 1 402 ? 1.494 -19.467 -6.475 1.00 90.75 402 VAL A CA 1
ATOM 3031 C C . VAL A 1 402 ? 1.053 -19.980 -5.115 1.00 90.75 402 VAL A C 1
ATOM 3033 O O . VAL A 1 402 ? 0.030 -20.658 -5.010 1.00 90.75 402 VAL A O 1
ATOM 3036 N N . THR A 1 403 ? 1.819 -19.651 -4.083 1.00 91.00 403 THR A N 1
ATOM 3037 C CA . THR A 1 403 ? 1.571 -20.055 -2.698 1.00 91.00 403 THR A CA 1
ATOM 3038 C C . THR A 1 403 ? 1.616 -18.851 -1.771 1.00 91.00 403 THR A C 1
ATOM 3040 O O . THR A 1 403 ? 2.343 -17.893 -2.015 1.00 91.00 403 THR A O 1
ATOM 3043 N N . ARG A 1 404 ? 0.862 -18.911 -0.678 1.00 92.94 404 ARG A N 1
ATOM 3044 C CA . ARG A 1 404 ? 1.024 -18.040 0.487 1.00 92.94 404 ARG A CA 1
ATOM 3045 C C . ARG A 1 404 ? 1.633 -18.860 1.622 1.00 92.94 404 ARG A C 1
ATOM 3047 O O . ARG A 1 404 ? 1.129 -19.950 1.906 1.00 92.94 404 ARG A O 1
ATOM 3054 N N . PRO A 1 405 ? 2.685 -18.374 2.295 1.00 93.38 405 PRO A N 1
ATOM 3055 C CA . PRO A 1 405 ? 3.070 -18.909 3.594 1.00 93.38 405 PRO A CA 1
ATOM 3056 C C . PRO A 1 405 ? 1.896 -18.836 4.581 1.00 93.38 405 PRO A C 1
ATOM 3058 O O . PRO A 1 405 ? 1.090 -17.912 4.518 1.00 93.38 405 PRO A O 1
ATOM 3061 N N . GLN A 1 406 ? 1.798 -19.785 5.513 1.00 93.75 406 GLN A N 1
ATOM 3062 C CA . GLN A 1 406 ? 0.688 -19.830 6.481 1.00 93.75 406 GLN A CA 1
ATOM 3063 C C . GLN A 1 406 ? 0.590 -18.557 7.339 1.00 93.75 406 GLN A C 1
ATOM 3065 O O . GLN A 1 406 ? -0.489 -18.130 7.729 1.00 93.75 406 GLN A O 1
ATOM 3070 N N . ASP A 1 407 ? 1.728 -17.936 7.623 1.00 95.81 407 ASP A N 1
ATOM 3071 C CA . ASP A 1 407 ? 1.865 -16.694 8.372 1.00 95.81 407 ASP A CA 1
ATOM 3072 C C . ASP A 1 407 ? 2.006 -15.465 7.457 1.00 95.81 407 ASP A C 1
ATOM 3074 O O . ASP A 1 407 ? 2.476 -14.435 7.928 1.00 95.81 407 ASP A O 1
ATOM 3078 N N . ALA A 1 408 ? 1.636 -15.550 6.169 1.00 95.50 408 ALA A N 1
ATOM 3079 C CA . ALA A 1 408 ? 1.856 -14.493 5.172 1.00 95.50 408 ALA A CA 1
ATOM 3080 C C . ALA A 1 408 ? 1.393 -13.107 5.644 1.00 95.50 408 ALA A C 1
ATOM 3082 O O . ALA A 1 408 ? 2.114 -12.132 5.458 1.00 95.50 408 ALA A O 1
ATOM 3083 N N . TYR A 1 409 ? 0.228 -13.031 6.291 1.00 96.94 409 TYR A N 1
ATOM 3084 C CA . TYR A 1 409 ? -0.284 -11.795 6.883 1.00 96.94 409 TYR A CA 1
ATOM 3085 C C . TYR A 1 409 ? 0.133 -11.659 8.355 1.00 96.94 409 TYR A C 1
ATOM 3087 O O . TYR A 1 409 ? 0.665 -10.627 8.759 1.00 96.94 409 TYR A O 1
ATOM 3095 N N . ALA A 1 410 ? -0.040 -12.725 9.146 1.00 97.00 410 ALA A N 1
ATOM 3096 C CA . ALA A 1 410 ? 0.184 -12.720 10.594 1.00 97.00 410 ALA A CA 1
ATOM 3097 C C . ALA A 1 410 ? 1.617 -12.340 11.011 1.00 97.00 410 ALA A C 1
ATOM 3099 O O . ALA A 1 410 ? 1.816 -11.767 12.079 1.00 97.00 410 ALA A O 1
ATOM 3100 N N . ARG A 1 411 ? 2.630 -12.604 10.176 1.00 96.75 411 ARG A N 1
ATOM 3101 C CA . ARG A 1 411 ? 4.030 -12.234 10.458 1.00 96.75 411 ARG A CA 1
ATOM 3102 C C . ARG A 1 411 ? 4.273 -10.727 10.551 1.00 96.75 411 ARG A C 1
ATOM 3104 O O . ARG A 1 411 ? 5.282 -10.319 11.120 1.00 96.75 411 ARG A O 1
ATOM 3111 N N . TYR A 1 412 ? 3.382 -9.929 9.965 1.00 96.19 412 TYR A N 1
ATOM 3112 C CA . TYR A 1 412 ? 3.446 -8.469 9.971 1.00 96.19 412 TYR A CA 1
ATOM 3113 C C . TYR A 1 412 ? 2.532 -7.845 11.031 1.00 96.19 412 TYR A C 1
ATOM 3115 O O . TYR A 1 412 ? 2.484 -6.623 11.148 1.00 96.19 412 TYR A O 1
ATOM 3123 N N . ALA A 1 413 ? 1.809 -8.666 11.797 1.00 93.75 413 ALA A N 1
ATOM 3124 C CA . ALA A 1 413 ? 0.911 -8.197 12.837 1.00 93.75 413 ALA A CA 1
ATOM 3125 C C . ALA A 1 413 ? 1.655 -7.421 13.932 1.00 93.75 413 ALA A C 1
ATOM 3127 O O . ALA A 1 413 ? 2.751 -7.796 14.357 1.00 93.75 413 ALA A O 1
ATOM 3128 N N . LEU A 1 414 ? 1.025 -6.346 14.406 1.00 89.38 414 LEU A N 1
ATOM 3129 C CA . LEU A 1 414 ? 1.573 -5.478 15.450 1.00 89.38 414 LEU A CA 1
ATOM 3130 C C . LEU A 1 414 ? 1.240 -5.972 16.866 1.00 89.38 414 LEU A C 1
ATOM 3132 O O . LEU A 1 414 ? 1.942 -5.628 17.814 1.00 89.38 414 LEU A O 1
ATOM 3136 N N . ASN A 1 415 ? 0.217 -6.819 16.994 1.00 87.00 415 ASN A N 1
ATOM 3137 C CA . ASN A 1 415 ? -0.245 -7.412 18.244 1.00 87.00 415 ASN A CA 1
ATOM 3138 C C . ASN A 1 415 ? -0.812 -8.828 18.020 1.00 87.00 415 ASN A C 1
ATOM 3140 O O . ASN A 1 415 ? -0.894 -9.321 16.890 1.00 87.00 415 ASN A O 1
ATOM 3144 N N . SER A 1 416 ? -1.171 -9.504 19.113 1.00 88.56 416 SER A N 1
ATOM 3145 C CA . SER A 1 416 ? -1.686 -10.881 19.083 1.00 88.56 416 SER A CA 1
ATOM 3146 C C . SER A 1 416 ? -3.033 -11.012 18.353 1.00 88.56 416 SER A C 1
ATOM 3148 O O . SER A 1 416 ? -3.200 -11.933 17.556 1.00 88.56 416 SER A O 1
ATOM 3150 N N . SER A 1 417 ? -3.935 -10.049 18.547 1.00 88.69 417 SER A N 1
ATOM 3151 C CA . SER A 1 417 ? -5.246 -9.960 17.888 1.00 88.69 417 SER A CA 1
ATOM 3152 C C . SER A 1 417 ? -5.130 -9.829 16.361 1.00 88.69 417 SER A C 1
ATOM 3154 O O . SER A 1 417 ? -5.773 -10.553 15.603 1.00 88.69 417 SER A O 1
ATOM 3156 N N . ALA A 1 418 ? -4.242 -8.955 15.883 1.00 92.19 418 ALA A N 1
ATOM 3157 C CA . ALA A 1 418 ? -3.937 -8.788 14.465 1.00 92.19 418 ALA A CA 1
ATOM 3158 C C . ALA A 1 418 ? -3.283 -10.041 13.861 1.00 92.19 418 ALA A C 1
ATOM 3160 O O . ALA A 1 418 ? -3.489 -10.343 12.684 1.00 92.19 418 ALA A O 1
ATOM 3161 N N . ALA A 1 419 ? -2.506 -10.793 14.648 1.00 94.38 419 ALA A N 1
ATOM 3162 C CA . ALA A 1 419 ? -1.915 -12.047 14.191 1.00 94.38 419 ALA A CA 1
ATOM 3163 C C . ALA A 1 419 ? -2.987 -13.125 13.975 1.00 94.38 419 ALA A C 1
ATOM 3165 O O . ALA A 1 419 ? -2.954 -13.802 12.948 1.00 94.38 419 ALA A O 1
ATOM 3166 N N . ASP A 1 420 ? -3.952 -13.245 14.894 1.00 94.50 420 ASP A N 1
ATOM 3167 C CA . ASP A 1 420 ? -5.086 -14.173 14.777 1.00 94.50 420 ASP A CA 1
ATOM 3168 C C . ASP A 1 420 ? -5.941 -13.858 13.536 1.00 94.50 420 ASP A C 1
ATOM 3170 O O . ASP A 1 420 ? -6.172 -14.727 12.690 1.00 94.50 420 ASP A O 1
ATOM 3174 N N . LEU A 1 421 ? -6.267 -12.576 13.328 1.00 95.69 421 LEU A N 1
ATOM 3175 C CA . LEU A 1 421 ? -6.888 -12.088 12.091 1.00 95.69 421 LEU A CA 1
ATOM 3176 C C . LEU A 1 421 ? -6.070 -12.459 10.843 1.00 95.69 421 LEU A C 1
ATOM 3178 O O . LEU A 1 421 ? -6.623 -12.904 9.834 1.00 95.69 421 LEU A O 1
ATOM 3182 N N . GLY A 1 422 ? -4.750 -12.269 10.894 1.00 96.81 422 GLY A N 1
ATOM 3183 C CA . GLY A 1 422 ? -3.844 -12.578 9.791 1.00 96.81 422 GLY A CA 1
ATOM 3184 C C . GLY A 1 422 ? -3.856 -14.059 9.401 1.00 96.81 422 GLY A C 1
ATOM 3185 O O . GLY A 1 422 ? -3.794 -14.377 8.211 1.00 96.81 422 GLY A O 1
ATOM 3186 N N . PHE A 1 423 ? -3.982 -14.969 10.371 1.00 96.00 423 PHE A N 1
ATOM 3187 C CA . PHE A 1 423 ? -4.176 -16.395 10.092 1.00 96.00 423 PHE A CA 1
ATOM 3188 C C . PHE A 1 423 ? -5.551 -16.669 9.468 1.00 96.00 423 PHE A C 1
ATOM 3190 O O . PHE A 1 423 ? -5.633 -17.416 8.492 1.00 96.00 423 PHE A O 1
ATOM 3197 N N . GLY A 1 424 ? -6.608 -16.000 9.938 1.00 95.12 424 GLY A N 1
ATOM 3198 C CA . GLY A 1 424 ? -7.936 -16.078 9.319 1.00 95.12 424 GLY A CA 1
ATOM 3199 C C . GLY A 1 424 ? -7.937 -15.636 7.849 1.00 95.12 424 GLY A C 1
ATOM 3200 O O . GLY A 1 424 ? -8.494 -16.319 6.988 1.00 95.12 424 GLY A O 1
ATOM 3201 N N . LEU A 1 425 ? -7.246 -14.539 7.519 1.00 96.44 425 LEU A N 1
ATOM 3202 C CA . LEU A 1 425 ? -7.109 -14.051 6.139 1.00 96.44 425 LEU A CA 1
ATOM 3203 C C . LEU A 1 425 ? -6.356 -15.031 5.230 1.00 96.44 425 LEU A C 1
ATOM 3205 O O . LEU A 1 425 ? -6.714 -15.175 4.056 1.00 96.44 425 LEU A O 1
ATOM 3209 N N . TYR A 1 426 ? -5.345 -15.730 5.758 1.00 95.44 426 TYR A N 1
ATOM 3210 C CA . TYR A 1 426 ? -4.656 -16.795 5.026 1.00 95.44 426 TYR A CA 1
ATOM 3211 C C . TYR A 1 426 ? -5.633 -17.906 4.613 1.00 95.44 426 TYR A C 1
ATOM 3213 O O . TYR A 1 426 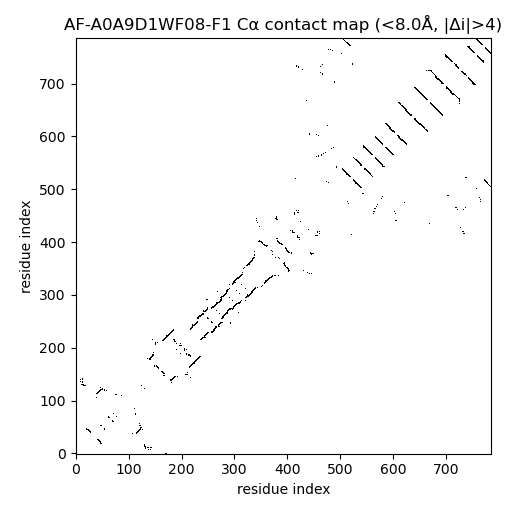? -5.666 -18.292 3.440 1.00 95.44 426 TYR A O 1
ATOM 3221 N N . ASP A 1 427 ? -6.478 -18.366 5.536 1.00 93.19 427 ASP A N 1
ATOM 3222 C CA . ASP A 1 427 ? -7.457 -19.417 5.253 1.00 93.19 427 ASP A CA 1
ATOM 3223 C C . ASP A 1 427 ? -8.541 -18.942 4.262 1.00 93.19 427 ASP A C 1
ATOM 3225 O O . ASP A 1 427 ? -8.901 -19.668 3.320 1.00 93.19 427 ASP A O 1
ATOM 3229 N N . ILE A 1 428 ? -9.002 -17.691 4.401 1.00 95.12 428 ILE A N 1
ATOM 3230 C CA . ILE A 1 428 ? -9.977 -17.050 3.500 1.00 95.12 428 ILE A CA 1
ATOM 3231 C C . ILE A 1 428 ? -9.447 -16.954 2.066 1.00 95.12 428 ILE A C 1
ATOM 3233 O O . ILE A 1 428 ? -10.222 -17.125 1.120 1.00 95.12 428 ILE A O 1
ATOM 3237 N N . ALA A 1 429 ? -8.144 -16.739 1.861 1.00 94.19 429 ALA A N 1
ATOM 3238 C CA . ALA A 1 429 ? -7.554 -16.571 0.529 1.00 94.19 429 ALA A CA 1
ATOM 3239 C C . ALA A 1 429 ? -7.810 -17.754 -0.428 1.00 94.19 429 ALA A C 1
ATOM 3241 O O . ALA A 1 429 ? -7.763 -17.595 -1.649 1.00 94.19 429 ALA A O 1
ATOM 3242 N N . SER A 1 430 ? -8.124 -18.941 0.097 1.00 90.12 430 SER A N 1
ATOM 3243 C CA . SER A 1 430 ? -8.483 -20.119 -0.705 1.00 90.12 430 SER A CA 1
ATOM 3244 C C . SER A 1 430 ? -9.910 -20.079 -1.278 1.00 90.12 430 SER A C 1
ATOM 3246 O O . SER A 1 430 ? -10.176 -20.663 -2.333 1.00 90.12 430 SER A O 1
ATOM 3248 N N . VAL A 1 431 ? -10.825 -19.366 -0.617 1.00 93.06 431 VAL A N 1
ATOM 3249 C CA . VAL A 1 431 ? -12.262 -19.301 -0.943 1.00 93.06 431 VAL A CA 1
ATOM 3250 C C . VAL A 1 431 ? -12.746 -17.886 -1.268 1.00 93.06 431 VAL A C 1
ATOM 3252 O O . VAL A 1 431 ? -13.921 -17.701 -1.583 1.00 93.06 431 VAL A O 1
ATOM 3255 N N . ALA A 1 432 ? -11.856 -16.893 -1.218 1.00 94.50 432 ALA A N 1
ATOM 3256 C CA . ALA A 1 432 ? -12.175 -15.490 -1.436 1.00 94.50 432 ALA A CA 1
ATOM 3257 C C . ALA A 1 432 ? -12.859 -15.244 -2.791 1.00 94.50 432 ALA A C 1
ATOM 3259 O O . ALA A 1 432 ? -12.405 -15.687 -3.854 1.00 94.50 432 ALA A O 1
ATOM 3260 N N . THR A 1 433 ? -13.945 -14.476 -2.755 1.00 94.81 433 THR A N 1
ATOM 3261 C CA . THR A 1 433 ? -14.718 -14.029 -3.919 1.00 94.81 433 THR A CA 1
ATOM 3262 C C . THR A 1 433 ? -15.108 -12.559 -3.790 1.00 94.81 433 THR A C 1
ATOM 3264 O O . THR A 1 433 ? -15.166 -12.012 -2.687 1.00 94.81 433 THR A O 1
ATOM 3267 N N . GLY A 1 434 ? -15.390 -11.917 -4.929 1.00 95.12 434 GLY A N 1
ATOM 3268 C CA . GLY A 1 434 ? -15.874 -10.538 -4.967 1.00 95.12 434 GLY A CA 1
ATOM 3269 C C . GLY A 1 434 ? -14.909 -9.571 -4.285 1.00 95.12 434 GLY A C 1
ATOM 3270 O O . GLY A 1 434 ? -13.710 -9.602 -4.541 1.00 95.12 434 GLY A O 1
ATOM 3271 N N . ASP A 1 435 ? -15.434 -8.735 -3.395 1.00 96.12 435 ASP A N 1
ATOM 3272 C CA . ASP A 1 435 ? -14.655 -7.689 -2.730 1.00 96.12 435 ASP A CA 1
ATOM 3273 C C . ASP A 1 435 ? -13.536 -8.227 -1.821 1.00 96.12 435 ASP A C 1
ATOM 3275 O O . ASP A 1 435 ? -12.521 -7.564 -1.634 1.00 96.12 435 ASP A O 1
ATOM 3279 N N . MET A 1 436 ? -13.654 -9.468 -1.331 1.00 96.75 436 MET A N 1
ATOM 3280 C CA . MET A 1 436 ? -12.605 -10.089 -0.511 1.00 96.75 436 MET A CA 1
ATOM 3281 C C . MET A 1 436 ? -11.329 -10.330 -1.323 1.00 96.75 436 MET A C 1
ATOM 3283 O O . MET A 1 436 ? -10.225 -10.260 -0.795 1.00 96.75 436 MET A O 1
ATOM 3287 N N . GLN A 1 437 ? -11.462 -10.552 -2.634 1.00 96.00 437 GLN A N 1
ATOM 3288 C CA . GLN A 1 437 ? -10.307 -10.623 -3.528 1.00 96.00 437 GLN A CA 1
ATOM 3289 C C . GLN A 1 437 ? -9.622 -9.260 -3.653 1.00 96.00 437 GLN A C 1
ATOM 3291 O O . GLN A 1 437 ? -8.400 -9.211 -3.683 1.00 96.00 437 GLN A O 1
ATOM 3296 N N . ALA A 1 438 ? -10.389 -8.162 -3.675 1.00 95.75 438 ALA A N 1
ATOM 3297 C CA . ALA A 1 438 ? -9.835 -6.810 -3.719 1.00 95.75 438 ALA A CA 1
ATOM 3298 C C . ALA A 1 438 ? -9.105 -6.448 -2.416 1.00 95.75 438 ALA A C 1
ATOM 3300 O O . ALA A 1 438 ? -8.015 -5.883 -2.478 1.00 95.75 438 ALA A O 1
ATOM 3301 N N . LEU A 1 439 ? -9.665 -6.826 -1.260 1.00 97.06 439 LEU A N 1
ATOM 3302 C CA . LEU A 1 439 ? -9.023 -6.680 0.050 1.00 97.06 439 LEU A CA 1
ATOM 3303 C C . LEU A 1 439 ? -7.686 -7.430 0.093 1.00 97.06 439 LEU A C 1
ATOM 3305 O O . LEU A 1 439 ? -6.651 -6.834 0.387 1.00 97.06 439 LEU A O 1
ATOM 3309 N N . LEU A 1 440 ? -7.688 -8.721 -0.255 1.00 96.56 440 LEU A N 1
ATOM 3310 C CA . LEU A 1 440 ? -6.471 -9.537 -0.249 1.00 96.56 440 LEU A CA 1
ATOM 3311 C C . LEU A 1 440 ? -5.448 -9.032 -1.267 1.00 96.56 440 LEU A C 1
ATOM 3313 O O . LEU A 1 440 ? -4.274 -8.959 -0.940 1.00 96.56 440 LEU A O 1
ATOM 3317 N N . SER A 1 441 ? -5.871 -8.594 -2.457 1.00 95.31 441 SER A N 1
ATOM 3318 C CA . SER A 1 441 ? -4.972 -7.954 -3.424 1.00 95.31 441 SER A CA 1
ATOM 3319 C C . SER A 1 441 ? -4.326 -6.681 -2.887 1.00 95.31 441 SER A C 1
ATOM 3321 O O . SER A 1 441 ? -3.152 -6.450 -3.158 1.00 95.31 441 SER A O 1
ATOM 3323 N N . ALA A 1 442 ? -5.054 -5.857 -2.132 1.00 95.88 442 ALA A N 1
ATOM 3324 C CA . ALA A 1 442 ? -4.480 -4.665 -1.515 1.00 95.88 442 ALA A CA 1
ATOM 3325 C C . ALA A 1 442 ? -3.417 -5.022 -0.460 1.00 95.88 442 ALA A C 1
ATOM 3327 O O . ALA A 1 442 ? -2.415 -4.320 -0.353 1.00 95.88 442 ALA A O 1
ATOM 3328 N N . LEU A 1 443 ? -3.579 -6.135 0.263 1.00 96.38 443 LEU A N 1
ATOM 3329 C CA . LEU A 1 443 ? -2.545 -6.656 1.166 1.00 96.38 443 LEU A CA 1
ATOM 3330 C C . LEU A 1 443 ? -1.377 -7.297 0.401 1.00 96.38 443 LEU A C 1
ATOM 3332 O O . LEU A 1 443 ? -0.220 -7.075 0.732 1.00 96.38 443 LEU A O 1
ATOM 3336 N N . ASP A 1 444 ? -1.660 -8.073 -0.644 1.00 94.50 444 ASP A N 1
ATOM 3337 C CA . ASP A 1 444 ? -0.638 -8.812 -1.388 1.00 94.50 444 ASP A CA 1
ATOM 3338 C C . ASP A 1 444 ? 0.264 -7.914 -2.234 1.00 94.50 444 ASP A C 1
ATOM 3340 O O . ASP A 1 444 ? 1.372 -8.311 -2.587 1.00 94.50 444 ASP A O 1
ATOM 3344 N N . TRP A 1 445 ? -0.197 -6.715 -2.577 1.00 93.19 445 TRP A N 1
ATOM 3345 C CA . TRP A 1 445 ? 0.548 -5.739 -3.373 1.00 93.19 445 TRP A CA 1
ATOM 3346 C C . TRP A 1 445 ? 0.893 -4.484 -2.570 1.00 93.19 445 TRP A C 1
ATOM 3348 O O . TRP A 1 445 ? 0.996 -3.393 -3.134 1.00 93.19 445 TRP A O 1
ATOM 3358 N N . SER A 1 446 ? 1.032 -4.638 -1.252 1.00 93.00 446 SER A N 1
ATOM 3359 C CA . SER A 1 446 ? 1.510 -3.600 -0.341 1.00 93.00 446 SER A CA 1
ATOM 3360 C C . SER A 1 446 ? 3.040 -3.514 -0.333 1.00 93.00 446 SER A C 1
ATOM 3362 O O . SER A 1 446 ? 3.738 -4.293 -0.988 1.00 93.00 446 SER A O 1
ATOM 3364 N N . ALA A 1 447 ? 3.586 -2.594 0.463 1.00 89.88 447 ALA A N 1
ATOM 3365 C CA . ALA A 1 447 ? 5.029 -2.503 0.682 1.00 89.88 447 ALA A CA 1
ATOM 3366 C C . ALA A 1 447 ? 5.659 -3.849 1.118 1.00 89.88 447 ALA A C 1
ATOM 3368 O O . ALA A 1 447 ? 5.125 -4.552 1.976 1.00 89.88 447 ALA A O 1
ATOM 3369 N N . VAL A 1 448 ? 6.822 -4.186 0.541 1.00 88.19 448 VAL A N 1
ATOM 3370 C CA . VAL A 1 448 ? 7.514 -5.489 0.705 1.00 88.19 448 VAL A CA 1
ATOM 3371 C C . VAL A 1 448 ? 7.988 -5.751 2.144 1.00 88.19 448 VAL A C 1
ATOM 3373 O O . VAL A 1 448 ? 8.154 -6.896 2.560 1.00 88.19 448 VAL A O 1
ATOM 3376 N N . ASP A 1 449 ? 8.208 -4.697 2.929 1.00 88.81 449 ASP A N 1
ATOM 3377 C CA . ASP A 1 449 ? 8.533 -4.795 4.358 1.00 88.81 449 ASP A CA 1
ATOM 3378 C C . ASP A 1 449 ? 7.303 -5.100 5.239 1.00 88.81 449 ASP A C 1
ATOM 3380 O O . ASP A 1 449 ? 7.463 -5.376 6.427 1.00 88.81 449 ASP A O 1
ATOM 3384 N N . GLY A 1 450 ? 6.099 -5.074 4.658 1.00 90.25 450 GLY A N 1
ATOM 3385 C CA . GLY A 1 450 ? 4.824 -5.427 5.275 1.00 90.25 450 GLY A CA 1
ATOM 3386 C C . GLY A 1 450 ? 4.312 -4.447 6.328 1.00 90.25 450 GLY A C 1
ATOM 3387 O O . GLY A 1 450 ? 3.354 -4.766 7.029 1.00 90.25 450 GLY A O 1
ATOM 3388 N N . HIS A 1 451 ? 4.886 -3.244 6.440 1.00 90.44 451 HIS A N 1
ATOM 3389 C CA . HIS A 1 451 ? 4.410 -2.256 7.419 1.00 90.44 451 HIS A CA 1
ATOM 3390 C C . HIS A 1 451 ? 2.944 -1.853 7.178 1.00 90.44 451 HIS A C 1
ATOM 3392 O O . HIS A 1 451 ? 2.188 -1.669 8.128 1.00 90.44 451 HIS A O 1
ATOM 3398 N N . GLU A 1 452 ? 2.523 -1.769 5.912 1.00 92.88 452 GLU A N 1
ATOM 3399 C CA . GLU A 1 452 ? 1.131 -1.496 5.532 1.00 92.88 452 GLU A CA 1
ATOM 3400 C C . GLU A 1 452 ? 0.188 -2.642 5.924 1.00 92.88 452 GLU A C 1
ATOM 3402 O O . GLU A 1 452 ? -0.950 -2.378 6.303 1.00 92.88 452 GLU A O 1
ATOM 3407 N N . ILE A 1 453 ? 0.660 -3.896 5.896 1.00 95.81 453 ILE A N 1
ATOM 3408 C CA . ILE A 1 453 ? -0.122 -5.064 6.329 1.00 95.81 453 ILE A CA 1
ATOM 3409 C C . ILE A 1 453 ? -0.383 -4.980 7.830 1.00 95.81 453 ILE A C 1
ATOM 3411 O O . ILE A 1 453 ? -1.518 -5.163 8.253 1.00 95.81 453 ILE A O 1
ATOM 3415 N N . GLY A 1 454 ? 0.637 -4.658 8.632 1.00 92.31 454 GLY A N 1
ATOM 3416 C CA . GLY A 1 454 ? 0.482 -4.509 10.081 1.00 92.31 454 GLY A CA 1
ATOM 3417 C C . GLY A 1 454 ? -0.590 -3.485 10.457 1.00 92.31 454 GLY A C 1
ATOM 3418 O O . GLY A 1 454 ? -1.480 -3.791 11.248 1.00 92.31 454 GLY A O 1
ATOM 3419 N N . THR A 1 455 ? -0.561 -2.306 9.829 1.00 90.75 455 THR A N 1
ATOM 3420 C CA . THR A 1 455 ? -1.594 -1.273 10.019 1.00 90.75 455 THR A CA 1
ATOM 3421 C C . THR A 1 455 ? -2.968 -1.744 9.538 1.00 90.75 455 THR A C 1
ATOM 3423 O O . THR A 1 455 ? -3.955 -1.586 10.251 1.00 90.75 455 THR A O 1
ATOM 3426 N N . ALA A 1 456 ? -3.039 -2.366 8.356 1.00 94.25 456 ALA A N 1
ATOM 3427 C CA . ALA A 1 456 ? -4.292 -2.852 7.785 1.00 94.25 456 ALA A CA 1
ATOM 3428 C C . ALA A 1 456 ? -4.973 -3.912 8.662 1.00 94.25 456 ALA A C 1
ATOM 3430 O O . ALA A 1 456 ? -6.195 -3.903 8.794 1.00 94.25 456 ALA A O 1
ATOM 3431 N N . LEU A 1 457 ? -4.201 -4.816 9.275 1.00 94.44 457 LEU A N 1
ATOM 3432 C CA . LEU A 1 457 ? -4.736 -5.845 10.169 1.00 94.44 457 LEU A CA 1
ATOM 3433 C C . LEU A 1 457 ? -5.403 -5.235 11.406 1.00 94.44 457 LEU A C 1
ATOM 3435 O O . LEU A 1 457 ? -6.469 -5.697 11.800 1.00 94.44 457 LEU A O 1
ATOM 3439 N N . ASN A 1 458 ? -4.832 -4.178 11.983 1.00 89.12 458 ASN A N 1
ATOM 3440 C CA . ASN A 1 458 ? -5.490 -3.468 13.076 1.00 89.12 458 ASN A CA 1
ATOM 3441 C C . ASN A 1 458 ? -6.796 -2.822 12.603 1.00 89.12 458 ASN A C 1
ATOM 3443 O O . ASN A 1 458 ? -7.850 -3.122 13.148 1.00 89.12 458 ASN A O 1
ATOM 3447 N N . GLU A 1 459 ? -6.777 -2.046 11.514 1.00 90.31 459 GLU A N 1
ATOM 3448 C CA . GLU A 1 459 ? -7.991 -1.394 10.994 1.00 90.31 459 GLU A CA 1
ATOM 3449 C C . GLU A 1 459 ? -9.128 -2.377 10.650 1.00 90.31 459 GLU A C 1
ATOM 3451 O O . GLU A 1 459 ? -10.312 -2.043 10.773 1.00 90.31 459 GLU A O 1
ATOM 3456 N N . LEU A 1 460 ? -8.782 -3.588 10.208 1.00 93.88 460 LEU A N 1
ATOM 3457 C CA . LEU A 1 460 ? -9.723 -4.663 9.890 1.00 93.88 460 LEU A CA 1
ATOM 3458 C C . LEU A 1 460 ? -10.267 -5.393 11.126 1.00 93.88 460 LEU A C 1
ATOM 3460 O O . LEU A 1 460 ? -11.319 -6.024 11.020 1.00 93.88 460 LEU A O 1
ATOM 3464 N N . GLY A 1 461 ? -9.569 -5.323 12.259 1.00 91.56 461 GLY A N 1
ATOM 3465 C CA . GLY A 1 461 ? -9.921 -6.012 13.494 1.00 91.56 461 GLY A CA 1
ATOM 3466 C C . GLY A 1 461 ? -11.187 -5.476 14.170 1.00 91.56 461 GLY A C 1
ATOM 3467 O O . GLY A 1 461 ? -11.731 -4.425 13.831 1.00 91.56 461 GLY A O 1
ATOM 3468 N N . ALA A 1 462 ? -11.654 -6.215 15.177 1.00 92.38 462 ALA A N 1
ATOM 3469 C CA . ALA A 1 462 ? -12.846 -5.887 15.962 1.00 92.38 462 ALA A CA 1
ATOM 3470 C C . ALA A 1 462 ? -12.538 -5.092 17.250 1.00 92.38 462 ALA A C 1
ATOM 3472 O O . ALA A 1 462 ? -13.405 -4.929 18.111 1.00 92.38 462 ALA A O 1
ATOM 3473 N N . GLU A 1 463 ? -11.315 -4.568 17.396 1.00 89.25 463 GLU A N 1
ATOM 3474 C CA . GLU A 1 463 ? -10.853 -3.921 18.630 1.00 89.25 463 GLU A CA 1
ATOM 3475 C C . GLU A 1 463 ? -11.680 -2.676 19.003 1.00 89.25 463 GLU A C 1
ATOM 3477 O O . GLU A 1 463 ? -11.867 -2.357 20.182 1.00 89.25 463 GLU A O 1
ATOM 3482 N N . THR A 1 464 ? -12.251 -1.994 18.008 1.00 91.25 464 THR A N 1
ATOM 3483 C CA . THR A 1 464 ? -13.116 -0.825 18.212 1.00 91.25 464 THR A CA 1
ATOM 3484 C C . THR A 1 464 ? -14.323 -1.148 19.097 1.00 91.25 464 THR A C 1
ATOM 3486 O O . THR A 1 464 ? -14.691 -0.341 19.952 1.00 91.25 464 THR A O 1
ATOM 3489 N N . TYR A 1 465 ? -14.887 -2.356 18.997 1.00 92.69 465 TYR A N 1
ATOM 3490 C CA . TYR A 1 465 ? -16.000 -2.788 19.844 1.00 92.69 465 TYR A CA 1
ATOM 3491 C C . TYR A 1 465 ? -15.591 -2.967 21.311 1.00 92.69 465 TYR A C 1
ATOM 3493 O O . TYR A 1 465 ? -16.375 -2.651 22.213 1.00 92.69 465 TYR A O 1
ATOM 3501 N N . ASN A 1 466 ? -14.356 -3.412 21.567 1.00 90.56 466 ASN A N 1
ATOM 3502 C CA . ASN A 1 466 ? -13.799 -3.454 22.917 1.00 90.56 466 ASN A CA 1
ATOM 3503 C C . ASN A 1 466 ? -13.649 -2.033 23.484 1.00 90.56 466 ASN A C 1
ATOM 3505 O O . ASN A 1 466 ? -13.996 -1.797 24.644 1.00 90.56 466 ASN A O 1
ATOM 3509 N N . ALA A 1 467 ? -13.187 -1.065 22.684 1.00 90.25 467 ALA A N 1
ATOM 3510 C CA . ALA A 1 467 ? -13.080 0.334 23.106 1.00 90.25 467 ALA A CA 1
ATOM 3511 C C . ALA A 1 467 ? -14.450 0.937 23.469 1.00 90.25 467 ALA A C 1
ATOM 3513 O O . ALA A 1 467 ? -14.588 1.538 24.539 1.00 90.25 467 ALA A O 1
ATOM 3514 N N . VAL A 1 468 ? -15.484 0.702 22.650 1.00 92.00 468 VAL A N 1
ATOM 3515 C CA . VAL A 1 468 ? -16.860 1.137 22.950 1.00 92.00 468 VAL A CA 1
ATOM 3516 C C . VAL A 1 468 ? -17.360 0.515 24.257 1.00 92.00 468 VAL A C 1
ATOM 3518 O O . VAL A 1 468 ? -17.801 1.245 25.148 1.00 92.00 468 VAL A O 1
ATOM 3521 N N . ALA A 1 469 ? -17.196 -0.801 24.436 1.00 91.25 469 ALA A N 1
ATOM 3522 C CA . ALA A 1 469 ? -17.598 -1.503 25.656 1.00 91.25 469 ALA A CA 1
ATOM 3523 C C . ALA A 1 469 ? -16.888 -0.973 26.916 1.00 91.25 469 ALA A C 1
ATOM 3525 O O . ALA A 1 469 ? -17.521 -0.790 27.960 1.00 91.25 469 ALA A O 1
ATOM 3526 N N . ARG A 1 470 ? -15.581 -0.668 26.837 1.00 89.94 470 ARG A N 1
ATOM 3527 C CA . ARG A 1 470 ? -14.831 -0.034 27.943 1.00 89.94 470 ARG A CA 1
ATOM 3528 C C . ARG A 1 470 ? -15.423 1.301 28.324 1.00 89.94 470 ARG A C 1
ATOM 3530 O O . ARG A 1 470 ? -15.537 1.612 29.509 1.00 89.94 470 ARG A O 1
ATOM 3537 N N . ALA A 1 471 ? -15.755 2.087 27.320 1.00 90.50 471 ALA A N 1
ATOM 3538 C CA . ALA A 1 471 ? -16.188 3.442 27.512 1.00 90.50 471 ALA A CA 1
ATOM 3539 C C . ALA A 1 471 ? -17.636 3.475 28.073 1.00 90.50 471 ALA A C 1
ATOM 3541 O O . ALA A 1 471 ? -17.920 4.277 28.962 1.00 90.50 471 ALA A O 1
ATOM 3542 N N . SER A 1 472 ? -18.498 2.511 27.714 1.00 90.38 472 SER A N 1
ATOM 3543 C CA . SER A 1 472 ? -19.817 2.319 28.350 1.00 90.38 472 SER A CA 1
ATOM 3544 C C . SER A 1 472 ? -19.700 1.787 29.788 1.00 90.38 472 SER A C 1
ATOM 3546 O O . SER A 1 472 ? -20.380 2.262 30.698 1.00 90.38 472 SER A O 1
ATOM 3548 N N . LEU A 1 473 ? -18.756 0.877 30.069 1.00 89.06 473 LEU A N 1
ATOM 3549 C CA . LEU A 1 473 ? -18.446 0.473 31.450 1.00 89.06 473 LEU A CA 1
ATOM 3550 C C . LEU A 1 473 ? -17.892 1.633 32.298 1.00 89.06 473 LEU A C 1
ATOM 3552 O O . LEU A 1 473 ? -18.162 1.683 33.498 1.00 89.06 473 LEU A O 1
ATOM 3556 N N . ALA A 1 474 ? -17.126 2.557 31.710 1.00 87.88 474 ALA A N 1
ATOM 3557 C CA . ALA A 1 474 ? -16.645 3.759 32.394 1.00 87.88 474 ALA A CA 1
ATOM 3558 C C . ALA A 1 474 ? -17.803 4.705 32.745 1.00 87.88 474 ALA A C 1
ATOM 3560 O O . ALA A 1 474 ? -17.891 5.157 33.888 1.00 87.88 474 ALA A O 1
ATOM 3561 N N . GLN A 1 475 ? -18.748 4.902 31.822 1.00 87.50 475 GLN A N 1
ATOM 3562 C CA . GLN A 1 475 ? -19.963 5.682 32.059 1.00 87.50 475 GLN A CA 1
ATOM 3563 C C . GLN A 1 475 ? -20.777 5.149 33.251 1.00 87.50 475 GLN A C 1
ATOM 3565 O O . GLN A 1 475 ? -21.265 5.922 34.076 1.00 87.50 475 GLN A O 1
ATOM 3570 N N . HIS A 1 476 ? -20.882 3.826 33.400 1.00 85.25 476 HIS A N 1
ATOM 3571 C CA . HIS A 1 476 ? -21.535 3.214 34.563 1.00 85.25 476 HIS A CA 1
ATOM 3572 C C . HIS A 1 476 ? -20.872 3.594 35.888 1.00 85.25 476 HIS A C 1
ATOM 3574 O O . HIS A 1 476 ? -21.563 3.842 36.879 1.00 85.25 476 HIS A O 1
ATOM 3580 N N . ARG A 1 477 ? -19.540 3.697 35.904 1.00 83.62 477 ARG A N 1
ATOM 3581 C CA . ARG A 1 477 ? -18.803 4.135 37.093 1.00 83.62 477 ARG A CA 1
ATOM 3582 C C . ARG A 1 477 ? -19.011 5.610 37.382 1.00 83.62 477 ARG A C 1
ATOM 3584 O O . ARG A 1 477 ? -19.236 5.976 38.531 1.00 83.62 477 ARG A O 1
ATOM 3591 N N . GLU A 1 478 ? -18.971 6.458 36.360 1.00 86.94 478 GLU A N 1
ATOM 3592 C CA . GLU A 1 478 ? -19.265 7.891 36.495 1.00 86.94 478 GLU A CA 1
ATOM 3593 C C . GLU A 1 478 ? -20.651 8.104 37.119 1.00 86.94 478 GLU A C 1
ATOM 3595 O O . GLU A 1 478 ? -20.811 8.892 38.052 1.00 86.94 478 GLU A O 1
ATOM 3600 N N . PHE A 1 479 ? -21.639 7.329 36.672 1.00 82.06 479 PHE A N 1
ATOM 3601 C CA . PHE A 1 479 ? -22.984 7.360 37.227 1.00 82.06 479 PHE A CA 1
ATOM 3602 C C . PHE A 1 479 ? -23.021 6.949 38.707 1.00 82.06 479 PHE A C 1
ATOM 3604 O O . PHE A 1 479 ? -23.587 7.661 39.542 1.00 82.06 479 PHE A O 1
ATOM 3611 N N . ASN A 1 480 ? -22.360 5.843 39.056 1.00 81.62 480 ASN A N 1
ATOM 3612 C CA . ASN A 1 480 ? -22.238 5.391 40.442 1.00 81.62 480 ASN A CA 1
ATOM 3613 C C . ASN A 1 480 ? -21.554 6.439 41.334 1.00 81.62 480 ASN A C 1
ATOM 3615 O O . ASN A 1 480 ? -21.972 6.642 42.474 1.00 81.62 480 ASN A O 1
ATOM 3619 N N . GLN A 1 481 ? -20.559 7.163 40.814 1.00 83.44 481 GLN A N 1
ATOM 3620 C CA . GLN A 1 481 ? -19.899 8.253 41.534 1.00 83.44 481 GLN A CA 1
ATOM 3621 C C . GLN A 1 481 ? -20.849 9.422 41.825 1.00 83.44 481 GLN A C 1
ATOM 3623 O O . GLN A 1 481 ? -20.841 9.929 42.946 1.00 83.44 481 GLN A O 1
ATOM 3628 N N . LEU A 1 482 ? -21.685 9.832 40.865 1.00 85.88 482 LEU A N 1
ATOM 3629 C CA . LEU A 1 482 ? -22.664 10.911 41.061 1.00 85.88 482 LEU A CA 1
ATOM 3630 C C . LEU A 1 482 ? -23.743 10.536 42.090 1.00 85.88 482 LEU A C 1
ATOM 3632 O O . LEU A 1 482 ? -24.131 11.364 42.918 1.00 85.88 482 LEU A O 1
ATOM 3636 N N . ILE A 1 483 ? -24.210 9.283 42.078 1.00 83.75 483 ILE A N 1
ATOM 3637 C CA . ILE A 1 483 ? -25.165 8.785 43.079 1.00 83.75 483 ILE A CA 1
ATOM 3638 C C . ILE A 1 483 ? -24.509 8.685 44.461 1.00 83.75 483 ILE A C 1
ATOM 3640 O O . ILE A 1 483 ? -25.098 9.134 45.442 1.00 83.75 483 ILE A O 1
ATOM 3644 N N . LEU A 1 484 ? -23.280 8.172 44.562 1.00 81.75 484 LEU A N 1
ATOM 3645 C CA . LEU A 1 484 ? -22.559 8.102 45.836 1.00 81.75 484 LEU A CA 1
ATOM 3646 C C . LEU A 1 484 ? -22.350 9.498 46.448 1.00 81.75 484 LEU A C 1
ATOM 3648 O O . LEU A 1 484 ? -22.572 9.689 47.642 1.00 81.75 484 LEU A O 1
ATOM 3652 N N . GLN A 1 485 ? -21.992 10.496 45.635 1.00 81.69 485 GLN A N 1
ATOM 3653 C CA . GLN A 1 485 ? -21.869 11.883 46.097 1.00 81.69 485 GLN A CA 1
ATOM 3654 C C . GLN A 1 485 ? -23.182 12.440 46.632 1.00 81.69 485 GLN A C 1
ATOM 3656 O O . GLN A 1 485 ? -23.190 13.112 47.665 1.00 81.69 485 GLN A O 1
ATOM 3661 N N . HIS A 1 486 ? -24.297 12.145 45.959 1.00 83.06 486 HIS A N 1
ATOM 3662 C CA . HIS A 1 486 ? -25.617 12.524 46.446 1.00 83.06 486 HIS A CA 1
ATOM 3663 C C . HIS A 1 486 ? -25.837 12.004 47.868 1.00 83.06 486 HIS A C 1
ATOM 3665 O O . HIS A 1 486 ? -26.103 12.811 48.758 1.00 83.06 486 HIS A O 1
ATOM 3671 N N . LEU A 1 487 ? -25.611 10.708 48.093 1.00 78.81 487 LEU A N 1
ATOM 3672 C CA . LEU A 1 487 ? -25.792 10.062 49.398 1.00 78.81 487 LEU A CA 1
ATOM 3673 C C . LEU A 1 487 ? -24.863 10.639 50.483 1.00 78.81 487 LEU A C 1
ATOM 3675 O O . LEU A 1 487 ? -25.286 10.845 51.618 1.00 78.81 487 LEU A O 1
ATOM 3679 N N . LEU A 1 488 ? -23.610 10.967 50.152 1.00 76.25 488 LEU A N 1
ATOM 3680 C CA . LEU A 1 488 ? -22.663 11.564 51.108 1.00 76.25 488 LEU A CA 1
ATOM 3681 C C . LEU A 1 488 ? -22.945 13.052 51.402 1.00 76.25 488 LEU A C 1
ATOM 3683 O O . LEU A 1 488 ? -22.517 13.583 52.427 1.00 76.25 488 LEU A O 1
ATOM 3687 N N . SER A 1 489 ? -23.655 13.745 50.509 1.00 72.62 489 SER A N 1
ATOM 3688 C CA . SER A 1 489 ? -23.959 15.182 50.619 1.00 72.62 489 SER A CA 1
ATOM 3689 C C . SER A 1 489 ? -25.281 15.511 51.312 1.00 72.62 489 SER A C 1
ATOM 3691 O O . SER A 1 489 ? -25.545 16.672 51.632 1.00 72.62 489 SER A O 1
ATOM 3693 N N . THR A 1 490 ? -26.131 14.513 51.545 1.00 67.19 490 THR A N 1
ATOM 3694 C CA . THR A 1 490 ? -27.408 14.694 52.237 1.00 67.19 490 THR A CA 1
ATOM 3695 C C . THR A 1 490 ? -27.206 14.799 53.746 1.00 67.19 490 THR A C 1
ATOM 3697 O O . THR A 1 490 ? -26.677 13.892 54.384 1.00 67.19 490 THR A O 1
ATOM 3700 N N . THR A 1 491 ? -27.636 15.919 54.332 1.00 56.56 491 THR A N 1
ATOM 3701 C CA . THR A 1 491 ? -27.522 16.189 55.770 1.00 56.56 491 THR A CA 1
ATOM 3702 C C . THR A 1 491 ? -28.310 15.155 56.579 1.00 56.56 491 THR A C 1
ATOM 3704 O O . THR A 1 491 ? -29.515 14.995 56.382 1.00 56.56 491 THR A O 1
ATOM 3707 N N . LYS A 1 492 ? -27.641 14.456 57.504 1.00 57.91 492 LYS A N 1
ATOM 3708 C CA . LYS A 1 492 ? -28.257 13.404 58.327 1.00 57.91 492 LYS A CA 1
ATOM 3709 C C . LYS A 1 492 ? -29.296 14.009 59.297 1.00 57.91 492 LYS A C 1
ATOM 3711 O O . LYS A 1 492 ? -28.980 14.999 59.961 1.00 57.91 492 LYS A O 1
ATOM 3716 N N . PRO A 1 493 ? -30.504 13.425 59.442 1.00 41.91 493 PRO A N 1
ATOM 3717 C CA . PRO A 1 493 ? -31.579 13.972 60.285 1.00 41.91 493 PRO A CA 1
ATOM 3718 C C . PRO A 1 493 ? -31.259 14.099 61.787 1.00 41.91 493 PRO A C 1
ATOM 3720 O O . PRO A 1 493 ? -31.991 14.773 62.507 1.00 41.91 493 PRO A O 1
ATOM 3723 N N . GLU A 1 494 ? -30.188 13.470 62.283 1.00 41.25 494 GLU A N 1
ATOM 3724 C CA . GLU A 1 494 ? -29.864 13.418 63.719 1.00 41.25 494 GLU A CA 1
ATOM 3725 C C . GLU A 1 494 ? -29.363 14.750 64.321 1.00 41.25 494 GLU A C 1
ATOM 3727 O O . GLU A 1 494 ? -29.249 14.857 65.540 1.00 41.25 494 GLU A O 1
ATOM 3732 N N . LEU A 1 495 ? -29.124 15.791 63.512 1.00 42.28 495 LEU A N 1
ATOM 3733 C CA . LEU A 1 495 ? -28.662 17.110 63.982 1.00 42.28 495 LEU A CA 1
ATOM 3734 C C . LEU A 1 495 ? -29.766 18.176 64.144 1.00 42.28 495 LEU A C 1
ATOM 3736 O O . LEU A 1 495 ? -29.448 19.323 64.456 1.00 42.28 495 LEU A O 1
ATOM 3740 N N . LEU A 1 496 ? -31.054 17.846 63.969 1.00 42.94 496 LEU A N 1
ATOM 3741 C CA . LEU A 1 496 ? -32.152 18.825 64.053 1.00 42.94 496 LEU A CA 1
ATOM 3742 C C . LEU A 1 496 ? -33.310 18.306 64.922 1.00 42.94 496 LEU A C 1
ATOM 3744 O O . LEU A 1 496 ? -34.144 17.516 64.493 1.00 42.94 496 LEU A O 1
ATOM 3748 N N . THR A 1 497 ? -33.364 18.780 66.165 1.00 38.97 497 THR A N 1
ATOM 3749 C CA . THR A 1 497 ? -34.350 18.436 67.204 1.00 38.97 497 THR A CA 1
ATOM 3750 C C . THR A 1 497 ? -35.674 19.211 67.111 1.00 38.97 497 THR A C 1
ATOM 3752 O O . THR A 1 497 ? -36.382 19.308 68.113 1.00 38.97 497 THR A O 1
ATOM 3755 N N . ASP A 1 498 ? -36.056 19.729 65.938 1.00 39.69 498 ASP A N 1
ATOM 3756 C CA . ASP A 1 498 ? -37.299 20.498 65.772 1.00 39.69 498 ASP A CA 1
ATOM 3757 C C . ASP A 1 498 ? -38.299 19.852 64.797 1.00 39.69 498 ASP A C 1
ATOM 3759 O O . ASP A 1 498 ? -37.957 19.342 63.733 1.00 39.69 498 ASP A O 1
ATOM 3763 N N . ASN A 1 499 ? -39.575 19.896 65.196 1.00 39.88 499 ASN A N 1
ATOM 3764 C CA . ASN A 1 499 ? -40.760 19.224 64.632 1.00 39.88 499 ASN A CA 1
ATOM 3765 C C . ASN A 1 499 ? -41.193 19.683 63.216 1.00 39.88 499 ASN A C 1
ATOM 3767 O O . ASN A 1 499 ? -42.384 19.669 62.908 1.00 39.88 499 ASN A O 1
ATOM 3771 N N . ASN A 1 500 ? -40.274 20.105 62.347 1.00 48.31 500 ASN A N 1
ATOM 3772 C CA . ASN A 1 500 ? -40.606 20.654 61.029 1.00 48.31 500 ASN A CA 1
ATOM 3773 C C . ASN A 1 500 ? -39.747 20.051 59.901 1.00 48.31 500 ASN A C 1
ATOM 3775 O O . ASN A 1 500 ? -39.258 20.773 59.036 1.00 48.31 500 ASN A O 1
ATOM 3779 N N . ASN A 1 501 ? -39.543 18.729 59.927 1.00 54.66 501 ASN A N 1
ATOM 3780 C CA . ASN A 1 501 ? -38.660 18.044 58.984 1.00 54.66 501 ASN A CA 1
ATOM 3781 C C . ASN A 1 501 ? -39.379 17.577 57.714 1.00 54.66 501 ASN A C 1
ATOM 3783 O O . ASN A 1 501 ? -40.351 16.820 57.762 1.00 54.66 501 ASN A O 1
ATOM 3787 N N . SER A 1 502 ? -38.819 17.995 56.581 1.00 57.91 502 SER A N 1
ATOM 3788 C CA . SER A 1 502 ? -39.031 17.399 55.269 1.00 57.91 502 SER A CA 1
ATOM 3789 C C . SER A 1 502 ? -38.531 15.954 55.255 1.00 57.91 502 SER A C 1
ATOM 3791 O O . SER A 1 502 ? -37.338 15.711 55.441 1.00 57.91 502 SER A O 1
ATOM 3793 N N . ASN A 1 503 ? -39.425 14.995 55.023 1.00 75.19 503 ASN A N 1
ATOM 3794 C CA . ASN A 1 503 ? -39.104 13.563 55.018 1.00 75.19 503 ASN A CA 1
ATOM 3795 C C . ASN A 1 503 ? -38.902 13.019 53.601 1.00 75.19 503 ASN A C 1
ATOM 3797 O O . ASN A 1 503 ? -38.744 11.813 53.409 1.00 75.19 503 ASN A O 1
ATOM 3801 N N . SER A 1 504 ? -38.979 13.860 52.577 1.00 83.94 504 SER A N 1
ATOM 3802 C CA . SER A 1 504 ? -38.776 13.463 51.190 1.00 83.94 504 SER A CA 1
ATOM 3803 C C . SER A 1 504 ? -38.043 14.547 50.421 1.00 83.94 504 SER A C 1
ATOM 3805 O O . SER A 1 504 ? -38.088 15.721 50.775 1.00 83.94 504 SER A O 1
ATOM 3807 N N . GLN A 1 505 ? -37.358 14.151 49.357 1.00 89.31 505 GLN A N 1
ATOM 3808 C CA . GLN A 1 505 ? -36.760 15.073 48.410 1.00 89.31 505 GLN A CA 1
ATOM 3809 C C . GLN A 1 505 ? -36.971 14.602 46.979 1.00 89.31 505 GLN A C 1
ATOM 3811 O O . GLN A 1 505 ? -37.004 13.404 46.694 1.00 89.31 505 GLN A O 1
ATOM 3816 N N . VAL A 1 506 ? -37.079 15.565 46.075 1.00 93.06 506 VAL A N 1
ATOM 3817 C CA . VAL A 1 506 ? -37.024 15.343 44.630 1.00 93.06 506 VAL A CA 1
ATOM 3818 C C . VAL A 1 506 ? -35.923 16.203 44.052 1.00 93.06 506 VAL A C 1
ATOM 3820 O O . VAL A 1 506 ? -35.716 17.339 44.489 1.00 93.06 506 VAL A O 1
ATOM 3823 N N . TRP A 1 507 ? -35.210 15.666 43.075 1.00 93.88 507 TRP A N 1
ATOM 3824 C CA . TRP A 1 507 ? -34.082 16.351 42.476 1.00 93.88 507 TRP A CA 1
ATOM 3825 C C . TRP A 1 507 ? -33.915 15.997 41.004 1.00 93.88 507 TRP A C 1
ATOM 3827 O O . TRP A 1 507 ? -34.319 14.935 40.532 1.00 93.88 507 TRP A O 1
ATOM 3837 N N . VAL A 1 508 ? -33.297 16.923 40.283 1.00 96.81 508 VAL A N 1
ATOM 3838 C CA . VAL A 1 508 ? -32.817 16.751 38.916 1.00 96.81 508 VAL A CA 1
ATOM 3839 C C . VAL A 1 508 ? -31.336 17.095 38.891 1.00 96.81 508 VAL A C 1
ATOM 3841 O O . VAL A 1 508 ? -30.936 18.104 39.467 1.00 96.81 508 VAL A O 1
ATOM 3844 N N . SER A 1 509 ? -30.523 16.260 38.255 1.00 94.62 509 SER A N 1
ATOM 3845 C CA . SER A 1 509 ? -29.096 16.489 38.052 1.00 94.62 509 SER A CA 1
ATOM 3846 C C . SER A 1 509 ? -28.791 16.481 36.565 1.00 94.62 509 SER A C 1
ATOM 3848 O O . SER A 1 509 ? -29.062 15.488 35.895 1.00 94.62 509 SER A O 1
ATOM 3850 N N . ALA A 1 510 ? -28.238 17.574 36.053 1.00 95.56 510 ALA A N 1
ATOM 3851 C CA . ALA A 1 510 ? -27.563 17.554 34.764 1.00 95.56 510 ALA A CA 1
ATOM 3852 C C . ALA A 1 510 ? -26.104 17.176 34.997 1.00 95.56 510 ALA A C 1
ATOM 3854 O O . ALA A 1 510 ? -25.491 17.696 35.931 1.00 95.56 510 ALA A O 1
ATOM 3855 N N . TYR A 1 511 ? -25.551 16.296 34.170 1.00 93.50 511 TYR A N 1
ATOM 3856 C CA . TYR A 1 511 ? -24.136 15.956 34.239 1.00 93.50 511 TYR A CA 1
ATOM 3857 C C . TYR A 1 511 ? -23.492 15.946 32.855 1.00 93.50 511 TYR A C 1
ATOM 3859 O O . TYR A 1 511 ? -24.161 15.730 31.844 1.00 93.50 511 TYR A O 1
ATOM 3867 N N . GLY A 1 512 ? -22.189 16.195 32.837 1.00 94.62 512 GLY A N 1
ATOM 3868 C CA . GLY A 1 512 ? -21.324 15.998 31.684 1.00 94.62 512 GLY A CA 1
ATOM 3869 C C . GLY A 1 512 ? -20.075 15.241 32.106 1.00 94.62 512 GLY A C 1
ATOM 3870 O O . GLY A 1 512 ? -19.608 15.403 33.237 1.00 94.62 512 GLY A O 1
ATOM 3871 N N . SER A 1 513 ? -19.546 14.411 31.219 1.00 94.38 513 SER A N 1
ATOM 3872 C CA . SER A 1 513 ? -18.330 13.651 31.465 1.00 94.38 513 SER A CA 1
ATOM 3873 C C . SER A 1 513 ? -17.429 13.598 30.248 1.00 94.38 513 SER A C 1
ATOM 3875 O O . SER A 1 513 ? -17.859 13.751 29.105 1.00 94.38 513 SER A O 1
ATOM 3877 N N . GLU A 1 514 ? -16.150 13.408 30.529 1.00 95.75 514 GLU A N 1
ATOM 3878 C CA . GLU A 1 514 ? -15.113 13.242 29.536 1.00 95.75 514 GLU A CA 1
ATOM 3879 C C . GLU A 1 514 ? -14.126 12.191 30.033 1.00 95.75 514 GLU A C 1
ATOM 3881 O O . GLU A 1 514 ? -13.584 12.300 31.138 1.00 95.75 514 GLU A O 1
ATOM 3886 N N . THR A 1 515 ? -13.886 11.184 29.203 1.00 94.19 515 THR A N 1
ATOM 3887 C CA . THR A 1 515 ? -12.967 10.091 29.508 1.00 94.19 515 THR A CA 1
ATOM 3888 C C . THR A 1 515 ? -12.018 9.893 28.342 1.00 94.19 515 THR A C 1
ATOM 3890 O O . THR A 1 515 ? -12.431 9.869 27.187 1.00 94.19 515 THR A O 1
ATOM 3893 N N . ARG A 1 516 ? -10.727 9.779 28.650 1.00 93.00 516 ARG A N 1
ATOM 3894 C CA . ARG A 1 516 ? -9.647 9.634 27.674 1.00 93.00 516 ARG A CA 1
ATOM 3895 C C . ARG A 1 516 ? -8.792 8.429 28.020 1.00 93.00 516 ARG A C 1
ATOM 3897 O O . ARG A 1 516 ? -8.298 8.331 29.144 1.00 93.00 516 ARG A O 1
ATOM 3904 N N . GLN A 1 517 ? -8.554 7.586 27.027 1.00 90.00 517 GLN A N 1
ATOM 3905 C CA . GLN A 1 517 ? -7.588 6.497 27.028 1.00 90.00 517 GLN A CA 1
ATOM 3906 C C . GLN A 1 517 ? -6.585 6.751 25.898 1.00 90.00 517 GLN A C 1
ATOM 3908 O O . GLN A 1 517 ? -6.970 6.911 24.745 1.00 90.00 517 GLN A O 1
ATOM 3913 N N . LYS A 1 518 ? -5.290 6.794 26.202 1.00 88.50 518 LYS A N 1
ATOM 3914 C CA . LYS A 1 518 ? -4.230 6.802 25.184 1.00 88.50 518 LYS A CA 1
ATOM 3915 C C . LYS A 1 518 ? -3.870 5.375 24.785 1.00 88.50 518 LYS A C 1
ATOM 3917 O O . LYS A 1 518 ? -4.110 4.440 25.550 1.00 88.50 518 LYS A O 1
ATOM 3922 N N . SER A 1 519 ? -3.252 5.242 23.617 1.00 82.31 519 SER A N 1
ATOM 3923 C CA . SER A 1 519 ? -2.772 3.962 23.105 1.00 82.31 519 SER A CA 1
ATOM 3924 C C . SER A 1 519 ? -1.716 3.354 24.033 1.00 82.31 519 SER A C 1
ATOM 3926 O O . SER A 1 519 ? -0.789 4.063 24.444 1.00 82.31 519 SER A O 1
ATOM 3928 N N . HIS A 1 520 ? -1.832 2.064 24.343 1.00 76.56 520 HIS A N 1
ATOM 3929 C CA . HIS A 1 520 ? -0.875 1.340 25.183 1.00 76.56 520 HIS A CA 1
ATOM 3930 C C . HIS A 1 520 ? -0.835 -0.143 24.813 1.00 76.56 520 HIS A C 1
ATOM 3932 O O . HIS A 1 520 ? -1.823 -0.832 25.045 1.00 76.56 520 HIS A O 1
ATOM 3938 N N . GLU A 1 521 ? 0.308 -0.632 24.319 1.00 74.50 521 GLU A N 1
ATOM 3939 C CA . GLU A 1 521 ? 0.435 -2.012 23.811 1.00 74.50 521 GLU A CA 1
ATOM 3940 C C . GLU A 1 521 ? -0.729 -2.330 22.849 1.00 74.50 521 GLU A C 1
ATOM 3942 O O . GLU A 1 521 ? -0.928 -1.583 21.894 1.00 74.50 521 GLU A O 1
ATOM 3947 N N . ASP A 1 522 ? -1.530 -3.353 23.149 1.00 67.19 522 ASP A N 1
ATOM 3948 C CA . ASP A 1 522 ? -2.651 -3.851 22.339 1.00 67.19 522 ASP A CA 1
ATOM 3949 C C . ASP A 1 522 ? -3.973 -3.092 22.617 1.00 67.19 522 ASP A C 1
ATOM 3951 O O . ASP A 1 522 ? -5.056 -3.675 22.600 1.00 67.19 522 ASP A O 1
ATOM 3955 N N . VAL A 1 523 ? -3.901 -1.812 23.004 1.00 76.06 523 VAL A N 1
ATOM 3956 C CA . VAL A 1 523 ? -5.077 -0.991 23.343 1.00 76.06 523 VAL A CA 1
ATOM 3957 C C . VAL A 1 523 ? -5.091 0.288 22.525 1.00 76.06 523 VAL A C 1
ATOM 3959 O O . VAL A 1 523 ? -4.196 1.129 22.647 1.00 76.06 523 VAL A O 1
ATOM 3962 N N . SER A 1 524 ? -6.173 0.480 21.780 1.00 78.31 524 SER A N 1
ATOM 3963 C CA . SER A 1 524 ? -6.463 1.671 20.990 1.00 78.31 524 SER A CA 1
ATOM 3964 C C . SER A 1 524 ? -6.716 2.900 21.851 1.00 78.31 524 SER A C 1
ATOM 3966 O O . SER A 1 524 ? -7.298 2.831 22.940 1.00 78.31 524 SER A O 1
ATOM 3968 N N . ALA A 1 525 ? -6.304 4.061 21.338 1.00 88.94 525 ALA A N 1
ATOM 3969 C CA . ALA A 1 525 ? -6.652 5.323 21.965 1.00 88.94 525 ALA A CA 1
ATOM 3970 C C . ALA A 1 525 ? -8.134 5.625 21.715 1.00 88.94 525 ALA A C 1
ATOM 3972 O O . ALA A 1 525 ? -8.650 5.429 20.618 1.00 88.94 525 ALA A O 1
ATOM 3973 N N . TRP A 1 526 ? -8.825 6.142 22.720 1.00 92.00 526 TRP A N 1
ATOM 3974 C CA . TRP A 1 526 ? -10.180 6.641 22.551 1.00 92.00 526 TRP A CA 1
ATOM 3975 C C . TRP A 1 526 ? -10.445 7.809 23.487 1.00 92.00 526 TRP A C 1
ATOM 3977 O O . TRP A 1 526 ? -9.936 7.882 24.608 1.00 92.00 526 TRP A O 1
ATOM 3987 N N . GLU A 1 527 ? -11.260 8.735 23.018 1.00 94.75 527 GLU A N 1
ATOM 3988 C CA . GLU A 1 527 ? -11.801 9.833 23.799 1.00 94.75 527 GLU A CA 1
ATOM 3989 C C . GLU A 1 527 ? -13.316 9.744 23.732 1.00 94.75 527 GLU A C 1
ATOM 3991 O O . GLU A 1 527 ? -13.893 9.412 22.703 1.00 94.75 527 GLU A O 1
ATOM 3996 N N . SER A 1 528 ? -13.977 9.990 24.852 1.00 95.56 528 SER A N 1
ATOM 3997 C CA . SER A 1 528 ? -15.424 10.032 24.878 1.00 95.56 528 SER A CA 1
ATOM 3998 C C . SER A 1 528 ? -15.922 11.215 25.660 1.00 95.56 528 SER A C 1
ATOM 4000 O O . SER A 1 528 ? -15.401 11.500 26.741 1.00 95.56 528 SER A O 1
ATOM 4002 N N . SER A 1 529 ? -16.983 11.825 25.155 1.00 95.44 529 SER A N 1
ATOM 4003 C CA . SER A 1 529 ? -17.699 12.897 25.825 1.00 95.44 529 SER A CA 1
ATOM 4004 C C . SER A 1 529 ? -19.169 12.523 25.946 1.00 95.44 529 SER A C 1
ATOM 4006 O O . SER A 1 529 ? -19.785 12.041 24.997 1.00 95.44 529 SER A O 1
ATOM 4008 N N . GLY A 1 530 ? -19.716 12.688 27.144 1.00 92.81 530 GLY A N 1
ATOM 4009 C CA . GLY A 1 530 ? -21.085 12.309 27.457 1.00 92.81 530 GLY A CA 1
ATOM 4010 C C . GLY A 1 530 ? -21.816 13.411 28.196 1.00 92.81 530 GLY A C 1
ATOM 4011 O O . GLY A 1 530 ? -21.220 14.213 28.918 1.00 92.81 530 GLY A O 1
ATOM 4012 N N . MET A 1 531 ? -23.133 13.440 28.040 1.00 94.50 531 MET A N 1
ATOM 4013 C CA . MET A 1 531 ? -24.007 14.269 28.857 1.00 94.50 531 MET A CA 1
ATOM 4014 C C . MET A 1 531 ? -25.300 13.540 29.189 1.00 94.50 531 MET A C 1
ATOM 4016 O O . MET A 1 531 ? -25.752 12.652 28.466 1.00 94.50 531 MET A O 1
ATOM 4020 N N . GLY A 1 532 ? -25.931 13.934 30.288 1.00 93.31 532 GLY A N 1
ATOM 4021 C CA . GLY A 1 532 ? -27.194 13.329 30.667 1.00 93.31 532 GLY A CA 1
ATOM 4022 C C . GLY A 1 532 ? -27.969 14.088 31.725 1.00 93.31 532 GLY A C 1
ATOM 4023 O O . GLY A 1 532 ? -27.505 15.058 32.331 1.00 93.31 532 GLY A O 1
ATOM 4024 N N . LEU A 1 533 ? -29.189 13.609 31.938 1.00 95.44 533 LEU A N 1
ATOM 4025 C CA . LEU A 1 533 ? -30.106 14.082 32.964 1.00 95.44 533 LEU A CA 1
ATOM 4026 C C . LEU A 1 533 ? -30.489 12.919 33.870 1.00 95.44 533 LEU A C 1
ATOM 4028 O O . LEU A 1 533 ? -30.875 11.855 33.394 1.00 95.44 533 LEU A O 1
ATOM 4032 N N . ILE A 1 534 ? -30.427 13.153 35.175 1.00 93.44 534 ILE A N 1
ATOM 4033 C CA . ILE A 1 534 ? -30.808 12.204 36.217 1.00 93.44 534 ILE A CA 1
ATOM 4034 C C . ILE A 1 534 ? -31.951 12.819 37.015 1.00 93.44 534 ILE A C 1
ATOM 4036 O O . ILE A 1 534 ? -31.831 13.925 37.538 1.00 93.44 534 ILE A O 1
ATOM 4040 N N . LEU A 1 535 ? -33.058 12.103 37.127 1.00 94.88 535 LEU A N 1
ATOM 4041 C CA . LEU A 1 535 ? -34.210 12.461 37.942 1.00 94.88 535 LEU A CA 1
ATOM 4042 C C . LEU A 1 535 ? -34.263 11.507 39.125 1.00 94.88 535 LEU A C 1
ATOM 4044 O O . LEU A 1 535 ? -34.242 10.295 38.922 1.00 94.88 535 LEU A O 1
ATOM 4048 N N . GLY A 1 536 ? -34.357 12.032 40.341 1.00 92.44 536 GLY A N 1
ATOM 4049 C CA . GLY A 1 536 ? -34.407 11.214 41.545 1.00 92.44 536 GLY A CA 1
ATOM 4050 C C . GLY A 1 536 ? -35.465 11.672 42.535 1.00 92.44 536 GLY A C 1
ATOM 4051 O O . GLY A 1 536 ? -35.786 12.857 42.646 1.00 92.44 536 GLY A O 1
ATOM 4052 N N . ALA A 1 537 ? -36.009 10.706 43.264 1.00 91.75 537 ALA A N 1
ATOM 4053 C CA . ALA A 1 537 ? -36.902 10.933 44.387 1.00 91.75 537 ALA A CA 1
ATOM 4054 C C . ALA A 1 537 ? -36.477 10.036 45.544 1.00 91.75 537 ALA A C 1
ATOM 4056 O O . ALA A 1 537 ? -36.257 8.842 45.350 1.00 91.75 537 ALA A O 1
ATOM 4057 N N . GLU A 1 538 ? -36.379 10.600 46.740 1.00 88.06 538 GLU A N 1
ATOM 4058 C CA . GLU A 1 538 ? -35.856 9.912 47.915 1.00 88.06 538 GLU A CA 1
ATOM 4059 C C . GLU A 1 538 ? -36.679 10.251 49.154 1.00 88.06 538 GLU A C 1
ATOM 4061 O O . GLU A 1 538 ? -37.206 11.356 49.294 1.00 88.06 538 GLU A O 1
ATOM 4066 N N . ARG A 1 539 ? -36.806 9.281 50.057 1.00 85.06 539 ARG A N 1
ATOM 4067 C CA . ARG A 1 539 ? -37.524 9.402 51.321 1.00 85.06 539 ARG A CA 1
ATOM 4068 C C . ARG A 1 539 ? -36.606 9.057 52.479 1.00 85.06 539 ARG A C 1
ATOM 4070 O O . ARG A 1 539 ? -35.940 8.029 52.434 1.00 85.06 539 ARG A O 1
ATOM 4077 N N . TYR A 1 540 ? -36.660 9.869 53.526 1.00 80.19 540 TYR A N 1
ATOM 4078 C CA . TYR A 1 540 ? -35.922 9.680 54.768 1.00 80.19 540 TYR A CA 1
ATOM 4079 C C . TYR A 1 540 ? -36.828 9.136 55.872 1.00 80.19 540 TYR A C 1
ATOM 4081 O O . TYR A 1 540 ? -38.002 9.506 55.990 1.00 80.19 540 TYR A O 1
ATOM 4089 N N . PHE A 1 541 ? -36.263 8.265 56.695 1.00 77.75 541 PHE A N 1
ATOM 4090 C CA . PHE A 1 541 ? -36.905 7.620 57.828 1.00 77.75 541 PHE A CA 1
ATOM 4091 C C . PHE A 1 541 ? -36.191 8.007 59.130 1.00 77.75 541 PHE A C 1
ATOM 4093 O O . PHE A 1 541 ? -35.017 8.375 59.153 1.00 77.75 541 PHE A O 1
ATOM 4100 N N . SER A 1 542 ? -36.928 7.950 60.239 1.00 69.94 542 SER A N 1
ATOM 4101 C CA . SER A 1 542 ? -36.471 8.418 61.556 1.00 69.94 542 SER A CA 1
ATOM 4102 C C . SER A 1 542 ? -35.336 7.592 62.171 1.00 69.94 542 SER A C 1
ATOM 4104 O O . SER A 1 542 ? -34.767 7.997 63.175 1.00 69.94 542 SER A O 1
ATOM 4106 N N . ASP A 1 543 ? -35.053 6.419 61.615 1.00 68.69 543 ASP A N 1
ATOM 4107 C CA . ASP A 1 543 ? -33.993 5.490 62.016 1.00 68.69 543 ASP A CA 1
ATOM 4108 C C . ASP A 1 543 ? -32.694 5.684 61.215 1.00 68.69 543 ASP A C 1
ATOM 4110 O O . ASP A 1 543 ? -31.801 4.841 61.282 1.00 68.69 543 ASP A O 1
ATOM 4114 N N . GLY A 1 544 ? -32.598 6.771 60.439 1.00 67.25 544 GLY A N 1
ATOM 4115 C CA . GLY A 1 544 ? -31.436 7.092 59.614 1.00 67.25 544 GLY A CA 1
ATOM 4116 C C . GLY A 1 544 ? -31.406 6.373 58.264 1.00 67.25 544 GLY A C 1
ATOM 4117 O O . GLY A 1 544 ? -30.396 6.463 57.570 1.00 67.25 544 GLY A O 1
ATOM 4118 N N . LEU A 1 545 ? -32.469 5.653 57.880 1.00 75.38 545 LEU A N 1
ATOM 4119 C CA . LEU A 1 545 ? -32.612 5.073 56.543 1.00 75.38 545 LEU A CA 1
ATOM 4120 C C . LEU A 1 545 ? -33.105 6.125 55.542 1.00 75.38 545 LEU A C 1
ATOM 4122 O O . LEU A 1 545 ? -34.027 6.887 55.825 1.00 75.38 545 LEU A O 1
ATOM 4126 N N . SER A 1 546 ? -32.552 6.108 54.338 1.00 79.19 546 SER A N 1
ATOM 4127 C CA . SER A 1 546 ? -33.104 6.735 53.152 1.00 79.19 546 SER A CA 1
ATOM 4128 C C . SER A 1 546 ? -33.297 5.693 52.056 1.00 79.19 546 SER A C 1
ATOM 4130 O O . SER A 1 546 ? -32.523 4.743 51.930 1.00 79.19 546 SER A O 1
ATOM 4132 N N . VAL A 1 547 ? -34.367 5.844 51.281 1.00 82.56 547 VAL A N 1
ATOM 4133 C CA . VAL A 1 547 ? -34.645 5.010 50.108 1.00 82.56 547 VAL A CA 1
ATOM 4134 C C . VAL A 1 547 ? -35.107 5.914 48.985 1.00 82.56 547 VAL A C 1
ATOM 4136 O O . VAL A 1 547 ? -36.035 6.708 49.164 1.00 82.56 547 VAL A O 1
ATOM 4139 N N . GLY A 1 548 ? -34.501 5.760 47.819 1.00 86.44 548 GLY A N 1
ATOM 4140 C CA . GLY A 1 548 ? -34.854 6.514 46.639 1.00 86.44 548 GLY A CA 1
ATOM 4141 C C . GLY A 1 548 ? -34.762 5.715 45.354 1.00 86.44 548 GLY A C 1
ATOM 4142 O O . GLY A 1 548 ? -34.207 4.619 45.273 1.00 86.44 548 GLY A O 1
ATOM 4143 N N . VAL A 1 549 ? -35.380 6.289 44.335 1.00 88.94 549 VAL A N 1
ATOM 4144 C CA . VAL A 1 549 ? -35.411 5.772 42.972 1.00 88.94 549 VAL A CA 1
ATOM 4145 C C . VAL A 1 549 ? -34.889 6.850 42.044 1.00 88.94 549 VAL A C 1
ATOM 4147 O O . VAL A 1 549 ? -35.049 8.043 42.321 1.00 88.94 549 VAL A O 1
ATOM 4150 N N . HIS A 1 550 ? -34.275 6.441 40.943 1.00 91.12 550 HIS A N 1
ATOM 4151 C CA . HIS A 1 550 ? -33.810 7.368 39.928 1.00 91.12 550 HIS A CA 1
ATOM 4152 C C . HIS A 1 550 ? -34.013 6.827 38.512 1.00 91.12 550 HIS A C 1
ATOM 4154 O O . HIS A 1 550 ? -34.039 5.619 38.276 1.00 91.12 550 HIS A O 1
ATOM 4160 N N . LEU A 1 551 ? -34.157 7.763 37.582 1.00 90.88 551 LEU A N 1
ATOM 4161 C CA . LEU A 1 551 ? -34.213 7.559 36.141 1.00 90.88 551 LEU A CA 1
ATOM 4162 C C . LEU A 1 551 ? -33.128 8.437 35.522 1.00 90.88 551 LEU A C 1
ATOM 4164 O O . LEU A 1 551 ? -33.088 9.629 35.827 1.00 90.88 551 LEU A O 1
ATOM 4168 N N . ALA A 1 552 ? -32.283 7.886 34.658 1.00 89.44 552 ALA A N 1
ATOM 4169 C CA . ALA A 1 552 ? -31.314 8.679 33.909 1.00 89.44 552 ALA A CA 1
ATOM 4170 C C . ALA A 1 552 ? -31.437 8.448 32.409 1.00 89.44 552 ALA A C 1
ATOM 4172 O O . ALA A 1 552 ? -31.750 7.345 31.970 1.00 89.44 552 ALA A O 1
ATOM 4173 N N . ILE A 1 553 ? -31.193 9.501 31.638 1.00 91.06 553 ILE A N 1
ATOM 4174 C CA . ILE A 1 553 ? -31.115 9.455 30.179 1.00 91.06 553 ILE A CA 1
ATOM 4175 C C . ILE A 1 553 ? -29.796 10.099 29.785 1.00 91.06 553 ILE A C 1
ATOM 4177 O O . ILE A 1 553 ? -29.465 11.177 30.291 1.00 91.06 553 ILE A O 1
ATOM 4181 N N . THR A 1 554 ? -29.048 9.434 28.913 1.00 91.81 554 THR A N 1
ATOM 4182 C CA . THR A 1 554 ? -27.682 9.827 28.570 1.00 91.81 554 THR A CA 1
ATOM 4183 C C . THR A 1 554 ? -27.433 9.686 27.082 1.00 91.81 554 THR A C 1
ATOM 4185 O O . THR A 1 554 ? -27.941 8.753 26.462 1.00 91.81 554 THR A O 1
ATOM 4188 N N . ASP A 1 555 ? -26.589 10.560 26.561 1.00 93.00 555 ASP A N 1
ATOM 4189 C CA . ASP A 1 555 ? -26.086 10.540 25.193 1.00 93.00 555 ASP A CA 1
ATOM 4190 C C . ASP A 1 555 ? -24.563 10.717 25.249 1.00 93.00 555 ASP A C 1
ATOM 4192 O O . ASP A 1 555 ? -24.059 11.498 26.072 1.00 93.00 555 ASP A O 1
ATOM 4196 N N . ARG A 1 556 ? -23.822 9.932 24.464 1.00 93.88 556 ARG A N 1
ATOM 4197 C CA . ARG A 1 556 ? -22.359 9.891 24.528 1.00 93.88 556 ARG A CA 1
ATOM 4198 C C . ARG A 1 556 ? -21.745 9.570 23.173 1.00 93.88 556 ARG A C 1
ATOM 4200 O O . ARG A 1 556 ? -22.085 8.548 22.591 1.00 93.88 556 ARG A O 1
ATOM 4207 N N . SER A 1 557 ? -20.778 10.393 22.776 1.00 96.31 557 SER A N 1
ATOM 4208 C CA . SER A 1 557 ? -19.952 10.230 21.575 1.00 96.31 557 SER A CA 1
ATOM 4209 C C . SER A 1 557 ? -18.579 9.682 21.955 1.00 96.31 557 SER A C 1
ATOM 4211 O O . SER A 1 557 ? -18.018 10.047 22.997 1.00 96.31 557 SER A O 1
ATOM 4213 N N . ILE A 1 558 ? -18.036 8.809 21.113 1.00 96.19 558 ILE A N 1
ATOM 4214 C CA . ILE A 1 558 ? -16.784 8.078 21.306 1.00 96.19 558 ILE A CA 1
ATOM 4215 C C . ILE A 1 558 ? -15.975 8.182 20.020 1.00 96.19 558 ILE A C 1
ATOM 4217 O O . ILE A 1 558 ? -16.376 7.652 18.988 1.00 96.19 558 ILE A O 1
ATOM 4221 N N . ASP A 1 559 ? -14.812 8.807 20.105 1.00 95.12 559 ASP A N 1
ATOM 4222 C CA . ASP A 1 559 ? -13.856 8.904 19.012 1.00 95.12 559 ASP A CA 1
ATOM 4223 C C . ASP A 1 559 ? -12.693 7.948 19.290 1.00 95.12 559 ASP A C 1
ATOM 4225 O O . ASP A 1 559 ? -11.957 8.105 20.270 1.00 95.12 559 ASP A O 1
ATOM 4229 N N . ILE A 1 560 ? -12.525 6.939 18.438 1.00 92.06 560 ILE A N 1
ATOM 4230 C CA . ILE A 1 560 ? -11.463 5.933 18.530 1.00 92.06 560 ILE A CA 1
ATOM 4231 C C . ILE A 1 560 ? -10.379 6.300 17.517 1.00 92.06 560 ILE A C 1
ATOM 4233 O O . ILE A 1 560 ? -10.647 6.490 16.330 1.00 92.06 560 ILE A O 1
ATOM 4237 N N . SER A 1 561 ? -9.149 6.423 18.007 1.00 85.44 561 SER A N 1
ATOM 4238 C CA . SER A 1 561 ? -7.990 6.902 17.254 1.00 85.44 561 SER A CA 1
ATOM 4239 C C . SER A 1 561 ? -6.732 6.077 17.554 1.00 85.44 561 SER A C 1
ATOM 4241 O O . SER A 1 561 ? -6.699 5.246 18.463 1.00 85.44 561 SER A O 1
ATOM 4243 N N . GLY A 1 562 ? -5.662 6.308 16.792 1.00 78.12 562 GLY A N 1
ATOM 4244 C CA . GLY A 1 562 ? -4.419 5.540 16.880 1.00 78.12 562 GLY A CA 1
ATOM 4245 C C . GLY A 1 562 ? -4.265 4.663 15.647 1.00 78.12 562 GLY A C 1
ATOM 4246 O O . GLY A 1 562 ? -4.166 5.193 14.546 1.00 78.12 562 GLY A O 1
ATOM 4247 N N . GLU A 1 563 ? -4.259 3.346 15.835 1.00 71.38 563 GLU A N 1
ATOM 4248 C CA . GLU A 1 563 ? -4.187 2.354 14.747 1.00 71.38 563 GLU A CA 1
ATOM 4249 C C . GLU A 1 563 ? -5.562 2.059 14.117 1.00 71.38 563 GLU A C 1
ATOM 4251 O O . GLU A 1 563 ? -5.664 1.260 13.196 1.00 71.38 563 GLU A O 1
ATOM 4256 N N . HIS A 1 564 ? -6.610 2.731 14.604 1.00 79.00 564 HIS A N 1
ATOM 4257 C CA . HIS A 1 564 ? -7.986 2.627 14.132 1.00 79.00 564 HIS A CA 1
ATOM 4258 C C . HIS A 1 564 ? -8.562 4.024 13.876 1.00 79.00 564 HIS A C 1
ATOM 4260 O O . HIS A 1 564 ? -8.161 4.999 14.519 1.00 79.00 564 HIS A O 1
ATOM 4266 N N . ALA A 1 565 ? -9.555 4.102 12.989 1.00 82.88 565 ALA A N 1
ATOM 4267 C CA . ALA A 1 565 ? -10.373 5.290 12.771 1.00 82.88 565 ALA A CA 1
ATOM 4268 C C . ALA A 1 565 ? -11.858 4.914 12.865 1.00 82.88 565 ALA A C 1
ATOM 4270 O O . ALA A 1 565 ? -12.431 4.374 11.915 1.00 82.88 565 ALA A O 1
ATOM 4271 N N . ALA A 1 566 ? -12.482 5.180 14.014 1.00 88.62 566 ALA A N 1
ATOM 4272 C CA . ALA A 1 566 ? -13.896 4.884 14.235 1.00 88.62 566 ALA A CA 1
ATOM 4273 C C . ALA A 1 566 ? -14.571 5.923 15.133 1.00 88.62 566 ALA A C 1
ATOM 4275 O O . ALA A 1 566 ? -13.938 6.496 16.020 1.00 88.62 566 ALA A O 1
ATOM 4276 N N . GLN A 1 567 ? -15.865 6.126 14.908 1.00 91.81 567 GLN A N 1
ATOM 4277 C CA . GLN A 1 567 ? -16.731 6.966 15.721 1.00 91.81 567 GLN A CA 1
ATOM 4278 C C . GLN A 1 567 ? -17.954 6.149 16.141 1.00 91.81 567 GLN A C 1
ATOM 4280 O O . GLN A 1 567 ? -18.543 5.438 15.327 1.00 91.81 567 GLN A O 1
ATOM 4285 N N . ALA A 1 568 ? -18.323 6.228 17.415 1.00 92.75 568 ALA A N 1
ATOM 4286 C CA . ALA A 1 568 ? -19.494 5.549 17.948 1.00 92.75 568 ALA A CA 1
ATOM 4287 C C . ALA A 1 568 ? -20.312 6.474 18.847 1.00 92.75 568 ALA A C 1
ATOM 4289 O O . ALA A 1 568 ? -19.757 7.241 19.634 1.00 92.75 568 ALA A O 1
ATOM 4290 N N . ASP A 1 569 ? -21.629 6.335 18.779 1.00 93.12 569 ASP A N 1
ATOM 4291 C CA . ASP A 1 569 ? -22.589 7.051 19.608 1.00 93.12 569 ASP A CA 1
ATOM 4292 C C . ASP A 1 569 ? -23.402 6.050 20.434 1.00 93.12 569 ASP A C 1
ATOM 4294 O O . ASP A 1 569 ? -23.811 4.995 19.949 1.00 93.12 569 ASP A O 1
ATOM 4298 N N . THR A 1 570 ? -23.634 6.369 21.707 1.00 90.88 570 THR A N 1
ATOM 4299 C CA . THR A 1 570 ? -24.400 5.524 22.634 1.00 90.88 570 THR A CA 1
ATOM 4300 C C . THR A 1 570 ? -25.481 6.335 23.343 1.00 90.88 570 THR A C 1
ATOM 4302 O O . THR A 1 570 ? -25.228 7.414 23.884 1.00 90.88 570 THR A O 1
ATOM 4305 N N . GLN A 1 571 ? -26.703 5.802 23.350 1.00 89.75 571 GLN A N 1
ATOM 4306 C CA . GLN A 1 571 ? -27.882 6.381 23.988 1.00 89.75 571 GLN A CA 1
ATOM 4307 C C . GLN A 1 571 ? -28.476 5.399 24.983 1.00 89.75 571 GLN A C 1
ATOM 4309 O O . GLN A 1 571 ? -28.869 4.292 24.613 1.00 89.75 571 GLN A O 1
ATOM 4314 N N . SER A 1 572 ? -28.620 5.822 26.237 1.00 87.31 572 SER A N 1
ATOM 4315 C CA . SER A 1 572 ? -28.985 4.900 27.317 1.00 87.31 572 SER A CA 1
ATOM 4316 C C . SER A 1 572 ? -30.075 5.455 28.221 1.00 87.31 572 SER A C 1
ATOM 4318 O O . SER A 1 572 ? -30.141 6.659 28.493 1.00 87.31 572 SER A O 1
ATOM 4320 N N . ILE A 1 573 ? -30.928 4.553 28.714 1.00 84.62 573 ILE A N 1
ATOM 4321 C CA . ILE A 1 573 ? -31.948 4.835 29.728 1.00 84.62 573 ILE A CA 1
ATOM 4322 C C . ILE A 1 573 ? -31.713 3.930 30.937 1.00 84.62 573 ILE A C 1
ATOM 4324 O O . ILE A 1 573 ? -31.895 2.714 30.864 1.00 84.62 573 ILE A O 1
ATOM 4328 N N . PHE A 1 574 ? -31.397 4.549 32.072 1.00 83.81 574 PHE A N 1
ATOM 4329 C CA . PHE A 1 574 ? -31.103 3.885 33.338 1.00 83.81 574 PHE A CA 1
ATOM 4330 C C . PHE A 1 574 ? -32.287 3.971 34.287 1.00 83.81 574 PHE A C 1
ATOM 4332 O O . PHE A 1 574 ? -32.841 5.051 34.495 1.00 83.81 574 PHE A O 1
ATOM 4339 N N . VAL A 1 575 ? -32.617 2.866 34.949 1.00 84.25 575 VAL A N 1
ATOM 4340 C CA . VAL A 1 575 ? -33.558 2.849 36.072 1.00 84.25 575 VAL A CA 1
ATOM 4341 C C . VAL A 1 575 ? -32.875 2.208 37.265 1.00 84.25 575 VAL A C 1
ATOM 4343 O O . VAL A 1 575 ? -32.360 1.092 37.176 1.00 84.25 575 VAL A O 1
ATOM 4346 N N . GLY A 1 576 ? -32.899 2.892 38.404 1.00 85.31 576 GLY A N 1
ATOM 4347 C CA . GLY A 1 576 ? -32.200 2.401 39.577 1.00 85.31 576 GLY A CA 1
ATOM 4348 C C . GLY A 1 576 ? -32.817 2.773 40.908 1.00 85.31 576 GLY A C 1
ATOM 4349 O O . GLY A 1 576 ? -33.686 3.638 41.034 1.00 85.31 576 GLY A O 1
ATOM 4350 N N . LEU A 1 577 ? -32.330 2.068 41.918 1.00 82.75 577 LEU A N 1
ATOM 4351 C CA . LEU A 1 577 ? -32.655 2.200 43.324 1.00 82.75 577 LEU A CA 1
ATOM 4352 C C . LEU A 1 577 ? -31.387 2.624 44.063 1.00 82.75 577 LEU A C 1
ATOM 4354 O O . LEU A 1 577 ? -30.306 2.094 43.805 1.00 82.75 577 LEU A O 1
ATOM 4358 N N . HIS A 1 578 ? -31.520 3.557 44.996 1.00 83.50 578 HIS A N 1
ATOM 4359 C CA . HIS A 1 578 ? -30.462 3.907 45.937 1.00 83.50 578 HIS A CA 1
ATOM 4360 C C . HIS A 1 578 ? -31.024 3.948 47.352 1.00 83.50 578 HIS A C 1
ATOM 4362 O O . HIS A 1 578 ? -32.216 4.166 47.570 1.00 83.50 578 HIS A O 1
ATOM 4368 N N . SER A 1 579 ? -30.156 3.741 48.323 1.00 72.62 579 SER A N 1
ATOM 4369 C CA . SER A 1 579 ? -30.483 3.887 49.731 1.00 72.62 579 SER A CA 1
ATOM 4370 C C . SER A 1 579 ? -29.234 4.278 50.490 1.00 72.62 579 SER A C 1
ATOM 4372 O O . SER A 1 579 ? -28.134 3.964 50.054 1.00 72.62 579 SER A O 1
ATOM 4374 N N . LEU A 1 580 ? -29.421 4.924 51.631 1.00 72.44 580 LEU A N 1
ATOM 4375 C CA . LEU A 1 580 ? -28.373 5.166 52.608 1.00 72.44 580 LEU A CA 1
ATOM 4376 C C . LEU A 1 580 ? -28.935 4.804 53.974 1.00 72.44 580 LEU A C 1
ATOM 4378 O O . LEU A 1 580 ? -29.985 5.299 54.363 1.00 72.44 580 LEU A O 1
ATOM 4382 N N . TRP A 1 581 ? -28.248 3.960 54.734 1.00 67.00 581 TRP A N 1
ATOM 4383 C CA . TRP A 1 581 ? -28.664 3.646 56.100 1.00 67.00 581 TRP A CA 1
ATOM 4384 C C . TRP A 1 581 ? -27.591 4.071 57.098 1.00 67.00 581 TRP A C 1
ATOM 4386 O O . TRP A 1 581 ? -26.575 3.394 57.267 1.00 67.00 581 TRP A O 1
ATOM 4396 N N . ALA A 1 582 ? -27.820 5.207 57.758 1.00 62.28 582 ALA A N 1
ATOM 4397 C CA . ALA A 1 582 ? -26.918 5.823 58.726 1.00 62.28 582 ALA A CA 1
ATOM 4398 C C . ALA A 1 582 ? -27.180 5.359 60.176 1.00 62.28 582 ALA A C 1
ATOM 4400 O O . ALA A 1 582 ? -27.189 6.191 61.082 1.00 62.28 582 ALA A O 1
ATOM 4401 N N . PRO A 1 583 ? -27.477 4.061 60.406 1.00 56.84 583 PRO A N 1
ATOM 4402 C CA . PRO A 1 583 ? -26.672 3.252 61.339 1.00 56.84 583 PRO A CA 1
ATOM 4403 C C . PRO A 1 583 ? -26.178 1.847 60.855 1.00 56.84 583 PRO A C 1
ATOM 4405 O O . PRO A 1 583 ? -25.743 1.093 61.728 1.00 56.84 583 PRO A O 1
ATOM 4408 N N . ALA A 1 584 ? -26.192 1.503 59.540 1.00 39.69 584 ALA A N 1
ATOM 4409 C CA . ALA A 1 584 ? -25.256 0.602 58.781 1.00 39.69 584 ALA A CA 1
ATOM 4410 C C . ALA A 1 584 ? -25.845 -0.264 57.611 1.00 39.69 584 ALA A C 1
ATOM 4412 O O . ALA A 1 584 ? -26.242 -1.399 57.851 1.00 39.69 584 ALA A O 1
ATOM 4413 N N . ALA A 1 585 ? -25.657 0.175 56.346 1.00 41.03 585 ALA A N 1
ATOM 4414 C CA . ALA A 1 585 ? -25.449 -0.589 55.072 1.00 41.03 585 ALA A CA 1
ATOM 4415 C C . ALA A 1 585 ? -26.613 -0.946 54.088 1.00 41.03 585 ALA A C 1
ATOM 4417 O O . ALA A 1 585 ? -27.403 -1.850 54.356 1.00 41.03 585 ALA A O 1
ATOM 4418 N N . TRP A 1 586 ? -26.595 -0.318 52.886 1.00 42.75 586 TRP A N 1
ATOM 4419 C CA . TRP A 1 586 ? -26.712 -0.859 51.495 1.00 42.75 586 TRP A CA 1
ATOM 4420 C C . TRP A 1 586 ? -26.742 0.325 50.491 1.00 42.75 586 TRP A C 1
ATOM 4422 O O . TRP A 1 586 ? -27.585 1.198 50.668 1.00 42.75 586 TRP A O 1
ATOM 4432 N N . ASP A 1 587 ? -25.890 0.344 49.448 1.00 53.88 587 ASP A N 1
ATOM 4433 C CA . ASP A 1 587 ? -25.657 1.520 48.568 1.00 53.88 587 ASP A CA 1
ATOM 4434 C C . ASP A 1 587 ? -25.999 1.278 47.071 1.00 53.88 587 ASP A C 1
ATOM 4436 O O . ASP A 1 587 ? -25.237 1.620 46.167 1.00 53.88 587 ASP A O 1
ATOM 4440 N N . GLY A 1 588 ? -27.198 0.747 46.800 1.00 53.03 588 GLY A N 1
ATOM 4441 C CA . GLY A 1 588 ? -27.877 0.873 45.499 1.00 53.03 588 GLY A CA 1
ATOM 4442 C C . GLY A 1 588 ? -27.690 -0.248 44.458 1.00 53.03 588 GLY A C 1
ATOM 4443 O O . GLY A 1 588 ? -26.713 -0.994 44.432 1.00 53.03 588 GLY A O 1
ATOM 4444 N N . PHE A 1 589 ? -28.685 -0.365 43.571 1.00 50.47 589 PHE A N 1
ATOM 4445 C CA . PHE A 1 589 ? -28.764 -1.309 42.444 1.00 50.47 589 PHE A CA 1
ATOM 4446 C C . PHE A 1 589 ? -29.489 -0.651 41.270 1.00 50.47 589 PHE A C 1
ATOM 4448 O O . PHE A 1 589 ? -30.514 0.002 41.475 1.00 50.47 589 PHE A O 1
ATOM 4455 N N . TRP A 1 590 ? -29.022 -0.862 40.041 1.00 52.84 590 TRP A N 1
ATOM 4456 C CA . TRP A 1 590 ? -29.666 -0.310 38.848 1.00 52.84 590 TRP A CA 1
ATOM 4457 C C . TRP A 1 590 ? -29.524 -1.218 37.616 1.00 52.84 590 TRP A C 1
ATOM 4459 O O . TRP A 1 590 ? -28.649 -2.084 37.547 1.00 52.84 590 TRP A O 1
ATOM 4469 N N . LEU A 1 591 ? -30.416 -1.017 36.640 1.00 40.75 591 LEU A N 1
ATOM 4470 C CA . LEU A 1 591 ? -30.471 -1.723 35.355 1.00 40.75 591 LEU A CA 1
ATOM 4471 C C . LEU A 1 591 ? -30.686 -0.713 34.214 1.00 40.75 591 LEU A C 1
ATOM 4473 O O . LEU A 1 591 ? -31.404 0.273 34.390 1.00 40.75 591 LEU A O 1
ATOM 4477 N N . THR A 1 592 ? -30.070 -0.943 33.054 1.00 55.44 592 THR A N 1
ATOM 4478 C CA . THR A 1 592 ? -30.111 -0.029 31.902 1.00 55.44 592 THR A CA 1
ATOM 4479 C C . THR A 1 592 ? -30.285 -0.760 30.573 1.00 55.44 592 THR A C 1
ATOM 4481 O O . THR A 1 592 ? -29.922 -1.931 30.434 1.00 55.44 592 THR A O 1
ATOM 4484 N N . ILE A 1 593 ? -30.833 -0.042 29.597 1.00 49.16 593 ILE A N 1
ATOM 4485 C CA . ILE A 1 593 ? -30.870 -0.427 28.183 1.00 49.16 593 ILE A CA 1
ATOM 4486 C C . ILE A 1 593 ? -30.086 0.637 27.413 1.00 49.16 593 ILE A C 1
ATOM 4488 O O . ILE A 1 593 ? -30.315 1.831 27.619 1.00 49.16 593 ILE A O 1
ATOM 4492 N N . GLU A 1 594 ? -29.189 0.195 26.538 1.00 66.75 594 GLU A N 1
ATOM 4493 C CA . GLU A 1 594 ? -28.281 1.034 25.751 1.00 66.75 594 GLU A CA 1
ATOM 4494 C C . GLU A 1 594 ? -28.458 0.720 24.264 1.00 66.75 594 GLU A C 1
ATOM 4496 O O . GLU A 1 594 ? -28.430 -0.443 23.868 1.00 66.75 594 GLU A O 1
ATOM 4501 N N . ASN A 1 595 ? -28.643 1.747 23.443 1.00 60.53 595 ASN A N 1
ATOM 4502 C CA . ASN A 1 595 ? -28.549 1.657 21.990 1.00 60.53 595 ASN A CA 1
ATOM 4503 C C . ASN A 1 595 ? -27.205 2.237 21.559 1.00 60.53 595 ASN A C 1
ATOM 4505 O O . ASN A 1 595 ? -26.842 3.315 22.027 1.00 60.53 595 ASN A O 1
ATOM 4509 N N . GLY A 1 596 ? -26.498 1.538 20.680 1.00 65.50 596 GLY A N 1
ATOM 4510 C CA . GLY A 1 596 ? -25.236 1.986 20.110 1.00 65.50 596 GLY A CA 1
ATOM 4511 C C . GLY A 1 596 ? -25.275 1.969 18.590 1.00 65.50 596 GLY A C 1
ATOM 4512 O O . GLY A 1 596 ? -25.840 1.052 17.989 1.00 65.50 596 GLY A O 1
ATOM 4513 N N . ASP A 1 597 ? -24.656 2.977 17.995 1.00 75.38 597 ASP A N 1
ATOM 4514 C CA . ASP A 1 597 ? -24.374 3.087 16.569 1.00 75.38 597 ASP A CA 1
ATOM 4515 C C . ASP A 1 597 ? -22.862 3.310 16.405 1.00 75.38 597 ASP A C 1
ATOM 4517 O O . ASP A 1 597 ? -22.257 4.041 17.192 1.00 75.38 597 ASP A O 1
ATOM 4521 N N . MET A 1 598 ? -22.222 2.659 15.430 1.00 88.88 598 MET A N 1
ATOM 4522 C CA . MET A 1 598 ? -20.790 2.843 15.162 1.00 88.88 598 MET A CA 1
ATOM 4523 C C . MET A 1 598 ? -20.483 2.795 13.672 1.00 88.88 598 MET A C 1
ATOM 4525 O O . MET A 1 598 ? -20.831 1.825 12.993 1.00 88.88 598 MET A O 1
ATOM 4529 N N . ASP A 1 599 ? -19.705 3.783 13.242 1.00 85.56 599 ASP A N 1
ATOM 4530 C CA . ASP A 1 599 ? -19.087 3.871 11.929 1.00 85.56 599 ASP A CA 1
ATOM 4531 C C . ASP A 1 599 ? -17.570 3.718 12.079 1.00 85.56 599 ASP A C 1
ATOM 4533 O O . ASP A 1 599 ? -16.930 4.400 12.888 1.00 85.56 599 ASP A O 1
ATOM 4537 N N . ARG A 1 600 ? -16.954 2.845 11.281 1.00 90.25 600 ARG A N 1
ATOM 4538 C CA . ARG A 1 600 ? -15.488 2.746 11.202 1.00 90.25 600 ARG A CA 1
ATOM 4539 C C . ARG A 1 600 ? -15.001 2.904 9.777 1.00 90.25 600 ARG A C 1
ATOM 4541 O O . ARG A 1 600 ? -15.736 2.653 8.831 1.00 90.25 600 ARG A O 1
ATOM 4548 N N . THR A 1 601 ? -13.755 3.324 9.614 1.00 89.75 601 THR A N 1
ATOM 4549 C CA . THR A 1 601 ? -13.100 3.439 8.310 1.00 89.75 601 THR A CA 1
ATOM 4550 C C . THR A 1 601 ? -11.924 2.480 8.241 1.00 89.75 601 THR A C 1
ATOM 4552 O O . THR A 1 601 ? -11.078 2.472 9.127 1.00 89.75 601 THR A O 1
ATOM 4555 N N . VAL A 1 602 ? -11.879 1.700 7.163 1.00 88.19 602 VAL A N 1
ATOM 4556 C CA . VAL A 1 602 ? -10.763 0.826 6.794 1.00 88.19 602 VAL A CA 1
ATOM 4557 C C . VAL A 1 602 ? -10.143 1.402 5.534 1.00 88.19 602 VAL A C 1
ATOM 4559 O O . VAL A 1 602 ? -10.839 1.505 4.522 1.00 88.19 602 VAL A O 1
ATOM 4562 N N . ALA A 1 603 ? -8.878 1.807 5.586 1.00 89.06 603 ALA A N 1
ATOM 4563 C CA . ALA A 1 603 ? -8.204 2.507 4.505 1.00 89.06 603 ALA A CA 1
ATOM 4564 C C . ALA A 1 603 ? -6.711 2.145 4.422 1.00 89.06 603 ALA A C 1
ATOM 4566 O O . ALA A 1 603 ? -5.863 2.772 5.048 1.00 89.06 603 ALA A O 1
ATOM 4567 N N . PHE A 1 604 ? -6.363 1.220 3.529 1.00 90.44 604 PHE A N 1
ATOM 4568 C CA . PHE A 1 604 ? -4.972 0.833 3.277 1.00 90.44 604 PHE A CA 1
ATOM 4569 C C . PHE A 1 604 ? -4.744 0.514 1.798 1.00 90.44 604 PHE A C 1
ATOM 4571 O O . PHE A 1 604 ? -5.631 -0.004 1.129 1.00 90.44 604 PHE A O 1
ATOM 4578 N N . ASN A 1 605 ? -3.565 0.849 1.263 1.00 88.06 605 ASN A N 1
ATOM 4579 C CA . ASN A 1 605 ? -3.151 0.569 -0.123 1.00 88.06 605 ASN A CA 1
ATOM 4580 C C . ASN A 1 605 ? -4.255 0.786 -1.198 1.00 88.06 605 ASN A C 1
ATOM 4582 O O . ASN A 1 605 ? -4.494 -0.048 -2.070 1.00 88.06 605 ASN A O 1
ATOM 4586 N N . GLY A 1 606 ? -4.999 1.898 -1.099 1.00 84.56 606 GLY A N 1
ATOM 4587 C CA . GLY A 1 606 ? -6.098 2.243 -2.016 1.00 84.56 606 GLY A CA 1
ATOM 4588 C C . GLY A 1 606 ? -7.427 1.496 -1.795 1.00 84.56 606 GLY A C 1
ATOM 4589 O O . GLY A 1 606 ? -8.430 1.858 -2.414 1.00 84.56 606 GLY A O 1
ATOM 4590 N N . TYR A 1 607 ? -7.476 0.508 -0.900 1.00 92.56 607 TYR A N 1
ATOM 4591 C CA . TYR A 1 607 ? -8.700 -0.142 -0.433 1.00 92.56 607 TYR A CA 1
ATOM 4592 C C . TYR A 1 607 ? -9.339 0.693 0.678 1.00 92.56 607 TYR A C 1
ATOM 4594 O O . TYR A 1 607 ? -8.746 0.866 1.736 1.00 92.56 607 TYR A O 1
ATOM 4602 N N . ILE A 1 608 ? -10.537 1.235 0.426 1.00 91.56 608 ILE A N 1
ATOM 4603 C CA . ILE A 1 608 ? -11.246 2.121 1.364 1.00 91.56 608 ILE A CA 1
ATOM 4604 C C . ILE A 1 608 ? -12.687 1.640 1.547 1.00 91.56 608 ILE A C 1
ATOM 4606 O O . ILE A 1 608 ? -13.447 1.590 0.575 1.00 91.56 608 ILE A O 1
ATOM 4610 N N . ARG A 1 609 ? -13.086 1.308 2.775 1.00 95.25 609 ARG A N 1
ATOM 4611 C CA . ARG A 1 609 ? -14.454 0.907 3.146 1.00 95.25 609 ARG A CA 1
ATOM 4612 C C . ARG A 1 609 ? -14.881 1.589 4.441 1.00 95.25 609 ARG A C 1
ATOM 4614 O O . ARG A 1 609 ? -14.043 1.863 5.295 1.00 95.25 609 ARG A O 1
ATOM 4621 N N . SER A 1 610 ? -16.187 1.797 4.595 1.00 93.19 610 SER A N 1
ATOM 4622 C CA . SER A 1 610 ? -16.769 2.380 5.808 1.00 93.19 610 SER A CA 1
ATOM 4623 C C . SER A 1 610 ? -17.901 1.495 6.342 1.00 93.19 610 SER A C 1
ATOM 4625 O O . SER A 1 610 ? -19.056 1.715 5.980 1.00 93.19 610 SER A O 1
ATOM 4627 N N . PRO A 1 611 ? -17.582 0.423 7.092 1.00 93.38 611 PRO A N 1
ATOM 4628 C CA . PRO A 1 611 ? -18.588 -0.407 7.740 1.00 93.38 611 PRO A CA 1
ATOM 4629 C C . PRO A 1 611 ? -19.387 0.365 8.799 1.00 93.38 611 PRO A C 1
ATOM 4631 O O . PRO A 1 611 ? -18.813 1.120 9.584 1.00 93.38 611 PRO A O 1
ATOM 4634 N N . GLU A 1 612 ? -20.693 0.109 8.841 1.00 94.44 612 GLU A N 1
ATOM 4635 C CA . GLU A 1 612 ? -21.639 0.698 9.797 1.00 94.44 612 GLU A CA 1
ATOM 4636 C C . GLU A 1 612 ? -22.311 -0.404 10.632 1.00 94.44 612 GLU A C 1
ATOM 4638 O O . GLU A 1 612 ? -22.657 -1.469 10.104 1.00 94.44 612 GLU A O 1
ATOM 4643 N N . SER A 1 613 ? -22.553 -0.149 11.917 1.00 94.06 613 SER A N 1
ATOM 4644 C CA . SER A 1 613 ? -23.220 -1.079 12.838 1.00 94.06 613 SER A CA 1
ATOM 4645 C C . SER A 1 613 ? -24.221 -0.382 13.757 1.00 94.06 613 SER A C 1
ATOM 4647 O O . SER A 1 613 ? -24.062 0.783 14.103 1.00 94.06 613 SER A O 1
ATOM 4649 N N . HIS A 1 614 ? -25.249 -1.131 14.166 1.00 93.56 614 HIS A N 1
ATOM 4650 C CA . HIS A 1 614 ? -26.271 -0.704 15.122 1.00 93.56 614 HIS A CA 1
ATOM 4651 C C . HIS A 1 614 ? -26.621 -1.866 16.053 1.00 93.56 614 HIS A C 1
ATOM 4653 O O . HIS A 1 614 ? -26.847 -2.987 15.578 1.00 93.56 614 HIS A O 1
ATOM 4659 N N . TRP A 1 615 ? -26.726 -1.613 17.358 1.00 92.44 615 TRP A N 1
ATOM 4660 C CA . TRP A 1 615 ? -27.113 -2.626 18.341 1.00 92.44 615 TRP A CA 1
ATOM 4661 C C . TRP A 1 615 ? -27.889 -2.053 19.533 1.00 92.44 615 TRP A C 1
ATOM 4663 O O . TRP A 1 615 ? -27.782 -0.880 19.878 1.00 92.44 615 TRP A O 1
ATOM 4673 N N . THR A 1 616 ? -28.633 -2.929 20.216 1.00 91.00 616 THR A N 1
ATOM 4674 C CA . THR A 1 616 ? -29.278 -2.639 21.506 1.00 91.00 616 THR A CA 1
ATOM 4675 C C . THR A 1 616 ? -28.772 -3.628 22.551 1.00 91.00 616 THR A C 1
ATOM 4677 O O . THR A 1 616 ? -29.062 -4.823 22.475 1.00 91.00 616 THR A O 1
ATOM 4680 N N . GLY A 1 617 ? -28.004 -3.135 23.519 1.00 88.75 617 GLY A N 1
ATOM 4681 C CA . GLY A 1 617 ? -27.460 -3.891 24.642 1.00 88.75 617 GLY A CA 1
ATOM 4682 C C . GLY A 1 617 ? -28.240 -3.698 25.943 1.00 88.75 617 GLY A C 1
ATOM 4683 O O . GLY A 1 617 ? -29.077 -2.803 26.091 1.00 88.75 617 GLY A O 1
ATOM 4684 N N . ILE A 1 618 ? -27.941 -4.558 26.916 1.00 87.25 618 ILE A N 1
ATOM 4685 C CA . ILE A 1 618 ? -28.434 -4.439 28.293 1.00 87.25 618 ILE A CA 1
ATOM 4686 C C . ILE A 1 618 ? -27.231 -4.350 29.214 1.00 87.25 618 ILE A C 1
ATOM 4688 O O . ILE A 1 618 ? -26.311 -5.158 29.125 1.00 87.25 618 ILE A O 1
ATOM 4692 N N . ALA A 1 619 ? -27.276 -3.423 30.156 1.00 88.81 619 ALA A N 1
ATOM 4693 C CA . ALA A 1 619 ? -26.259 -3.300 31.179 1.00 88.81 619 ALA A CA 1
ATOM 4694 C C . ALA A 1 619 ? -26.883 -3.175 32.569 1.00 88.81 619 ALA A C 1
ATOM 4696 O O . ALA A 1 619 ? -28.087 -2.960 32.742 1.00 88.81 619 ALA A O 1
ATOM 4697 N N . GLY A 1 620 ? -26.057 -3.314 33.591 1.00 82.50 620 GLY A N 1
ATOM 4698 C CA . GLY A 1 620 ? -26.492 -3.136 34.965 1.00 82.50 620 GLY A CA 1
ATOM 4699 C C . GLY A 1 620 ? -25.319 -3.023 35.911 1.00 82.50 620 GLY A C 1
ATOM 4700 O O . GLY A 1 620 ? -24.183 -3.360 35.570 1.00 82.50 620 GLY A O 1
ATOM 4701 N N . GLY A 1 621 ? -25.609 -2.571 37.122 1.00 85.50 621 GLY A N 1
ATOM 4702 C CA . GLY A 1 621 ? -24.588 -2.405 38.136 1.00 85.50 621 GLY A CA 1
ATOM 4703 C C . GLY A 1 621 ? -25.135 -2.434 39.551 1.00 85.50 621 GLY A C 1
ATOM 4704 O O . GLY A 1 621 ? -26.324 -2.229 39.813 1.00 85.50 621 GLY A O 1
ATOM 4705 N N . ALA A 1 622 ? -24.233 -2.724 40.476 1.00 83.69 622 ALA A N 1
ATOM 4706 C CA . ALA A 1 622 ? -24.482 -2.717 41.903 1.00 83.69 622 ALA A CA 1
ATOM 4707 C C . ALA A 1 622 ? -23.265 -2.139 42.622 1.00 83.69 622 ALA A C 1
ATOM 4709 O O . ALA A 1 622 ? -22.126 -2.527 42.348 1.00 83.69 622 ALA A O 1
ATOM 4710 N N . LEU A 1 623 ? -23.520 -1.248 43.573 1.00 84.56 623 LEU A N 1
ATOM 4711 C CA . LEU A 1 623 ? -22.507 -0.692 44.456 1.00 84.56 623 LEU A CA 1
ATOM 4712 C C . LEU A 1 623 ? -22.884 -1.040 45.896 1.00 84.56 623 LEU A C 1
ATOM 4714 O O . LEU A 1 623 ? -24.051 -1.041 46.283 1.00 84.56 623 LEU A O 1
ATOM 4718 N N . 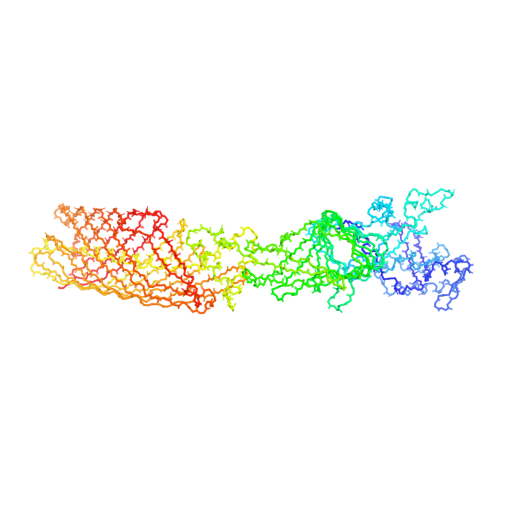ILE A 1 624 ? -21.894 -1.408 46.702 1.00 83.25 624 ILE A N 1
ATOM 4719 C CA . ILE A 1 624 ? -22.106 -1.641 48.127 1.00 83.25 624 ILE A CA 1
ATOM 4720 C C . ILE A 1 624 ? -20.922 -1.126 48.927 1.00 83.25 624 ILE A C 1
ATOM 4722 O O . ILE A 1 624 ? -19.783 -1.539 48.703 1.00 83.25 624 ILE A O 1
ATOM 4726 N N . GLY A 1 625 ? -21.198 -0.226 49.866 1.00 82.31 625 GLY A N 1
ATOM 4727 C CA . GLY A 1 625 ? -20.187 0.425 50.676 1.00 82.31 625 GLY A CA 1
ATOM 4728 C C . GLY A 1 625 ? -20.529 0.502 52.155 1.00 82.31 625 GLY A C 1
ATOM 4729 O O . GLY A 1 625 ? -21.606 0.123 52.618 1.00 82.31 625 GLY A O 1
ATOM 4730 N N . GLY A 1 626 ? -19.539 0.947 52.917 1.00 80.88 626 GLY A N 1
ATOM 4731 C CA . GLY A 1 626 ? -19.652 1.206 54.340 1.00 80.88 626 GLY A CA 1
ATOM 4732 C C . GLY A 1 626 ? -18.506 2.082 54.830 1.00 80.88 626 GLY A C 1
ATOM 4733 O O . GLY A 1 626 ? -17.366 1.969 54.375 1.00 80.88 626 GLY A O 1
ATOM 4734 N N . GLY A 1 627 ? -18.811 2.961 55.779 1.00 82.44 627 GLY A N 1
ATOM 4735 C CA . GLY A 1 627 ? -17.860 3.907 56.350 1.00 82.44 627 GLY A CA 1
ATOM 4736 C C . GLY A 1 627 ? -18.221 4.284 57.779 1.00 82.44 627 GLY A C 1
ATOM 4737 O O . GLY A 1 627 ? -19.242 3.847 58.317 1.00 82.44 627 GLY A O 1
ATOM 4738 N N . LYS A 1 628 ? -17.359 5.074 58.418 1.00 81.38 628 LYS A N 1
ATOM 4739 C CA . LYS A 1 628 ? -17.602 5.578 59.772 1.00 81.38 628 LYS A CA 1
ATOM 4740 C C . LYS A 1 628 ? -17.205 7.038 59.890 1.00 81.38 628 LYS A C 1
ATOM 4742 O O . LYS A 1 628 ? -16.018 7.336 59.867 1.00 81.38 628 LYS A O 1
ATOM 4747 N N . ASP A 1 629 ? -18.188 7.884 60.170 1.00 81.56 629 ASP A N 1
ATOM 4748 C CA . ASP A 1 629 ? -17.964 9.308 60.386 1.00 81.56 629 ASP A CA 1
ATOM 4749 C C . ASP A 1 629 ? -17.739 9.661 61.848 1.00 81.56 629 ASP A C 1
ATOM 4751 O O . ASP A 1 629 ? -18.407 9.162 62.759 1.00 81.56 629 ASP A O 1
ATOM 4755 N N . TRP A 1 630 ? -16.812 10.586 62.052 1.00 82.75 630 TRP A N 1
ATOM 4756 C CA . TRP A 1 630 ? -16.678 11.363 63.271 1.00 82.75 630 TRP A CA 1
ATOM 4757 C C . TRP A 1 630 ? -17.073 12.806 62.980 1.00 82.75 630 TRP A C 1
ATOM 4759 O O . TRP A 1 630 ? -16.679 13.355 61.957 1.00 82.75 630 TRP A O 1
ATOM 4769 N N . SER A 1 631 ? -17.846 13.402 63.884 1.00 82.38 631 SER A N 1
ATOM 4770 C CA . SER A 1 631 ? -18.357 14.768 63.776 1.00 82.38 631 SER A CA 1
ATOM 4771 C C . SER A 1 631 ? -17.710 15.662 64.837 1.00 82.38 631 SER A C 1
ATOM 4773 O O . SER A 1 631 ? -17.558 15.252 65.992 1.00 82.38 631 SER A O 1
ATOM 4775 N N . TRP A 1 632 ? -17.326 16.878 64.448 1.00 83.25 632 TRP A N 1
ATOM 4776 C CA . TRP A 1 632 ? -16.718 17.891 65.308 1.00 83.25 632 TRP A CA 1
ATOM 4777 C C . TRP A 1 632 ? -17.371 19.257 65.081 1.00 83.25 632 TRP A C 1
ATOM 4779 O O . TRP A 1 632 ? -17.288 19.831 63.995 1.00 83.25 632 TRP A O 1
ATOM 4789 N N . GLU A 1 633 ? -17.954 19.824 66.134 1.00 81.00 633 GLU A N 1
ATOM 4790 C CA . GLU A 1 633 ? -18.494 21.186 66.114 1.00 81.00 633 GLU A CA 1
ATOM 4791 C C . GLU A 1 633 ? -17.370 22.238 66.123 1.00 81.00 633 GLU A C 1
ATOM 4793 O O . GLU A 1 633 ? -16.408 22.146 66.890 1.00 81.00 633 GLU A O 1
ATOM 4798 N N . ILE A 1 634 ? -17.495 23.269 65.282 1.00 71.88 634 ILE A N 1
ATOM 4799 C CA . ILE A 1 634 ? -16.525 24.361 65.141 1.00 71.88 634 ILE A CA 1
ATOM 4800 C C . ILE A 1 634 ? -17.257 25.708 65.202 1.00 71.88 634 ILE A C 1
ATOM 4802 O O . ILE A 1 634 ? -17.995 26.070 64.287 1.00 71.88 634 ILE A O 1
ATOM 4806 N N . GLY A 1 635 ? -17.009 26.472 66.274 1.00 63.22 635 GLY A N 1
ATOM 4807 C CA . GLY A 1 635 ? -17.499 27.845 66.461 1.00 63.22 635 GLY A CA 1
ATOM 4808 C C . GLY A 1 635 ? -17.764 28.207 67.928 1.00 63.22 635 GLY A C 1
ATOM 4809 O O . GLY A 1 635 ? -18.027 27.337 68.752 1.00 63.22 635 GLY A O 1
ATOM 4810 N N . SER A 1 636 ? -17.689 29.500 68.274 1.00 53.06 636 SER A N 1
ATOM 4811 C CA . SER A 1 636 ? -18.152 30.026 69.565 1.00 53.06 636 SER A CA 1
ATOM 4812 C C . SER A 1 636 ? -19.228 31.107 69.376 1.00 53.06 636 SER A C 1
ATOM 4814 O O . SER A 1 636 ? -19.051 32.116 68.697 1.00 53.06 636 SER A O 1
ATOM 4816 N N . ASN A 1 637 ? -20.376 30.852 70.000 1.00 49.91 637 ASN A N 1
ATOM 4817 C CA . ASN A 1 637 ? -21.504 31.728 70.321 1.00 49.91 637 ASN A CA 1
ATOM 4818 C C . ASN A 1 637 ? -22.375 32.418 69.254 1.00 49.91 637 ASN A C 1
ATOM 4820 O O . ASN A 1 637 ? -23.439 32.842 69.689 1.00 49.91 637 ASN A O 1
ATOM 4824 N N . GLN A 1 638 ? -22.087 32.497 67.944 1.00 48.88 638 GLN A N 1
ATOM 4825 C CA . GLN A 1 638 ? -23.105 32.952 66.947 1.00 48.88 638 GLN A CA 1
ATOM 4826 C C . GLN A 1 638 ? -22.985 32.361 65.516 1.00 48.88 638 GLN A C 1
ATOM 4828 O O . GLN A 1 638 ? -23.597 32.885 64.589 1.00 48.88 638 GLN A O 1
ATOM 4833 N N . GLY A 1 639 ? -22.260 31.254 65.312 1.00 52.69 639 GLY A N 1
ATOM 4834 C CA . GLY A 1 639 ? -22.264 30.516 64.038 1.00 52.69 639 GLY A CA 1
ATOM 4835 C C . GLY A 1 639 ? -21.895 29.047 64.246 1.00 52.69 639 GLY A C 1
ATOM 4836 O O . GLY A 1 639 ? -20.803 28.770 64.737 1.00 52.69 639 GLY A O 1
ATOM 4837 N N . ASN A 1 640 ? -22.814 28.132 63.919 1.00 63.53 640 ASN A N 1
ATOM 4838 C CA . ASN A 1 640 ? -22.661 26.686 64.104 1.00 63.53 640 ASN A CA 1
ATOM 4839 C C . ASN A 1 640 ? -22.158 26.042 62.805 1.00 63.53 640 ASN A C 1
ATOM 4841 O O . ASN A 1 640 ? -22.921 25.917 61.845 1.00 63.53 640 ASN A O 1
ATOM 4845 N N . GLY A 1 641 ? -20.887 25.637 62.781 1.00 72.19 641 GLY A N 1
ATOM 4846 C CA . GLY A 1 641 ? -20.344 24.743 61.762 1.00 72.19 641 GLY A CA 1
ATOM 4847 C C . GLY A 1 641 ? -20.040 23.359 62.340 1.00 72.19 641 GLY A C 1
ATOM 4848 O O . GLY A 1 641 ? -19.676 23.249 63.508 1.00 72.19 641 GLY A O 1
ATOM 4849 N N . ASN A 1 642 ? -20.160 22.310 61.532 1.00 82.31 642 ASN A N 1
ATOM 4850 C CA . ASN A 1 642 ? -19.775 20.939 61.869 1.00 82.31 642 ASN A CA 1
ATOM 4851 C C . ASN A 1 642 ? -18.842 20.398 60.780 1.00 82.31 642 ASN A C 1
ATOM 4853 O O . ASN A 1 642 ? -19.119 20.578 59.595 1.00 82.31 642 ASN A O 1
ATOM 4857 N N . ILE A 1 643 ? -17.749 19.747 61.166 1.00 85.56 643 ILE A N 1
ATOM 4858 C CA . ILE A 1 643 ? -16.945 18.929 60.255 1.00 85.56 643 ILE A CA 1
ATOM 4859 C C . ILE A 1 643 ? -17.255 17.464 60.523 1.00 85.56 643 ILE A C 1
ATOM 4861 O O . ILE A 1 643 ? -17.230 17.030 61.667 1.00 85.56 643 ILE A O 1
ATOM 4865 N N . GLU A 1 644 ? -17.490 16.702 59.465 1.00 84.00 644 GLU A N 1
ATOM 4866 C CA . GLU A 1 644 ? -17.625 15.249 59.494 1.00 84.00 644 GLU A CA 1
ATOM 4867 C C . GLU A 1 644 ? -16.477 14.641 58.693 1.00 84.00 644 GLU A C 1
ATOM 4869 O O . GLU A 1 644 ? -16.171 15.120 57.610 1.00 84.00 644 GLU A O 1
ATOM 4874 N N . ALA A 1 645 ? -15.794 13.621 59.197 1.00 87.12 645 ALA A N 1
ATOM 4875 C CA . ALA A 1 645 ? -14.798 12.907 58.402 1.00 87.12 645 ALA A CA 1
ATOM 4876 C C . ALA A 1 645 ? -14.711 11.445 58.813 1.00 87.12 645 ALA A C 1
ATOM 4878 O O . ALA A 1 645 ? -14.873 11.118 59.991 1.00 87.12 645 ALA A O 1
ATOM 4879 N N . GLY A 1 646 ? -14.386 10.584 57.855 1.00 86.88 646 GLY A N 1
ATOM 4880 C CA . GLY A 1 646 ? -14.419 9.147 58.067 1.00 86.88 646 GLY A CA 1
ATOM 4881 C C . GLY A 1 646 ? -13.760 8.342 56.949 1.00 86.88 646 GLY A C 1
ATOM 4882 O O . GLY A 1 646 ? -13.688 8.810 55.809 1.00 86.88 646 GLY A O 1
ATOM 4883 N N . PRO A 1 647 ? -13.249 7.130 57.241 1.00 91.44 647 PRO A N 1
ATOM 4884 C CA . PRO A 1 647 ? -12.921 6.160 56.210 1.00 91.44 647 PRO A CA 1
ATOM 4885 C C . PRO A 1 647 ? -14.195 5.622 55.549 1.00 91.44 647 PRO A C 1
ATOM 4887 O O . PRO A 1 647 ? -15.224 5.448 56.208 1.00 91.44 647 PRO A O 1
ATOM 4890 N N . LEU A 1 648 ? -14.073 5.271 54.272 1.00 87.44 648 LEU A N 1
ATOM 4891 C CA . LEU A 1 648 ? -15.102 4.630 53.458 1.00 87.44 648 LEU A CA 1
ATOM 4892 C C . LEU A 1 648 ? -14.468 3.491 52.650 1.00 87.44 648 LEU A C 1
ATOM 4894 O O . LEU A 1 648 ? -13.360 3.623 52.129 1.00 87.44 648 LEU A O 1
ATOM 4898 N N . ALA A 1 649 ? -15.179 2.379 52.523 1.00 89.19 649 ALA A N 1
ATOM 4899 C CA . ALA A 1 649 ? -14.829 1.292 51.622 1.00 89.19 649 ALA A CA 1
ATOM 4900 C C . ALA A 1 649 ? -16.065 0.874 50.832 1.00 89.19 649 ALA A C 1
ATOM 4902 O O . ALA A 1 649 ? -17.150 0.795 51.405 1.00 89.19 649 ALA A O 1
ATOM 4903 N N . TRP A 1 650 ? -15.910 0.583 49.543 1.00 88.25 650 TRP A N 1
ATOM 4904 C CA . TRP A 1 650 ? -16.999 0.052 48.729 1.00 88.25 650 TRP A CA 1
ATOM 4905 C C . TRP A 1 650 ? -16.503 -0.883 47.633 1.00 88.25 650 TRP A C 1
ATOM 4907 O O . TRP A 1 650 ? -15.327 -0.893 47.266 1.00 88.25 650 TRP A O 1
ATOM 4917 N N . VAL A 1 651 ? -17.426 -1.698 47.142 1.00 89.12 651 VAL A N 1
ATOM 4918 C CA . VAL A 1 651 ? -17.246 -2.590 46.003 1.00 89.12 651 VAL A CA 1
ATOM 4919 C C . VAL A 1 651 ? -18.276 -2.218 44.953 1.00 89.12 651 VAL A C 1
ATOM 4921 O O . VAL A 1 651 ? -19.439 -1.979 45.274 1.00 89.12 651 VAL A O 1
ATOM 4924 N N . GLU A 1 652 ? -17.843 -2.185 43.703 1.00 88.81 652 GLU A N 1
ATOM 4925 C CA . GLU A 1 652 ? -18.673 -1.842 42.559 1.00 88.81 652 GLU A CA 1
ATOM 4926 C C . GLU A 1 652 ? -18.583 -2.947 41.511 1.00 88.81 652 GLU A C 1
ATOM 4928 O O . GLU A 1 652 ? -17.489 -3.297 41.067 1.00 88.81 652 GLU A O 1
ATOM 4933 N N . TYR A 1 653 ? -19.732 -3.493 41.126 1.00 89.00 653 TYR A N 1
ATOM 4934 C CA . TYR A 1 653 ? -19.870 -4.454 40.042 1.00 89.00 653 TYR A CA 1
ATOM 4935 C C . TYR A 1 653 ? -20.711 -3.849 38.922 1.00 89.00 653 TYR A C 1
ATOM 4937 O O . TYR A 1 653 ? -21.798 -3.339 39.187 1.00 89.00 653 TYR A O 1
ATOM 4945 N N . SER A 1 654 ? -20.245 -3.973 37.684 1.00 90.44 654 SER A N 1
ATOM 4946 C CA . SER A 1 654 ? -20.965 -3.537 36.486 1.00 90.44 654 SER A CA 1
ATOM 4947 C C . SER A 1 654 ? -20.851 -4.599 35.401 1.00 90.44 654 SER A C 1
ATOM 4949 O O . SER A 1 654 ? -19.806 -5.238 35.268 1.00 90.44 654 SER A O 1
ATOM 4951 N N . PHE A 1 655 ? -21.901 -4.776 34.607 1.00 90.88 655 PHE A N 1
ATOM 4952 C CA . PHE A 1 655 ? -21.893 -5.650 33.439 1.00 90.88 655 PHE A CA 1
ATOM 4953 C C . PHE A 1 655 ? -22.534 -4.968 32.228 1.00 90.88 655 PHE A C 1
ATOM 4955 O O . PHE A 1 655 ? -23.375 -4.082 32.386 1.00 90.88 655 PHE A O 1
ATOM 4962 N N . LEU A 1 656 ? -22.149 -5.412 31.034 1.00 91.81 656 LEU A N 1
ATOM 4963 C CA . LEU A 1 656 ? -22.707 -5.007 29.747 1.00 91.81 656 LEU A CA 1
ATOM 4964 C C . LEU A 1 656 ? -22.815 -6.243 28.850 1.00 91.81 656 LEU A C 1
ATOM 4966 O O . LEU A 1 656 ? -21.805 -6.850 28.514 1.00 91.81 656 LEU A O 1
ATOM 4970 N N . GLN A 1 657 ? -24.035 -6.607 28.469 1.00 93.88 657 GLN A N 1
ATOM 4971 C CA . GLN A 1 657 ? -24.315 -7.625 27.464 1.00 93.88 657 GLN A CA 1
ATOM 4972 C C . GLN A 1 657 ? -24.521 -6.935 26.116 1.00 93.88 657 GLN A C 1
ATOM 4974 O O . GLN A 1 657 ? -25.535 -6.255 25.908 1.00 93.88 657 GLN A O 1
ATOM 4979 N N . ARG A 1 658 ? -23.587 -7.152 25.192 1.00 93.69 658 ARG A N 1
ATOM 4980 C CA . ARG A 1 658 ? -23.740 -6.779 23.785 1.00 93.69 658 ARG A CA 1
ATOM 4981 C C . ARG A 1 658 ? -24.342 -7.968 23.021 1.00 93.69 658 ARG A C 1
ATOM 4983 O O . ARG A 1 658 ? -23.915 -9.099 23.262 1.00 93.69 658 ARG A O 1
ATOM 4990 N N . PRO A 1 659 ? -25.346 -7.764 22.149 1.00 95.44 659 PRO A N 1
ATOM 4991 C CA . PRO A 1 659 ? -25.844 -8.827 21.279 1.00 95.44 659 PRO A CA 1
ATOM 4992 C C . PRO A 1 659 ? -24.850 -9.110 20.142 1.00 95.44 659 PRO A C 1
ATOM 4994 O O . PRO A 1 659 ? -23.837 -8.425 20.008 1.00 95.44 659 PRO A O 1
ATOM 4997 N N . ASN A 1 660 ? -25.172 -10.082 19.292 1.00 95.56 660 ASN A N 1
ATOM 4998 C CA . ASN A 1 660 ? -24.474 -10.254 18.025 1.00 95.56 660 ASN A CA 1
ATOM 4999 C C . ASN A 1 660 ? -24.696 -9.023 17.123 1.00 95.56 660 ASN A C 1
ATOM 5001 O O . ASN A 1 660 ? -25.788 -8.444 17.108 1.00 95.56 660 ASN A O 1
ATOM 5005 N N . ILE A 1 661 ? -23.677 -8.640 16.359 1.00 95.56 661 ILE A N 1
ATOM 5006 C CA . ILE A 1 661 ? -23.696 -7.480 15.462 1.00 95.56 661 ILE A CA 1
ATOM 5007 C C . ILE A 1 661 ? -23.330 -7.937 14.055 1.00 95.56 661 ILE A C 1
ATOM 5009 O O . ILE A 1 661 ? -22.426 -8.739 13.869 1.00 95.56 661 ILE A O 1
ATOM 5013 N N . GLU A 1 662 ? -24.034 -7.403 13.063 1.00 95.69 662 GLU A N 1
ATOM 5014 C CA . GLU A 1 662 ? -23.696 -7.568 11.650 1.00 95.69 662 GLU A CA 1
ATOM 5015 C C . GLU A 1 662 ? -23.457 -6.185 11.054 1.00 95.69 662 GLU A C 1
ATOM 5017 O O . GLU A 1 662 ? -24.398 -5.387 10.935 1.00 95.69 662 GLU A O 1
ATOM 5022 N N . GLU A 1 663 ? -22.210 -5.899 10.691 1.00 96.25 663 GLU A N 1
ATOM 5023 C CA . GLU A 1 663 ? -21.860 -4.667 9.998 1.00 96.25 663 GLU A CA 1
ATOM 5024 C C . GLU A 1 663 ? -22.438 -4.646 8.582 1.00 96.25 663 GLU A C 1
ATOM 5026 O O . GLU A 1 663 ? -22.614 -5.664 7.907 1.00 96.25 663 GLU A O 1
ATOM 5031 N N . ARG A 1 664 ? -22.724 -3.444 8.092 1.00 94.06 664 ARG A N 1
ATOM 5032 C CA . ARG A 1 664 ? -23.261 -3.202 6.751 1.00 94.06 664 ARG A CA 1
ATOM 5033 C C . ARG A 1 664 ? -22.394 -2.190 6.022 1.00 94.06 664 ARG A C 1
ATOM 5035 O O . ARG A 1 664 ? -21.543 -1.551 6.621 1.00 94.06 664 ARG A O 1
ATOM 5042 N N . LEU A 1 665 ? -22.599 -2.073 4.709 1.00 91.75 665 LEU A N 1
ATOM 5043 C CA . LEU A 1 665 ? -21.966 -1.076 3.825 1.00 91.75 665 LEU A CA 1
ATOM 5044 C C . LEU A 1 665 ? -20.423 -1.123 3.719 1.00 91.75 665 LEU A C 1
ATOM 5046 O O . LEU A 1 665 ? -19.854 -0.456 2.858 1.00 91.75 665 LEU A O 1
ATOM 5050 N N . GLY A 1 666 ? -19.758 -1.997 4.477 1.00 89.31 666 GLY A N 1
ATOM 5051 C CA . GLY A 1 666 ? -18.313 -2.225 4.456 1.00 89.31 666 GLY A CA 1
ATOM 5052 C C . GLY A 1 666 ? -17.821 -3.267 3.447 1.00 89.31 666 GLY A C 1
ATOM 5053 O O . GLY A 1 666 ? -16.614 -3.414 3.275 1.00 89.31 666 GLY A O 1
ATOM 5054 N N . GLN A 1 667 ? -18.726 -3.976 2.762 1.00 94.38 667 GLN A N 1
ATOM 5055 C CA . GLN A 1 667 ? -18.394 -5.065 1.830 1.00 94.38 667 GLN A CA 1
ATOM 5056 C C . GLN A 1 667 ? -17.482 -6.119 2.483 1.00 94.38 667 GLN A C 1
ATOM 5058 O O . GLN A 1 667 ? -17.864 -6.659 3.514 1.00 94.38 667 GLN A O 1
ATOM 5063 N N . ALA A 1 668 ? -16.308 -6.436 1.920 1.00 94.62 668 ALA A N 1
ATOM 5064 C CA . ALA A 1 668 ? -15.423 -7.447 2.502 1.00 94.62 668 ALA A CA 1
ATOM 5065 C C . ALA A 1 668 ? -14.778 -7.013 3.819 1.00 94.62 668 ALA A C 1
ATOM 5067 O O . ALA A 1 668 ? -14.272 -7.865 4.535 1.00 94.62 668 ALA A O 1
ATOM 5068 N N . ALA A 1 669 ? -14.812 -5.718 4.147 1.00 95.69 669 ALA A N 1
ATOM 5069 C CA . ALA A 1 669 ? -14.389 -5.252 5.457 1.00 95.69 669 ALA A CA 1
ATOM 5070 C C . ALA A 1 669 ? -15.465 -5.456 6.532 1.00 95.69 669 ALA A C 1
ATOM 5072 O O . ALA A 1 669 ? -15.107 -5.397 7.696 1.00 95.69 669 ALA A O 1
ATOM 5073 N N . SER A 1 670 ? -16.742 -5.675 6.183 1.00 96.75 670 SER A N 1
ATOM 5074 C CA . SER A 1 670 ? -17.811 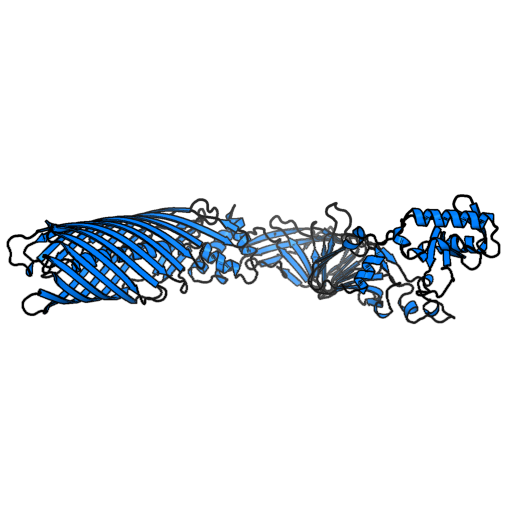-5.857 7.176 1.00 96.75 670 SER A CA 1
ATOM 5075 C C . SER A 1 670 ? -17.572 -7.091 8.045 1.00 96.75 670 SER A C 1
ATOM 5077 O O . SER A 1 670 ? -17.188 -8.145 7.538 1.00 96.75 670 SER A O 1
ATOM 5079 N N . LEU A 1 671 ? -17.827 -6.948 9.344 1.00 97.19 671 LEU A N 1
ATOM 5080 C CA . LEU A 1 671 ? -17.709 -8.006 10.340 1.00 97.19 671 LEU A CA 1
ATOM 5081 C C . LEU A 1 671 ? -19.074 -8.509 10.828 1.00 97.19 671 LEU A C 1
ATOM 5083 O O . LEU A 1 671 ? -19.999 -7.728 11.061 1.00 97.19 671 LEU A O 1
ATOM 5087 N N . SER A 1 672 ? -19.148 -9.818 11.053 1.00 97.00 672 SER A N 1
ATOM 5088 C CA . SER A 1 672 ? -20.084 -10.458 11.974 1.00 97.00 672 SER A CA 1
ATOM 5089 C C . SER A 1 672 ? -19.388 -10.577 13.328 1.00 97.00 672 SER A C 1
ATOM 5091 O O . SER A 1 672 ? -18.343 -11.219 13.436 1.00 97.00 672 SER A O 1
ATOM 5093 N N . VAL A 1 673 ? -19.919 -9.913 14.349 1.00 96.88 673 VAL A N 1
ATOM 5094 C CA . VAL A 1 673 ? -19.339 -9.855 15.695 1.00 96.88 673 VAL A CA 1
ATOM 5095 C C . VAL A 1 673 ? -20.235 -10.620 16.656 1.00 96.88 673 VAL A C 1
ATOM 5097 O O . VAL A 1 673 ? -21.449 -10.393 16.708 1.00 96.88 673 VAL A O 1
ATOM 5100 N N . SER A 1 674 ? -19.640 -11.516 17.436 1.00 96.00 674 SER A N 1
ATOM 5101 C CA . SER A 1 674 ? -20.369 -12.369 18.373 1.00 96.00 674 SER A CA 1
ATOM 5102 C C . SER A 1 674 ? -20.916 -11.580 19.569 1.00 96.00 674 SER A C 1
ATOM 5104 O O . SER A 1 674 ? -20.419 -10.500 19.928 1.00 96.00 674 SER A O 1
ATOM 5106 N N . ASP A 1 675 ? -21.977 -12.115 20.180 1.00 95.06 675 ASP A N 1
ATOM 5107 C CA . ASP A 1 675 ? -22.478 -11.595 21.450 1.00 95.06 675 ASP A CA 1
ATOM 5108 C C . ASP A 1 675 ? -21.431 -11.770 22.552 1.00 95.06 675 ASP A C 1
ATOM 5110 O O . ASP A 1 675 ? -20.694 -12.748 22.554 1.00 95.06 675 ASP A O 1
ATOM 5114 N N . GLU A 1 676 ? -21.358 -10.813 23.478 1.00 94.19 676 GLU A N 1
ATOM 5115 C CA . GLU A 1 676 ? -20.334 -10.824 24.527 1.00 94.19 676 GLU A CA 1
ATOM 5116 C C . GLU A 1 676 ? -20.855 -10.199 25.828 1.00 94.19 676 GLU A C 1
ATOM 5118 O O . GLU A 1 676 ? -21.623 -9.225 25.812 1.00 94.19 676 GLU A O 1
ATOM 5123 N N . LEU A 1 677 ? -20.426 -10.760 26.966 1.00 92.56 677 LEU A N 1
ATOM 5124 C CA . LEU A 1 677 ? -20.739 -10.263 28.306 1.00 92.56 677 LEU A CA 1
ATOM 5125 C C . LEU A 1 677 ? -19.505 -9.638 28.953 1.00 92.56 677 LEU A C 1
ATOM 5127 O O . LEU A 1 677 ? -18.687 -10.303 29.589 1.00 92.56 677 LEU A O 1
ATOM 5131 N N . TYR A 1 678 ? -19.457 -8.317 28.928 1.00 91.00 678 TYR A N 1
ATOM 5132 C CA . TYR A 1 678 ? -18.427 -7.558 29.612 1.00 91.00 678 TYR A CA 1
ATOM 5133 C C . TYR A 1 678 ? -18.742 -7.406 31.093 1.00 91.00 678 TYR A C 1
ATOM 5135 O O . TYR A 1 678 ? -19.868 -7.085 31.477 1.00 91.00 678 TYR A O 1
ATOM 5143 N N . GLN A 1 679 ? -17.731 -7.592 31.940 1.00 90.12 679 GLN A N 1
ATOM 5144 C CA . GLN A 1 679 ? -17.868 -7.497 33.390 1.00 90.12 679 GLN A CA 1
ATOM 5145 C C . GLN A 1 679 ? -16.767 -6.639 33.996 1.00 90.12 679 GLN A C 1
ATOM 5147 O O . GLN A 1 679 ? -15.617 -6.629 33.557 1.00 90.12 679 GLN A O 1
ATOM 5152 N N . SER A 1 680 ? -17.113 -5.931 35.063 1.00 90.19 680 SER A N 1
ATOM 5153 C CA . SER A 1 680 ? -16.174 -5.136 35.827 1.00 90.19 680 SER A CA 1
ATOM 5154 C C . SER A 1 680 ? -16.448 -5.247 37.314 1.00 90.19 680 SER A C 1
ATOM 5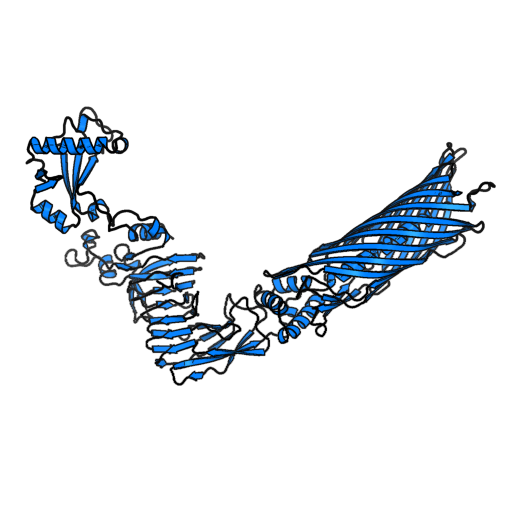156 O O . SER A 1 680 ? -17.593 -5.172 37.744 1.00 90.19 680 SER A O 1
ATOM 5158 N N . LEU A 1 681 ? -15.382 -5.401 38.097 1.00 91.25 681 LEU A N 1
ATOM 5159 C CA . LEU A 1 681 ? -15.432 -5.384 39.553 1.00 91.25 681 LEU A CA 1
ATOM 5160 C C . LEU A 1 681 ? -14.315 -4.483 40.060 1.00 91.25 681 LEU A C 1
ATOM 5162 O O . LEU A 1 681 ? -13.143 -4.734 39.766 1.00 91.25 681 LEU A O 1
ATOM 5166 N N . ALA A 1 682 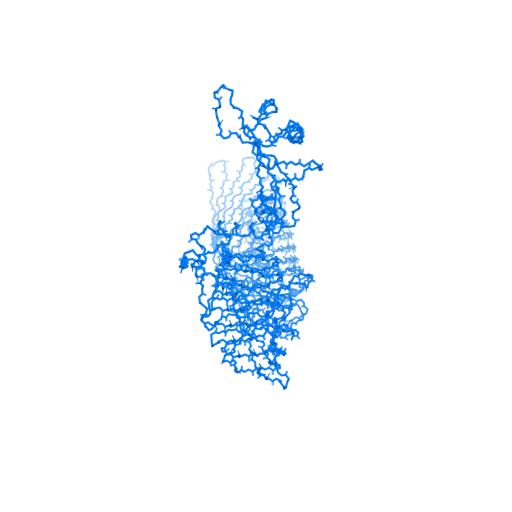? -14.670 -3.459 40.822 1.00 90.38 682 ALA A N 1
ATOM 5167 C CA . ALA A 1 682 ? -13.733 -2.540 41.443 1.00 90.38 682 ALA A CA 1
ATOM 5168 C C . ALA A 1 682 ? -13.881 -2.574 42.966 1.00 90.38 682 ALA A C 1
ATOM 5170 O O . ALA A 1 682 ? -14.989 -2.625 43.499 1.00 90.38 682 ALA A O 1
ATOM 5171 N N . LEU A 1 683 ? -12.747 -2.548 43.663 1.00 93.25 683 LEU A N 1
ATOM 5172 C CA . LEU A 1 683 ? -12.666 -2.364 45.106 1.00 93.25 683 LEU A CA 1
ATOM 5173 C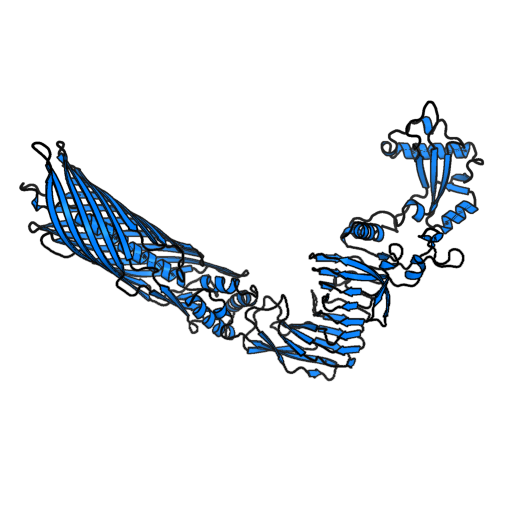 C . LEU A 1 683 ? -12.081 -0.988 45.393 1.00 93.25 683 LEU A C 1
ATOM 5175 O O . LEU A 1 683 ? -11.023 -0.647 44.868 1.00 93.25 683 LEU A O 1
ATOM 5179 N N . CYS A 1 684 ? -12.744 -0.232 46.257 1.00 93.31 684 CYS A N 1
ATOM 5180 C CA . CYS A 1 684 ? -12.367 1.129 46.588 1.00 93.31 684 CYS A CA 1
ATOM 5181 C C . CYS A 1 684 ? -12.171 1.289 48.095 1.00 93.31 684 CYS A C 1
ATOM 5183 O O . CYS A 1 684 ? -13.018 0.880 48.891 1.00 93.31 684 CYS A O 1
ATOM 5185 N N . LEU A 1 685 ? -11.059 1.911 48.487 1.00 95.75 685 LEU A N 1
ATOM 5186 C CA . LEU A 1 685 ? -10.726 2.245 49.872 1.00 95.75 685 LEU A CA 1
ATOM 5187 C C . LEU A 1 685 ? -10.335 3.716 49.947 1.00 95.75 685 LEU A C 1
ATOM 5189 O O . LEU A 1 685 ? -9.378 4.145 49.302 1.00 95.75 685 LEU A O 1
ATOM 5193 N N . GLY A 1 686 ? -11.045 4.493 50.753 1.00 94.88 686 GLY A N 1
ATOM 5194 C CA . GLY A 1 686 ? -10.849 5.931 50.814 1.00 94.88 686 GLY A CA 1
ATOM 5195 C C . GLY A 1 686 ? -11.257 6.562 52.129 1.00 94.88 686 GLY A C 1
ATOM 5196 O O . GLY A 1 686 ? -11.502 5.899 53.138 1.00 94.88 686 GLY A O 1
ATOM 5197 N N . ALA A 1 687 ? -11.309 7.883 52.098 1.00 92.69 687 ALA A N 1
ATOM 5198 C CA . ALA A 1 687 ? -11.822 8.711 53.170 1.00 92.69 687 ALA A CA 1
ATOM 5199 C C . ALA A 1 687 ? -12.526 9.931 52.582 1.00 92.69 687 ALA A C 1
ATOM 5201 O O . ALA A 1 687 ? -12.215 10.369 51.469 1.00 92.69 687 ALA A O 1
ATOM 5202 N N . HIS A 1 688 ? -13.445 10.498 53.353 1.00 91.31 688 HIS A N 1
ATOM 5203 C CA . HIS A 1 688 ? -14.078 11.763 53.017 1.00 91.31 688 HIS A CA 1
ATOM 5204 C C . HIS A 1 688 ? -14.043 12.737 54.190 1.00 91.31 688 HIS A C 1
ATOM 5206 O O . HIS A 1 688 ? -13.839 12.356 55.346 1.00 91.31 688 HIS A O 1
ATOM 5212 N N . VAL A 1 689 ? -14.223 14.011 53.861 1.00 91.50 689 VAL A N 1
ATOM 5213 C CA . VAL A 1 689 ? -14.414 15.107 54.803 1.00 91.50 689 VAL A CA 1
ATOM 5214 C C . VAL A 1 689 ? -15.542 16.003 54.303 1.00 91.50 689 VAL A C 1
ATOM 5216 O O . VAL A 1 689 ? -15.522 16.473 53.167 1.00 91.50 689 VAL A O 1
ATOM 5219 N N . GLY A 1 690 ? -16.521 16.227 55.163 1.00 88.62 690 GLY A N 1
ATOM 5220 C CA . GLY A 1 690 ? -17.640 17.130 54.990 1.00 88.62 690 GLY A CA 1
ATOM 5221 C C . GLY A 1 690 ? -17.534 18.318 55.936 1.00 88.62 690 GLY A C 1
ATOM 5222 O O . GLY A 1 690 ? -17.135 18.179 57.088 1.00 88.62 690 GLY A O 1
ATOM 5223 N N . TRP A 1 691 ? -17.911 19.497 55.467 1.00 88.62 691 TRP A N 1
ATOM 5224 C CA . TRP A 1 691 ? -18.080 20.696 56.273 1.00 88.62 691 TRP A CA 1
ATOM 5225 C C . TRP A 1 691 ? -19.480 21.252 56.055 1.00 88.62 691 TRP A C 1
ATOM 5227 O O . TRP A 1 691 ? -19.861 21.584 54.936 1.00 88.62 691 TRP A O 1
ATOM 5237 N N . ASN A 1 692 ? -20.227 21.361 57.143 1.00 85.06 692 ASN A N 1
ATOM 5238 C CA . ASN A 1 692 ? -21.571 21.905 57.206 1.00 85.06 692 ASN A CA 1
ATOM 5239 C C . ASN A 1 692 ? -21.533 23.235 57.954 1.00 85.06 692 ASN A C 1
ATOM 5241 O O . ASN A 1 692 ? -20.955 23.317 59.035 1.00 85.06 692 ASN A O 1
ATOM 5245 N N . SER A 1 693 ? -22.167 24.273 57.421 1.00 84.56 693 SER A N 1
ATOM 5246 C CA . SER A 1 693 ? -22.287 25.579 58.070 1.00 84.56 693 SER A CA 1
ATOM 5247 C C . SER A 1 693 ? -23.657 26.185 57.800 1.00 84.56 693 SER A C 1
ATOM 5249 O O . SER A 1 693 ? -24.220 25.995 56.725 1.00 84.56 693 SER A O 1
ATOM 5251 N N . SER A 1 694 ? -24.192 26.925 58.768 1.00 81.62 694 SER A N 1
ATOM 5252 C CA . SER A 1 694 ? -25.437 27.685 58.607 1.00 81.62 694 SER A CA 1
ATOM 5253 C C . SER A 1 694 ? -25.161 29.184 58.682 1.00 81.62 694 SER A C 1
ATOM 5255 O O . SER A 1 694 ? -24.439 29.650 59.567 1.00 81.62 694 SER A O 1
ATOM 5257 N N . PHE A 1 695 ? -25.742 29.948 57.761 1.00 80.12 695 PHE A N 1
ATOM 5258 C CA . PHE A 1 695 ? -25.672 31.404 57.744 1.00 80.12 695 PHE A CA 1
ATOM 5259 C C . PHE A 1 695 ? -26.755 32.009 58.640 1.00 80.12 695 PHE A C 1
ATOM 5261 O O . PHE A 1 695 ? -27.819 31.433 58.857 1.00 80.12 695 PHE A O 1
ATOM 5268 N N . THR A 1 696 ? -26.513 33.221 59.139 1.00 75.50 696 THR A N 1
ATOM 5269 C CA . THR A 1 696 ? -27.485 33.962 59.962 1.00 75.50 696 THR A CA 1
ATOM 5270 C C . THR A 1 696 ? -28.763 34.333 59.204 1.00 75.50 696 THR A C 1
ATOM 5272 O O . THR A 1 696 ? -29.788 34.599 59.828 1.00 75.50 696 THR A O 1
ATOM 5275 N N . SER A 1 697 ? -28.712 34.336 57.872 1.00 75.06 697 SER A N 1
ATOM 5276 C CA . SER A 1 697 ? -29.840 34.521 56.954 1.00 75.06 697 SER A CA 1
ATOM 5277 C C . SER A 1 697 ? -30.686 33.253 56.741 1.00 75.06 697 SER A C 1
ATOM 5279 O O . SER A 1 697 ? -31.769 33.340 56.165 1.00 75.06 697 SER A O 1
ATOM 5281 N N . GLY A 1 698 ? -30.263 32.107 57.290 1.00 76.62 698 GLY A N 1
ATOM 5282 C CA . GLY A 1 698 ? -31.012 30.848 57.309 1.00 76.62 698 GLY A CA 1
ATOM 5283 C C . GLY A 1 698 ? -30.614 29.839 56.228 1.00 76.62 698 GLY A C 1
ATOM 5284 O O . GLY A 1 698 ? -31.061 28.697 56.283 1.00 76.62 698 GLY A O 1
ATOM 5285 N N . GLU A 1 699 ? -29.785 30.216 55.256 1.00 84.31 699 GLU A N 1
ATOM 5286 C CA . GLU A 1 699 ? -29.211 29.274 54.295 1.00 84.31 699 GLU A CA 1
ATOM 5287 C C . GLU A 1 699 ? -28.163 28.371 54.963 1.00 84.31 699 GLU A C 1
ATOM 5289 O O . GLU A 1 699 ? -27.506 28.763 55.931 1.00 84.31 699 GLU A O 1
ATOM 5294 N N . SER A 1 700 ? -27.954 27.177 54.412 1.00 85.94 700 SER A N 1
ATOM 5295 C CA . SER A 1 700 ? -26.858 26.289 54.803 1.00 85.94 700 SER A CA 1
ATOM 5296 C C . SER A 1 700 ? -25.929 25.982 53.632 1.00 85.94 700 SER A C 1
ATOM 5298 O O . SER A 1 700 ? -26.346 25.942 52.473 1.00 85.94 700 SER A O 1
ATOM 5300 N N . LEU A 1 701 ? -24.652 25.785 53.950 1.00 88.12 701 LEU A N 1
ATOM 5301 C CA . LEU A 1 701 ? -23.589 25.396 53.034 1.00 88.12 701 LEU A CA 1
ATOM 5302 C C . LEU A 1 701 ? -23.016 24.054 53.486 1.00 88.12 701 LEU A C 1
ATOM 5304 O O . LEU A 1 701 ? -22.556 23.929 54.621 1.00 88.12 701 LEU A O 1
ATOM 5308 N N . ASN A 1 702 ? -23.013 23.083 52.581 1.00 89.31 702 ASN A N 1
ATOM 5309 C CA . ASN A 1 702 ? -22.318 21.814 52.722 1.00 89.31 702 ASN A CA 1
ATOM 5310 C C . ASN A 1 702 ? -21.205 21.739 51.669 1.00 89.31 702 ASN A C 1
ATOM 5312 O O . ASN A 1 702 ? -21.439 21.993 50.488 1.00 89.31 702 ASN A O 1
ATOM 5316 N N . ILE A 1 703 ? -19.996 21.397 52.097 1.00 91.44 703 ILE A N 1
ATOM 5317 C CA . ILE A 1 703 ? -18.868 21.077 51.221 1.00 91.44 703 ILE A CA 1
ATOM 5318 C C . ILE A 1 703 ? -18.409 19.671 51.574 1.00 91.44 703 ILE A C 1
ATOM 5320 O O . ILE A 1 703 ? -18.118 19.420 52.735 1.00 91.44 703 ILE A O 1
ATOM 5324 N N . ASN A 1 704 ? -18.298 18.777 50.598 1.00 91.00 704 ASN A N 1
ATOM 5325 C CA . ASN A 1 704 ? -17.759 17.433 50.788 1.00 91.00 704 ASN A CA 1
ATOM 5326 C C . ASN A 1 704 ? -16.579 17.198 49.848 1.00 91.00 704 ASN A C 1
ATOM 5328 O O . ASN A 1 704 ? -16.608 17.625 48.696 1.00 91.00 704 ASN A O 1
ATOM 5332 N N . LEU A 1 705 ? -15.553 16.511 50.342 1.00 94.69 705 LEU A N 1
ATOM 5333 C CA . LEU A 1 705 ? -14.383 16.062 49.591 1.00 94.69 705 LEU A CA 1
ATOM 5334 C C . LEU A 1 705 ? -14.164 14.575 49.867 1.00 94.69 705 LEU A C 1
ATOM 5336 O O . LEU A 1 705 ? -14.175 14.170 51.028 1.00 94.69 705 LEU A O 1
ATOM 5340 N N . LEU A 1 706 ? -13.912 13.778 48.833 1.00 93.31 706 LEU A N 1
ATOM 5341 C CA . LEU A 1 706 ? -13.597 12.354 48.943 1.00 93.31 706 LEU A CA 1
ATOM 5342 C C . LEU A 1 706 ? -12.353 12.021 48.123 1.00 93.31 706 LEU A C 1
ATOM 5344 O O . LEU A 1 706 ? -12.171 12.505 47.006 1.00 93.31 706 LEU A O 1
ATOM 5348 N N . ALA A 1 707 ? -11.513 11.156 48.684 1.00 97.00 707 ALA A N 1
ATOM 5349 C CA . ALA A 1 707 ? -10.380 10.559 47.998 1.00 97.00 707 ALA A CA 1
ATOM 5350 C C . ALA A 1 707 ? -10.340 9.055 48.282 1.00 97.00 707 ALA A C 1
ATOM 5352 O O . ALA A 1 707 ? -10.381 8.646 49.444 1.00 97.00 707 ALA A O 1
ATOM 5353 N N . ALA A 1 708 ? -10.226 8.235 47.239 1.00 95.81 708 ALA A N 1
ATOM 5354 C CA . ALA A 1 708 ? -10.131 6.785 47.370 1.00 95.81 708 ALA A CA 1
ATOM 5355 C C . ALA A 1 708 ? -9.119 6.180 46.400 1.00 95.81 708 ALA A C 1
ATOM 5357 O O . ALA A 1 708 ? -8.989 6.617 45.260 1.00 95.81 708 ALA A O 1
ATOM 5358 N N . TRP A 1 709 ? -8.419 5.147 46.855 1.00 97.06 709 TRP A N 1
ATOM 5359 C CA . TRP A 1 709 ? -7.714 4.215 45.987 1.00 97.06 709 TRP A CA 1
ATOM 5360 C C . TRP A 1 709 ? -8.712 3.202 45.432 1.00 97.06 709 TRP A C 1
ATOM 5362 O O . TRP A 1 709 ? -9.523 2.670 46.189 1.00 97.06 709 TRP A O 1
ATOM 5372 N N . GLN A 1 710 ? -8.631 2.932 44.134 1.00 93.62 710 GLN A N 1
ATOM 5373 C CA . GLN A 1 710 ? -9.467 1.971 43.428 1.00 93.62 710 GLN A CA 1
ATOM 5374 C C . GLN A 1 710 ? -8.597 0.879 42.799 1.00 93.62 710 GLN A C 1
ATOM 5376 O O . GLN A 1 710 ? -7.568 1.175 42.194 1.00 93.62 710 GLN A O 1
ATOM 5381 N N . HIS A 1 711 ? -9.051 -0.370 42.893 1.00 93.56 711 HIS A N 1
ATOM 5382 C CA . HIS A 1 711 ? -8.406 -1.550 42.326 1.00 93.56 711 HIS A CA 1
ATOM 5383 C C . HIS A 1 711 ? -9.391 -2.391 41.503 1.00 93.56 711 HIS A C 1
ATOM 5385 O O . HIS A 1 711 ? -10.418 -2.833 42.021 1.00 93.56 711 HIS A O 1
ATOM 5391 N N . ALA A 1 712 ? -9.073 -2.656 40.235 1.00 90.25 712 ALA A N 1
ATOM 5392 C CA . ALA A 1 712 ? -9.848 -3.546 39.367 1.00 90.25 712 ALA A CA 1
ATOM 5393 C C . ALA A 1 712 ? -9.589 -5.028 39.713 1.00 90.25 712 ALA A C 1
ATOM 5395 O O . ALA A 1 712 ? -8.514 -5.562 39.445 1.00 90.25 712 ALA A O 1
ATOM 5396 N N . ALA A 1 713 ? -10.580 -5.695 40.305 1.00 87.50 713 ALA A N 1
ATOM 5397 C CA . ALA A 1 713 ? -10.449 -7.025 40.901 1.00 87.50 713 ALA A CA 1
ATOM 5398 C C . ALA A 1 713 ? -10.725 -8.199 39.936 1.00 87.50 713 ALA A C 1
ATOM 5400 O O . ALA A 1 713 ? -10.168 -9.279 40.136 1.00 87.50 713 ALA A O 1
ATOM 5401 N N . LEU A 1 714 ? -11.558 -8.016 38.902 1.00 84.38 714 LEU A N 1
ATOM 5402 C CA . LEU A 1 714 ? -11.813 -9.044 37.873 1.00 84.38 714 LEU A CA 1
ATOM 5403 C C . LEU A 1 714 ? -10.712 -9.088 36.799 1.00 84.38 714 LEU A C 1
ATOM 5405 O O . LEU A 1 714 ? -9.851 -8.204 36.743 1.00 84.38 714 LEU A O 1
ATOM 5409 N N . ASN A 1 715 ? -10.718 -10.138 35.962 1.00 69.06 715 ASN A N 1
ATOM 5410 C CA . ASN A 1 715 ? -9.901 -10.142 34.749 1.00 69.06 715 ASN A CA 1
ATOM 5411 C C . ASN A 1 715 ? -10.342 -8.974 33.860 1.00 69.06 715 ASN A C 1
ATOM 5413 O O . ASN A 1 715 ? -11.530 -8.716 33.705 1.00 69.06 715 ASN A O 1
ATOM 5417 N N . THR A 1 716 ? -9.372 -8.226 33.361 1.00 68.75 716 THR A N 1
ATOM 5418 C CA . THR A 1 716 ? -9.590 -6.926 32.723 1.00 68.75 716 THR A CA 1
ATOM 5419 C C . THR A 1 716 ? -9.446 -6.969 31.205 1.00 68.75 716 THR A C 1
ATOM 5421 O O . THR A 1 716 ? -9.511 -5.921 30.548 1.00 68.75 716 THR A O 1
ATOM 5424 N N . THR A 1 717 ? -9.197 -8.168 30.682 1.00 83.81 717 THR A N 1
ATOM 5425 C CA . THR A 1 717 ? -9.171 -8.443 29.255 1.00 83.81 717 THR A CA 1
ATOM 5426 C C . THR A 1 717 ? -10.599 -8.485 28.739 1.00 83.81 717 THR A C 1
ATOM 5428 O O . THR A 1 717 ? -11.428 -9.198 29.302 1.00 83.81 717 THR A O 1
ATOM 5431 N N . LEU A 1 718 ? -10.887 -7.664 27.735 1.00 87.81 718 LEU A N 1
ATOM 5432 C CA . LEU A 1 718 ? -12.111 -7.774 26.956 1.00 87.81 718 LEU A CA 1
ATOM 5433 C C . LEU A 1 718 ? -11.771 -8.555 25.701 1.00 87.81 718 LEU A C 1
ATOM 5435 O O . LEU A 1 718 ? -10.783 -8.226 25.042 1.00 87.81 718 LEU A O 1
ATOM 5439 N N . ASP A 1 719 ? -12.585 -9.560 25.430 1.00 88.56 719 ASP A N 1
ATOM 5440 C CA . ASP A 1 719 ? -12.510 -10.364 24.226 1.00 88.56 719 ASP A CA 1
ATOM 5441 C C . ASP A 1 719 ? -13.633 -9.939 23.276 1.00 88.56 719 ASP A C 1
ATOM 5443 O O . ASP A 1 719 ? -14.692 -9.464 23.706 1.00 88.56 719 ASP A O 1
ATOM 5447 N N . THR A 1 720 ? -13.382 -10.047 21.983 1.00 92.38 720 THR A N 1
ATOM 5448 C CA . THR A 1 720 ? -14.394 -9.900 20.944 1.00 92.38 720 THR A CA 1
ATOM 5449 C C . THR A 1 720 ? -14.052 -10.860 19.819 1.00 92.38 720 THR A C 1
ATOM 5451 O O . THR A 1 720 ? -13.119 -10.613 19.052 1.00 92.38 720 THR A O 1
ATOM 5454 N N . ASP A 1 721 ? -14.864 -11.908 19.706 1.00 95.62 721 ASP A N 1
ATOM 5455 C CA . ASP A 1 721 ? -14.865 -12.822 18.570 1.00 95.62 721 ASP A CA 1
ATOM 5456 C C . ASP A 1 721 ? -15.607 -12.199 17.385 1.00 95.62 721 ASP A C 1
ATOM 5458 O O . ASP A 1 721 ? -16.752 -11.742 17.508 1.00 95.62 721 ASP A O 1
ATOM 5462 N N . ALA A 1 722 ? -14.978 -12.229 16.215 1.00 96.75 722 ALA A N 1
ATOM 5463 C CA . ALA A 1 722 ? -15.551 -11.736 14.975 1.00 96.75 722 ALA A CA 1
ATOM 5464 C C . ALA A 1 722 ? -15.157 -12.608 13.777 1.00 96.75 722 ALA A C 1
ATOM 5466 O O . ALA A 1 722 ? -14.233 -13.413 13.824 1.00 96.75 722 ALA A O 1
ATOM 5467 N N . ALA A 1 723 ? -15.867 -12.436 12.672 1.00 97.31 723 ALA A N 1
ATOM 5468 C CA . ALA A 1 723 ? -15.503 -12.971 11.370 1.00 97.31 723 ALA A CA 1
ATOM 5469 C C . ALA A 1 723 ? -15.870 -11.955 10.290 1.00 97.31 723 ALA A C 1
ATOM 5471 O O . ALA A 1 723 ? -16.759 -11.129 10.486 1.00 97.31 723 ALA A O 1
ATOM 5472 N N . PHE A 1 724 ? -15.235 -12.022 9.123 1.00 97.19 724 PHE A N 1
ATOM 5473 C CA . PHE A 1 724 ? -15.701 -11.237 7.980 1.00 97.19 724 PHE A CA 1
ATOM 5474 C C . PHE A 1 724 ? -17.068 -11.740 7.513 1.00 97.19 724 PHE A C 1
ATOM 5476 O O . PHE A 1 724 ? -17.252 -12.944 7.328 1.00 97.19 724 PHE A O 1
ATOM 5483 N N . SER A 1 725 ? -18.014 -10.832 7.273 1.00 94.19 725 SER A N 1
ATOM 5484 C CA . SER A 1 725 ? -19.373 -11.175 6.852 1.00 94.19 725 SER A CA 1
ATOM 5485 C C . SER A 1 725 ? -19.353 -12.037 5.582 1.00 94.19 725 SER A C 1
ATOM 5487 O O . SER A 1 725 ? -18.827 -11.639 4.539 1.00 94.19 725 SER A O 1
ATOM 5489 N N . GLY A 1 726 ? -19.944 -13.233 5.656 1.00 92.88 726 GLY A N 1
ATOM 5490 C CA . GLY A 1 726 ? -19.938 -14.217 4.563 1.00 92.88 726 GLY A CA 1
ATOM 5491 C C . GLY A 1 726 ? -18.751 -15.189 4.584 1.00 92.88 726 GLY A C 1
ATOM 5492 O O . GLY A 1 726 ? -18.680 -16.071 3.726 1.00 92.88 726 GLY A O 1
ATOM 5493 N N . TYR A 1 727 ? -17.866 -15.064 5.572 1.00 95.50 727 TYR A N 1
ATOM 5494 C CA . TYR A 1 727 ? -16.721 -15.933 5.850 1.00 95.50 727 TYR A CA 1
ATOM 5495 C C . TYR A 1 727 ? -16.731 -16.407 7.317 1.00 95.50 727 TYR A C 1
ATOM 5497 O O . TYR A 1 727 ? -15.681 -16.645 7.901 1.00 95.50 727 TYR A O 1
ATOM 5505 N N . ASP A 1 728 ? -17.917 -16.604 7.900 1.00 92.56 728 ASP A N 1
ATOM 5506 C CA . ASP A 1 728 ? -18.139 -16.892 9.330 1.00 92.56 728 ASP A CA 1
ATOM 5507 C C . ASP A 1 728 ? -17.406 -18.147 9.859 1.00 92.56 728 ASP A C 1
ATOM 5509 O O . ASP A 1 728 ? -17.239 -18.323 11.062 1.00 92.56 728 ASP A O 1
ATOM 5513 N N . SER A 1 729 ? -16.952 -19.043 8.973 1.00 93.69 729 SER A N 1
ATOM 5514 C CA . SER A 1 729 ? -16.124 -20.205 9.332 1.00 93.69 729 SER A CA 1
ATOM 5515 C C . SER A 1 729 ? -14.654 -19.875 9.620 1.00 93.69 729 SER A C 1
ATOM 5517 O O . SER A 1 729 ? -13.919 -20.766 10.039 1.00 93.69 729 SER A O 1
ATOM 5519 N N . TYR A 1 730 ? -14.229 -18.638 9.362 1.00 94.25 730 TYR A N 1
ATOM 5520 C CA . TYR A 1 730 ? -12.859 -18.140 9.494 1.00 94.25 730 TYR A CA 1
ATOM 5521 C C . TYR A 1 730 ? -12.816 -17.011 10.531 1.00 94.25 730 TYR A C 1
ATOM 5523 O O . TYR A 1 730 ? -12.435 -15.879 10.230 1.00 94.25 730 TYR A O 1
ATOM 5531 N N . GLY A 1 731 ? -13.312 -17.314 11.732 1.00 93.88 731 GLY A N 1
ATOM 5532 C CA . GLY A 1 731 ? -13.352 -16.364 12.838 1.00 93.88 731 GLY A CA 1
ATOM 5533 C C . GLY A 1 731 ? -11.969 -16.072 13.414 1.00 93.88 731 GLY A C 1
ATOM 5534 O O . GLY A 1 731 ? -11.049 -16.881 13.296 1.00 93.88 731 GLY A O 1
ATOM 5535 N N . PHE A 1 732 ? -11.862 -14.914 14.047 1.00 95.19 732 PHE A N 1
ATOM 5536 C CA . PHE A 1 732 ? -10.697 -14.425 14.768 1.00 95.19 732 PHE A CA 1
ATOM 5537 C C . PHE A 1 732 ? -11.157 -13.726 16.051 1.00 95.19 732 PHE A C 1
ATOM 5539 O O . PHE A 1 732 ? -12.283 -13.229 16.141 1.00 95.19 732 PHE A O 1
ATOM 5546 N N . SER A 1 733 ? -10.271 -13.676 17.033 1.00 93.12 733 SER A N 1
ATOM 5547 C CA . SER A 1 733 ? -10.501 -13.068 18.341 1.00 93.12 733 SER A CA 1
ATOM 5548 C C . SER A 1 733 ? -9.697 -11.780 18.485 1.00 93.12 733 SER A C 1
ATOM 5550 O O . SER A 1 733 ? -8.616 -11.618 17.911 1.00 93.12 733 SER A O 1
ATOM 5552 N N . THR A 1 734 ? -10.239 -10.823 19.235 1.00 89.00 734 THR A N 1
ATOM 5553 C CA . THR A 1 734 ? -9.517 -9.601 19.595 1.00 89.00 734 THR A CA 1
ATOM 5554 C C . THR A 1 734 ? -9.509 -9.420 21.102 1.00 89.00 734 THR A C 1
ATOM 5556 O O . THR A 1 734 ? -10.518 -9.088 21.727 1.00 89.00 734 THR A O 1
ATOM 5559 N N . GLU A 1 735 ? -8.330 -9.583 21.689 1.00 88.38 735 GLU A N 1
ATOM 5560 C CA . GLU A 1 735 ? -8.105 -9.377 23.109 1.00 88.38 735 GLU A CA 1
ATOM 5561 C C . GLU A 1 735 ? -7.551 -7.971 23.355 1.00 88.38 735 GLU A C 1
ATOM 5563 O O . GLU A 1 735 ? -6.551 -7.561 22.772 1.00 88.38 735 GLU A O 1
ATOM 5568 N N . THR A 1 736 ? -8.171 -7.231 24.275 1.00 83.75 736 THR A N 1
ATOM 5569 C CA . THR A 1 736 ? -7.607 -5.977 24.799 1.00 83.75 736 THR A CA 1
ATOM 5570 C C . THR A 1 736 ? -7.485 -6.084 26.306 1.00 83.75 736 THR A C 1
ATOM 5572 O O . THR A 1 736 ? -8.483 -6.328 26.981 1.00 83.75 736 THR A O 1
ATOM 5575 N N . ALA A 1 737 ? -6.309 -5.867 26.890 1.00 79.69 737 ALA A N 1
ATOM 5576 C CA . ALA A 1 737 ? -6.122 -5.880 28.346 1.00 79.69 737 ALA A CA 1
ATOM 5577 C C . ALA A 1 737 ? -6.189 -4.465 28.949 1.00 79.69 737 ALA A C 1
ATOM 5579 O O . ALA A 1 737 ? -5.788 -3.496 28.316 1.00 79.69 737 ALA A O 1
ATOM 5580 N N . LEU A 1 738 ? -6.658 -4.302 30.200 1.00 72.69 738 LEU A N 1
ATOM 5581 C CA . LEU A 1 738 ? -6.448 -3.017 30.893 1.00 72.69 738 LEU A CA 1
ATOM 5582 C C . LEU A 1 738 ? -4.954 -2.837 31.199 1.00 72.69 738 LEU A C 1
ATOM 5584 O O . LEU A 1 738 ? -4.380 -3.715 31.848 1.00 72.69 738 LEU A O 1
ATOM 5588 N N . PRO A 1 739 ? -4.357 -1.673 30.882 1.00 67.06 739 PRO A N 1
ATOM 5589 C CA . PRO A 1 739 ? -2.927 -1.445 31.079 1.00 67.06 739 PRO A CA 1
ATOM 5590 C C . PRO A 1 739 ? -2.518 -1.505 32.559 1.00 67.06 739 PRO A C 1
ATOM 5592 O O . PRO A 1 739 ? -1.441 -1.998 32.894 1.00 67.06 739 PRO A O 1
ATOM 5595 N N . ARG A 1 740 ? -3.378 -1.034 33.483 1.00 79.94 740 ARG A N 1
ATOM 5596 C CA . ARG A 1 740 ? -3.194 -1.161 34.943 1.00 79.94 740 ARG A CA 1
ATOM 5597 C C . ARG A 1 740 ? -4.510 -1.229 35.714 1.00 79.94 740 ARG A C 1
ATOM 5599 O O . ARG A 1 740 ? -5.515 -0.637 35.325 1.00 79.94 740 ARG A O 1
ATOM 5606 N N . LYS A 1 741 ? -4.464 -1.902 36.868 1.00 87.25 741 LYS A N 1
ATOM 5607 C CA . LYS A 1 741 ? -5.628 -2.156 37.734 1.00 87.25 741 LYS A CA 1
ATOM 5608 C C . LYS A 1 741 ? -5.902 -1.057 38.760 1.00 87.25 741 LYS A C 1
ATOM 5610 O O . LYS A 1 741 ? -7.046 -0.917 39.182 1.00 87.25 741 LYS A O 1
ATOM 5615 N N . ASP A 1 742 ? -4.892 -0.273 39.123 1.00 91.69 742 ASP A N 1
ATOM 5616 C CA . ASP A 1 742 ? -4.978 0.720 40.197 1.00 91.69 742 ASP A CA 1
ATOM 5617 C C . ASP A 1 742 ? -5.217 2.142 39.678 1.00 91.69 742 ASP A C 1
ATOM 5619 O O . ASP A 1 742 ? -4.649 2.551 38.662 1.00 91.69 742 ASP A O 1
ATOM 5623 N N . SER A 1 743 ? -6.039 2.902 40.398 1.00 93.38 743 SER A N 1
ATOM 5624 C CA . SER A 1 743 ? -6.316 4.317 40.143 1.00 93.38 743 SER A CA 1
ATOM 5625 C C . SER A 1 743 ? -6.681 5.061 41.431 1.00 93.38 743 SER A C 1
ATOM 5627 O O . SER A 1 743 ? -6.786 4.468 42.509 1.00 93.38 743 SER A O 1
ATOM 5629 N N . MET A 1 744 ? -6.840 6.381 41.335 1.00 95.50 744 MET A N 1
ATOM 5630 C CA . MET A 1 744 ? -7.348 7.219 42.418 1.00 95.50 744 MET A CA 1
ATOM 5631 C C . MET A 1 744 ? -8.638 7.902 41.986 1.00 95.50 744 MET A C 1
ATOM 5633 O O . MET A 1 744 ? -8.676 8.564 40.951 1.00 95.50 744 MET A O 1
ATOM 5637 N N . VAL A 1 745 ? -9.666 7.796 42.815 1.00 94.25 745 VAL A N 1
ATOM 5638 C CA . VAL A 1 745 ? -10.921 8.525 42.663 1.00 94.25 745 VAL A CA 1
ATOM 5639 C C . VAL A 1 745 ? -10.865 9.765 43.544 1.00 94.25 745 VAL A C 1
ATOM 5641 O O . VAL A 1 745 ? -10.576 9.672 44.740 1.00 94.25 745 VAL A O 1
ATOM 5644 N N . LEU A 1 746 ? -11.140 10.924 42.954 1.00 95.88 746 LEU A N 1
ATOM 5645 C CA . LEU A 1 746 ? -11.273 12.197 43.657 1.00 95.88 746 LEU A CA 1
ATOM 5646 C C . LEU A 1 746 ? -12.667 12.751 43.410 1.00 95.88 746 LEU A C 1
ATOM 5648 O O . LEU A 1 746 ? -13.133 12.763 42.273 1.00 95.88 746 LEU A O 1
ATOM 5652 N N . GLN A 1 747 ? -13.324 13.221 44.464 1.00 93.75 747 GLN A N 1
ATOM 5653 C CA . GLN A 1 747 ? -14.651 13.815 44.370 1.00 93.75 747 GLN A CA 1
ATOM 5654 C C . GLN A 1 747 ? -14.754 15.054 45.247 1.00 93.75 747 GLN A C 1
ATOM 5656 O O . GLN A 1 747 ? -14.155 15.131 46.323 1.00 93.75 747 GLN A O 1
ATOM 5661 N N . SER A 1 748 ? -15.553 16.012 44.800 1.00 94.25 748 SER A N 1
ATOM 5662 C CA . SER A 1 748 ? -15.904 17.199 45.561 1.00 94.25 748 SER A CA 1
ATOM 5663 C C . SER A 1 748 ? -17.323 17.639 45.245 1.00 94.25 748 SER A C 1
ATOM 5665 O O . SER A 1 748 ? -17.739 17.610 44.088 1.00 94.25 748 SER A O 1
ATOM 5667 N N . SER A 1 749 ? -18.050 18.094 46.258 1.00 93.88 749 SER A N 1
ATOM 5668 C CA . SER A 1 749 ? -19.375 18.670 46.071 1.00 93.88 749 SER A CA 1
ATOM 5669 C C . SER A 1 749 ? -19.577 19.900 46.941 1.00 93.88 749 SER A C 1
ATOM 5671 O O . SER A 1 749 ? -19.117 19.946 48.083 1.00 93.88 749 SER A O 1
ATOM 5673 N N . VAL A 1 750 ? -20.322 20.873 46.426 1.00 94.38 750 VAL A N 1
ATOM 5674 C CA . VAL A 1 750 ? -20.756 22.064 47.161 1.00 94.38 750 VAL A CA 1
ATOM 5675 C C . VAL A 1 750 ? -22.266 22.177 47.036 1.00 94.38 750 VAL A C 1
ATOM 5677 O O . VAL A 1 750 ? -22.774 22.356 45.932 1.00 94.38 750 VAL A O 1
ATOM 5680 N N . ARG A 1 751 ? -22.983 22.099 48.157 1.00 92.50 751 ARG A N 1
ATOM 5681 C CA . ARG A 1 751 ? -24.440 22.226 48.233 1.00 92.50 751 ARG A CA 1
ATOM 5682 C C . ARG A 1 751 ? -24.824 23.460 49.042 1.00 92.50 751 ARG A C 1
ATOM 5684 O O . ARG A 1 751 ? -24.359 23.645 50.163 1.00 92.50 751 ARG A O 1
ATOM 5691 N N . ILE A 1 752 ? -25.715 24.277 48.492 1.00 91.44 752 ILE A N 1
ATOM 5692 C CA . ILE A 1 752 ? -26.348 25.408 49.173 1.00 91.44 752 ILE A CA 1
ATOM 5693 C C . ILE A 1 752 ? -27.832 25.093 49.319 1.00 91.44 752 ILE A C 1
ATOM 5695 O O . ILE A 1 752 ? -28.498 24.818 48.321 1.00 91.44 752 ILE A O 1
ATOM 5699 N N . THR A 1 753 ? -28.353 25.160 50.542 1.00 88.94 753 THR A N 1
ATOM 5700 C CA . THR A 1 753 ? -29.776 24.938 50.831 1.00 88.94 753 THR A CA 1
ATOM 5701 C C . THR A 1 753 ? -30.403 26.226 51.344 1.00 88.94 753 THR A C 1
ATOM 5703 O O . THR A 1 753 ? -29.922 26.826 52.302 1.00 88.94 753 THR A O 1
ATOM 5706 N N . HIS A 1 754 ? -31.481 26.661 50.703 1.00 88.56 754 HIS A N 1
ATOM 5707 C CA . HIS A 1 754 ? -32.267 27.825 51.095 1.00 88.56 754 HIS A CA 1
ATOM 5708 C C . HIS A 1 754 ? -33.322 27.429 52.151 1.00 88.56 754 HIS A C 1
ATOM 5710 O O . HIS A 1 754 ? -33.833 26.308 52.094 1.00 88.56 754 HIS A O 1
ATOM 5716 N N . PRO A 1 755 ? -33.750 28.335 53.055 1.00 82.50 755 PRO A N 1
ATOM 5717 C CA . PRO A 1 755 ? -34.815 28.071 54.033 1.00 82.50 755 PRO A CA 1
ATOM 5718 C C . PRO A 1 755 ? -36.128 27.520 53.460 1.00 82.50 755 PRO A C 1
ATOM 5720 O O . PRO A 1 755 ? -36.894 26.872 54.164 1.00 82.50 755 PRO A O 1
ATOM 5723 N N . SER A 1 756 ? -36.406 27.761 52.176 1.00 84.69 756 SER A N 1
ATOM 5724 C CA . SER A 1 756 ? -37.562 27.187 51.469 1.00 84.69 756 SER A CA 1
ATOM 5725 C C . SER A 1 756 ? -37.402 25.702 51.123 1.00 84.69 756 SER A C 1
ATOM 5727 O O . SER A 1 756 ? -38.199 25.186 50.345 1.00 84.69 756 SER A O 1
ATOM 5729 N N . SER A 1 757 ? -36.359 25.038 51.628 1.00 83.62 757 SER A N 1
ATOM 5730 C CA . SER A 1 757 ? -35.982 23.650 51.326 1.00 83.62 757 SER A CA 1
ATOM 5731 C C . SER A 1 757 ? -35.557 23.392 49.874 1.00 83.62 757 SER A C 1
ATOM 5733 O O . SER A 1 757 ? -35.380 22.246 49.470 1.00 83.62 757 SER A O 1
ATOM 5735 N N . PHE A 1 758 ? -35.358 24.454 49.090 1.00 91.06 758 PHE A N 1
ATOM 5736 C CA . PHE A 1 758 ? -34.729 24.376 47.773 1.00 91.06 758 PHE A CA 1
ATOM 5737 C C . PHE A 1 758 ? -33.212 24.286 47.932 1.00 91.06 758 PHE A C 1
ATOM 5739 O O . PHE A 1 758 ? -32.645 25.033 48.732 1.00 91.06 758 PHE A O 1
ATOM 5746 N N . PHE A 1 759 ? -32.548 23.440 47.150 1.00 91.25 759 PHE A N 1
ATOM 5747 C CA . PHE A 1 759 ? -31.093 23.349 47.143 1.00 91.25 759 PHE A CA 1
ATOM 5748 C C . PHE A 1 759 ? -30.503 23.337 45.735 1.00 91.25 759 PHE A C 1
ATOM 5750 O O . PHE A 1 759 ? -31.120 22.881 44.770 1.00 91.25 759 PHE A O 1
ATOM 5757 N N . ILE A 1 760 ? -29.265 23.820 45.660 1.00 94.44 760 ILE A N 1
ATOM 5758 C CA . ILE A 1 760 ? -28.391 23.744 44.492 1.00 94.44 760 ILE A CA 1
ATOM 5759 C C . ILE A 1 760 ? -27.124 23.021 44.924 1.00 94.44 760 ILE A C 1
ATOM 5761 O O . ILE A 1 760 ? -26.546 23.370 45.952 1.00 94.44 760 ILE A O 1
ATOM 5765 N N . GLN A 1 761 ? -26.678 22.044 44.144 1.00 94.19 761 GLN A N 1
ATOM 5766 C CA . GLN A 1 761 ? -25.444 21.312 44.384 1.00 94.19 761 GLN A CA 1
ATOM 5767 C C . GLN A 1 761 ? -24.608 21.225 43.111 1.00 94.19 761 GLN A C 1
ATOM 5769 O O . GLN A 1 761 ? -25.098 20.784 42.079 1.00 94.19 761 GLN A O 1
ATOM 5774 N N . ALA A 1 762 ? -23.347 21.631 43.202 1.00 95.00 762 ALA A N 1
ATOM 5775 C CA . ALA A 1 762 ? -22.344 21.407 42.170 1.00 95.00 762 ALA A CA 1
ATOM 5776 C C . ALA A 1 762 ? -21.437 20.242 42.581 1.00 95.00 762 ALA A C 1
ATOM 5778 O O . ALA A 1 762 ? -21.067 20.134 43.752 1.00 95.00 762 ALA A O 1
ATOM 5779 N N . GLU A 1 763 ? -21.085 19.395 41.623 1.00 93.31 763 GLU A N 1
ATOM 5780 C CA . GLU A 1 763 ? -20.345 18.144 41.801 1.00 93.31 763 GLU A CA 1
ATOM 5781 C C . GLU A 1 763 ? -19.205 18.080 40.791 1.00 93.31 763 GLU A C 1
ATOM 5783 O O . GLU A 1 763 ? -19.399 18.391 39.618 1.00 93.31 763 GLU A O 1
ATOM 5788 N N . LEU A 1 764 ? -18.021 17.675 41.239 1.00 93.56 764 LEU A N 1
ATOM 5789 C CA . LEU A 1 764 ? -16.873 17.382 40.389 1.00 93.56 764 LEU A CA 1
ATOM 5790 C C . LEU A 1 764 ? -16.260 16.069 40.866 1.00 93.56 764 LEU A C 1
ATOM 5792 O O . LEU A 1 764 ? -15.844 15.972 42.023 1.00 93.56 764 LEU A O 1
ATOM 5796 N N . ALA A 1 765 ? -16.172 15.087 39.978 1.00 92.88 765 ALA A N 1
ATOM 5797 C CA . ALA A 1 765 ? -15.505 13.819 40.231 1.00 92.88 765 ALA A CA 1
ATOM 5798 C C . ALA A 1 765 ? -14.524 13.477 39.114 1.00 92.88 765 ALA A C 1
ATOM 5800 O O . ALA A 1 765 ? -14.602 13.993 38.000 1.00 92.88 765 ALA A O 1
ATOM 5801 N N . GLY A 1 766 ? -13.600 12.575 39.410 1.00 92.06 766 GLY A N 1
ATOM 5802 C CA . GLY A 1 766 ? -12.748 12.000 38.388 1.00 92.06 766 GLY A CA 1
ATOM 5803 C C . GLY A 1 766 ? -11.945 10.808 38.873 1.00 92.06 766 GLY A C 1
ATOM 5804 O O . GLY A 1 766 ? -11.780 10.577 40.075 1.00 92.06 766 GLY A O 1
ATOM 5805 N N . GLU A 1 767 ? -11.433 10.066 37.900 1.00 93.38 767 GLU A N 1
ATOM 5806 C CA . GLU A 1 767 ? -10.505 8.960 38.074 1.00 93.38 767 GLU A CA 1
ATOM 5807 C C . GLU A 1 767 ? -9.155 9.346 37.461 1.00 93.38 767 GLU A C 1
ATOM 5809 O O . GLU A 1 767 ? -9.053 9.677 36.278 1.00 93.38 767 GLU A O 1
ATOM 5814 N N . PHE A 1 768 ? -8.111 9.293 38.283 1.00 92.38 768 PHE A N 1
ATOM 5815 C CA . PHE A 1 768 ? -6.775 9.776 37.960 1.00 92.38 768 PHE A CA 1
ATOM 5816 C C . PHE A 1 768 ? -5.710 8.715 38.243 1.00 92.38 768 PHE A C 1
ATOM 5818 O O . PHE A 1 768 ? -5.934 7.732 38.952 1.00 92.38 768 PHE A O 1
ATOM 5825 N N . PHE A 1 769 ? -4.511 8.954 37.711 1.00 90.12 769 PHE A N 1
ATOM 5826 C CA . PHE A 1 769 ? -3.286 8.181 37.958 1.00 90.12 769 PHE A CA 1
ATOM 5827 C C . PHE A 1 769 ? -3.297 6.715 37.499 1.00 90.12 769 PHE A C 1
ATOM 5829 O O . PHE A 1 769 ? -2.292 6.026 37.691 1.00 90.12 769 PHE A O 1
ATOM 5836 N N . ARG A 1 770 ? -4.354 6.247 36.822 1.00 87.25 770 ARG A N 1
ATOM 5837 C CA . ARG A 1 770 ? -4.227 5.075 35.951 1.00 87.25 770 ARG A CA 1
ATOM 5838 C C . ARG A 1 770 ? -3.379 5.487 34.748 1.00 87.25 770 ARG A C 1
ATOM 5840 O O . ARG A 1 770 ? -3.611 6.535 34.151 1.00 87.25 770 ARG A O 1
ATOM 5847 N N . SER A 1 771 ? -2.368 4.688 34.421 1.00 82.62 771 SER A N 1
ATOM 5848 C CA . SER A 1 771 ? -1.536 4.929 33.240 1.00 82.62 771 SER A CA 1
ATOM 5849 C C . SER A 1 771 ? -2.410 5.065 31.999 1.00 82.62 771 SER A C 1
ATOM 5851 O O . SER A 1 771 ? -3.292 4.237 31.787 1.00 82.62 771 SER A O 1
ATOM 5853 N N . ASP A 1 772 ? -2.167 6.123 31.227 1.00 85.69 772 ASP A N 1
ATOM 5854 C CA . ASP A 1 772 ? -2.815 6.376 29.939 1.00 85.69 772 ASP A CA 1
ATOM 5855 C C . ASP A 1 772 ? -4.342 6.551 29.991 1.00 85.69 772 ASP A C 1
ATOM 5857 O O . ASP A 1 772 ? -4.957 6.689 28.945 1.00 85.69 772 ASP A O 1
ATOM 5861 N N . TYR A 1 773 ? -4.943 6.647 31.182 1.00 89.94 773 TYR A N 1
ATOM 5862 C CA . TYR A 1 773 ? -6.384 6.809 31.379 1.00 89.94 773 TYR A CA 1
ATOM 5863 C C . TYR A 1 773 ? -6.694 7.986 32.305 1.00 89.94 773 TYR A C 1
ATOM 5865 O O . TYR A 1 773 ? -6.058 8.174 33.346 1.00 89.94 773 TYR A O 1
ATOM 5873 N N . THR A 1 774 ? -7.702 8.782 31.972 1.00 92.88 774 THR A N 1
ATOM 5874 C CA . THR A 1 774 ? -8.244 9.818 32.859 1.00 92.88 774 THR A CA 1
ATOM 5875 C C . THR A 1 774 ? -9.722 10.009 32.571 1.00 92.88 774 THR A C 1
ATOM 5877 O O . THR A 1 774 ? -10.110 10.096 31.410 1.00 92.88 774 THR A O 1
ATOM 5880 N N . ALA A 1 775 ? -10.527 10.107 33.624 1.00 93.75 775 ALA A N 1
ATOM 5881 C CA . ALA A 1 775 ? -11.952 10.403 33.531 1.00 93.75 775 ALA A CA 1
ATOM 5882 C C . ALA A 1 775 ? -12.295 11.590 34.428 1.00 93.75 775 ALA A C 1
ATOM 5884 O O . ALA A 1 775 ? -11.808 11.671 35.559 1.00 93.75 775 ALA A O 1
ATOM 5885 N N . VAL A 1 776 ? -13.140 12.495 33.945 1.00 94.69 776 VAL A N 1
ATOM 5886 C CA . VAL A 1 776 ? -13.654 13.641 34.700 1.00 94.69 776 VAL A CA 1
ATOM 5887 C C . VAL A 1 776 ? -15.149 13.761 34.449 1.00 94.69 776 VAL A C 1
ATOM 5889 O O . VAL A 1 776 ? -15.609 13.647 33.318 1.00 94.69 776 VAL A O 1
ATOM 5892 N N . ASN A 1 777 ? -15.919 14.022 35.498 1.00 93.56 777 ASN A N 1
ATOM 5893 C CA . ASN A 1 777 ? -17.341 14.309 35.399 1.00 93.56 777 ASN A CA 1
ATOM 5894 C C . ASN A 1 777 ? -17.723 15.517 36.262 1.00 93.56 777 ASN A C 1
ATOM 5896 O O . ASN A 1 777 ? -17.134 15.782 37.312 1.00 93.56 777 ASN A O 1
ATOM 5900 N N . LEU A 1 778 ? -18.704 16.273 35.778 1.00 94.31 778 LEU A N 1
ATOM 5901 C CA . LEU A 1 778 ? -19.251 17.469 36.404 1.00 94.31 778 LEU A CA 1
ATOM 5902 C C . LEU A 1 778 ? -20.768 17.313 36.514 1.00 94.31 778 LEU A C 1
ATOM 5904 O O . LEU A 1 778 ? -21.423 16.985 35.527 1.00 94.31 778 LEU A O 1
ATOM 5908 N N . GLY A 1 779 ? -21.328 17.597 37.685 1.00 94.00 779 GLY A N 1
ATOM 5909 C CA . GLY A 1 779 ? -22.764 17.561 37.945 1.00 94.00 779 GLY A CA 1
ATOM 5910 C C . GLY A 1 779 ? -23.298 18.888 38.482 1.00 94.00 779 GLY A C 1
ATOM 5911 O O . GLY A 1 779 ? -22.636 19.579 39.259 1.00 94.00 779 GLY A O 1
ATOM 5912 N N . LEU A 1 780 ? -24.523 19.240 38.093 1.00 96.19 780 LEU A N 1
ATOM 5913 C CA . LEU A 1 780 ? -25.312 20.310 38.698 1.00 96.19 780 LEU A CA 1
ATOM 5914 C C . LEU A 1 780 ? -26.694 19.769 39.063 1.00 96.19 780 LEU A C 1
ATOM 5916 O O . LEU A 1 780 ? -27.530 19.520 38.190 1.00 96.19 780 LEU A O 1
ATOM 5920 N N . ARG A 1 781 ? -26.944 19.637 40.364 1.00 95.06 781 ARG A N 1
ATOM 5921 C CA . ARG A 1 781 ? -28.198 19.146 40.926 1.00 95.06 781 ARG A CA 1
ATOM 5922 C C . ARG A 1 781 ? -29.027 20.278 41.516 1.00 95.06 781 ARG A C 1
ATOM 5924 O O . ARG A 1 781 ? -28.529 21.120 42.261 1.00 95.06 781 ARG A O 1
ATOM 5931 N N . LEU A 1 782 ? -30.317 20.261 41.210 1.00 95.94 782 LEU A N 1
ATOM 5932 C CA . LEU A 1 782 ? -31.336 21.145 41.764 1.00 95.94 782 LEU A CA 1
ATOM 5933 C C . LEU A 1 782 ? -32.411 20.282 42.413 1.00 95.94 782 LEU A C 1
ATOM 5935 O O . LEU A 1 782 ? -32.838 19.287 41.824 1.00 95.94 782 LEU A O 1
ATOM 5939 N N . GLY A 1 783 ? -32.886 20.654 43.595 1.00 93.06 783 GLY A N 1
ATOM 5940 C CA . GLY A 1 783 ? -33.921 19.867 44.255 1.00 93.06 783 GLY A CA 1
ATOM 5941 C C . GLY A 1 783 ? -34.681 20.603 45.341 1.00 93.06 783 GLY A C 1
ATOM 5942 O O . GLY A 1 783 ? -34.351 21.728 45.713 1.00 93.06 783 GLY A O 1
ATOM 5943 N N . PHE A 1 784 ? -35.725 19.944 45.828 1.00 89.12 784 PHE A N 1
ATOM 5944 C CA . PHE A 1 784 ? -36.566 20.402 46.927 1.00 89.12 784 PHE A CA 1
ATOM 5945 C C . PHE A 1 784 ? -36.718 19.283 47.948 1.00 89.12 784 PHE A C 1
ATOM 5947 O O . PHE A 1 784 ? -37.006 18.148 47.565 1.00 89.12 784 PHE A O 1
ATOM 5954 N N . ALA A 1 785 ? -36.589 19.617 49.228 1.00 83.00 785 ALA A N 1
ATOM 5955 C CA . ALA A 1 785 ? -37.012 18.763 50.331 1.00 83.00 785 ALA A CA 1
ATOM 5956 C C . ALA A 1 785 ? -38.400 19.206 50.843 1.00 83.00 785 ALA A C 1
ATOM 5958 O O . ALA A 1 785 ? -38.697 20.401 50.854 1.00 83.00 785 ALA A O 1
ATOM 5959 N N . PHE A 1 786 ? -39.273 18.264 51.212 1.00 78.06 786 PHE A N 1
ATOM 5960 C CA . PHE A 1 786 ? -40.612 18.531 51.762 1.00 78.06 786 PHE A CA 1
ATOM 5961 C C . PHE A 1 786 ? -41.137 17.428 52.687 1.00 78.06 786 PHE A C 1
ATOM 5963 O O . PHE A 1 786 ? -40.591 16.296 52.692 1.00 78.06 786 PHE A O 1
#

Nearest PDB structures (foldseek):
  3kvn-assembly2_A  TM=7.027E-01  e=1.541E-19  Pseudomonas aeruginosa
  8the-assembly1_A  TM=2.376E-01  e=2.990E-05  Pseudomonas aeruginosa
  5fq7-assembly1_B  TM=2.785E-01  e=8.951E-03  Bacteroides thetaiotaomicron
  5fq8-assembly1_D  TM=2.898E-01  e=1.080E-01  Bacteroides thetaiotaomicron
  6z9y-assembly3_C  TM=1.631E-01  e=1.965E-02  Pseudomonas aeruginosa PAO1

InterPro domains:
  IPR005546 Autotransporter beta-domain [PF03797] (506-750)
  IPR005546 Autotransporter beta-domain [PS51208] (499-786)
  IPR005546 Autotransporter beta-domain [SM00869] (503-775)
  IPR011050 Pectin lyase fold/virulence factor [SSF51126] (210-344)
  IPR013425 Autotransporter-associated beta strand repeat [PF12951] (219-248)
  IPR013425 Autotransporter-associated beta strand repeat [TIGR02601] (218-249)
  IPR036709 Autotransporter beta-domain superfamily [G3DSA:2.40.128.130] (478-786)
  IPR036709 Autotransporter beta-domain superfamily [SSF103515] (463-786)

Organism: NCBI:txid2838452

Solvent-accessible surface area (backbone atoms only — not comparable to full-atom values): 38753 Å² total; per-residue (Å²): 119,53,76,64,54,52,52,48,23,48,61,39,31,25,38,68,81,62,84,72,60,65,53,51,80,45,78,48,59,88,66,87,74,66,76,85,90,69,77,59,40,40,34,41,35,34,37,23,89,38,61,69,54,20,51,50,38,63,71,66,38,47,51,73,57,102,85,46,79,39,56,54,48,54,91,70,54,51,74,67,52,50,52,53,50,44,54,54,51,54,49,52,46,71,74,42,60,74,87,43,73,90,64,64,79,63,57,65,80,63,62,43,67,90,29,48,45,65,44,71,37,18,40,50,76,75,44,52,56,38,51,75,32,69,74,48,37,74,26,29,43,30,43,40,53,44,76,78,57,56,47,89,30,50,44,67,39,66,92,60,82,52,44,63,26,33,45,50,77,46,58,41,76,58,36,80,46,60,26,57,33,46,27,35,51,37,59,50,55,49,91,82,44,62,65,79,46,14,62,66,36,91,85,49,52,23,75,47,29,62,54,41,52,94,23,40,26,20,41,29,38,31,40,44,34,34,42,35,38,25,12,55,22,61,22,53,11,48,34,36,28,52,24,28,35,41,33,33,26,50,39,98,88,72,45,49,5,32,29,62,46,23,38,36,39,24,31,66,63,4,28,40,33,15,31,19,42,31,56,29,42,39,39,31,35,9,37,40,39,38,28,71,91,50,43,44,24,37,32,22,24,37,39,38,33,73,69,7,33,43,36,34,35,34,42,81,90,32,56,51,19,20,42,36,27,77,43,48,34,37,38,26,17,31,40,33,41,29,63,49,81,83,52,58,69,54,50,77,36,74,37,55,39,64,48,38,35,37,26,86,37,76,43,80,52,64,76,46,79,43,38,50,69,72,98,62,39,38,52,30,54,45,48,43,79,40,78,74,42,74,45,100,79,40,24,35,28,32,32,37,38,30,38,54,56,74,49,39,50,22,76,35,34,82,44,72,34,25,23,41,39,17,40,24,52,51,63,42,44,69,72,54,56,73,56,39,32,55,54,51,17,30,53,35,60,32,56,62,87,24,65,58,45,19,49,41,35,46,34,65,47,59,54,65,59,49,54,53,52,51,52,54,56,48,50,54,50,55,52,52,49,57,54,51,51,51,66,75,67,55,80,69,75,89,83,59,97,61,100,78,74,56,43,31,35,41,36,40,30,43,36,40,37,41,38,39,35,49,63,54,92,69,29,70,15,34,42,34,45,34,41,37,44,35,41,36,42,37,37,54,46,99,77,40,38,34,46,30,40,38,42,34,43,39,44,32,46,34,46,36,35,79,68,40,48,36,43,34,40,39,42,35,47,36,45,33,41,40,34,45,34,73,85,77,65,49,43,32,43,38,44,32,44,34,39,39,40,37,43,35,47,34,77,44,74,90,46,73,37,52,26,35,40,69,49,68,31,44,34,37,38,39,36,44,45,55,66,56,77,48,77,45,81,50,72,79,96,84,47,67,27,37,38,35,37,27,52,36,39,36,40,39,40,40,39,38,38,41,55,65,39,67,38,38,84,11,64,54,67,8,38,33,33,57,56,44,78,48,66,44,35,37,41,34,48,32,38,40,40,35,40,39,36,50,48,96,89,54,34,35,42,38,39,38,38,38,44,27,45,33,36,50,74,50,78,58,60,43,75,41,48,31,16,39,56,96,41,69,90,42,52,29,49,26,62,31,62,60,92,59,52,50,34,36,39,42,37,40,36,44,35,42,35,42,78,83,36,38,34,44,31,43,36,42,37,34,40,36,82,24,76,59,38,41,36,40,35,41,36,46,34,42,34,40,47,75

Mean predicted aligned error: 14.0 Å

pLDDT: mean 85.83, std 12.68, range [38.97, 98.81]

Secondary structure (DSSP, 8-state):
--HHHHHHHHHHS-BTT----SEEEEEE--SSS--SS-PPEEEEEEEESSHHHHHHHHHH-EEEETTEEEESSGGG--HHHHHHHHHHHHHHHHH-SSTTTT--GGGTTT-STTTEEEEEEEHHHHHTT-B--HHHHTT--SEEEGGG--GGGEEEEGGGTTEEEEEEEEE-TT-EEEE-S--EEE---GGGS-GGGSTTSTTS--HHHHHHTTPPEEEEEESSSEEEE-SEE---S-EEEEEEEEEE---TTS---EESS--EEEEEEEEEEESSEEEEEEEESSEEEE-SSSSEEEEEEEEE-SS-EEEEEE-TTS-B-EEEESSEEEE-SEEEEEEPTTS---TTEEEEEEEEEE-SEEEE--SEEEE--GGG--SS-EEEEEEEEE-TTSEEEEEEEEE--TTTTGGG-SSHHHHHHHHHHHHHTTT--THHHHHHHHHHTS-TT-HHHHHHHHHHSSHHHHHHHHHHHHHHHHHHHHHHHHHHHSPPGGG--SS----EEEEEEEEEEEEEE--BTTB-EEEEEEEEEEEEEEEE-TTSEEEEEEEEEEEEEEEEESS-EEEEEEEEEEEEEEEEETTT----EEEEEEEEEEEEEEEETTEEE--EEEEEEEEEEEEEEEE--EEEEE-SSS--EEEEEEEEEEEEEEEEEE--EE-BS-GGG-EEE--EEEEEEEEEEEEEEEEEEE-TTS-EEEEEEEEEEEEE-S--PEEEEEEETT-TTS-EEEEE--S-SEEEEEEEEEEEE-TTSEEEEEEEEEEE-STTEEEEEEEEEEEEE-

Sequence (786 aa):
MTGKQLADVILTIANNDFEAPAYTVLYDTANLNPPEGKHGTVNLVLIAATQEQADALKQKGTASIEGHELSLNVSALSNDDFAFIRNLVQRHISQDQAAWMGGDPFVLDDLEAKSLRISVLSKEEVFGRGILDVGKAVHGPALLDANRMTSNNVVRVPALNNRAFAIETFDTAGYVAEFSNDIAQRSWIDRYHHPEYHSSANGAYSSHARALVGKDVGLRKTGQGTLILSGNNTYAGATLVEEGVLVVTKRSDRTGGELQQSDVVVSKDGTLRGDGYIAQQVINDGLVALGYEDPVLTVGSYTQSKNGTLLVTVDSDGSNTALKVEDEAHLAGNLSVSLAGGQFYRNDFAIAVQNFIQSDQITGAFNSYYGDWGEWSSPTLESHLLNTTQSSGGGYSGQVVVTRPQDAYARYALNSSAADLGFGLYDIASVATGDMQALLSALDWSAVDGHEIGTALNELGAETYNAVARASLAQHREFNQLILQHLLSTTKPELLTDNNNSNSQVWVSAYGSETRQKSHEDVSAWESSGMGLILGAERYFSDGLSVGVHLAITDRSIDISGEHAAQADTQSIFVGLHSLWAPAAWDGFWLTIENGDMDRTVAFNGYIRSPESHWTGIAGGALIGGGKDWSWEIGSNQGNGNIEAGPLAWVEYSFLQRPNIEERLGQAASLSVSDELYQSLALCLGAHVGWNSSFTSGESLNINLLAAWQHAALNTTLDTDAAFSGYDSYGFSTETALPRKDSMVLQSSVRITHPSSFFIQAELAGEFFRSDYTAVNLGLRLGFAF